Protein 6SK0 (pdb70)

InterPro domains:
  IPR006531 Gp5/Type VI secretion system Vgr protein, OB-fold domain [PF04717] (405-477)
  IPR006533 Type VI secretion system, RhsGE-associated Vgr protein [TIGR01646] (32-521)
  IPR017847 Type VI secretion system, RhsGE-associated Vgr family subset [TIGR03361] (22-520)
  IPR018769 Type VI secretion system spike protein VgrG2, domain of unknown function DUF2345 [PF10106] (616-763)
  IPR028244 Putative type VI secretion system, Rhs element associated Vgr domain [PF13296] (497-598)
  IPR037026 Vgr protein, OB-fold domain superfamily [G3DSA:2.40.50.230] (393-475)

Organism: Escherichia coli (NCBI:txid562)

Nearest PDB structures (foldseek):
  6sk0-assembly1_A  TM=1.004E+00  e=9.428E-47  Escherichia coli
  6sjl-assembly1_C  TM=1.003E+00  e=6.604E-45  Escherichia coli
  6sk0-assembly1_A  TM=1.004E+00  e=9.428E-47  Escherichia coli
  6sjl-assembly1_C  TM=1.003E+00  e=6.604E-45  Escherichia coli
  6sk0-assembly1_A  TM=1.004E+00  e=9.428E-47  Escherichia coli

Secondary structure (DSSP, 8-state):
--EEEEE-TT--EEEEE--TTS-EEEEEESSSSSEEEEEEEEE-TTS-EEEEEEEEEESSEEEEEETTEEEEE----GGG-S-TT--HHHHHHHHHHHHHHHHHHHHHHHTTPPP--HHHHHHHHHHHGGGSSS-EEEE-TT-EEEEESS-EEEEESSS-EEEEESS-EEEEESS-EEEEESS-EEEEESSS-EEEEESSS-EEEEETTS-EEEEESS-EEEEESSSEEEEEESSEEEEEETTEEEEEETTEEEEE-SS-EEE-/--EEEEE-TT--EEEEE--TTS-EEEEEESSSSSEEEEEEEEE-TTS-EEEEEEEEEESSEEEEEETTEEEEE----GGG-S-TT--HHHHHHHHHHHHHHHHHHHHHHHTTPPP--HHHHHHHHHHHGGGSSS-EEEE-TT-EEEEESS-EEEEESSS-EEEEESS-EEEEESS-EEEEESS-EEEEESSS-EEEEESSS-EEEEETTS-EEEEESS-EEEEESSSEEEEEESSEEEEEETTEEEEEETTEEEEE-SS-EEE-/--EEEEE-TT--EEEEE--TTS-EEEEEESSSSSEEEEEEEEE-TTS-EEEEEEEEEESSEEEEEETTEEEEE----GGG-S-TT--HHHHHHHHHHHHHHHHHHHHHHHTTPPP--HHHHHHHHHHHGGGSSS-EEEE-TT-EEEEESS-EEEEESSS-EEEEESS-EEEEESS-EEEEESS-EEEEESSS-EEEEESSS-EEEEETTS-EEEEESS-EEEEESSSEEEEEESSEEEEEETTEEEEEETTEEEEE-SS-EEE-

Structure (mmCIF, N/CA/C/O backbone):
data_6SK0
#
_entry.id   6SK0
#
loop_
_atom_site.group_PDB
_atom_site.id
_atom_site.type_symbol
_atom_site.label_atom_id
_atom_site.label_alt_id
_atom_site.label_comp_id
_atom_site.label_asym_id
_atom_site.label_entity_id
_atom_site.label_seq_id
_atom_site.pdbx_PDB_ins_code
_atom_site.Cartn_x
_atom_site.Cartn_y
_atom_site.Cartn_z
_atom_site.occupancy
_atom_site.B_iso_or_equiv
_atom_site.auth_seq_id
_atom_site.auth_comp_id
_atom_site.auth_asym_id
_atom_site.auth_atom_id
_atom_site.pdbx_PDB_model_num
ATOM 1 N N . GLY A 1 491 ? 180.759 188.166 290.297 1.00 62.13 491 GLY A N 1
ATOM 2 C CA . GLY A 1 491 ? 180.256 189.444 289.832 1.00 62.13 491 GLY A CA 1
ATOM 3 C C . GLY A 1 491 ? 179.703 189.387 288.423 1.00 62.13 491 GLY A C 1
ATOM 4 O O . GLY A 1 491 ? 180.444 189.169 287.466 1.00 62.13 491 GLY A O 1
ATOM 5 N N . THR A 1 492 ? 178.390 189.570 288.305 1.00 60.93 492 THR A N 1
ATOM 6 C CA . THR A 1 492 ? 177.648 189.604 287.046 1.00 60.93 492 THR A CA 1
ATOM 7 C C . THR A 1 492 ? 177.768 188.320 286.233 1.00 60.93 492 THR A C 1
ATOM 8 O O . THR A 1 492 ? 177.425 188.314 285.049 1.00 60.93 492 THR A O 1
ATOM 12 N N . ARG A 1 493 ? 178.220 187.223 286.831 1.00 59.48 493 ARG A N 1
ATOM 13 C CA . ARG A 1 493 ? 178.300 185.940 286.147 1.00 59.48 493 ARG A CA 1
ATOM 14 C C . ARG A 1 493 ? 177.565 184.895 286.970 1.00 59.48 493 ARG A C 1
ATOM 15 O O . ARG A 1 493 ? 178.020 184.520 288.056 1.00 59.48 493 ARG A O 1
ATOM 23 N N . ASN A 1 494 ? 176.425 184.445 286.463 1.00 59.45 494 ASN A N 1
ATOM 24 C CA . ASN A 1 494 ? 175.675 183.342 287.044 1.00 59.45 494 ASN A CA 1
ATOM 25 C C . ASN A 1 494 ? 176.009 182.086 286.255 1.00 59.45 494 ASN A C 1
ATOM 26 O O . ASN A 1 494 ? 175.798 182.041 285.039 1.00 59.45 494 ASN A O 1
ATOM 31 N N . VAL A 1 495 ? 176.542 181.081 286.940 1.00 59.24 495 VAL A N 1
ATOM 32 C CA . VAL A 1 495 ? 177.054 179.882 286.294 1.00 59.24 495 VAL A CA 1
ATOM 33 C C . VAL A 1 495 ? 176.391 178.664 286.913 1.00 59.24 495 VAL A C 1
ATOM 34 O O . VAL A 1 495 ? 176.465 178.463 288.131 1.00 59.24 495 VAL A O 1
ATOM 38 N N . ILE A 1 496 ? 175.751 177.856 286.077 1.00 58.07 496 ILE A N 1
ATOM 39 C CA . ILE A 1 496 ? 175.342 176.504 286.426 1.00 58.07 496 ILE A CA 1
ATOM 40 C C . ILE A 1 496 ? 176.379 175.574 285.812 1.00 58.07 496 ILE A C 1
ATOM 41 O O . ILE A 1 496 ? 176.274 175.195 284.645 1.00 58.07 496 ILE A O 1
ATOM 46 N N . ARG A 1 497 ? 177.395 175.216 286.587 1.00 59.13 497 ARG A N 1
ATOM 47 C CA . ARG A 1 497 ? 178.503 174.410 286.102 1.00 59.13 497 ARG A CA 1
ATOM 48 C C . ARG A 1 497 ? 178.474 173.046 286.771 1.00 59.13 497 ARG A C 1
ATOM 49 O O . ARG A 1 497 ? 178.358 172.952 287.996 1.00 59.13 497 ARG A O 1
ATOM 57 N N . THR A 1 498 ? 178.570 172.011 285.975 1.00 58.10 498 THR A N 1
ATOM 58 C CA . THR A 1 498 ? 178.678 170.657 286.482 1.00 58.10 498 THR A CA 1
ATOM 59 C C . THR A 1 498 ? 180.143 170.268 286.604 1.00 58.10 498 THR A C 1
ATOM 60 O O . THR A 1 498 ? 181.017 170.932 286.045 1.00 58.10 498 THR A O 1
ATOM 64 N N . PRO A 1 499 ? 180.453 169.211 287.358 1.00 58.70 499 PRO A N 1
ATOM 65 C CA . PRO A 1 499 ? 181.857 168.780 287.454 1.00 58.70 499 PRO A CA 1
ATOM 66 C C . PRO A 1 499 ? 182.477 168.413 286.119 1.00 58.70 499 PRO A C 1
ATOM 67 O O . PRO A 1 499 ? 183.695 168.548 285.956 1.00 58.70 499 PRO A O 1
ATOM 71 N N . ALA A 1 500 ? 181.682 167.957 285.156 1.00 57.33 500 ALA A N 1
ATOM 72 C CA . ALA A 1 500 ? 182.185 167.651 283.826 1.00 57.33 500 ALA A CA 1
ATOM 73 C C . ALA A 1 500 ? 182.311 168.882 282.946 1.00 57.33 500 ALA A C 1
ATOM 74 O O . ALA A 1 500 ? 182.594 168.742 281.755 1.00 57.33 500 ALA A O 1
ATOM 76 N N . ASN A 1 501 ? 182.103 170.071 283.507 1.00 56.41 501 ASN A N 1
ATOM 77 C CA . ASN A 1 501 ? 182.165 171.344 282.801 1.00 56.41 501 ASN A CA 1
ATOM 78 C C . ASN A 1 501 ? 181.055 171.508 281.768 1.00 56.41 501 ASN A C 1
ATOM 79 O O . ASN A 1 501 ? 181.217 172.251 280.801 1.00 56.41 501 ASN A O 1
ATOM 84 N N . ASN A 1 502 ? 179.928 170.827 281.941 1.00 54.97 502 ASN A N 1
ATOM 85 C CA . ASN A 1 502 ? 178.693 171.288 281.326 1.00 54.97 502 ASN A CA 1
ATOM 86 C C . ASN A 1 502 ? 178.270 172.558 282.036 1.00 54.97 502 ASN A C 1
ATOM 87 O O . ASN A 1 502 ? 178.074 172.556 283.254 1.00 54.97 502 ASN A O 1
ATOM 92 N N . LYS A 1 503 ? 178.153 173.648 281.300 1.00 53.50 503 LYS A N 1
ATOM 93 C CA . LYS A 1 503 ? 177.859 174.913 281.943 1.00 53.50 503 LYS A CA 1
ATOM 94 C C . LYS A 1 503 ? 176.741 175.630 281.212 1.00 53.50 503 LYS A C 1
ATOM 95 O O . LYS A 1 503 ? 176.602 175.536 279.992 1.00 53.50 503 LYS A O 1
ATOM 101 N N . LEU A 1 504 ? 175.929 176.322 281.993 1.00 53.27 504 LEU A N 1
ATOM 102 C CA . LEU A 1 504 ? 175.037 177.360 281.506 1.00 53.27 504 LEU A CA 1
ATOM 103 C C . LEU A 1 504 ? 175.485 178.633 282.209 1.00 53.27 504 LEU A C 1
ATOM 104 O O . LEU A 1 504 ? 175.235 178.815 283.403 1.00 53.27 504 LEU A O 1
ATOM 109 N N . ARG A 1 505 ? 176.175 179.494 281.481 1.00 54.36 505 ARG A N 1
ATOM 110 C CA . ARG A 1 505 ? 176.713 180.727 282.029 1.00 54.36 505 ARG A CA 1
ATOM 111 C C . ARG A 1 505 ? 175.899 181.903 281.523 1.00 54.36 505 ARG A C 1
ATOM 112 O O . ARG A 1 505 ? 175.630 182.009 280.324 1.00 54.36 505 ARG A O 1
ATOM 120 N N . MET A 1 506 ? 175.504 182.776 282.441 1.00 56.12 506 MET A N 1
ATOM 121 C CA . MET A 1 506 ? 174.814 184.014 282.114 1.00 56.12 506 MET A CA 1
ATOM 122 C C . MET A 1 506 ? 175.665 185.172 282.604 1.00 56.12 506 MET A C 1
ATOM 123 O O . MET A 1 506 ? 175.900 185.308 283.807 1.00 56.12 506 MET A O 1
ATOM 128 N N . GLU A 1 507 ? 176.140 185.986 281.675 1.00 56.44 507 GLU A N 1
ATOM 129 C CA . GLU A 1 507 ? 176.955 187.147 281.988 1.00 56.44 507 GLU A CA 1
ATOM 130 C C . GLU A 1 507 ? 176.054 188.370 282.077 1.00 56.44 507 GLU A C 1
ATOM 131 O O . GLU A 1 507 ? 175.376 188.714 281.108 1.00 56.44 507 GLU A O 1
ATOM 137 N N . ASP A 1 508 ? 176.061 189.027 283.229 1.00 58.89 508 ASP A N 1
ATOM 138 C CA . ASP A 1 508 ? 175.159 190.134 283.506 1.00 58.89 508 ASP A CA 1
ATOM 139 C C . ASP A 1 508 ? 175.754 191.503 283.240 1.00 58.89 508 ASP A C 1
ATOM 140 O O . ASP A 1 508 ? 175.031 192.495 283.347 1.00 58.89 508 ASP A O 1
ATOM 145 N N . LYS A 1 509 ? 177.037 191.592 282.917 1.00 57.44 509 LYS A N 1
ATOM 146 C CA . LYS A 1 509 ? 177.660 192.897 282.758 1.00 57.44 509 LYS A CA 1
ATOM 147 C C . LYS A 1 509 ? 176.918 193.700 281.702 1.00 57.44 509 LYS A C 1
ATOM 148 O O . LYS A 1 509 ? 176.805 193.273 280.550 1.00 57.44 509 LYS A O 1
ATOM 154 N N . ARG A 1 510 ? 176.381 194.845 282.115 1.00 57.55 510 ARG A N 1
ATOM 155 C CA . ARG A 1 510 ? 175.491 195.619 281.262 1.00 57.55 510 ARG A CA 1
ATOM 156 C C . ARG A 1 510 ? 176.191 196.029 279.978 1.00 57.55 510 ARG A C 1
ATOM 157 O O . ARG A 1 510 ? 177.355 196.436 279.989 1.00 57.55 510 ARG A O 1
ATOM 165 N N . GLY A 1 511 ? 175.476 195.907 278.867 1.00 54.41 511 GLY A N 1
ATOM 166 C CA . GLY A 1 511 ? 176.045 196.170 277.571 1.00 54.41 511 GLY A CA 1
ATOM 167 C C . GLY A 1 511 ? 176.938 195.079 277.035 1.00 54.41 511 GLY A C 1
ATOM 168 O O . GLY A 1 511 ? 177.355 195.165 275.878 1.00 54.41 511 GLY A O 1
ATOM 169 N N . GLU A 1 512 ? 177.271 194.073 277.841 1.00 54.04 512 GLU A N 1
ATOM 170 C CA . GLU A 1 512 ? 178.049 192.930 277.380 1.00 54.04 512 GLU A CA 1
ATOM 171 C C . GLU A 1 512 ? 177.456 191.626 277.885 1.00 54.04 512 GLU A C 1
ATOM 172 O O . GLU A 1 512 ? 178.189 190.703 278.242 1.00 54.04 512 GLU A O 1
ATOM 178 N N . GLU A 1 513 ? 176.136 191.538 277.921 1.00 53.01 513 GLU A N 1
ATOM 179 C CA . GLU A 1 513 ? 175.476 190.344 278.416 1.00 53.01 513 GLU A CA 1
ATOM 180 C C . GLU A 1 513 ? 175.671 189.191 277.447 1.00 53.01 513 GLU A C 1
ATOM 181 O O . GLU A 1 513 ? 175.725 189.379 276.231 1.00 53.01 513 GLU A O 1
ATOM 187 N N . HIS A 1 514 ? 175.793 187.988 277.990 1.00 51.14 514 HIS A N 1
ATOM 188 C CA . HIS A 1 514 ? 175.821 186.820 277.134 1.00 51.14 514 HIS A CA 1
ATOM 189 C C . HIS A 1 514 ? 175.329 185.612 277.905 1.00 51.14 514 HIS A C 1
ATOM 190 O O . HIS A 1 514 ? 175.319 185.587 279.136 1.00 51.14 514 HIS A O 1
ATOM 197 N N . ILE A 1 515 ? 174.906 184.617 277.146 1.00 48.50 515 ILE A N 1
ATOM 198 C CA . ILE A 1 515 ? 174.537 183.315 277.663 1.00 48.50 515 ILE A CA 1
ATOM 199 C C . ILE A 1 515 ? 175.394 182.292 276.946 1.00 48.50 515 ILE A C 1
ATOM 200 O O . ILE A 1 515 ? 175.501 182.320 275.716 1.00 48.50 515 ILE A O 1
ATOM 205 N N . LYS A 1 516 ? 176.022 181.413 277.707 1.00 48.80 516 LYS A N 1
ATOM 206 C CA . LYS A 1 516 ? 176.832 180.345 277.149 1.00 48.80 516 LYS A CA 1
ATOM 207 C C . LYS A 1 516 ? 176.293 179.017 277.649 1.00 48.80 516 LYS A C 1
ATOM 208 O O . LYS A 1 516 ? 176.209 178.789 278.858 1.00 48.80 516 LYS A O 1
ATOM 214 N N . LEU A 1 517 ? 175.909 178.162 276.720 1.00 46.33 517 LEU A N 1
ATOM 215 C CA . LEU A 1 517 ? 175.516 176.791 276.995 1.00 46.33 517 LEU A CA 1
ATOM 216 C C . LEU A 1 517 ? 176.565 175.907 276.346 1.00 46.33 517 LEU A C 1
ATOM 217 O O . LEU A 1 517 ? 176.635 175.823 275.118 1.00 46.33 517 LEU A O 1
ATOM 222 N N . SER A 1 518 ? 177.397 175.271 277.157 1.00 47.38 518 SER A N 1
ATOM 223 C CA . SER A 1 518 ? 178.593 174.641 276.626 1.00 47.38 518 SER A CA 1
ATOM 224 C C . SER A 1 518 ? 178.807 173.271 277.243 1.00 47.38 518 SER A C 1
ATOM 225 O O . SER A 1 518 ? 178.692 173.103 278.459 1.00 47.38 518 SER A O 1
ATOM 228 N N . THR A 1 519 ? 179.125 172.304 276.397 1.00 48.40 519 THR A N 1
ATOM 229 C CA . THR A 1 519 ? 179.588 170.997 276.821 1.00 48.40 519 THR A CA 1
ATOM 230 C C . THR A 1 519 ? 180.991 170.774 276.278 1.00 48.40 519 THR A C 1
ATOM 231 O O . THR A 1 519 ? 181.367 171.322 275.239 1.00 48.40 519 THR A O 1
ATOM 235 N N . GLU A 1 520 ? 181.772 169.976 276.997 1.00 50.37 520 GLU A N 1
ATOM 236 C CA . GLU A 1 520 ? 183.131 169.675 276.574 1.00 50.37 520 GLU A CA 1
ATOM 237 C C . GLU A 1 520 ? 183.194 168.654 275.452 1.00 50.37 520 GLU A C 1
ATOM 238 O O . GLU A 1 520 ? 184.264 168.465 274.874 1.00 50.37 520 GLU A O 1
ATOM 244 N N . TYR A 1 521 ? 182.093 167.990 275.140 1.00 48.71 521 TYR A N 1
ATOM 245 C CA . TYR A 1 521 ? 182.113 166.962 274.118 1.00 48.71 521 TYR A CA 1
ATOM 246 C C . TYR A 1 521 ? 182.173 167.586 272.728 1.00 48.71 521 TYR A C 1
ATOM 247 O O . TYR A 1 521 ? 181.584 168.638 272.478 1.00 48.71 521 TYR A O 1
ATOM 256 N N . GLY A 1 522 ? 182.888 166.923 271.823 1.00 47.21 522 GLY A N 1
ATOM 257 C CA . GLY A 1 522 ? 183.026 167.378 270.455 1.00 47.21 522 GLY A CA 1
ATOM 258 C C . GLY A 1 522 ? 183.752 168.698 270.351 1.00 47.21 522 GLY A C 1
ATOM 259 O O . GLY A 1 522 ? 183.240 169.651 269.759 1.00 47.21 522 GLY A O 1
ATOM 260 N N . GLY A 1 523 ? 184.960 168.755 270.903 1.00 48.63 523 GLY A N 1
ATOM 261 C CA . GLY A 1 523 ? 185.514 170.052 271.141 1.00 48.63 523 GLY A CA 1
ATOM 262 C C . GLY A 1 523 ? 184.587 170.708 272.140 1.00 48.63 523 GLY A C 1
ATOM 263 O O . GLY A 1 523 ? 183.925 170.058 272.937 1.00 48.63 523 GLY A O 1
ATOM 264 N N . LYS A 1 524 ? 184.501 172.017 272.073 1.00 47.43 524 LYS A N 1
ATOM 265 C CA . LYS A 1 524 ? 183.515 172.711 272.887 1.00 47.43 524 LYS A CA 1
ATOM 266 C C . LYS A 1 524 ? 182.255 172.867 272.044 1.00 47.43 524 LYS A C 1
ATOM 267 O O . LYS A 1 524 ? 182.159 173.766 271.212 1.00 47.43 524 LYS A O 1
ATOM 273 N N . THR A 1 525 ? 181.301 171.963 272.226 1.00 45.34 525 THR A N 1
ATOM 274 C CA . THR A 1 525 ? 179.999 172.101 271.586 1.00 45.34 525 THR A CA 1
ATOM 275 C C . THR A 1 525 ? 179.186 173.106 272.384 1.00 45.34 525 THR A C 1
ATOM 276 O O . THR A 1 525 ? 178.866 172.870 273.551 1.00 45.34 525 THR A O 1
ATOM 280 N N . GLN A 1 526 ? 178.881 174.241 271.771 1.00 44.11 526 GLN A N 1
ATOM 281 C CA . GLN A 1 526 ? 178.366 175.379 272.509 1.00 44.11 526 GLN A CA 1
ATOM 282 C C . GLN A 1 526 ? 177.264 176.076 271.739 1.00 44.11 526 GLN A C 1
ATOM 283 O O . GLN A 1 526 ? 177.226 176.069 270.508 1.00 44.11 526 GLN A O 1
ATOM 289 N N . LEU A 1 527 ? 176.377 176.697 272.498 1.00 42.93 527 LEU A N 1
ATOM 290 C CA . LEU A 1 527 ? 175.507 177.751 272.010 1.00 42.93 527 LEU A CA 1
ATOM 291 C C . LEU A 1 527 ? 175.895 179.015 272.759 1.00 42.93 527 LEU A C 1
ATOM 292 O O . LEU A 1 527 ? 175.788 179.073 273.986 1.00 42.93 527 LEU A O 1
ATOM 297 N N . ASN A 1 528 ? 176.370 180.009 272.026 1.00 43.49 528 ASN A N 1
ATOM 298 C CA . ASN A 1 528 ? 176.793 181.281 272.591 1.00 43.49 528 ASN A CA 1
ATOM 299 C C . ASN A 1 528 ? 175.854 182.366 272.094 1.00 43.49 528 ASN A C 1
ATOM 300 O O . ASN A 1 528 ? 175.738 182.583 270.885 1.00 43.49 528 ASN A O 1
ATOM 305 N N . LEU A 1 529 ? 175.180 183.033 273.018 1.00 44.08 529 LEU A N 1
ATOM 306 C CA . LEU A 1 529 ? 174.227 184.078 272.690 1.00 44.08 529 LEU A CA 1
ATOM 307 C C . LEU A 1 529 ? 174.720 185.414 273.215 1.00 44.08 529 LEU A C 1
ATOM 308 O O . LEU A 1 529 ? 175.082 185.527 274.387 1.00 44.08 529 LEU A O 1
ATOM 313 N N . GLY A 1 530 ? 174.733 186.414 272.351 1.00 46.39 530 GLY A N 1
ATOM 314 C CA . GLY A 1 530 ? 174.975 187.780 272.780 1.00 46.39 530 GLY A CA 1
ATOM 315 C C . GLY A 1 530 ? 176.424 188.182 272.631 1.00 46.39 530 GLY A C 1
ATOM 316 O O . GLY A 1 530 ? 177.005 188.035 271.565 1.00 46.39 530 GLY A O 1
ATOM 317 N N . HIS A 1 531 ? 176.994 188.716 273.707 1.00 49.77 531 HIS A N 1
ATOM 318 C CA . HIS A 1 531 ? 178.348 189.264 273.709 1.00 49.77 531 HIS A CA 1
ATOM 319 C C . HIS A 1 531 ? 179.316 188.134 274.041 1.00 49.77 531 HIS A C 1
ATOM 320 O O . HIS A 1 531 ? 179.752 187.949 275.174 1.00 49.77 531 HIS A O 1
ATOM 327 N N . ASN A 1 532 ? 179.653 187.365 273.018 1.00 48.55 532 ASN A N 1
ATOM 328 C CA . ASN A 1 532 ? 180.390 186.127 273.209 1.00 48.55 532 ASN A CA 1
ATOM 329 C C . ASN A 1 532 ? 181.878 186.406 273.365 1.00 48.55 532 ASN A C 1
ATOM 330 O O . ASN A 1 532 ? 182.488 187.079 272.533 1.00 48.55 532 ASN A O 1
ATOM 335 N N . VAL A 1 533 ? 182.457 185.895 274.442 1.00 52.59 533 VAL A N 1
ATOM 336 C CA . VAL A 1 533 ? 183.837 186.182 274.796 1.00 52.59 533 VAL A CA 1
ATOM 337 C C . VAL A 1 533 ? 184.626 184.884 274.821 1.00 52.59 533 VAL A C 1
ATOM 338 O O . VAL A 1 533 ? 184.071 183.789 274.917 1.00 52.59 533 VAL A O 1
ATOM 342 N N . ASP A 1 534 ? 185.941 185.020 274.735 1.00 57.00 534 ASP A N 1
ATOM 343 C CA . ASP A 1 534 ? 186.823 183.870 274.825 1.00 57.00 534 ASP A CA 1
ATOM 344 C C . ASP A 1 534 ? 187.176 183.618 276.289 1.00 57.00 534 ASP A C 1
ATOM 345 O O . ASP A 1 534 ? 186.611 184.224 277.200 1.00 57.00 534 ASP A O 1
ATOM 350 N N . ALA A 1 535 ? 188.128 182.715 276.523 1.00 58.68 535 ALA A N 1
ATOM 351 C CA . ALA A 1 535 ? 188.511 182.372 277.888 1.00 58.68 535 ALA A CA 1
ATOM 352 C C . ALA A 1 535 ? 189.092 183.571 278.622 1.00 58.68 535 ALA A C 1
ATOM 353 O O . ALA A 1 535 ? 188.888 183.726 279.829 1.00 58.68 535 ALA A O 1
ATOM 355 N N . SER A 1 536 ? 189.814 184.435 277.911 1.00 59.22 536 SER A N 1
ATOM 356 C CA . SER A 1 536 ? 190.337 185.656 278.508 1.00 59.22 536 SER A CA 1
ATOM 357 C C . SER A 1 536 ? 189.324 186.789 278.508 1.00 59.22 536 SER A C 1
ATOM 358 O O . SER A 1 536 ? 189.714 187.945 278.686 1.00 59.22 536 SER A O 1
ATOM 361 N N . ARG A 1 537 ? 188.046 186.483 278.290 1.00 59.12 537 ARG A N 1
ATOM 362 C CA . ARG A 1 537 ? 186.938 187.428 278.371 1.00 59.12 537 ARG A CA 1
ATOM 363 C C . ARG A 1 537 ? 187.017 188.520 277.316 1.00 59.12 537 ARG A C 1
ATOM 364 O O . ARG A 1 537 ? 186.377 189.562 277.458 1.00 59.12 537 ARG A O 1
ATOM 372 N N . GLU A 1 538 ? 187.779 188.310 276.253 1.00 57.43 538 GLU A N 1
ATOM 373 C CA . GLU A 1 538 ? 187.796 189.248 275.146 1.00 57.43 538 GLU A CA 1
ATOM 374 C C . GLU A 1 538 ? 186.714 188.867 274.147 1.00 57.43 538 GLU A C 1
ATOM 375 O O . GLU A 1 538 ? 186.473 187.683 273.899 1.00 57.43 538 GLU A O 1
ATOM 381 N N . LEU A 1 539 ? 186.064 189.875 273.581 1.00 51.76 539 LEU A N 1
ATOM 382 C CA . LEU A 1 539 ? 184.981 189.641 272.642 1.00 51.76 539 LEU A CA 1
ATOM 383 C C . LEU A 1 539 ? 185.475 188.835 271.451 1.00 51.76 539 LEU A C 1
ATOM 384 O O . LEU A 1 539 ? 186.406 189.242 270.755 1.00 51.76 539 LEU A O 1
ATOM 389 N N . ARG A 1 540 ? 184.867 187.677 271.234 1.00 49.05 540 ARG A N 1
ATOM 390 C CA . ARG A 1 540 ? 185.167 186.874 270.064 1.00 49.05 540 ARG A CA 1
ATOM 391 C C . ARG A 1 540 ? 184.033 186.861 269.054 1.00 49.05 540 ARG A C 1
ATOM 392 O O . ARG A 1 540 ? 184.160 186.213 268.014 1.00 49.05 540 ARG A O 1
ATOM 400 N N . GLY A 1 541 ? 182.946 187.571 269.317 1.00 47.97 541 GLY A N 1
ATOM 401 C CA . GLY A 1 541 ? 181.843 187.619 268.388 1.00 47.97 541 GLY A CA 1
ATOM 402 C C . GLY A 1 541 ? 180.559 188.099 269.020 1.00 47.97 541 GLY A C 1
ATOM 403 O O . GLY A 1 541 ? 180.343 187.921 270.217 1.00 47.97 541 GLY A O 1
ATOM 404 N N . GLU A 1 542 ? 179.701 188.715 268.225 1.00 46.92 542 GLU A N 1
ATOM 405 C CA . GLU A 1 542 ? 178.417 189.197 268.693 1.00 46.92 542 GLU A CA 1
ATOM 406 C C . GLU A 1 542 ? 177.306 188.466 267.965 1.00 46.92 542 GLU A C 1
ATOM 407 O O . GLU A 1 542 ? 177.337 188.325 266.741 1.00 46.92 542 GLU A O 1
ATOM 413 N N . GLY A 1 543 ? 176.315 188.014 268.730 1.00 44.72 543 GLY A N 1
ATOM 414 C CA . GLY A 1 543 ? 175.153 187.351 268.184 1.00 44.72 543 GLY A CA 1
ATOM 415 C C . GLY A 1 543 ? 175.025 185.944 268.731 1.00 44.72 543 GLY A C 1
ATOM 416 O O . GLY A 1 543 ? 175.294 185.694 269.911 1.00 44.72 543 GLY A O 1
ATOM 417 N N . ALA A 1 544 ? 174.616 185.030 267.865 1.00 42.18 544 ALA A N 1
ATOM 418 C CA . ALA A 1 544 ? 174.345 183.655 268.243 1.00 42.18 544 ALA A CA 1
ATOM 419 C C . ALA A 1 544 ? 175.324 182.751 267.518 1.00 42.18 544 ALA A C 1
ATOM 420 O O . ALA A 1 544 ? 175.438 182.806 266.290 1.00 42.18 544 ALA A O 1
ATOM 422 N N . GLU A 1 545 ? 176.034 181.933 268.275 1.00 42.88 545 GLU A N 1
ATOM 423 C CA . GLU A 1 545 ? 176.964 180.968 267.715 1.00 42.88 545 GLU A CA 1
ATOM 424 C C . GLU A 1 545 ? 176.573 179.576 268.179 1.00 42.88 545 GLU A C 1
ATOM 425 O O . GLU A 1 545 ? 176.502 179.312 269.382 1.00 42.88 545 GLU A O 1
ATOM 431 N N . LEU A 1 546 ? 176.307 178.705 267.229 1.00 41.00 546 LEU A N 1
ATOM 432 C CA . LEU A 1 546 ? 176.170 177.281 267.470 1.00 41.00 546 LEU A CA 1
ATOM 433 C C . LEU A 1 546 ? 177.392 176.614 266.864 1.00 41.00 546 LEU A C 1
ATOM 434 O O . LEU A 1 546 ? 177.588 176.656 265.646 1.00 41.00 546 LEU A O 1
ATOM 439 N N . ARG A 1 547 ? 178.225 176.028 267.706 1.00 42.98 547 ARG A N 1
ATOM 440 C CA . ARG A 1 547 ? 179.517 175.548 267.256 1.00 42.98 547 ARG A CA 1
ATOM 441 C C . ARG A 1 547 ? 179.845 174.212 267.895 1.00 42.98 547 ARG A C 1
ATOM 442 O O . ARG A 1 547 ? 179.428 173.915 269.014 1.00 42.98 547 ARG A O 1
ATOM 450 N N . THR A 1 548 ? 180.610 173.418 267.163 1.00 43.26 548 THR A N 1
ATOM 451 C CA . THR A 1 548 ? 181.058 172.106 267.594 1.00 43.26 548 THR A CA 1
ATOM 452 C C . THR A 1 548 ? 182.171 171.679 266.657 1.00 43.26 548 THR A C 1
ATOM 453 O O . THR A 1 548 ? 182.240 172.121 265.511 1.00 43.26 548 THR A O 1
ATOM 457 N N . ASP A 1 549 ? 183.042 170.818 267.159 1.00 45.79 549 ASP A N 1
ATOM 458 C CA . ASP A 1 549 ? 183.989 170.133 266.297 1.00 45.79 549 ASP A CA 1
ATOM 459 C C . ASP A 1 549 ? 183.353 168.963 265.565 1.00 45.79 549 ASP A C 1
ATOM 460 O O . ASP A 1 549 ? 183.921 168.478 264.585 1.00 45.79 549 ASP A O 1
ATOM 465 N N . ASP A 1 550 ? 182.195 168.514 266.022 1.00 45.23 550 ASP A N 1
ATOM 466 C CA . ASP A 1 550 ? 181.444 167.414 265.440 1.00 45.23 550 ASP A CA 1
ATOM 467 C C . ASP A 1 550 ? 180.438 167.955 264.424 1.00 45.23 550 ASP A C 1
ATOM 468 O O . ASP A 1 550 ? 180.634 169.020 263.840 1.00 45.23 550 ASP A O 1
ATOM 473 N N . TRP A 1 551 ? 179.406 167.177 264.133 1.00 42.67 551 TRP A N 1
ATOM 474 C CA . TRP A 1 551 ? 178.391 167.582 263.178 1.00 42.67 551 TRP A CA 1
ATOM 475 C C . TRP A 1 551 ? 177.402 168.570 263.783 1.00 42.67 551 TRP A C 1
ATOM 476 O O . TRP A 1 551 ? 177.164 168.596 264.989 1.00 42.67 551 TRP A O 1
ATOM 487 N N . ILE A 1 552 ? 176.819 169.383 262.918 1.00 39.83 552 ILE A N 1
ATOM 488 C CA . ILE A 1 552 ? 175.677 170.211 263.260 1.00 39.83 552 ILE A CA 1
ATOM 489 C C . ILE A 1 552 ? 174.500 169.735 262.432 1.00 39.83 552 ILE A C 1
ATOM 490 O O . ILE A 1 552 ? 174.606 169.591 261.211 1.00 39.83 552 ILE A O 1
ATOM 495 N N . SER A 1 553 ? 173.388 169.478 263.096 1.00 40.68 553 SER A N 1
ATOM 496 C CA . SER A 1 553 ? 172.157 169.096 262.430 1.00 40.68 553 SER A CA 1
ATOM 497 C C . SER A 1 553 ? 171.085 170.108 262.787 1.00 40.68 553 SER A C 1
ATOM 498 O O . SER A 1 553 ? 170.804 170.335 263.966 1.00 40.68 553 SER A O 1
ATOM 501 N N . ILE A 1 554 ? 170.505 170.722 261.772 1.00 39.07 554 ILE A N 1
ATOM 502 C CA . ILE A 1 554 ? 169.395 171.641 261.931 1.00 39.07 554 ILE A CA 1
ATOM 503 C C . ILE A 1 554 ? 168.230 171.036 261.173 1.00 39.07 554 ILE A C 1
ATOM 504 O O . ILE A 1 554 ? 168.252 170.951 259.940 1.00 39.07 554 ILE A O 1
ATOM 509 N N . ARG A 1 555 ? 167.226 170.590 261.908 1.00 41.79 555 ARG A N 1
ATOM 510 C CA . ARG A 1 555 ? 166.148 169.790 261.353 1.00 41.79 555 ARG A CA 1
ATOM 511 C C . ARG A 1 555 ? 164.816 170.418 261.726 1.00 41.79 555 ARG A C 1
ATOM 512 O O . ARG A 1 555 ? 164.417 170.391 262.891 1.00 41.79 555 ARG A O 1
ATOM 520 N N . GLY A 1 556 ? 164.141 170.991 260.743 1.00 42.62 556 GLY A N 1
ATOM 521 C CA . GLY A 1 556 ? 162.821 171.534 260.955 1.00 42.62 556 GLY A CA 1
ATOM 522 C C . GLY A 1 556 ? 161.787 170.795 260.143 1.00 42.62 556 GLY A C 1
ATOM 523 O O . GLY A 1 556 ? 161.776 170.898 258.917 1.00 42.62 556 GLY A O 1
ATOM 524 N N . GLY A 1 557 ? 160.902 170.061 260.815 1.00 44.41 557 GLY A N 1
ATOM 525 C CA . GLY A 1 557 ? 159.965 169.205 260.108 1.00 44.41 557 GLY A CA 1
ATOM 526 C C . GLY A 1 557 ? 159.006 169.952 259.202 1.00 44.41 557 GLY A C 1
ATOM 527 O O . GLY A 1 557 ? 158.517 169.397 258.221 1.00 44.41 557 GLY A O 1
ATOM 528 N N . LYS A 1 558 ? 158.727 171.212 259.509 1.00 44.21 558 LYS A N 1
ATOM 529 C CA . LYS A 1 558 ? 157.817 172.000 258.696 1.00 44.21 558 LYS A CA 1
ATOM 530 C C . LYS A 1 558 ? 158.521 172.979 257.770 1.00 44.21 558 LYS A C 1
ATOM 531 O O . LYS A 1 558 ? 157.853 173.629 256.967 1.00 44.21 558 LYS A O 1
ATOM 537 N N . GLY A 1 559 ? 159.828 173.099 257.851 1.00 40.98 559 GLY A N 1
ATOM 538 C CA . GLY A 1 559 ? 160.563 173.981 256.969 1.00 40.98 559 GLY A CA 1
ATOM 539 C C . GLY A 1 559 ? 161.645 174.737 257.706 1.00 40.98 559 GLY A C 1
ATOM 540 O O . GLY A 1 559 ? 161.626 174.892 258.924 1.00 40.98 559 GLY A O 1
ATOM 541 N N . ILE A 1 560 ? 162.610 175.224 256.941 1.00 38.52 560 ILE A N 1
ATOM 542 C CA . ILE A 1 560 ? 163.757 175.942 257.464 1.00 38.52 560 ILE A CA 1
ATOM 543 C C . ILE A 1 560 ? 163.758 177.324 256.840 1.00 38.52 560 ILE A C 1
ATOM 544 O O . ILE A 1 560 ? 163.769 177.457 255.611 1.00 38.52 560 ILE A O 1
ATOM 549 N N . PHE A 1 561 ? 163.741 178.341 257.675 1.00 39.14 561 PHE A N 1
ATOM 550 C CA . PHE A 1 561 ? 163.923 179.718 257.246 1.00 39.14 561 PHE A CA 1
ATOM 551 C C . PHE A 1 561 ? 165.243 180.213 257.819 1.00 39.14 561 PHE A C 1
ATOM 552 O O . PHE A 1 561 ? 165.380 180.370 259.034 1.00 39.14 561 PHE A O 1
ATOM 560 N N . ILE A 1 562 ? 166.216 180.436 256.951 1.00 37.85 562 ILE A N 1
ATOM 561 C CA . ILE A 1 562 ? 167.497 181.010 257.333 1.00 37.85 562 ILE A CA 1
ATOM 562 C C . ILE A 1 562 ? 167.585 182.376 256.686 1.00 37.85 562 ILE A C 1
ATOM 563 O O . ILE A 1 562 ? 167.535 182.499 255.457 1.00 37.85 562 ILE A O 1
ATOM 568 N N . SER A 1 563 ? 167.710 183.398 257.509 1.00 40.97 563 SER A N 1
ATOM 569 C CA . SER A 1 563 ? 167.477 184.753 257.061 1.00 40.97 563 SER A CA 1
ATOM 570 C C . SER A 1 563 ? 168.456 185.698 257.727 1.00 40.97 563 SER A C 1
ATOM 571 O O . SER A 1 563 ? 168.645 185.651 258.943 1.00 40.97 563 SER A O 1
ATOM 574 N N . ALA A 1 564 ? 169.076 186.551 256.924 1.00 42.12 564 ALA A N 1
ATOM 575 C CA . ALA A 1 564 ? 169.842 187.676 257.432 1.00 42.12 564 ALA A CA 1
ATOM 576 C C . ALA A 1 564 ? 169.004 188.944 257.516 1.00 42.12 564 ALA A C 1
ATOM 577 O O . ALA A 1 564 ? 169.541 190.045 257.402 1.00 42.12 564 ALA A O 1
ATOM 579 N N . ASP A 1 565 ? 167.698 188.810 257.712 1.00 45.56 565 ASP A N 1
ATOM 580 C CA . ASP A 1 565 ? 166.798 189.953 257.775 1.00 45.56 565 ASP A CA 1
ATOM 581 C C . ASP A 1 565 ? 166.606 190.381 259.219 1.00 45.56 565 ASP A C 1
ATOM 582 O O . ASP A 1 565 ? 166.081 189.623 260.036 1.00 45.56 565 ASP A O 1
ATOM 587 N N . MET A 1 566 ? 167.007 191.607 259.515 1.00 49.44 566 MET A N 1
ATOM 588 C CA . MET A 1 566 ? 166.846 192.170 260.844 1.00 49.44 566 MET A CA 1
ATOM 589 C C . MET A 1 566 ? 165.383 192.164 261.267 1.00 49.44 566 MET A C 1
ATOM 590 O O . MET A 1 566 ? 164.503 192.597 260.522 1.00 49.44 566 MET A O 1
ATOM 595 N N . GLN A 1 567 ? 165.125 191.646 262.460 1.00 48.86 567 GLN A N 1
ATOM 596 C CA . GLN A 1 567 ? 163.825 191.761 263.116 1.00 48.86 567 GLN A CA 1
ATOM 597 C C . GLN A 1 567 ? 164.077 192.249 264.533 1.00 48.86 567 GLN A C 1
ATOM 598 O O . GLN A 1 567 ? 164.116 191.457 265.479 1.00 48.86 567 GLN A O 1
ATOM 604 N N . PRO A 1 568 ? 164.246 193.552 264.711 1.00 50.85 568 PRO A N 1
ATOM 605 C CA . PRO A 1 568 ? 164.718 194.076 266.000 1.00 50.85 568 PRO A CA 1
ATOM 606 C C . PRO A 1 568 ? 163.802 193.747 267.163 1.00 50.85 568 PRO A C 1
ATOM 607 O O . PRO A 1 568 ? 162.578 193.842 267.050 1.00 50.85 568 PRO A O 1
ATOM 611 N N . GLN A 1 569 ? 164.404 193.335 268.277 1.00 51.11 569 GLN A N 1
ATOM 612 C CA . GLN A 1 569 ? 163.714 193.009 269.522 1.00 51.11 569 GLN A CA 1
ATOM 613 C C . GLN A 1 569 ? 162.763 191.833 269.375 1.00 51.11 569 GLN A C 1
ATOM 614 O O . GLN A 1 569 ? 161.851 191.675 270.188 1.00 51.11 569 GLN A O 1
ATOM 620 N N . ALA A 1 570 ? 162.961 191.001 268.353 1.00 50.59 570 ALA A N 1
ATOM 621 C CA . ALA A 1 570 ? 162.093 189.861 268.071 1.00 50.59 570 ALA A CA 1
ATOM 622 C C . ALA A 1 570 ? 160.634 190.278 267.920 1.00 50.59 570 ALA A C 1
ATOM 623 O O . ALA A 1 570 ? 159.726 189.491 268.177 1.00 50.59 570 ALA A O 1
ATOM 625 N N . GLN A 1 571 ? 160.397 191.520 267.515 1.00 52.86 571 GLN A N 1
ATOM 626 C CA . GLN A 1 571 ? 159.046 192.018 267.300 1.00 52.86 571 GLN A CA 1
ATOM 627 C C . GLN A 1 571 ? 158.574 191.569 265.928 1.00 52.86 571 GLN A C 1
ATOM 628 O O . GLN A 1 571 ? 159.088 192.032 264.907 1.00 52.86 571 GLN A O 1
ATOM 634 N N . GLY A 1 572 ? 157.596 190.682 265.905 1.00 51.27 572 GLY A N 1
ATOM 635 C CA . GLY A 1 572 ? 157.110 190.098 264.676 1.00 51.27 572 GLY A CA 1
ATOM 636 C C . GLY A 1 572 ? 157.098 188.585 264.744 1.00 51.27 572 GLY A C 1
ATOM 637 O O . GLY A 1 572 ? 157.617 187.965 265.668 1.00 51.27 572 GLY A O 1
ATOM 638 N N . LYS A 1 573 ? 156.474 188.003 263.733 1.00 49.89 573 LYS A N 1
ATOM 639 C CA . LYS A 1 573 ? 156.371 186.559 263.672 1.00 49.89 573 LYS A CA 1
ATOM 640 C C . LYS A 1 573 ? 157.738 185.934 263.444 1.00 49.89 573 LYS A C 1
ATOM 641 O O . LYS A 1 573 ? 158.636 186.537 262.857 1.00 49.89 573 LYS A O 1
ATOM 647 N N . MET A 1 574 ? 157.887 184.708 263.934 1.00 47.61 574 MET A N 1
ATOM 648 C CA . MET A 1 574 ? 159.118 183.963 263.726 1.00 47.61 574 MET A CA 1
ATOM 649 C C . MET A 1 574 ? 159.389 183.748 262.240 1.00 47.61 574 MET A C 1
ATOM 650 O O . MET A 1 574 ? 160.539 183.800 261.798 1.00 47.61 574 MET A O 1
ATOM 655 N N . LEU A 1 575 ? 158.339 183.544 261.449 1.00 46.91 575 LEU A N 1
ATOM 656 C CA . LEU A 1 575 ? 158.475 183.314 260.018 1.00 46.91 575 LEU A CA 1
ATOM 657 C C . LEU A 1 575 ? 158.168 184.557 259.193 1.00 46.91 575 LEU A C 1
ATOM 658 O O . LEU A 1 575 ? 157.743 184.445 258.042 1.00 46.91 575 LEU A O 1
ATOM 663 N N . ASP A 1 576 ? 158.377 185.738 259.756 1.00 48.14 576 ASP A N 1
ATOM 664 C CA . ASP A 1 576 ? 158.181 186.984 259.028 1.00 48.14 576 ASP A CA 1
ATOM 665 C C . ASP A 1 576 ? 159.223 187.077 257.919 1.00 48.14 576 ASP A C 1
ATOM 666 O O . ASP A 1 576 ? 160.419 187.212 258.188 1.00 48.14 576 ASP A O 1
ATOM 671 N N . MET A 1 577 ? 158.783 186.981 256.672 1.00 45.66 577 MET A N 1
ATOM 672 C CA . MET A 1 577 ? 159.708 186.843 255.555 1.00 45.66 577 MET A CA 1
ATOM 673 C C . MET A 1 577 ? 159.307 187.751 254.404 1.00 45.66 577 MET A C 1
ATOM 674 O O . MET A 1 577 ? 159.353 187.357 253.236 1.00 45.66 577 MET A O 1
ATOM 679 N N . ASP A 1 578 ? 158.926 188.988 254.721 1.00 47.03 578 ASP A N 1
ATOM 680 C CA . ASP A 1 578 ? 158.392 189.888 253.704 1.00 47.03 578 ASP A CA 1
ATOM 681 C C . ASP A 1 578 ? 159.405 190.170 252.603 1.00 47.03 578 ASP A C 1
ATOM 682 O O . ASP A 1 578 ? 159.062 190.139 251.419 1.00 47.03 578 ASP A O 1
ATOM 687 N N . GLU A 1 579 ? 160.658 190.433 252.964 1.00 45.58 579 GLU A N 1
ATOM 688 C CA . GLU A 1 579 ? 161.659 190.704 251.942 1.00 45.58 579 GLU A CA 1
ATOM 689 C C . GLU A 1 579 ? 161.989 189.447 251.146 1.00 45.58 579 GLU A C 1
ATOM 690 O O . GLU A 1 579 ? 162.146 189.502 249.921 1.00 45.58 579 GLU A O 1
ATOM 696 N N . ALA A 1 580 ? 162.078 188.302 251.819 1.00 43.39 580 ALA A N 1
ATOM 697 C CA . ALA A 1 580 ? 162.287 187.049 251.108 1.00 43.39 580 ALA A CA 1
ATOM 698 C C . ALA A 1 580 ? 161.122 186.748 250.173 1.00 43.39 580 ALA A C 1
ATOM 699 O O . ALA A 1 580 ? 161.321 186.249 249.061 1.00 43.39 580 ALA A O 1
ATOM 701 N N . ILE A 1 581 ? 159.901 187.057 250.604 1.00 44.06 581 ILE A N 1
ATOM 702 C CA . ILE A 1 581 ? 158.740 186.830 249.755 1.00 44.06 581 ILE A CA 1
ATOM 703 C C . ILE A 1 581 ? 158.769 187.763 248.554 1.00 44.06 581 ILE A C 1
ATOM 704 O O . ILE A 1 581 ? 158.427 187.365 247.438 1.00 44.06 581 ILE A O 1
ATOM 709 N N . ARG A 1 582 ? 159.171 189.015 248.761 1.00 45.41 582 ARG A N 1
ATOM 710 C CA . ARG A 1 582 ? 159.338 189.925 247.638 1.00 45.41 582 ARG A CA 1
ATOM 711 C C . ARG A 1 582 ? 160.347 189.376 246.642 1.00 45.41 582 ARG A C 1
ATOM 712 O O . ARG A 1 582 ? 160.128 189.444 245.431 1.00 45.41 582 ARG A O 1
ATOM 720 N N . GLN A 1 583 ? 161.448 188.811 247.138 1.00 42.59 583 GLN A N 1
ATOM 721 C CA . GLN A 1 583 ? 162.428 188.206 246.243 1.00 42.59 583 GLN A CA 1
ATOM 722 C C . GLN A 1 583 ? 161.834 187.032 245.477 1.00 42.59 583 GLN A C 1
ATOM 723 O O . GLN A 1 583 ? 162.043 186.905 244.267 1.00 42.59 583 GLN A O 1
ATOM 729 N N . LEU A 1 584 ? 161.094 186.164 246.166 1.00 42.12 584 LEU A N 1
ATOM 730 C CA . LEU A 1 584 ? 160.480 185.022 245.496 1.00 42.12 584 LEU A CA 1
ATOM 731 C C . LEU A 1 584 ? 159.507 185.474 244.415 1.00 42.12 584 LEU A C 1
ATOM 732 O O . LEU A 1 584 ? 159.511 184.940 243.301 1.00 42.12 584 LEU A O 1
ATOM 737 N N . GLU A 1 585 ? 158.678 186.469 244.724 1.00 44.04 585 GLU A N 1
ATOM 738 C CA . GLU A 1 585 ? 157.710 186.959 243.752 1.00 44.04 585 GLU A CA 1
ATOM 739 C C . GLU A 1 585 ? 158.398 187.630 242.577 1.00 44.04 585 GLU A C 1
ATOM 740 O O . GLU A 1 585 ? 157.976 187.466 241.432 1.00 44.04 585 GLU A O 1
ATOM 746 N N . GLN A 1 586 ? 159.458 188.389 242.841 1.00 43.91 586 GLN A N 1
ATOM 747 C CA . GLN A 1 586 ? 160.186 189.041 241.767 1.00 43.91 586 GLN A CA 1
ATOM 748 C C . GLN A 1 586 ? 160.814 188.013 240.838 1.00 43.91 586 GLN A C 1
ATOM 749 O O . GLN A 1 586 ? 160.711 188.122 239.612 1.00 43.91 586 GLN A O 1
ATOM 755 N N . ALA A 1 587 ? 161.449 186.991 241.411 1.00 41.72 587 ALA A N 1
ATOM 756 C CA . ALA A 1 587 ? 162.036 185.938 240.596 1.00 41.72 587 ALA A CA 1
ATOM 757 C C . ALA A 1 587 ? 160.975 185.223 239.777 1.00 41.72 587 ALA A C 1
ATOM 758 O O . ALA A 1 587 ? 161.178 184.950 238.589 1.00 41.72 587 ALA A O 1
ATOM 760 N N . LEU A 1 588 ? 159.831 184.925 240.391 1.00 42.45 588 LEU A N 1
ATOM 761 C CA . LEU A 1 588 ? 158.786 184.203 239.682 1.00 42.45 588 LEU A CA 1
ATOM 762 C C . LEU A 1 588 ? 158.195 185.043 238.558 1.00 42.45 588 LEU A C 1
ATOM 763 O O . LEU A 1 588 ? 157.950 184.532 237.464 1.00 42.45 588 LEU A O 1
ATOM 768 N N . SER A 1 589 ? 157.969 186.332 238.802 1.00 43.34 589 SER A N 1
ATOM 769 C CA . SER A 1 589 ? 157.392 187.177 237.767 1.00 43.34 589 SER A CA 1
ATOM 770 C C . SER A 1 589 ? 158.379 187.393 236.628 1.00 43.34 589 SER A C 1
ATOM 771 O O . SER A 1 589 ? 157.988 187.433 235.457 1.00 43.34 589 SER A O 1
ATOM 774 N N . LEU A 1 590 ? 159.669 187.502 236.947 1.00 42.79 590 LEU A N 1
ATOM 775 C CA . LEU A 1 590 ? 160.676 187.558 235.897 1.00 42.79 590 LEU A CA 1
ATOM 776 C C . LEU A 1 590 ? 160.662 186.286 235.061 1.00 42.79 590 LEU A C 1
ATOM 777 O O . LEU A 1 590 ? 160.672 186.343 233.828 1.00 42.79 590 LEU A O 1
ATOM 782 N N . ALA A 1 591 ? 160.622 185.127 235.720 1.00 42.88 591 ALA A N 1
ATOM 783 C CA . ALA A 1 591 ? 160.575 183.865 234.995 1.00 42.88 591 ALA A CA 1
ATOM 784 C C . ALA A 1 591 ? 159.328 183.768 234.125 1.00 42.88 591 ALA A C 1
ATOM 785 O O . ALA A 1 591 ? 159.389 183.266 233.002 1.00 42.88 591 ALA A O 1
ATOM 787 N N . ARG A 1 592 ? 158.193 184.260 234.616 1.00 44.63 592 ARG A N 1
ATOM 788 C CA . ARG A 1 592 ? 156.958 184.159 233.848 1.00 44.63 592 ARG A CA 1
ATOM 789 C C . ARG A 1 592 ? 156.986 185.068 232.627 1.00 44.63 592 ARG A C 1
ATOM 790 O O . ARG A 1 592 ? 156.594 184.657 231.527 1.00 44.63 592 ARG A O 1
ATOM 798 N N . SER A 1 593 ? 157.450 186.304 232.796 1.00 44.74 593 SER A N 1
ATOM 799 C CA . SER A 1 593 ? 157.558 187.196 231.651 1.00 44.74 593 SER A CA 1
ATOM 800 C C . SER A 1 593 ? 158.550 186.652 230.630 1.00 44.74 593 SER A C 1
ATOM 801 O O . SER A 1 593 ? 158.312 186.724 229.418 1.00 44.74 593 SER A O 1
ATOM 804 N N . MET A 1 594 ? 159.640 186.048 231.098 1.00 44.11 594 MET A N 1
ATOM 805 C CA . MET A 1 594 ? 160.596 185.467 230.168 1.00 44.11 594 MET A CA 1
ATOM 806 C C . MET A 1 594 ? 160.036 184.229 229.491 1.00 44.11 594 MET A C 1
ATOM 807 O O . MET A 1 594 ? 160.388 183.933 228.351 1.00 44.11 594 MET A O 1
ATOM 812 N N . ALA A 1 595 ? 159.168 183.490 230.176 1.00 45.44 595 ALA A N 1
ATOM 813 C CA . ALA A 1 595 ? 158.537 182.339 229.548 1.00 45.44 595 ALA A CA 1
ATOM 814 C C . ALA A 1 595 ? 157.603 182.778 228.431 1.00 45.44 595 ALA A C 1
ATOM 815 O O . ALA A 1 595 ? 157.557 182.154 227.365 1.00 45.44 595 ALA A O 1
ATOM 817 N N . LYS A 1 596 ? 156.863 183.864 228.651 1.00 46.31 596 LYS A N 1
ATOM 818 C CA . LYS A 1 596 ? 156.063 184.414 227.563 1.00 46.31 596 LYS A CA 1
ATOM 819 C C . LYS A 1 596 ? 156.948 184.861 226.406 1.00 46.31 596 LYS A C 1
ATOM 820 O O . LYS A 1 596 ? 156.625 184.617 225.238 1.00 46.31 596 LYS A O 1
ATOM 826 N N . ALA A 1 597 ? 158.069 185.514 226.712 1.00 45.18 597 ALA A N 1
ATOM 827 C CA . ALA A 1 597 ? 158.988 185.922 225.654 1.00 45.18 597 ALA A CA 1
ATOM 828 C C . ALA A 1 597 ? 159.526 184.720 224.886 1.00 45.18 597 ALA A C 1
ATOM 829 O O . ALA A 1 597 ? 159.655 184.765 223.660 1.00 45.18 597 ALA A O 1
ATOM 831 N N . ALA A 1 598 ? 159.840 183.637 225.592 1.00 45.02 598 ALA A N 1
ATOM 832 C CA . ALA A 1 598 ? 160.325 182.430 224.938 1.00 45.02 598 ALA A CA 1
ATOM 833 C C . ALA A 1 598 ? 159.266 181.844 224.022 1.00 45.02 598 ALA A C 1
ATOM 834 O O . ALA A 1 598 ? 159.579 181.370 222.926 1.00 45.02 598 ALA A O 1
ATOM 836 N N . THR A 1 599 ? 158.010 181.857 224.464 1.00 46.70 599 THR A N 1
ATOM 837 C CA . THR A 1 599 ? 156.924 181.403 223.607 1.00 46.70 599 THR A CA 1
ATOM 838 C C . THR A 1 599 ? 156.829 182.256 222.350 1.00 46.70 599 THR A C 1
ATOM 839 O O . THR A 1 599 ? 156.708 181.729 221.242 1.00 46.70 599 THR A O 1
ATOM 843 N N . ALA A 1 600 ? 156.913 183.577 222.503 1.00 45.69 600 ALA A N 1
ATOM 844 C CA . ALA A 1 600 ? 156.821 184.458 221.345 1.00 45.69 600 ALA A CA 1
ATOM 845 C C . ALA A 1 600 ? 157.948 184.213 220.347 1.00 45.69 600 ALA A C 1
ATOM 846 O O . ALA A 1 600 ? 157.753 184.383 219.142 1.00 45.69 600 ALA A O 1
ATOM 848 N N . ALA A 1 601 ? 159.122 183.807 220.817 1.00 44.88 601 ALA A N 1
ATOM 849 C CA . ALA A 1 601 ? 160.268 183.597 219.949 1.00 44.88 601 ALA A CA 1
ATOM 850 C C . ALA A 1 601 ? 160.423 182.151 219.507 1.00 44.88 601 ALA A C 1
ATOM 851 O O . ALA A 1 601 ? 161.420 181.824 218.863 1.00 44.88 601 ALA A O 1
ATOM 853 N N . ASN A 1 602 ? 159.465 181.288 219.840 1.00 46.57 602 ASN A N 1
ATOM 854 C CA . ASN A 1 602 ? 159.525 179.858 219.539 1.00 46.57 602 ASN A CA 1
ATOM 855 C C . ASN A 1 602 ? 160.716 179.184 220.205 1.00 46.57 602 ASN A C 1
ATOM 856 O O . ASN A 1 602 ? 161.257 178.208 219.689 1.00 46.57 602 ASN A O 1
ATOM 861 N N . ALA A 1 603 ? 161.134 179.697 221.351 1.00 45.36 603 ALA A N 1
ATOM 862 C CA . ALA A 1 603 ? 162.095 178.995 222.177 1.00 45.36 603 ALA A CA 1
ATOM 863 C C . ALA A 1 603 ? 161.373 177.966 223.036 1.00 45.36 603 ALA A C 1
ATOM 864 O O . ALA A 1 603 ? 160.155 178.007 223.205 1.00 45.36 603 ALA A O 1
ATOM 866 N N . THR A 1 604 ? 162.139 177.025 223.567 1.00 45.42 604 THR A N 1
ATOM 867 C CA . THR A 1 604 ? 161.593 176.076 224.525 1.00 45.42 604 THR A CA 1
ATOM 868 C C . THR A 1 604 ? 161.273 176.801 225.825 1.00 45.42 604 THR A C 1
ATOM 869 O O . THR A 1 604 ? 162.145 177.442 226.417 1.00 45.42 604 THR A O 1
ATOM 873 N N . GLN A 1 605 ? 160.023 176.713 226.258 1.00 49.21 605 GLN A N 1
ATOM 874 C CA . GLN A 1 605 ? 159.590 177.406 227.457 1.00 49.21 605 GLN A CA 1
ATOM 875 C C . GLN A 1 605 ? 160.187 176.754 228.700 1.00 49.21 605 GLN A C 1
ATOM 876 O O . GLN A 1 605 ? 160.450 175.552 228.742 1.00 49.21 605 GLN A O 1
ATOM 882 N N . GLY A 1 606 ? 160.402 177.570 229.721 1.00 47.88 606 GLY A N 1
ATOM 883 C CA . GLY A 1 606 ? 160.830 177.049 230.995 1.00 47.88 606 GLY A CA 1
ATOM 884 C C . GLY A 1 606 ? 159.699 176.383 231.757 1.00 47.88 606 GLY A C 1
ATOM 885 O O . GLY A 1 606 ? 158.541 176.395 231.347 1.00 47.88 606 GLY A O 1
ATOM 886 N N . ASP A 1 607 ? 160.055 175.785 232.891 1.00 46.39 607 ASP A N 1
ATOM 887 C CA . ASP A 1 607 ? 159.094 175.098 233.756 1.00 46.39 607 ASP A CA 1
ATOM 888 C C . ASP A 1 607 ? 158.580 176.091 234.795 1.00 46.39 607 ASP A C 1
ATOM 889 O O . ASP A 1 607 ? 159.095 176.210 235.907 1.00 46.39 607 ASP A O 1
ATOM 894 N N . ILE A 1 608 ? 157.532 176.820 234.417 1.00 44.87 608 ILE A N 1
ATOM 895 C CA . ILE A 1 608 ? 156.961 177.787 235.343 1.00 44.87 608 ILE A CA 1
ATOM 896 C C . ILE A 1 608 ? 156.195 177.084 236.451 1.00 44.87 608 ILE A C 1
ATOM 897 O O . ILE A 1 608 ? 156.174 177.558 237.586 1.00 44.87 608 ILE A O 1
ATOM 902 N N . SER A 1 609 ? 155.589 175.937 236.153 1.00 44.65 609 SER A N 1
ATOM 903 C CA . SER A 1 609 ? 154.688 175.286 237.098 1.00 44.65 609 SER A CA 1
ATOM 904 C C . SER A 1 609 ? 155.386 174.962 238.415 1.00 44.65 609 SER A C 1
ATOM 905 O O . SER A 1 609 ? 154.883 175.291 239.493 1.00 44.65 609 SER A O 1
ATOM 908 N N . CYS A 1 610 ? 156.541 174.307 238.346 1.00 44.03 610 CYS A N 1
ATOM 909 C CA . CYS A 1 610 ? 157.230 173.919 239.568 1.00 44.03 610 CYS A CA 1
ATOM 910 C C . CYS A 1 610 ? 157.766 175.127 240.323 1.00 44.03 610 CYS A C 1
ATOM 911 O O . CYS A 1 610 ? 157.826 175.100 241.547 1.00 44.03 610 CYS A O 1
ATOM 914 N N . GLN A 1 611 ? 158.114 176.206 239.625 1.00 41.90 611 GLN A N 1
ATOM 915 C CA . GLN A 1 611 ? 158.570 177.408 240.316 1.00 41.90 611 GLN A CA 1
ATOM 916 C C . GLN A 1 611 ? 157.415 178.138 240.994 1.00 41.90 611 GLN A C 1
ATOM 917 O O . GLN A 1 611 ? 157.575 178.679 242.089 1.00 41.90 611 GLN A O 1
ATOM 923 N N . GLN A 1 612 ? 156.245 178.162 240.360 1.00 43.45 612 GLN A N 1
ATOM 924 C CA . GLN A 1 612 ? 155.058 178.713 241.002 1.00 43.45 612 GLN A CA 1
ATOM 925 C C . GLN A 1 612 ? 154.677 177.895 242.228 1.00 43.45 612 GLN A C 1
ATOM 926 O O . GLN A 1 612 ? 154.344 178.446 243.285 1.00 43.45 612 GLN A O 1
ATOM 932 N N . ARG A 1 613 ? 154.746 176.573 242.107 1.00 43.60 613 ARG A N 1
ATOM 933 C CA . ARG A 1 613 ? 154.515 175.707 243.252 1.00 43.60 613 ARG A CA 1
ATOM 934 C C . ARG A 1 613 ? 155.553 175.943 244.341 1.00 43.60 613 ARG A C 1
ATOM 935 O O . ARG A 1 613 ? 155.232 175.903 245.529 1.00 43.60 613 ARG A O 1
ATOM 943 N N . LEU A 1 614 ? 156.802 176.197 243.954 1.00 41.35 614 LEU A N 1
ATOM 944 C CA . LEU A 1 614 ? 157.834 176.501 244.933 1.00 41.35 614 LEU A CA 1
ATOM 945 C C . LEU A 1 614 ? 157.534 177.802 245.657 1.00 41.35 614 LEU A C 1
ATOM 946 O O . LEU A 1 614 ? 157.757 177.908 246.862 1.00 41.35 614 LEU A O 1
ATOM 951 N N . ASN A 1 615 ? 157.052 178.806 244.930 1.00 42.39 615 ASN A N 1
ATOM 952 C CA . ASN A 1 615 ? 156.622 180.042 245.569 1.00 42.39 615 ASN A CA 1
ATOM 953 C C . ASN A 1 615 ? 155.548 179.760 246.606 1.00 42.39 615 ASN A C 1
ATOM 954 O O . ASN A 1 615 ? 155.629 180.231 247.743 1.00 42.39 615 ASN A O 1
ATOM 959 N N . ALA A 1 616 ? 154.541 178.971 246.232 1.00 42.75 616 ALA A N 1
ATOM 960 C CA . ALA A 1 616 ? 153.486 178.631 247.181 1.00 42.75 616 ALA A CA 1
ATOM 961 C C . ALA A 1 616 ? 154.045 177.900 248.398 1.00 42.75 616 ALA A C 1
ATOM 962 O O . ALA A 1 616 ? 153.672 178.196 249.535 1.00 42.75 616 ALA A O 1
ATOM 964 N N . SER A 1 617 ? 154.966 176.965 248.175 1.00 42.06 617 SER A N 1
ATOM 965 C CA . SER A 1 617 ? 155.522 176.169 249.263 1.00 42.06 617 SER A CA 1
ATOM 966 C C . SER A 1 617 ? 156.356 177.023 250.211 1.00 42.06 617 SER A C 1
ATOM 967 O O . SER A 1 617 ? 156.241 176.900 251.432 1.00 42.06 617 SER A O 1
ATOM 970 N N . LEU A 1 618 ? 157.197 177.896 249.663 1.00 41.90 618 LEU A N 1
ATOM 971 C CA . LEU A 1 618 ? 158.163 178.623 250.474 1.00 41.90 618 LEU A CA 1
ATOM 972 C C . LEU A 1 618 ? 157.560 179.853 251.124 1.00 41.90 618 LEU A C 1
ATOM 973 O O . LEU A 1 618 ? 158.025 180.262 252.189 1.00 41.90 618 LEU A O 1
ATOM 978 N N . THR A 1 619 ? 156.550 180.462 250.509 1.00 43.92 619 THR A N 1
ATOM 979 C CA . THR A 1 619 ? 155.884 181.596 251.129 1.00 43.92 619 THR A CA 1
ATOM 980 C C . THR A 1 619 ? 155.274 181.160 252.447 1.00 43.92 619 THR A C 1
ATOM 981 O O . THR A 1 619 ? 154.401 180.291 252.477 1.00 43.92 619 THR A O 1
ATOM 985 N N . ASP A 1 620 ? 155.771 181.733 253.537 1.00 45.10 620 ASP A N 1
ATOM 986 C CA . ASP A 1 620 ? 155.413 181.359 254.900 1.00 45.10 620 ASP A CA 1
ATOM 987 C C . ASP A 1 620 ? 155.736 179.907 255.214 1.00 45.10 620 ASP A C 1
ATOM 988 O O . ASP A 1 620 ? 155.273 179.386 256.228 1.00 45.10 620 ASP A O 1
ATOM 993 N N . LEU A 1 621 ? 156.524 179.248 254.366 1.00 42.52 621 LEU A N 1
ATOM 994 C CA . LEU A 1 621 ? 156.887 177.844 254.525 1.00 42.52 621 LEU A CA 1
ATOM 995 C C . LEU A 1 621 ? 155.660 176.986 254.820 1.00 42.52 621 LEU A C 1
ATOM 996 O O . LEU A 1 621 ? 155.618 176.219 255.780 1.00 42.52 621 LEU A O 1
ATOM 1001 N N . THR A 1 622 ? 154.638 177.133 253.975 1.00 43.09 622 THR A N 1
ATOM 1002 C CA . THR A 1 622 ? 153.440 176.318 254.112 1.00 43.09 622 THR A CA 1
ATOM 1003 C C . THR A 1 622 ? 153.704 174.858 253.787 1.00 43.09 622 THR A C 1
ATOM 1004 O O . THR A 1 622 ? 152.934 173.992 254.205 1.00 43.09 622 THR A O 1
ATOM 1008 N N . ALA A 1 623 ? 154.766 174.569 253.053 1.00 41.65 623 ALA A N 1
ATOM 1009 C CA . ALA A 1 623 ? 155.271 173.228 252.857 1.00 41.65 623 ALA A CA 1
ATOM 1010 C C . ALA A 1 623 ? 156.695 173.148 253.395 1.00 41.65 623 ALA A C 1
ATOM 1011 O O . ALA A 1 623 ? 157.380 174.168 253.480 1.00 41.65 623 ALA A O 1
ATOM 1013 N N . PRO A 1 624 ? 157.163 171.967 253.794 1.00 41.01 624 PRO A N 1
ATOM 1014 C CA . PRO A 1 624 ? 158.515 171.874 254.364 1.00 41.01 624 PRO A CA 1
ATOM 1015 C C . PRO A 1 624 ? 159.604 172.100 253.332 1.00 41.01 624 PRO A C 1
ATOM 1016 O O . PRO A 1 624 ? 160.280 171.171 252.887 1.00 41.01 624 PRO A O 1
ATOM 1020 N N . GLY A 1 625 ? 159.760 173.356 252.934 1.00 39.51 625 GLY A N 1
ATOM 1021 C CA . GLY A 1 625 ? 160.852 173.769 252.091 1.00 39.51 625 GLY A CA 1
ATOM 1022 C C . GLY A 1 625 ? 161.970 174.395 252.898 1.00 39.51 625 GLY A C 1
ATOM 1023 O O . GLY A 1 625 ? 161.991 174.372 254.128 1.00 39.51 625 GLY A O 1
ATOM 1024 N N . MET A 1 626 ? 162.916 174.964 252.181 1.00 38.68 626 MET A N 1
ATOM 1025 C CA . MET A 1 626 ? 164.012 175.682 252.795 1.00 38.68 626 MET A CA 1
ATOM 1026 C C . MET A 1 626 ? 164.165 177.006 252.081 1.00 38.68 626 MET A C 1
ATOM 1027 O O . MET A 1 626 ? 164.291 177.048 250.855 1.00 38.68 626 MET A O 1
ATOM 1032 N N . LEU A 1 627 ? 164.132 178.078 252.845 1.00 37.77 627 LEU A N 1
ATOM 1033 C CA . LEU A 1 627 ? 164.248 179.422 252.313 1.00 37.77 627 LEU A CA 1
ATOM 1034 C C . LEU A 1 627 ? 165.480 180.063 252.928 1.00 37.77 627 LEU A C 1
ATOM 1035 O O . LEU A 1 627 ? 165.540 180.271 254.142 1.00 37.77 627 LEU A O 1
ATOM 1040 N N . LEU A 1 628 ? 166.464 180.344 252.092 1.00 37.79 628 LEU A N 1
ATOM 1041 C CA . LEU A 1 628 ? 167.651 181.082 252.479 1.00 37.79 628 LEU A CA 1
ATOM 1042 C C . LEU A 1 628 ? 167.549 182.467 251.872 1.00 37.79 628 LEU A C 1
ATOM 1043 O O . LEU A 1 628 ? 167.464 182.610 250.649 1.00 37.79 628 LEU A O 1
ATOM 1048 N N . HIS A 1 629 ? 167.533 183.478 252.720 1.00 39.62 629 HIS A N 1
ATOM 1049 C CA . HIS A 1 629 ? 167.449 184.843 252.244 1.00 39.62 629 HIS A CA 1
ATOM 1050 C C . HIS A 1 629 ? 168.412 185.719 253.018 1.00 39.62 629 HIS A C 1
ATOM 1051 O O . HIS A 1 629 ? 168.490 185.631 254.243 1.00 39.62 629 HIS A O 1
ATOM 1058 N N . ALA A 1 630 ? 169.139 186.560 252.296 1.00 39.78 630 ALA A N 1
ATOM 1059 C CA . ALA A 1 630 ? 169.973 187.555 252.902 1.00 39.78 630 ALA A CA 1
ATOM 1060 C C . ALA A 1 630 ? 169.747 188.818 252.086 1.00 39.78 630 ALA A C 1
ATOM 1061 O O . ALA A 1 630 ? 169.696 188.751 250.853 1.00 39.78 630 ALA A O 1
ATOM 1063 N N . PRO A 1 631 ? 169.577 189.966 252.728 1.00 41.58 631 PRO A N 1
ATOM 1064 C CA . PRO A 1 631 ? 169.413 191.204 251.957 1.00 41.58 631 PRO A CA 1
ATOM 1065 C C . PRO A 1 631 ? 170.659 191.612 251.191 1.00 41.58 631 PRO A C 1
ATOM 1066 O O . PRO A 1 631 ? 170.542 192.277 250.161 1.00 41.58 631 PRO A O 1
ATOM 1070 N N . ASP A 1 632 ? 171.847 191.216 251.637 1.00 42.08 632 ASP A N 1
ATOM 1071 C CA . ASP A 1 632 ? 173.079 191.692 251.026 1.00 42.08 632 ASP A CA 1
ATOM 1072 C C . ASP A 1 632 ? 173.867 190.584 250.337 1.00 42.08 632 ASP A C 1
ATOM 1073 O O . ASP A 1 632 ? 175.084 190.682 250.195 1.00 42.08 632 ASP A O 1
ATOM 1078 N N . GLY A 1 633 ? 173.194 189.548 249.887 1.00 39.43 633 GLY A N 1
ATOM 1079 C CA . GLY A 1 633 ? 173.866 188.600 249.032 1.00 39.43 633 GLY A CA 1
ATOM 1080 C C . GLY A 1 633 ? 174.154 187.291 249.735 1.00 39.43 633 GLY A C 1
ATOM 1081 O O . GLY A 1 633 ? 174.346 187.230 250.953 1.00 39.43 633 GLY A O 1
ATOM 1082 N N . ILE A 1 634 ? 174.201 186.225 248.953 1.00 38.17 634 ILE A N 1
ATOM 1083 C CA . ILE A 1 634 ? 174.425 184.888 249.472 1.00 38.17 634 ILE A CA 1
ATOM 1084 C C . ILE A 1 634 ? 175.620 184.290 248.755 1.00 38.17 634 ILE A C 1
ATOM 1085 O O . ILE A 1 634 ? 175.673 184.280 247.521 1.00 38.17 634 ILE A O 1
ATOM 1090 N N . GLY A 1 635 ? 176.574 183.804 249.527 1.00 37.50 635 GLY A N 1
ATOM 1091 C CA . GLY A 1 635 ? 177.695 183.082 248.983 1.00 37.50 635 GLY A CA 1
ATOM 1092 C C . GLY A 1 635 ? 177.720 181.646 249.449 1.00 37.50 635 GLY A C 1
ATOM 1093 O O . GLY A 1 635 ? 177.724 181.367 250.649 1.00 37.50 635 GLY A O 1
ATOM 1094 N N . MET A 1 636 ? 177.721 180.731 248.498 1.00 39.39 636 MET A N 1
ATOM 1095 C CA . MET A 1 636 ? 177.817 179.300 248.749 1.00 39.39 636 MET A CA 1
ATOM 1096 C C . MET A 1 636 ? 179.126 178.847 248.124 1.00 39.39 636 MET A C 1
ATOM 1097 O O . MET A 1 636 ? 179.243 178.773 246.899 1.00 39.39 636 MET A O 1
ATOM 1102 N N . VAL A 1 637 ? 180.118 178.572 248.954 1.00 38.01 637 VAL A N 1
ATOM 1103 C CA . VAL A 1 637 ? 181.461 178.318 248.464 1.00 38.01 637 VAL A CA 1
ATOM 1104 C C . VAL A 1 637 ? 182.043 177.078 249.114 1.00 38.01 637 VAL A C 1
ATOM 1105 O O . VAL A 1 637 ? 181.740 176.738 250.261 1.00 38.01 637 VAL A O 1
ATOM 1109 N N . SER A 1 638 ? 182.906 176.414 248.362 1.00 38.54 638 SER A N 1
ATOM 1110 C CA . SER A 1 638 ? 183.665 175.272 248.829 1.00 38.54 638 SER A CA 1
ATOM 1111 C C . SER A 1 638 ? 184.868 175.122 247.921 1.00 38.54 638 SER A C 1
ATOM 1112 O O . SER A 1 638 ? 184.789 175.399 246.725 1.00 38.54 638 SER A O 1
ATOM 1115 N N . ALA A 1 639 ? 185.984 174.689 248.498 1.00 39.26 639 ALA A N 1
ATOM 1116 C CA . ALA A 1 639 ? 187.080 174.235 247.655 1.00 39.26 639 ALA A CA 1
ATOM 1117 C C . ALA A 1 639 ? 186.660 173.027 246.835 1.00 39.26 639 ALA A C 1
ATOM 1118 O O . ALA A 1 639 ? 187.086 172.877 245.687 1.00 39.26 639 ALA A O 1
ATOM 1120 N N . ARG A 1 640 ? 185.801 172.186 247.392 1.00 39.86 640 ARG A N 1
ATOM 1121 C CA . ARG A 1 640 ? 185.353 170.966 246.748 1.00 39.86 640 ARG A CA 1
ATOM 1122 C C . ARG A 1 640 ? 184.109 171.233 245.912 1.00 39.86 640 ARG A C 1
ATOM 1123 O O . ARG A 1 640 ? 183.667 172.370 245.752 1.00 39.86 640 ARG A O 1
ATOM 1131 N N . ALA A 1 641 ? 183.516 170.165 245.400 1.00 38.59 641 ALA A N 1
ATOM 1132 C CA . ALA A 1 641 ? 182.404 170.280 244.476 1.00 38.59 641 ALA A CA 1
ATOM 1133 C C . ALA A 1 641 ? 181.161 170.834 245.160 1.00 38.59 641 ALA A C 1
ATOM 1134 O O . ALA A 1 641 ? 180.946 170.664 246.358 1.00 38.59 641 ALA A O 1
ATOM 1136 N N . LEU A 1 642 ? 180.341 171.504 244.378 1.00 37.02 642 LEU A N 1
ATOM 1137 C CA . LEU A 1 642 ? 179.028 171.934 244.812 1.00 37.02 642 LEU A CA 1
ATOM 1138 C C . LEU A 1 642 ? 177.998 171.224 243.958 1.00 37.02 642 LEU A C 1
ATOM 1139 O O . LEU A 1 642 ? 178.226 170.979 242.773 1.00 37.02 642 LEU A O 1
ATOM 1144 N N . ARG A 1 643 ? 176.878 170.872 244.566 1.00 38.04 643 ARG A N 1
ATOM 1145 C CA . ARG A 1 643 ? 175.766 170.317 243.823 1.00 38.04 643 ARG A CA 1
ATOM 1146 C C . ARG A 1 643 ? 174.489 171.051 244.184 1.00 38.04 643 ARG A C 1
ATOM 1147 O O . ARG A 1 643 ? 174.157 171.200 245.361 1.00 38.04 643 ARG A O 1
ATOM 1155 N N . ILE A 1 644 ? 173.787 171.504 243.160 1.00 36.64 644 ILE A N 1
ATOM 1156 C CA . ILE A 1 644 ? 172.441 172.026 243.268 1.00 36.64 644 ILE A CA 1
ATOM 1157 C C . ILE A 1 644 ? 171.578 171.103 242.429 1.00 36.64 644 ILE A C 1
ATOM 1158 O O . ILE A 1 644 ? 171.748 171.026 241.208 1.00 36.64 644 ILE A O 1
ATOM 1163 N N . ALA A 1 645 ? 170.677 170.377 243.073 1.00 36.73 645 ALA A N 1
ATOM 1164 C CA . ALA A 1 645 ? 169.957 169.326 242.379 1.00 36.73 645 ALA A CA 1
ATOM 1165 C C . ALA A 1 645 ? 168.504 169.277 242.812 1.00 36.73 645 ALA A C 1
ATOM 1166 O O . ALA A 1 645 ? 168.204 169.234 244.007 1.00 36.73 645 ALA A O 1
ATOM 1168 N N . SER A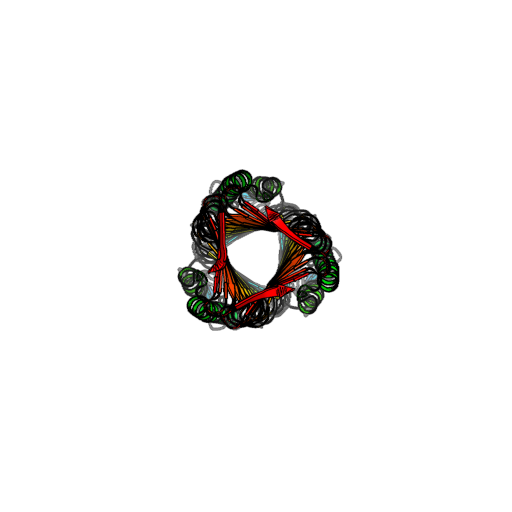 1 646 ? 167.615 169.281 241.832 1.00 38.34 646 SER A N 1
ATOM 1169 C CA . SER A 1 646 ? 166.218 168.937 242.024 1.00 38.34 646 SER A CA 1
ATOM 1170 C C . SER A 1 646 ? 166.001 167.548 241.448 1.00 38.34 646 SER A C 1
ATOM 1171 O O . SER A 1 646 ? 166.232 167.325 240.257 1.00 38.34 646 SER A O 1
ATOM 1174 N N . GLY A 1 647 ? 165.560 166.620 242.293 1.00 40.39 647 GLY A N 1
ATOM 1175 C CA . GLY A 1 647 ? 165.409 165.248 241.848 1.00 40.39 647 GLY A CA 1
ATOM 1176 C C . GLY A 1 647 ? 164.292 165.060 240.842 1.00 40.39 647 GLY A C 1
ATOM 1177 O O . GLY A 1 647 ? 164.441 164.316 239.873 1.00 40.39 647 GLY A O 1
ATOM 1178 N N . SER A 1 648 ? 163.165 165.725 241.053 1.00 41.57 648 SER A N 1
ATOM 1179 C CA . SER A 1 648 ? 161.993 165.527 240.221 1.00 41.57 648 SER A CA 1
ATOM 1180 C C . SER A 1 648 ? 161.515 166.786 239.530 1.00 41.57 648 SER A C 1
ATOM 1181 O O . SER A 1 648 ? 160.669 166.697 238.640 1.00 41.57 648 SER A O 1
ATOM 1184 N N . GLU A 1 649 ? 162.024 167.944 239.907 1.00 41.04 649 GLU A N 1
ATOM 1185 C CA . GLU A 1 649 ? 161.491 169.197 239.412 1.00 41.04 649 GLU A CA 1
ATOM 1186 C C . GLU A 1 649 ? 162.615 170.015 238.813 1.00 41.04 649 GLU A C 1
ATOM 1187 O O . GLU A 1 649 ? 163.677 169.483 238.495 1.00 41.04 649 GLU A O 1
ATOM 1193 N N . SER A 1 650 ? 162.379 171.294 238.620 1.00 39.90 650 SER A N 1
ATOM 1194 C CA . SER A 1 650 ? 163.324 172.122 237.906 1.00 39.90 650 SER A CA 1
ATOM 1195 C C . SER A 1 650 ? 164.228 172.895 238.854 1.00 39.90 650 SER A C 1
ATOM 1196 O O . SER A 1 650 ? 163.880 173.169 240.002 1.00 39.90 650 SER A O 1
ATOM 1199 N N . VAL A 1 651 ? 165.404 173.226 238.357 1.00 36.40 651 VAL A N 1
ATOM 1200 C CA . VAL A 1 651 ? 166.286 174.188 238.991 1.00 36.40 651 VAL A CA 1
ATOM 1201 C C . VAL A 1 651 ? 166.123 175.497 238.242 1.00 36.40 651 VAL A C 1
ATOM 1202 O O . VAL A 1 651 ? 166.363 175.566 237.032 1.00 36.40 651 VAL A O 1
ATOM 1206 N N . GLY A 1 652 ? 165.682 176.528 238.950 1.00 36.46 652 GLY A N 1
ATOM 1207 C CA . GLY A 1 652 ? 165.496 177.845 238.381 1.00 36.46 652 GLY A CA 1
ATOM 1208 C C . GLY A 1 652 ? 166.538 178.807 238.924 1.00 36.46 652 GLY A C 1
ATOM 1209 O O . GLY A 1 652 ? 166.696 178.949 240.134 1.00 36.46 652 GLY A O 1
ATOM 1210 N N . ILE A 1 653 ? 167.246 179.449 238.011 1.00 36.32 653 ILE A N 1
ATOM 1211 C CA . ILE A 1 653 ? 168.192 180.498 238.344 1.00 36.32 653 ILE A CA 1
ATOM 1212 C C . ILE A 1 653 ? 167.669 181.785 237.737 1.00 36.32 653 ILE A C 1
ATOM 1213 O O . ILE A 1 653 ? 167.490 181.875 236.518 1.00 36.32 653 ILE A O 1
ATOM 1218 N N . MET A 1 654 ? 167.388 182.760 238.587 1.00 39.25 654 MET A N 1
ATOM 1219 C CA . MET A 1 654 ? 166.881 184.053 238.169 1.00 39.25 654 MET A CA 1
ATOM 1220 C C . MET A 1 654 ? 167.839 185.135 238.628 1.00 39.25 654 MET A C 1
ATOM 1221 O O . MET A 1 654 ? 168.339 185.101 239.752 1.00 39.25 654 MET A O 1
ATOM 1226 N N . SER A 1 655 ? 168.094 186.092 237.757 1.00 38.81 655 SER A N 1
ATOM 1227 C CA . SER A 1 655 ? 168.910 187.235 238.110 1.00 38.81 655 SER A CA 1
ATOM 1228 C C . SER A 1 655 ? 168.264 188.466 237.511 1.00 38.81 655 SER A C 1
ATOM 1229 O O . SER A 1 655 ? 167.913 188.466 236.330 1.00 38.81 655 SER A O 1
ATOM 1232 N N . GLY A 1 656 ? 168.069 189.493 238.334 1.00 39.93 656 GLY A N 1
ATOM 1233 C CA . GLY A 1 656 ? 167.698 190.784 237.789 1.00 39.93 656 GLY A CA 1
ATOM 1234 C C . GLY A 1 656 ? 168.765 191.317 236.859 1.00 39.93 656 GLY A C 1
ATOM 1235 O O . GLY A 1 656 ? 168.466 191.930 235.836 1.00 39.93 656 GLY A O 1
ATOM 1236 N N . ASP A 1 657 ? 170.016 191.109 237.217 1.00 41.40 657 ASP A N 1
ATOM 1237 C CA . ASP A 1 657 ? 171.175 191.397 236.389 1.00 41.40 657 ASP A CA 1
ATOM 1238 C C . ASP A 1 657 ? 171.609 190.129 235.650 1.00 41.40 657 ASP A C 1
ATOM 1239 O O . ASP A 1 657 ? 170.788 189.288 235.285 1.00 41.40 657 ASP A O 1
ATOM 1244 N N . ASN A 1 658 ? 172.884 190.060 235.304 1.00 39.76 658 ASN A N 1
ATOM 1245 C CA . ASN A 1 658 ? 173.461 188.923 234.614 1.00 39.76 658 ASN A CA 1
ATOM 1246 C C . ASN A 1 658 ? 173.369 187.624 235.415 1.00 39.76 658 ASN A C 1
ATOM 1247 O O . ASN A 1 658 ? 173.271 187.609 236.637 1.00 39.76 658 ASN A O 1
ATOM 1252 N N . THR A 1 659 ? 173.415 186.519 234.691 1.00 37.60 659 THR A N 1
ATOM 1253 C CA . THR A 1 659 ? 173.768 185.217 235.239 1.00 37.60 659 THR A CA 1
ATOM 1254 C C . THR A 1 659 ? 175.088 184.834 234.593 1.00 37.60 659 THR A C 1
ATOM 1255 O O . THR A 1 659 ? 175.132 184.544 233.397 1.00 37.60 659 THR A O 1
ATOM 1259 N N . ASP A 1 660 ? 176.163 184.864 235.369 1.00 39.69 660 ASP A N 1
ATOM 1260 C CA . ASP A 1 660 ? 177.510 184.622 234.870 1.00 39.69 660 ASP A CA 1
ATOM 1261 C C . ASP A 1 660 ? 177.969 183.250 235.323 1.00 39.69 660 ASP A C 1
ATOM 1262 O O . ASP A 1 660 ? 177.869 182.916 236.504 1.00 39.69 660 ASP A O 1
ATOM 1267 N N . ILE A 1 661 ? 178.477 182.469 234.390 1.00 36.63 661 ILE A N 1
ATOM 1268 C CA . ILE A 1 661 ? 179.102 181.199 234.697 1.00 36.63 661 ILE A CA 1
ATOM 1269 C C . ILE A 1 661 ? 180.552 181.294 234.272 1.00 36.63 661 ILE A C 1
ATOM 1270 O O . ILE A 1 661 ? 180.852 181.619 233.117 1.00 36.63 661 ILE A O 1
ATOM 1275 N N . THR A 1 662 ? 181.444 181.024 235.206 1.00 38.00 662 THR A N 1
ATOM 1276 C CA . THR A 1 662 ? 182.876 181.078 234.984 1.00 38.00 662 THR A CA 1
ATOM 1277 C C . THR A 1 662 ? 183.453 179.724 235.366 1.00 38.00 662 THR A C 1
ATOM 1278 O O . THR A 1 662 ? 183.509 179.380 236.549 1.00 38.00 662 THR A O 1
ATOM 1282 N N . ALA A 1 663 ? 183.851 178.950 234.370 1.00 37.70 663 ALA A N 1
ATOM 1283 C CA . ALA A 1 663 ? 184.358 177.604 234.578 1.00 37.70 663 ALA A CA 1
ATOM 1284 C C . ALA A 1 663 ? 185.864 177.607 234.389 1.00 37.70 663 ALA A C 1
ATOM 1285 O O . ALA A 1 663 ? 186.361 177.974 233.322 1.00 37.70 663 ALA A O 1
ATOM 1287 N N . GLY A 1 664 ? 186.584 177.203 235.431 1.00 39.78 664 GLY A N 1
ATOM 1288 C CA . GLY A 1 664 ? 188.010 177.017 235.294 1.00 39.78 664 GLY A CA 1
ATOM 1289 C C . GLY A 1 664 ? 188.378 175.901 234.343 1.00 39.78 664 GLY A C 1
ATOM 1290 O O . GLY A 1 664 ? 189.493 175.878 233.823 1.00 39.78 664 GLY A O 1
ATOM 1291 N N . GLN A 1 665 ? 187.473 174.953 234.111 1.00 39.74 665 GLN A N 1
ATOM 1292 C CA . GLN A 1 665 ? 187.714 174.004 233.038 1.00 39.74 665 GLN A CA 1
ATOM 1293 C C . GLN A 1 665 ? 186.674 174.112 231.928 1.00 39.74 665 GLN A C 1
ATOM 1294 O O . GLN A 1 665 ? 186.929 174.774 230.930 1.00 39.74 665 GLN A O 1
ATOM 1300 N N . SER A 1 666 ? 185.451 173.657 232.146 1.00 37.76 666 SER A N 1
ATOM 1301 C CA . SER A 1 666 ? 184.532 173.547 231.022 1.00 37.76 666 SER A CA 1
ATOM 1302 C C . SER A 1 666 ? 183.110 173.756 231.498 1.00 37.76 666 SER A C 1
ATOM 1303 O O . SER A 1 666 ? 182.759 173.443 232.631 1.00 37.76 666 SER A O 1
ATOM 1306 N N . PHE A 1 667 ? 182.298 174.287 230.613 1.00 35.57 667 PHE A N 1
ATOM 1307 C CA . PHE A 1 667 ? 180.871 174.416 230.840 1.00 35.57 667 PHE A CA 1
ATOM 1308 C C . PHE A 1 667 ? 180.182 173.390 229.960 1.00 35.57 667 PHE A C 1
ATOM 1309 O O . PHE A 1 667 ? 180.230 173.483 228.731 1.00 35.57 667 PHE A O 1
ATOM 1317 N N . THR A 1 668 ? 179.561 172.404 230.585 1.00 37.10 668 THR A N 1
ATOM 1318 C CA . THR A 1 668 ? 178.898 171.333 229.864 1.00 37.10 668 THR A CA 1
ATOM 1319 C C . THR A 1 668 ? 177.432 171.305 230.255 1.00 37.10 668 THR A C 1
ATOM 1320 O O . THR A 1 668 ? 177.093 171.417 231.435 1.00 37.10 668 THR A O 1
ATOM 1324 N N . VAL A 1 669 ? 176.574 171.178 229.259 1.00 35.28 669 VAL A N 1
ATOM 1325 C CA . VAL A 1 669 ? 175.149 171.000 229.456 1.00 35.28 669 VAL A CA 1
ATOM 1326 C C . VAL A 1 669 ? 174.744 169.738 228.722 1.00 35.28 669 VAL A C 1
ATOM 1327 O O . VAL A 1 669 ? 175.019 169.594 227.526 1.00 35.28 669 VAL A O 1
ATOM 1331 N N . VAL A 1 670 ? 174.105 168.826 229.433 1.00 35.91 670 VAL A N 1
ATOM 1332 C CA . VAL A 1 670 ? 173.401 167.720 228.815 1.00 35.91 670 VAL A CA 1
ATOM 1333 C C . VAL A 1 670 ? 171.953 167.831 229.247 1.00 35.91 670 VAL A C 1
ATOM 1334 O O . VAL A 1 670 ? 171.642 167.734 230.438 1.00 35.91 670 VAL A O 1
ATOM 1338 N N . ALA A 1 671 ? 171.076 168.066 228.289 1.00 37.27 671 ALA A N 1
ATOM 1339 C CA . ALA A 1 671 ? 169.646 168.085 228.521 1.00 37.27 671 ALA A CA 1
ATOM 1340 C C . ALA A 1 671 ? 169.034 166.885 227.826 1.00 37.27 671 ALA A C 1
ATOM 1341 O O . ALA A 1 671 ? 169.354 166.603 226.669 1.00 37.27 671 ALA A O 1
ATOM 1343 N N . GLU A 1 672 ? 168.171 166.173 228.539 1.00 40.44 672 GLU A N 1
ATOM 1344 C CA . GLU A 1 672 ? 167.469 165.058 227.927 1.00 40.44 672 GLU A CA 1
ATOM 1345 C C . GLU A 1 672 ? 166.535 165.542 226.829 1.00 40.44 672 GLU A C 1
ATOM 1346 O O . GLU A 1 672 ? 166.405 164.895 225.787 1.00 40.44 672 GLU A O 1
ATOM 1352 N N . GLY A 1 673 ? 165.899 166.687 227.032 1.00 39.71 673 GLY A N 1
ATOM 1353 C CA . GLY A 1 673 ? 165.037 167.245 226.017 1.00 39.71 673 GLY A CA 1
ATOM 1354 C C . GLY A 1 673 ? 165.756 168.244 225.143 1.00 39.71 673 GLY A C 1
ATOM 1355 O O . GLY A 1 673 ? 166.590 167.869 224.319 1.00 39.71 673 GLY A O 1
ATOM 1356 N N . ALA A 1 674 ? 165.452 169.518 225.317 1.00 38.13 674 ALA A N 1
ATOM 1357 C CA . ALA A 1 674 ? 165.968 170.556 224.447 1.00 38.13 674 ALA A CA 1
ATOM 1358 C C . ALA A 1 674 ? 167.000 171.412 225.166 1.00 38.13 674 ALA A C 1
ATOM 1359 O O . ALA A 1 674 ? 167.033 171.488 226.393 1.00 38.13 674 ALA A O 1
ATOM 1361 N N . VAL A 1 675 ? 167.855 172.042 224.380 1.00 36.18 675 VAL A N 1
ATOM 1362 C CA . VAL A 1 675 ? 168.690 173.140 224.832 1.00 36.18 675 VAL A CA 1
ATOM 1363 C C . VAL A 1 675 ? 168.199 174.381 224.112 1.00 36.18 675 VAL A C 1
ATOM 1364 O O . VAL A 1 675 ? 168.160 174.418 222.878 1.00 36.18 675 VAL A O 1
ATOM 1368 N N . SER A 1 676 ? 167.805 175.387 224.875 1.00 36.87 676 SER A N 1
ATOM 1369 C CA . SER A 1 676 ? 167.198 176.584 224.320 1.00 36.87 676 SER A CA 1
ATOM 1370 C C . SER A 1 676 ? 167.870 177.804 224.925 1.00 36.87 676 SER A C 1
ATOM 1371 O O . SER A 1 676 ? 167.791 178.022 226.135 1.00 36.87 676 SER A O 1
ATOM 1374 N N . LEU A 1 677 ? 168.539 178.583 224.088 1.00 35.70 677 LEU A N 1
ATOM 1375 C CA . LEU A 1 677 ? 169.142 179.842 224.490 1.00 35.70 677 LEU A CA 1
ATOM 1376 C C . LEU A 1 677 ? 168.448 180.960 223.738 1.00 35.70 677 LEU A C 1
ATOM 1377 O O . LEU A 1 677 ? 168.530 181.029 222.508 1.00 35.70 677 LEU A O 1
ATOM 1382 N N . LEU A 1 678 ? 167.764 181.825 224.470 1.00 36.29 678 LEU A N 1
ATOM 1383 C CA . LEU A 1 678 ? 167.073 182.962 223.890 1.00 36.29 678 LEU A CA 1
ATOM 1384 C C . LEU A 1 678 ? 167.649 184.245 224.464 1.00 36.29 678 LEU A C 1
ATOM 1385 O O . LEU A 1 678 ? 167.581 184.480 225.673 1.00 36.29 678 LEU A O 1
ATOM 1390 N N . SER A 1 679 ? 168.219 185.059 223.598 1.00 38.16 679 SER A N 1
ATOM 1391 C CA . SER A 1 679 ? 168.581 186.424 223.923 1.00 38.16 679 SER A CA 1
ATOM 1392 C C . SER A 1 679 ? 167.479 187.335 223.407 1.00 38.16 679 SER A C 1
ATOM 1393 O O . SER A 1 679 ? 167.023 187.179 222.273 1.00 38.16 679 SER A O 1
ATOM 1396 N N . ARG A 1 680 ? 167.040 188.268 224.239 1.00 41.14 680 ARG A N 1
ATOM 1397 C CA . ARG A 1 680 ? 165.911 189.097 223.843 1.00 41.14 680 ARG A CA 1
ATOM 1398 C C . ARG A 1 680 ? 166.345 190.380 223.150 1.00 41.14 680 ARG A C 1
ATOM 1399 O O . ARG A 1 680 ? 165.669 190.835 222.227 1.00 41.14 680 ARG A O 1
ATOM 1407 N N . ASN A 1 681 ? 167.447 190.963 223.553 1.00 41.87 681 ASN A N 1
ATOM 1408 C CA . ASN A 1 681 ? 167.731 192.280 223.004 1.00 41.87 681 ASN A CA 1
ATOM 1409 C C . ASN A 1 681 ? 169.122 192.431 222.415 1.00 41.87 681 ASN A C 1
ATOM 1410 O O . ASN A 1 681 ? 169.274 193.117 221.409 1.00 41.87 681 ASN A O 1
ATOM 1415 N N . GLN A 1 682 ? 170.139 191.823 223.014 1.00 41.98 682 GLN A N 1
ATOM 1416 C CA . GLN A 1 682 ? 171.514 192.139 222.662 1.00 41.98 682 GLN A CA 1
ATOM 1417 C C . GLN A 1 682 ? 172.209 191.010 221.917 1.00 41.98 682 GLN A C 1
ATOM 1418 O O . GLN A 1 682 ? 173.440 190.953 221.893 1.00 41.98 682 GLN A O 1
ATOM 1424 N N . GLY A 1 683 ? 171.451 190.130 221.293 1.00 39.66 683 GLY A N 1
ATOM 1425 C CA . GLY A 1 683 ? 172.032 189.117 220.458 1.00 39.66 683 GLY A CA 1
ATOM 1426 C C . GLY A 1 683 ? 172.763 188.030 221.226 1.00 39.66 683 GLY A C 1
ATOM 1427 O O . GLY A 1 683 ? 172.751 187.949 222.447 1.00 39.66 683 GLY A O 1
ATOM 1428 N N . MET A 1 684 ? 173.426 187.188 220.455 1.00 38.41 684 MET A N 1
ATOM 1429 C CA . MET A 1 684 ? 174.038 185.979 220.967 1.00 38.41 684 MET A CA 1
ATOM 1430 C C . MET A 1 684 ? 175.441 185.860 220.405 1.00 38.41 684 MET A C 1
ATOM 1431 O O . MET A 1 684 ? 175.647 186.012 219.199 1.00 38.41 684 MET A O 1
ATOM 1436 N N . GLN A 1 685 ? 176.402 185.608 221.279 1.00 37.88 685 GLN A N 1
ATOM 1437 C CA . GLN A 1 685 ? 177.777 185.358 220.884 1.00 37.88 685 GLN A CA 1
ATOM 1438 C C . GLN A 1 685 ? 178.146 183.953 221.323 1.00 37.88 685 GLN A C 1
ATOM 1439 O O . GLN A 1 685 ? 178.100 183.638 222.515 1.00 37.88 685 GLN A O 1
ATOM 1445 N N . LEU A 1 686 ? 178.475 183.114 220.364 1.00 36.28 686 LEU A N 1
ATOM 1446 C CA . LEU A 1 686 ? 178.968 181.767 220.608 1.00 36.28 686 LEU A CA 1
ATOM 1447 C C . LEU A 1 686 ? 180.385 181.739 220.056 1.00 36.28 686 LEU A C 1
ATOM 1448 O O . LEU A 1 686 ? 180.592 181.613 218.847 1.00 36.28 686 LEU A O 1
ATOM 1453 N N . LEU A 1 687 ? 181.358 181.896 220.941 1.00 37.20 687 LEU A N 1
ATOM 1454 C CA . LEU A 1 687 ? 182.735 182.143 220.553 1.00 37.20 687 LEU A CA 1
ATOM 1455 C C . LEU A 1 687 ? 183.661 181.118 221.179 1.00 37.20 687 LEU A C 1
ATOM 1456 O O . LEU A 1 687 ? 183.603 180.871 222.385 1.00 37.20 687 LEU A O 1
ATOM 1461 N N . ALA A 1 688 ? 184.516 180.539 220.362 1.00 37.37 688 ALA A N 1
ATOM 1462 C CA . ALA A 1 688 ? 185.676 179.802 220.830 1.00 37.37 688 ALA A CA 1
ATOM 1463 C C . ALA A 1 688 ? 186.898 180.635 220.480 1.00 37.37 688 ALA A C 1
ATOM 1464 O O . ALA A 1 688 ? 187.233 180.787 219.302 1.00 37.37 688 ALA A O 1
ATOM 1466 N N . ALA A 1 689 ? 187.535 181.206 221.499 1.00 38.77 689 ALA A N 1
ATOM 1467 C CA . ALA A 1 689 ? 188.798 181.894 221.275 1.00 38.77 689 ALA A CA 1
ATOM 1468 C C . ALA A 1 689 ? 189.814 180.951 220.652 1.00 38.77 689 ALA A C 1
ATOM 1469 O O . ALA A 1 689 ? 190.525 181.322 219.716 1.00 38.77 689 ALA A O 1
ATOM 1471 N N . LYS A 1 690 ? 189.878 179.725 221.150 1.00 40.29 690 LYS A N 1
ATOM 1472 C CA . LYS A 1 690 ? 190.666 178.662 220.560 1.00 40.29 690 LYS A CA 1
ATOM 1473 C C . LYS A 1 690 ? 189.823 177.403 220.532 1.00 40.29 690 LYS A C 1
ATOM 1474 O O . LYS A 1 690 ? 188.832 177.282 221.250 1.00 40.29 690 LYS A O 1
ATOM 1480 N N . GLY A 1 691 ? 190.233 176.465 219.700 1.00 39.95 691 GLY A N 1
ATOM 1481 C CA . GLY A 1 691 ? 189.537 175.207 219.587 1.00 39.95 691 GLY A CA 1
ATOM 1482 C C . GLY A 1 691 ? 188.419 175.245 218.562 1.00 39.95 691 GLY A C 1
ATOM 1483 O O . GLY A 1 691 ? 187.868 176.288 218.227 1.00 39.95 691 GLY A O 1
ATOM 1484 N N . ARG A 1 692 ? 188.076 174.062 218.082 1.00 41.51 692 ARG A N 1
ATOM 1485 C CA . ARG A 1 692 ? 187.093 173.913 217.024 1.00 41.51 692 ARG A CA 1
ATOM 1486 C C . ARG A 1 692 ? 185.685 174.220 217.527 1.00 41.51 692 ARG A C 1
ATOM 1487 O O . ARG A 1 692 ? 185.311 173.849 218.640 1.00 41.51 692 ARG A O 1
ATOM 1495 N N . VAL A 1 693 ? 184.908 174.916 216.709 1.00 37.64 693 VAL A N 1
ATOM 1496 C CA . VAL A 1 693 ? 183.479 175.079 216.937 1.00 37.64 693 VAL A CA 1
ATOM 1497 C C . VAL A 1 693 ? 182.759 174.028 216.113 1.00 37.64 693 VAL A C 1
ATOM 1498 O O . VAL A 1 693 ? 182.915 173.968 214.889 1.00 37.64 693 VAL A O 1
ATOM 1502 N N . ASN A 1 694 ? 181.978 173.194 216.782 1.00 38.22 694 ASN A N 1
ATOM 1503 C CA . ASN A 1 694 ? 181.255 172.113 216.135 1.00 38.22 694 ASN A CA 1
ATOM 1504 C C . ASN A 1 694 ? 179.778 172.242 216.468 1.00 38.22 694 ASN A C 1
ATOM 1505 O O . ASN A 1 694 ? 179.394 172.179 217.639 1.00 38.22 694 ASN A O 1
ATOM 1510 N N . ILE A 1 695 ? 178.961 172.421 215.442 1.00 37.48 695 ILE A N 1
ATOM 1511 C CA . ILE A 1 695 ? 177.520 172.550 215.575 1.00 37.48 695 ILE A CA 1
ATOM 1512 C C . ILE A 1 695 ? 176.893 171.442 214.745 1.00 37.48 695 ILE A C 1
ATOM 1513 O O . ILE A 1 695 ? 177.076 171.396 213.523 1.00 37.48 695 ILE A O 1
ATOM 1518 N N . GLN A 1 696 ? 176.158 170.550 215.397 1.00 38.83 696 GLN A N 1
ATOM 1519 C CA . GLN A 1 696 ? 175.623 169.367 214.742 1.00 38.83 696 GLN A CA 1
ATOM 1520 C C . GLN A 1 696 ? 174.178 169.125 215.126 1.00 38.83 696 GLN A C 1
ATOM 1521 O O . GLN A 1 696 ? 173.842 169.091 216.313 1.00 38.83 696 GLN A O 1
ATOM 1527 N N . ALA A 1 697 ? 173.338 168.936 214.118 1.00 39.53 697 ALA A N 1
ATOM 1528 C CA . ALA A 1 697 ? 172.096 168.187 214.264 1.00 39.53 697 ALA A CA 1
ATOM 1529 C C . ALA A 1 697 ? 172.434 166.762 213.855 1.00 39.53 697 ALA A C 1
ATOM 1530 O O . ALA A 1 697 ? 172.354 166.389 212.686 1.00 39.53 697 ALA A O 1
ATOM 1532 N N . GLN A 1 698 ? 172.837 165.959 214.836 1.00 41.31 698 GLN A N 1
ATOM 1533 C CA . GLN A 1 698 ? 173.411 164.651 214.556 1.00 41.31 698 GLN A CA 1
ATOM 1534 C C . GLN A 1 698 ? 172.426 163.687 213.915 1.00 41.31 698 GLN A C 1
ATOM 1535 O O . GLN A 1 698 ? 172.856 162.746 213.246 1.00 41.31 698 GLN A O 1
ATOM 1541 N N . SER A 1 699 ? 171.129 163.893 214.085 1.00 41.80 699 SER A N 1
ATOM 1542 C CA . SER A 1 699 ? 170.167 163.008 213.448 1.00 41.80 699 SER A CA 1
ATOM 1543 C C . SER A 1 699 ? 168.954 163.760 212.919 1.00 41.80 699 SER A C 1
ATOM 1544 O O . SER A 1 699 ? 167.874 163.182 212.801 1.00 41.80 699 SER A O 1
ATOM 1547 N N . ASP A 1 700 ? 169.101 165.033 212.583 1.00 41.38 700 ASP A N 1
ATOM 1548 C CA . ASP A 1 700 ? 167.940 165.841 212.241 1.00 41.38 700 ASP A CA 1
ATOM 1549 C C . ASP A 1 700 ? 168.374 166.992 211.340 1.00 41.38 700 ASP A C 1
ATOM 1550 O O . ASP A 1 700 ? 169.502 167.027 210.843 1.00 41.38 700 ASP A O 1
ATOM 1555 N N . ASP A 1 701 ? 167.462 167.932 211.129 1.00 40.89 701 ASP A N 1
ATOM 1556 C CA . ASP A 1 701 ? 167.723 169.132 210.355 1.00 40.89 701 ASP A CA 1
ATOM 1557 C C . ASP A 1 701 ? 168.479 170.167 211.176 1.00 40.89 701 ASP A C 1
ATOM 1558 O O . ASP A 1 701 ? 168.302 170.286 212.389 1.00 40.89 701 ASP A O 1
ATOM 1563 N N . LEU A 1 702 ? 169.306 170.938 210.492 1.00 37.31 702 LEU A N 1
ATOM 1564 C CA . LEU A 1 702 ? 169.868 172.156 211.039 1.00 37.31 702 LEU A CA 1
ATOM 1565 C C . LEU A 1 702 ? 169.367 173.324 210.210 1.00 37.31 702 LEU A C 1
ATOM 1566 O O . LEU A 1 702 ? 169.439 173.297 208.978 1.00 37.31 702 LEU A O 1
ATOM 1571 N N . SER A 1 703 ? 168.872 174.344 210.885 1.00 37.25 703 SER A N 1
ATOM 1572 C CA . SER A 1 703 ? 168.419 175.562 210.244 1.00 37.25 703 SER A CA 1
ATOM 1573 C C . SER A 1 703 ? 169.141 176.738 210.877 1.00 37.25 703 SER A C 1
ATOM 1574 O O . SER A 1 703 ? 169.152 176.883 212.103 1.00 37.25 703 SER A O 1
ATOM 1577 N N . MET A 1 704 ? 169.771 177.549 210.045 1.00 39.08 704 MET A N 1
ATOM 1578 C CA . MET A 1 704 ? 170.468 178.745 210.486 1.00 39.08 704 MET A CA 1
ATOM 1579 C C . MET A 1 704 ? 169.941 179.901 209.657 1.00 39.08 704 MET A C 1
ATOM 1580 O O . MET A 1 704 ? 170.098 179.915 208.434 1.00 39.08 704 MET A O 1
ATOM 1585 N N . SER A 1 705 ? 169.298 180.855 210.307 1.00 39.37 705 SER A N 1
ATOM 1586 C CA . SER A 1 705 ? 168.655 181.929 209.580 1.00 39.37 705 SER A CA 1
ATOM 1587 C C . SER A 1 705 ? 168.875 183.254 210.281 1.00 39.37 705 SER A C 1
ATOM 1588 O O . SER A 1 705 ? 169.074 183.320 211.494 1.00 39.37 705 SER A O 1
ATOM 1591 N N . SER A 1 706 ? 168.850 184.307 209.487 1.00 40.45 706 SER A N 1
ATOM 1592 C CA . SER A 1 706 ? 168.783 185.662 209.988 1.00 40.45 706 SER A CA 1
ATOM 1593 C C . SER A 1 706 ? 167.722 186.395 209.192 1.00 40.45 706 SER A C 1
ATOM 1594 O O . SER A 1 706 ? 167.453 186.066 208.038 1.00 40.45 706 SER A O 1
ATOM 1597 N N . GLN A 1 707 ? 167.095 187.367 209.834 1.00 42.52 707 GLN A N 1
ATOM 1598 C CA . GLN A 1 707 ? 166.223 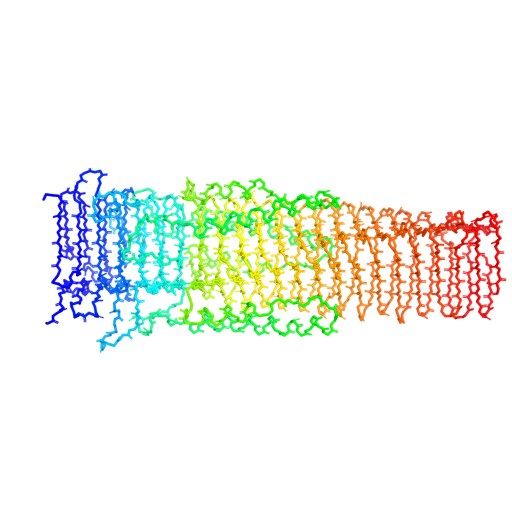188.268 209.105 1.00 42.52 707 GLN A CA 1
ATOM 1599 C C . GLN A 1 707 ? 167.042 189.201 208.226 1.00 42.52 707 GLN A C 1
ATOM 1600 O O . GLN A 1 707 ? 166.724 189.411 207.054 1.00 42.52 707 GLN A O 1
ATOM 1606 N N . GLN A 1 708 ? 168.108 189.748 208.774 1.00 42.39 708 GLN A N 1
ATOM 1607 C CA . GLN A 1 708 ? 169.013 190.631 208.062 1.00 42.39 708 GLN A CA 1
ATOM 1608 C C . GLN A 1 708 ? 170.159 189.803 207.474 1.00 42.39 708 GLN A C 1
ATOM 1609 O O . GLN A 1 708 ? 170.031 188.593 207.282 1.00 42.39 708 GLN A O 1
ATOM 1615 N N . ASN A 1 709 ? 171.264 190.452 207.137 1.00 40.89 709 ASN A N 1
ATOM 1616 C CA . ASN A 1 709 ? 172.343 189.794 206.416 1.00 40.89 709 ASN A CA 1
ATOM 1617 C C . ASN A 1 709 ? 172.935 188.622 207.187 1.00 40.89 709 ASN A C 1
ATOM 1618 O O . ASN A 1 709 ? 173.157 188.686 208.396 1.00 40.89 709 ASN A O 1
ATOM 1623 N N . LEU A 1 710 ? 173.196 187.550 206.461 1.00 39.08 710 LEU A N 1
ATOM 1624 C CA . LEU A 1 710 ? 173.865 186.375 206.977 1.00 39.08 710 LEU A CA 1
ATOM 1625 C C . LEU A 1 710 ? 175.229 186.264 206.316 1.00 39.08 710 LEU A C 1
ATOM 1626 O O . LEU A 1 710 ? 175.321 186.158 205.092 1.00 39.08 710 LEU A O 1
ATOM 1631 N N . ASP A 1 711 ? 176.281 186.282 207.121 1.00 40.19 711 ASP A N 1
ATOM 1632 C CA . ASP A 1 711 ? 177.645 186.196 206.621 1.00 40.19 711 ASP A CA 1
ATOM 1633 C C . ASP A 1 711 ? 178.309 184.942 207.166 1.00 40.19 711 ASP A C 1
ATOM 1634 O O . ASP A 1 711 ? 178.294 184.696 208.376 1.00 40.19 711 ASP A O 1
ATOM 1639 N N . ILE A 1 712 ? 178.861 184.145 206.265 1.00 37.34 712 ILE A N 1
ATOM 1640 C CA . ILE A 1 712 ? 179.645 182.969 206.595 1.00 37.34 712 ILE A CA 1
ATOM 1641 C C . ILE A 1 712 ? 181.025 183.178 206.006 1.00 37.34 712 ILE A C 1
ATOM 1642 O O . ILE A 1 712 ? 181.161 183.393 204.797 1.00 37.34 712 ILE A O 1
ATOM 1647 N N . GLN A 1 713 ? 182.045 183.111 206.843 1.00 40.44 713 GLN A N 1
ATOM 1648 C CA . GLN A 1 713 ? 183.373 183.491 206.404 1.00 40.44 713 GLN A CA 1
ATOM 1649 C C . GLN A 1 713 ? 184.439 182.626 207.051 1.00 40.44 713 GLN A C 1
ATOM 1650 O O . GLN A 1 713 ? 184.407 182.377 208.254 1.00 40.44 713 GLN A O 1
ATOM 1656 N N . SER A 1 714 ? 185.383 182.175 206.248 1.00 41.03 714 SER A N 1
ATOM 1657 C CA . SER A 1 714 ? 186.655 181.678 206.743 1.00 41.03 714 SER A CA 1
ATOM 1658 C C . SER A 1 714 ? 187.686 182.754 206.429 1.00 41.03 714 SER A C 1
ATOM 1659 O O . SER A 1 714 ? 187.953 183.043 205.260 1.00 41.03 714 SER A O 1
ATOM 1662 N N . SER A 1 715 ? 188.254 183.354 207.472 1.00 43.32 715 SER A N 1
ATOM 1663 C CA . SER A 1 715 ? 189.135 184.500 207.278 1.00 43.32 715 SER A CA 1
ATOM 1664 C C . SER A 1 715 ? 190.506 184.096 206.758 1.00 43.32 715 SER A C 1
ATOM 1665 O O . SER A 1 715 ? 191.180 184.902 206.115 1.00 43.32 715 SER A O 1
ATOM 1668 N N . GLU A 1 716 ? 190.945 182.876 207.030 1.00 44.56 716 GLU A N 1
ATOM 1669 C CA . GLU A 1 716 ? 192.263 182.439 206.610 1.00 44.56 716 GLU A CA 1
ATOM 1670 C C . GLU A 1 716 ? 192.266 181.071 205.955 1.00 44.56 716 GLU A C 1
ATOM 1671 O O . GLU A 1 716 ? 193.319 180.637 205.485 1.00 44.56 716 GLU A O 1
ATOM 1677 N N . GLY A 1 717 ? 191.141 180.383 205.909 1.00 42.34 717 GLY A N 1
ATOM 1678 C CA . GLY A 1 717 ? 191.093 179.032 205.403 1.00 42.34 717 GLY A CA 1
ATOM 1679 C C . GLY A 1 717 ? 190.047 178.881 204.318 1.00 42.34 717 GLY A C 1
ATOM 1680 O O . GLY A 1 717 ? 189.732 179.810 203.589 1.00 42.34 717 GLY A O 1
ATOM 1681 N N . LYS A 1 718 ? 189.503 177.679 204.241 1.00 40.89 718 LYS A N 1
ATOM 1682 C CA . LYS A 1 718 ? 188.540 177.313 203.223 1.00 40.89 718 LYS A CA 1
ATOM 1683 C C . LYS A 1 718 ? 187.130 177.295 203.785 1.00 40.89 718 LYS A C 1
ATOM 1684 O O . LYS A 1 718 ? 186.916 177.095 204.981 1.00 40.89 718 LYS A O 1
ATOM 1690 N N . VAL A 1 719 ? 186.172 177.503 202.898 1.00 38.07 719 VAL A N 1
ATOM 1691 C CA . VAL A 1 719 ? 184.771 177.249 203.173 1.00 38.07 719 VAL A CA 1
ATOM 1692 C C . VAL A 1 719 ? 184.344 176.099 202.280 1.00 38.07 719 VAL A C 1
ATOM 1693 O O . VAL A 1 719 ? 184.463 176.177 201.053 1.00 38.07 719 VAL A O 1
ATOM 1697 N N . THR A 1 720 ? 183.858 175.032 202.893 1.00 37.98 720 THR A N 1
ATOM 1698 C CA . THR A 1 720 ? 183.364 173.869 202.178 1.00 37.98 720 THR A CA 1
ATOM 1699 C C . THR A 1 720 ? 181.901 173.673 202.532 1.00 37.98 720 THR A C 1
ATOM 1700 O O . THR A 1 720 ? 181.551 173.576 203.711 1.00 37.98 720 THR A O 1
ATOM 1704 N N . VAL A 1 721 ? 181.054 173.631 201.517 1.00 38.08 721 VAL A N 1
ATOM 1705 C CA . VAL A 1 721 ? 179.641 173.337 201.678 1.00 38.08 721 VAL A CA 1
ATOM 1706 C C . VAL A 1 721 ? 179.355 172.065 200.906 1.00 38.08 721 VAL A C 1
ATOM 1707 O O . VAL A 1 721 ? 179.471 172.039 199.677 1.00 38.08 721 VAL A O 1
ATOM 1711 N N . SER A 1 722 ? 179.005 171.008 201.620 1.00 39.53 722 SER A N 1
ATOM 1712 C CA . SER A 1 722 ? 178.755 169.720 201.002 1.00 39.53 722 SER A CA 1
ATOM 1713 C C . SER A 1 722 ? 177.370 169.235 201.372 1.00 39.53 722 SER A C 1
ATOM 1714 O O . SER A 1 722 ? 176.988 169.257 202.543 1.00 39.53 722 SER A O 1
ATOM 1717 N N . ALA A 1 723 ? 176.628 168.810 200.370 1.00 40.73 723 ALA A N 1
ATOM 1718 C CA . ALA A 1 723 ? 175.352 168.158 200.561 1.00 40.73 723 ALA A CA 1
ATOM 1719 C C . ALA A 1 723 ? 175.463 166.738 200.044 1.00 40.73 723 ALA A C 1
ATOM 1720 O O . ALA A 1 723 ? 176.281 166.438 199.176 1.00 40.73 723 ALA A O 1
ATOM 1722 N N . ASN A 1 724 ? 174.644 165.863 200.602 1.00 44.48 724 ASN A N 1
ATOM 1723 C CA . ASN A 1 724 ? 174.615 164.490 200.134 1.00 44.48 724 ASN A CA 1
ATOM 1724 C C . ASN A 1 724 ? 173.638 164.329 198.978 1.00 44.48 724 ASN A C 1
ATOM 1725 O O . ASN A 1 724 ? 173.933 163.643 197.998 1.00 44.48 724 ASN A O 1
ATOM 1730 N N . GLN A 1 725 ? 172.483 164.968 199.070 1.00 45.31 725 GLN A N 1
ATOM 1731 C CA . GLN A 1 725 ? 171.434 164.808 198.080 1.00 45.31 725 GLN A CA 1
ATOM 1732 C C . GLN A 1 725 ? 171.373 165.951 197.090 1.00 45.31 725 GLN A C 1
ATOM 1733 O O . GLN A 1 725 ? 171.235 165.717 195.890 1.00 45.31 725 GLN A O 1
ATOM 1739 N N . GLU A 1 726 ? 171.477 167.183 197.565 1.00 43.31 726 GLU A N 1
ATOM 1740 C CA . GLU A 1 726 ? 171.183 168.326 196.721 1.00 43.31 726 GLU A CA 1
ATOM 1741 C C . GLU A 1 726 ? 171.689 169.578 197.413 1.00 43.31 726 GLU A C 1
ATOM 1742 O O . GLU A 1 726 ? 171.343 169.833 198.567 1.00 43.31 726 GLU A O 1
ATOM 1748 N N . LEU A 1 727 ? 172.506 170.345 196.717 1.00 40.09 727 LEU A N 1
ATOM 1749 C CA . LEU A 1 727 ? 172.966 171.635 197.196 1.00 40.09 727 LEU A CA 1
ATOM 1750 C C . LEU A 1 727 ? 172.295 172.712 196.359 1.00 40.09 727 LEU A C 1
ATOM 1751 O O . LEU A 1 727 ? 172.472 172.755 195.140 1.00 40.09 727 LEU A O 1
ATOM 1756 N N . ILE A 1 728 ? 171.535 173.580 197.010 1.00 39.40 728 ILE A N 1
ATOM 1757 C CA . ILE A 1 728 ? 170.781 174.625 196.335 1.00 39.40 728 ILE A CA 1
ATOM 1758 C C . ILE A 1 728 ? 171.171 175.974 196.911 1.00 39.40 728 ILE A C 1
ATOM 1759 O O . ILE A 1 728 ? 171.101 176.183 198.126 1.00 39.40 728 ILE A O 1
ATOM 1764 N N . LEU A 1 729 ? 171.569 176.885 196.041 1.00 39.38 729 LEU A N 1
ATOM 1765 C CA . LEU A 1 729 ? 171.698 178.294 196.366 1.00 39.38 729 LEU A CA 1
ATOM 1766 C C . LEU A 1 729 ? 170.625 179.035 195.597 1.00 39.38 729 LEU A C 1
ATOM 1767 O O . LEU A 1 729 ? 170.555 178.921 194.375 1.00 39.38 729 LEU A O 1
ATOM 1772 N N . ALA A 1 730 ? 169.787 179.775 196.302 1.00 40.11 730 ALA A N 1
ATOM 1773 C CA . ALA A 1 730 ? 168.661 180.445 195.678 1.00 40.11 730 ALA A CA 1
ATOM 1774 C C . ALA A 1 730 ? 168.584 181.878 196.164 1.00 40.11 730 ALA A C 1
ATOM 1775 O O . ALA A 1 730 ? 168.784 182.155 197.348 1.00 40.11 730 ALA A O 1
ATOM 1777 N N . CYS A 1 731 ? 168.301 182.785 195.240 1.00 43.04 731 CYS A N 1
ATOM 1778 C CA . CYS A 1 731 ? 168.029 184.173 195.586 1.00 43.04 731 CYS A CA 1
ATOM 1779 C C . CYS A 1 731 ? 167.267 184.807 194.439 1.00 43.04 731 CYS A C 1
ATOM 1780 O O . CYS A 1 731 ? 167.749 184.799 193.305 1.00 43.04 731 CYS A O 1
ATOM 1783 N N . GLY A 1 732 ? 166.093 185.351 194.734 1.00 45.15 732 GLY A N 1
ATOM 1784 C CA . GLY A 1 732 ? 165.365 186.156 193.768 1.00 45.15 732 GLY A CA 1
ATOM 1785 C C . GLY A 1 732 ? 165.018 185.448 192.479 1.00 45.15 732 GLY A C 1
ATOM 1786 O O . GLY A 1 732 ? 165.124 186.044 191.403 1.00 45.15 732 GLY A O 1
ATOM 1787 N N . GLY A 1 733 ? 164.600 184.189 192.562 1.00 44.34 733 GLY A N 1
ATOM 1788 C CA . GLY A 1 733 ? 164.292 183.399 191.399 1.00 44.34 733 GLY A CA 1
ATOM 1789 C C . GLY A 1 733 ? 165.487 182.704 190.783 1.00 44.34 733 GLY A C 1
ATOM 1790 O O . GLY A 1 733 ? 165.336 181.628 190.208 1.00 44.34 733 GLY A O 1
ATOM 1791 N N . ALA A 1 734 ? 166.668 183.295 190.888 1.00 42.94 734 ALA A N 1
ATOM 1792 C CA . ALA A 1 734 ? 167.876 182.621 190.453 1.00 42.94 734 ALA A CA 1
ATOM 1793 C C . ALA A 1 734 ? 168.226 181.492 191.411 1.00 42.94 734 ALA A C 1
ATOM 1794 O O . ALA A 1 734 ? 167.957 181.558 192.611 1.00 42.94 734 ALA A O 1
ATOM 1796 N N . TYR A 1 735 ? 168.828 180.442 190.871 1.00 42.42 735 TYR A N 1
ATOM 1797 C CA . TYR A 1 735 ? 169.291 179.363 191.719 1.00 42.42 735 TYR A CA 1
ATOM 1798 C C . TYR A 1 735 ? 170.466 178.653 191.073 1.00 42.42 735 TYR A C 1
ATOM 1799 O O . TYR A 1 735 ? 170.624 178.649 189.851 1.00 42.42 735 TYR A O 1
ATOM 1808 N N . ILE A 1 736 ? 171.287 178.053 191.919 1.00 40.66 736 ILE A N 1
ATOM 1809 C CA . ILE A 1 736 ? 172.307 177.107 191.511 1.00 40.66 736 ILE A CA 1
ATOM 1810 C C . ILE A 1 736 ? 172.037 175.821 192.265 1.00 40.66 736 ILE A C 1
ATOM 1811 O O . ILE A 1 736 ? 171.980 175.821 193.499 1.00 40.66 736 ILE A O 1
ATOM 1816 N N . LYS A 1 737 ? 171.847 174.736 191.533 1.00 41.52 737 LYS A N 1
ATOM 1817 C CA . LYS A 1 737 ? 171.556 173.448 192.131 1.00 41.52 737 LYS A CA 1
ATOM 1818 C C . LYS A 1 737 ? 172.624 172.445 191.733 1.00 41.52 737 LYS A C 1
ATOM 1819 O O . LYS A 1 737 ? 172.919 172.277 190.548 1.00 41.52 737 LYS A O 1
ATOM 1825 N N . LEU A 1 738 ? 173.208 171.804 192.727 1.00 41.41 738 LEU A N 1
ATOM 1826 C CA . LEU A 1 738 ? 174.099 170.671 192.544 1.00 41.41 738 LEU A CA 1
ATOM 1827 C C . LEU A 1 738 ? 173.341 169.448 193.030 1.00 41.41 738 LEU A C 1
ATOM 1828 O O . LEU A 1 738 ? 173.066 169.322 194.226 1.00 41.41 738 LEU A O 1
ATOM 1833 N N . SER A 1 739 ? 172.969 168.573 192.106 1.00 44.90 739 SER A N 1
ATOM 1834 C CA . SER A 1 739 ? 172.220 167.374 192.450 1.00 44.90 739 SER A CA 1
ATOM 1835 C C . SER A 1 739 ? 172.403 166.355 191.342 1.00 44.90 739 SER A C 1
ATOM 1836 O O . SER A 1 739 ? 172.690 166.702 190.196 1.00 44.90 739 SER A O 1
ATOM 1839 N N . GLY A 1 740 ? 172.196 165.099 191.694 1.00 47.37 740 GLY A N 1
ATOM 1840 C CA . GLY A 1 740 ? 172.591 164.030 190.804 1.00 47.37 740 GLY A CA 1
ATOM 1841 C C . GLY A 1 740 ? 174.084 164.140 190.635 1.00 47.37 740 GLY A C 1
ATOM 1842 O O . GLY A 1 740 ? 174.840 164.175 191.610 1.00 47.37 740 GLY A O 1
ATOM 1843 N N . GLY A 1 741 ? 174.530 164.233 189.399 1.00 46.74 741 GLY A N 1
ATOM 1844 C CA . GLY A 1 741 ? 175.904 164.597 189.155 1.00 46.74 741 GLY A CA 1
ATOM 1845 C C . GLY A 1 741 ? 175.929 165.821 188.278 1.00 46.74 741 GLY A C 1
ATOM 1846 O O . GLY A 1 741 ? 176.848 166.015 187.486 1.00 46.74 741 GLY A O 1
ATOM 1847 N N . ASN A 1 742 ? 174.902 166.646 188.407 1.00 45.41 742 ASN A N 1
ATOM 1848 C CA . ASN A 1 742 ? 174.692 167.771 187.522 1.00 45.41 742 ASN A CA 1
ATOM 1849 C C . ASN A 1 742 ? 174.822 169.080 188.275 1.00 45.41 742 ASN A C 1
ATOM 1850 O O . ASN A 1 742 ? 174.697 169.143 189.499 1.00 45.41 742 ASN A O 1
ATOM 1855 N N . ILE A 1 743 ? 175.077 170.130 187.513 1.00 42.61 743 ILE A N 1
ATOM 1856 C CA . ILE A 1 743 ? 175.021 171.497 187.995 1.00 42.61 743 ILE A CA 1
ATOM 1857 C C . ILE A 1 743 ? 173.997 172.232 187.155 1.00 42.61 743 ILE A C 1
ATOM 1858 O O . ILE A 1 743 ? 174.066 172.209 185.923 1.00 42.61 743 ILE A O 1
ATOM 1863 N N . GLU A 1 744 ? 173.049 172.874 187.816 1.00 42.89 744 GLU A N 1
ATOM 1864 C CA . GLU A 1 744 ? 172.004 173.626 187.148 1.00 42.89 744 GLU A CA 1
ATOM 1865 C C . GLU A 1 744 ? 172.042 175.062 187.639 1.00 42.89 744 GLU A C 1
ATOM 1866 O O . GLU A 1 744 ? 171.932 175.316 188.842 1.00 42.89 744 GLU A O 1
ATOM 1872 N N . LEU A 1 745 ? 172.220 175.989 186.717 1.00 42.35 745 LEU A N 1
ATOM 1873 C CA . LEU A 1 745 ? 172.145 177.417 186.987 1.00 42.35 745 LEU A CA 1
ATOM 1874 C C . LEU A 1 745 ? 170.884 177.918 186.305 1.00 42.35 745 LEU A C 1
ATOM 1875 O O . LEU A 1 745 ? 170.830 178.018 185.078 1.00 42.35 745 LEU A O 1
ATOM 1880 N N . GLY A 1 746 ? 169.866 178.204 187.096 1.00 43.27 746 GLY A N 1
ATOM 1881 C CA . GLY A 1 746 ? 168.631 178.699 186.546 1.00 43.27 746 GLY A CA 1
ATOM 1882 C C . GLY A 1 746 ? 168.317 180.080 187.056 1.00 43.27 746 GLY A C 1
ATOM 1883 O O . GLY A 1 746 ? 168.468 180.355 188.246 1.00 43.27 746 GLY A O 1
ATOM 1884 N N . CYS A 1 747 ? 167.889 180.963 186.166 1.00 46.51 747 CYS A N 1
ATOM 1885 C CA . CYS A 1 747 ? 167.478 182.294 186.572 1.00 46.51 747 CYS A CA 1
ATOM 1886 C C . CYS A 1 747 ? 166.530 182.853 185.528 1.00 46.51 747 CYS A C 1
ATOM 1887 O O . CYS A 1 747 ? 166.642 182.513 184.346 1.00 46.51 747 CYS A O 1
ATOM 1890 N N . PRO A 1 748 ? 165.571 183.684 185.934 1.00 47.11 748 PRO A N 1
ATOM 1891 C CA . PRO A 1 748 ? 164.709 184.339 184.945 1.00 47.11 748 PRO A CA 1
ATOM 1892 C C . PRO A 1 748 ? 165.408 185.446 184.190 1.00 47.11 748 PRO A C 1
ATOM 1893 O O . PRO A 1 748 ? 164.957 185.809 183.100 1.00 47.11 748 PRO A O 1
ATOM 1897 N N . GLY A 1 749 ? 166.487 185.995 184.732 1.00 46.77 749 GLY A N 1
ATOM 1898 C CA . GLY A 1 749 ? 167.231 187.031 184.058 1.00 46.77 749 GLY A CA 1
ATOM 1899 C C . GLY A 1 749 ? 168.367 186.465 183.243 1.00 46.77 749 GLY A C 1
ATOM 1900 O O . GLY A 1 749 ? 168.176 185.524 182.474 1.00 46.77 749 GLY A O 1
ATOM 1901 N N . GLN A 1 750 ? 169.561 187.006 183.414 1.00 46.06 750 GLN A N 1
ATOM 1902 C CA . GLN A 1 750 ? 170.697 186.601 182.612 1.00 46.06 750 GLN A CA 1
ATOM 1903 C C . GLN A 1 750 ? 171.776 185.973 183.479 1.00 46.06 750 GLN A C 1
ATOM 1904 O O . GLN A 1 750 ? 171.927 186.315 184.653 1.00 46.06 750 GLN A O 1
ATOM 1910 N N . ILE A 1 751 ? 172.507 185.040 182.890 1.00 43.09 751 ILE A N 1
ATOM 1911 C CA . ILE A 1 751 ? 173.706 184.488 183.497 1.00 43.09 751 ILE A CA 1
ATOM 1912 C C . ILE A 1 751 ? 174.900 185.196 182.883 1.00 43.09 751 ILE A C 1
ATOM 1913 O O . ILE A 1 751 ? 175.133 185.109 181.674 1.00 43.09 751 ILE A O 1
ATOM 1918 N N . LEU A 1 752 ? 175.647 185.912 183.708 1.00 43.54 752 LEU A N 1
ATOM 1919 C CA . LEU A 1 752 ? 176.770 186.714 183.255 1.00 43.54 752 LEU A CA 1
ATOM 1920 C C . LEU A 1 752 ? 178.060 186.099 183.768 1.00 43.54 752 LEU A C 1
ATOM 1921 O O . LEU A 1 752 ? 178.207 185.870 184.971 1.00 43.54 752 LEU A O 1
ATOM 1926 N N . LEU A 1 753 ? 178.981 185.819 182.859 1.00 44.63 753 LEU A N 1
ATOM 1927 C CA . LEU A 1 753 ? 180.319 185.362 183.201 1.00 44.63 753 LEU A CA 1
ATOM 1928 C C . LEU A 1 753 ? 181.300 186.465 182.844 1.00 44.63 753 LEU A C 1
ATOM 1929 O O . LEU A 1 753 ? 181.369 186.885 181.686 1.00 44.63 753 LEU A O 1
ATOM 1934 N N . LYS A 1 754 ? 182.042 186.937 183.833 1.00 45.80 754 LYS A N 1
ATOM 1935 C CA . LYS A 1 754 ? 182.984 188.021 183.625 1.00 45.80 754 LYS A CA 1
ATOM 1936 C C . LYS A 1 754 ? 184.412 187.574 183.860 1.00 45.80 754 LYS A C 1
ATOM 1937 O O . LYS A 1 754 ? 184.712 186.972 184.881 1.00 45.80 754 LYS A O 1
ATOM 1943 N N . GLY B 1 491 ? 152.481 180.809 287.477 1.00 63.02 491 GLY B N 1
ATOM 1944 C CA . GLY B 1 491 ? 151.702 179.715 286.930 1.00 63.02 491 GLY B CA 1
ATOM 1945 C C . GLY B 1 491 ? 152.245 179.202 285.611 1.00 63.02 491 GLY B C 1
ATOM 1946 O O . GLY B 1 491 ? 152.223 179.909 284.605 1.00 63.02 491 GLY B O 1
ATOM 1947 N N . THR B 1 492 ? 152.744 177.968 285.629 1.00 61.25 492 THR B N 1
ATOM 1948 C CA . THR B 1 492 ? 153.277 177.253 284.471 1.00 61.25 492 THR B CA 1
ATOM 1949 C C . THR B 1 492 ? 154.452 177.960 283.804 1.00 61.25 492 THR B C 1
ATOM 1950 O O . THR B 1 492 ? 154.812 177.612 282.678 1.00 61.25 492 THR B O 1
ATOM 1954 N N . ARG B 1 493 ? 155.078 178.925 284.468 1.00 59.83 493 ARG B N 1
ATOM 1955 C CA . ARG B 1 493 ? 156.251 179.603 283.933 1.00 59.83 493 ARG B CA 1
ATOM 1956 C C . ARG B 1 493 ? 157.375 179.525 284.953 1.00 59.83 493 ARG B C 1
ATOM 1957 O O . ARG B 1 493 ? 157.302 180.155 286.013 1.00 59.83 493 ARG B O 1
ATOM 1965 N N . ASN B 1 494 ? 158.397 178.740 284.639 1.00 59.70 494 ASN B N 1
ATOM 1966 C CA . ASN B 1 494 ? 159.616 178.667 285.428 1.00 59.70 494 ASN B CA 1
ATOM 1967 C C . ASN B 1 494 ? 160.658 179.547 284.757 1.00 59.70 494 ASN B C 1
ATOM 1968 O O . ASN B 1 494 ? 160.994 179.332 283.588 1.00 59.70 494 ASN B O 1
ATOM 1973 N N . VAL B 1 495 ? 161.153 180.541 285.486 1.00 59.04 495 VAL B N 1
ATOM 1974 C CA . VAL B 1 495 ? 162.037 181.552 284.928 1.00 59.04 495 VAL B CA 1
ATOM 1975 C C . VAL B 1 495 ? 163.307 181.613 285.758 1.00 59.04 495 VAL B C 1
ATOM 1976 O O . VAL B 1 495 ? 163.250 181.833 286.973 1.00 59.04 495 VAL B O 1
ATOM 1980 N N . ILE B 1 496 ? 164.446 181.425 285.102 1.00 58.22 496 ILE B N 1
ATOM 1981 C CA . ILE B 1 496 ? 165.751 181.760 285.652 1.00 58.22 496 ILE B CA 1
ATOM 1982 C C . ILE B 1 496 ? 166.143 183.095 285.031 1.00 58.22 496 ILE B C 1
ATOM 1983 O O . ILE B 1 496 ? 166.705 183.140 283.938 1.00 58.22 496 ILE B O 1
ATOM 1988 N N . ARG B 1 497 ? 165.833 184.187 285.718 1.00 59.09 497 ARG B N 1
ATOM 1989 C CA . ARG B 1 497 ? 166.063 185.527 285.202 1.00 59.09 497 ARG B CA 1
ATOM 1990 C C . ARG B 1 497 ? 167.142 186.211 286.023 1.00 59.09 497 ARG B C 1
ATOM 1991 O O . ARG B 1 497 ? 167.084 186.214 287.256 1.00 59.09 497 ARG B O 1
ATOM 1999 N N . THR B 1 498 ? 168.112 186.775 285.347 1.00 58.49 498 THR B N 1
ATOM 2000 C CA . THR B 1 498 ? 169.141 187.567 285.991 1.00 58.49 498 THR B CA 1
ATOM 2001 C C . THR B 1 498 ? 168.743 189.035 285.984 1.00 58.49 498 THR B C 1
ATOM 2002 O O . THR B 1 498 ? 167.837 189.435 285.252 1.00 58.49 498 THR B O 1
ATOM 2006 N N . PRO B 1 499 ? 169.380 189.864 286.813 1.00 59.06 499 PRO B N 1
ATOM 2007 C CA . PRO B 1 499 ? 169.052 191.298 286.792 1.00 59.06 499 PRO B CA 1
ATOM 2008 C C . PRO B 1 499 ? 169.278 191.958 285.444 1.00 59.06 499 PRO B C 1
ATOM 2009 O O . PRO B 1 499 ? 168.596 192.937 285.124 1.00 59.06 499 PRO B O 1
ATOM 2013 N N . ALA B 1 500 ? 170.210 191.454 284.641 1.00 57.69 500 ALA B N 1
ATOM 2014 C CA . ALA B 1 500 ? 170.441 191.981 283.306 1.00 57.69 500 ALA B CA 1
ATOM 2015 C C . ALA B 1 500 ? 169.462 191.437 282.280 1.00 57.69 500 ALA B C 1
ATOM 2016 O O . ALA B 1 500 ? 169.635 191.698 281.088 1.00 57.69 500 ALA B O 1
ATOM 2018 N N . ASN B 1 501 ? 168.453 190.690 282.720 1.00 56.58 501 ASN B N 1
ATOM 2019 C CA . ASN B 1 501 ? 167.441 190.077 281.869 1.00 56.58 501 ASN B CA 1
ATOM 2020 C C . ASN B 1 501 ? 168.005 188.987 280.963 1.00 56.58 501 ASN B C 1
ATOM 2021 O O . ASN B 1 501 ? 167.442 188.714 279.904 1.00 56.58 501 ASN B O 1
ATOM 2026 N N . ASN B 1 502 ? 169.111 188.360 281.346 1.00 54.78 502 ASN B N 1
ATOM 2027 C CA . ASN B 1 502 ? 169.414 187.032 280.831 1.00 54.78 502 ASN B CA 1
ATOM 2028 C C . ASN B 1 502 ? 168.415 186.065 281.435 1.00 54.78 502 ASN B C 1
ATOM 2029 O O . ASN B 1 502 ? 168.319 185.951 282.659 1.00 54.78 502 ASN B O 1
ATOM 2034 N N . LYS B 1 503 ? 167.653 185.387 280.596 1.00 53.71 503 LYS B N 1
ATOM 2035 C CA . LYS B 1 503 ? 166.607 184.532 281.118 1.00 53.71 503 LYS B CA 1
ATOM 2036 C C . LYS B 1 503 ? 166.652 183.173 280.446 1.00 53.71 503 LYS B C 1
ATOM 2037 O O . LYS B 1 503 ? 166.994 183.045 279.270 1.00 53.71 503 LYS B O 1
ATOM 2043 N N . LEU B 1 504 ? 166.328 182.160 281.232 1.00 53.53 504 LEU B N 1
ATOM 2044 C CA . LEU B 1 504 ? 165.948 180.848 280.737 1.00 53.53 504 LEU B CA 1
ATOM 2045 C C . LEU B 1 504 ? 164.525 180.633 281.230 1.00 53.53 504 LEU B C 1
ATOM 2046 O O . LEU B 1 504 ? 164.299 180.380 282.415 1.00 53.53 504 LEU B O 1
ATOM 2051 N N . ARG B 1 505 ? 163.565 180.768 280.330 1.00 54.08 505 ARG B N 1
ATOM 2052 C CA . ARG B 1 505 ? 162.157 180.644 280.664 1.00 54.08 505 ARG B CA 1
ATOM 2053 C C . ARG B 1 505 ? 161.623 179.329 280.125 1.00 54.08 505 ARG B C 1
ATOM 2054 O O . ARG B 1 505 ? 161.854 178.990 278.961 1.00 54.08 505 ARG B O 1
ATOM 2062 N N . MET B 1 506 ? 160.919 178.594 280.975 1.00 56.17 506 MET B N 1
ATOM 2063 C CA . MET B 1 506 ? 160.244 177.365 280.591 1.00 56.17 506 MET B CA 1
ATOM 2064 C C . MET B 1 506 ? 158.757 177.546 280.839 1.00 56.17 506 MET B C 1
ATOM 2065 O O . MET B 1 506 ? 158.334 177.736 281.981 1.00 56.17 506 MET B O 1
ATOM 2070 N N . GLU B 1 507 ? 157.975 177.509 279.772 1.00 57.04 507 GLU B N 1
ATOM 2071 C CA . GLU B 1 507 ? 156.531 177.650 279.850 1.00 57.04 507 GLU B CA 1
ATOM 2072 C C . GLU B 1 507 ? 155.905 176.264 279.902 1.00 57.04 507 GLU B C 1
ATOM 2073 O O . GLU B 1 507 ? 156.093 175.462 278.987 1.00 57.04 507 GLU B O 1
ATOM 2079 N N . ASP B 1 508 ? 155.153 175.994 280.962 1.00 59.04 508 ASP B N 1
ATOM 2080 C CA . ASP B 1 508 ? 154.597 174.674 281.212 1.00 59.04 508 ASP B CA 1
ATOM 2081 C C . ASP B 1 508 ? 153.174 174.495 280.721 1.00 59.04 508 ASP B C 1
ATOM 2082 O O . ASP B 1 508 ? 152.657 173.379 280.797 1.00 59.04 508 ASP B O 1
ATOM 2087 N N . LYS B 1 509 ? 152.525 175.546 280.241 1.00 57.87 509 LYS B N 1
ATOM 2088 C CA . LYS B 1 509 ? 151.126 175.427 279.859 1.00 57.87 509 LYS B CA 1
ATOM 2089 C C . LYS B 1 509 ? 150.966 174.337 278.812 1.00 57.87 509 LYS B C 1
ATOM 2090 O O . LYS B 1 509 ? 151.571 174.401 277.738 1.00 57.87 509 LYS B O 1
ATOM 2096 N N . ARG B 1 510 ? 150.177 173.320 279.150 1.00 57.75 510 ARG B N 1
ATOM 2097 C CA . ARG B 1 510 ? 150.081 172.126 278.324 1.00 57.75 510 ARG B CA 1
ATOM 2098 C C . ARG B 1 510 ? 149.593 172.469 276.928 1.00 57.75 510 ARG B C 1
ATOM 2099 O O . ARG B 1 510 ? 148.676 173.274 276.754 1.00 57.75 510 ARG B O 1
ATOM 2107 N N . GLY B 1 511 ? 150.222 171.861 275.931 1.00 55.09 511 GLY B N 1
ATOM 2108 C CA . GLY B 1 511 ? 149.927 172.164 274.555 1.00 55.09 511 GLY B CA 1
ATOM 2109 C C . GLY B 1 511 ? 150.514 173.457 274.047 1.00 55.09 511 GLY B C 1
ATOM 2110 O O . GLY B 1 511 ? 150.423 173.722 272.847 1.00 55.09 511 GLY B O 1
ATOM 2111 N N . GLU B 1 512 ? 151.088 174.283 274.919 1.00 54.43 512 GLU B N 1
ATOM 2112 C CA . GLU B 1 512 ? 151.765 175.505 274.506 1.00 54.43 512 GLU B CA 1
ATOM 2113 C C . GLU B 1 512 ? 153.093 175.664 275.225 1.00 54.43 512 GLU B C 1
ATOM 2114 O O . GLU B 1 512 ? 153.473 176.776 275.597 1.00 54.43 512 GLU B O 1
ATOM 2120 N N . GLU B 1 513 ? 153.806 174.568 275.427 1.00 53.32 513 GLU B N 1
ATOM 2121 C CA . GLU B 1 513 ? 155.073 174.614 276.131 1.00 53.32 513 GLU B CA 1
ATOM 2122 C C . GLU B 1 513 ? 156.124 175.315 275.286 1.00 53.32 513 GLU B C 1
ATOM 2123 O O . GLU B 1 513 ? 156.129 175.212 274.059 1.00 53.32 513 GLU B O 1
ATOM 2129 N N . HIS B 1 514 ? 157.011 176.044 275.947 1.00 51.39 514 HIS B N 1
ATOM 2130 C CA . HIS B 1 514 ? 158.137 176.613 275.235 1.00 51.39 514 HIS B CA 1
ATOM 2131 C C . HIS B 1 514 ? 159.290 176.824 276.194 1.00 51.39 514 HIS B C 1
ATOM 2132 O O . HIS B 1 514 ? 159.121 176.883 277.411 1.00 51.39 514 HIS B O 1
ATOM 2139 N N . ILE B 1 515 ? 160.473 176.920 275.610 1.00 48.63 515 ILE B N 1
ATOM 2140 C CA . ILE B 1 515 ? 161.688 177.273 276.315 1.00 48.63 515 ILE B CA 1
ATOM 2141 C C . ILE B 1 515 ? 162.264 178.492 275.625 1.00 48.63 515 ILE B C 1
ATOM 2142 O O . ILE B 1 515 ? 162.384 178.515 274.397 1.00 48.63 515 ILE B O 1
ATOM 2147 N N . LYS B 1 516 ? 162.593 179.508 276.403 1.00 48.74 516 LYS B N 1
ATOM 2148 C CA . LYS B 1 516 ? 163.205 180.717 275.882 1.00 48.74 516 LYS B CA 1
ATOM 2149 C C . LYS B 1 516 ? 164.529 180.935 276.592 1.00 48.74 516 LYS B C 1
ATOM 2150 O O . LYS B 1 516 ? 164.572 181.031 277.821 1.00 48.74 516 LYS B O 1
ATOM 2156 N N . LEU B 1 517 ? 165.597 180.987 275.821 1.00 46.88 517 LEU B N 1
ATOM 2157 C CA . LEU B 1 517 ? 166.922 181.343 276.297 1.00 46.88 517 LEU B CA 1
ATOM 2158 C C . LEU B 1 517 ? 167.275 182.663 275.636 1.00 46.88 517 LEU B C 1
ATOM 2159 O O . LEU B 1 517 ? 167.509 182.710 274.426 1.00 46.88 517 LEU B O 1
ATOM 2164 N N . SER B 1 518 ? 167.287 183.737 276.411 1.00 48.27 518 SER B N 1
ATOM 2165 C CA . SER B 1 518 ? 167.331 185.063 275.819 1.00 48.27 518 SER B CA 1
ATOM 2166 C C . SER B 1 518 ? 168.306 185.958 276.562 1.00 48.27 518 SER B C 1
ATOM 2167 O O . SER B 1 518 ? 168.312 185.998 277.794 1.00 48.27 518 SER B O 1
ATOM 2170 N N . THR B 1 519 ? 169.116 186.678 275.802 1.00 48.90 519 THR B N 1
ATOM 2171 C CA . THR B 1 519 ? 169.946 187.749 276.317 1.00 48.90 519 THR B CA 1
ATOM 2172 C C . THR B 1 519 ? 169.542 189.051 275.641 1.00 48.90 519 THR B C 1
ATOM 2173 O O . THR B 1 519 ? 169.054 189.056 274.509 1.00 48.90 519 THR B O 1
ATOM 2177 N N . GLU B 1 520 ? 169.732 190.157 276.350 1.00 51.16 520 GLU B N 1
ATOM 2178 C CA . GLU B 1 520 ? 169.397 191.464 275.807 1.00 51.16 520 GLU B CA 1
ATOM 2179 C C . GLU B 1 520 ? 170.422 191.977 274.812 1.00 51.16 520 GLU B C 1
ATOM 2180 O O . GLU B 1 520 ? 170.156 192.971 274.137 1.00 51.16 520 GLU B O 1
ATOM 2186 N N . TYR B 1 521 ? 171.578 191.341 274.711 1.00 49.12 521 TYR B N 1
ATOM 2187 C CA . TYR B 1 521 ? 172.615 191.826 273.820 1.00 49.12 521 TYR B CA 1
ATOM 2188 C C . TYR B 1 521 ? 172.271 191.503 272.370 1.00 49.12 521 TYR B C 1
ATOM 2189 O O . TYR B 1 521 ? 171.693 190.458 272.071 1.00 49.12 521 TYR B O 1
ATOM 2198 N N . GLY B 1 522 ? 172.636 192.413 271.470 1.00 48.48 522 GLY B N 1
ATOM 2199 C CA . GLY B 1 522 ? 172.396 192.243 270.052 1.00 48.48 522 GLY B CA 1
ATOM 2200 C C . GLY B 1 522 ? 170.925 192.209 269.710 1.00 48.48 522 GLY B C 1
ATOM 2201 O O . GLY B 1 522 ? 170.450 191.264 269.076 1.00 48.48 522 GLY B O 1
ATOM 2202 N N . GLY B 1 523 ? 170.201 193.251 270.105 1.00 49.50 523 GLY B N 1
ATOM 2203 C CA . GLY B 1 523 ? 168.780 193.094 270.124 1.00 49.50 523 GLY B CA 1
ATOM 2204 C C . GLY B 1 523 ? 168.508 192.010 271.143 1.00 49.50 523 GLY B C 1
ATOM 2205 O O . GLY B 1 523 ? 169.262 191.797 272.083 1.00 49.50 523 GLY B O 1
ATOM 2206 N N . LYS B 1 524 ? 167.436 191.280 270.935 1.00 48.09 524 LYS B N 1
ATOM 2207 C CA . LYS B 1 524 ? 167.190 190.116 271.774 1.00 48.09 524 LYS B CA 1
ATOM 2208 C C . LYS B 1 524 ? 167.803 188.911 271.074 1.00 48.09 524 LYS B C 1
ATOM 2209 O O . LYS B 1 524 ? 167.210 188.342 270.160 1.00 48.09 524 LYS B O 1
ATOM 2215 N N . THR B 1 525 ? 169.015 188.543 271.470 1.00 45.98 525 THR B N 1
ATOM 2216 C CA . THR B 1 525 ? 169.632 187.319 270.977 1.00 45.98 525 THR B CA 1
ATOM 2217 C C . THR B 1 525 ? 169.037 186.150 271.744 1.00 45.98 525 THR B C 1
ATOM 2218 O O . THR B 1 525 ? 169.210 186.043 272.960 1.00 45.98 525 THR B O 1
ATOM 2222 N N . GLN B 1 526 ? 168.308 185.292 271.043 1.00 44.71 526 GLN B N 1
ATOM 2223 C CA . GLN B 1 526 ? 167.463 184.313 271.700 1.00 44.71 526 GLN B CA 1
ATOM 2224 C C . GLN B 1 526 ? 167.524 182.976 270.990 1.00 44.71 526 GLN B C 1
ATOM 2225 O O . GLN B 1 526 ? 167.744 182.891 269.781 1.00 44.71 526 GLN B O 1
ATOM 2231 N N . LEU B 1 527 ? 167.301 181.933 271.771 1.00 43.35 527 LEU B N 1
ATOM 2232 C CA . LEU B 1 527 ? 166.897 180.632 271.271 1.00 43.35 527 LEU B CA 1
ATOM 2233 C C . LEU B 1 527 ? 165.502 180.371 271.817 1.00 43.35 527 LEU B C 1
ATOM 2234 O O . LEU B 1 527 ? 165.309 180.305 273.033 1.00 43.35 527 LEU B O 1
ATOM 2239 N N . ASN B 1 528 ? 164.534 180.254 270.923 1.00 44.31 528 ASN B N 1
ATOM 2240 C CA . ASN B 1 528 ? 163.146 180.011 271.283 1.00 44.31 528 ASN B CA 1
ATOM 2241 C C . ASN B 1 528 ? 162.749 178.635 270.777 1.00 44.31 528 ASN B C 1
ATOM 2242 O O . ASN B 1 528 ? 162.813 178.372 269.574 1.00 44.31 528 ASN B O 1
ATOM 2247 N N . LEU B 1 529 ? 162.358 177.761 271.691 1.00 44.75 529 LEU B N 1
ATOM 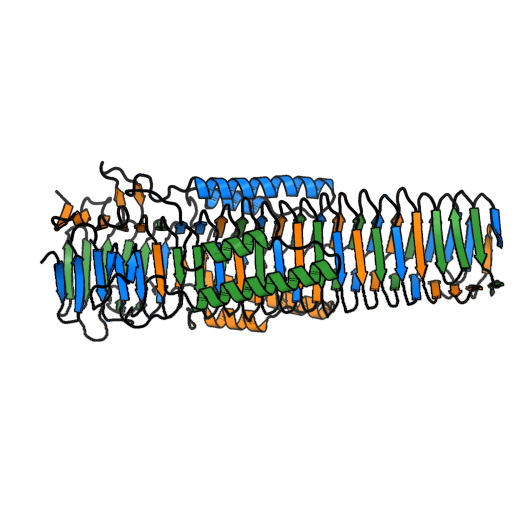2248 C CA . LEU B 1 529 ? 161.976 176.399 271.359 1.00 44.75 529 LEU B CA 1
ATOM 2249 C C . LEU B 1 529 ? 160.504 176.184 271.663 1.00 44.75 529 LEU B C 1
ATOM 2250 O O . LEU B 1 529 ? 160.045 176.494 272.763 1.00 44.75 529 LEU B O 1
ATOM 2255 N N . GLY B 1 530 ? 159.777 175.657 270.694 1.00 47.20 530 GLY B N 1
ATOM 2256 C CA . GLY B 1 530 ? 158.418 175.205 270.930 1.00 47.20 530 GLY B CA 1
ATOM 2257 C C . GLY B 1 530 ? 157.391 176.253 270.565 1.00 47.20 530 GLY B C 1
ATOM 2258 O O . GLY B 1 530 ? 157.404 176.780 269.462 1.00 47.20 530 GLY B O 1
ATOM 2259 N N . HIS B 1 531 ? 156.484 176.528 271.497 1.00 50.29 531 HIS B N 1
ATOM 2260 C CA . HIS B 1 531 ? 155.354 177.427 271.275 1.00 50.29 531 HIS B CA 1
ATOM 2261 C C . HIS B 1 531 ? 155.800 178.843 271.619 1.00 50.29 531 HIS B C 1
ATOM 2262 O O . HIS B 1 531 ? 155.567 179.364 272.707 1.00 50.29 531 HIS B O 1
ATOM 2269 N N . ASN B 1 532 ? 156.460 179.472 270.660 1.00 49.05 532 ASN B N 1
ATOM 2270 C CA . ASN B 1 532 ? 157.135 180.736 270.905 1.00 49.05 532 ASN B CA 1
ATOM 2271 C C . ASN B 1 532 ? 156.146 181.892 270.850 1.00 49.05 532 ASN B C 1
ATOM 2272 O O . ASN B 1 532 ? 155.404 182.047 269.879 1.00 49.05 532 ASN B O 1
ATOM 2277 N N . VAL B 1 533 ? 156.131 182.696 271.904 1.00 53.50 533 VAL B N 1
ATOM 2278 C CA . VAL B 1 533 ? 155.158 183.764 272.056 1.00 53.50 533 VAL B CA 1
ATOM 2279 C C . VAL B 1 533 ? 155.884 185.095 272.137 1.00 53.50 533 VAL B C 1
ATOM 2280 O O . VAL B 1 533 ? 157.079 185.165 272.425 1.00 53.50 533 VAL B O 1
ATOM 2284 N N . ASP B 1 534 ? 155.141 186.162 271.882 1.00 58.07 534 ASP B N 1
ATOM 2285 C CA . ASP B 1 534 ? 155.686 187.504 272.000 1.00 58.07 534 ASP B CA 1
ATOM 2286 C C . ASP B 1 534 ? 155.498 188.000 273.431 1.00 58.07 534 ASP B C 1
ATOM 2287 O O . ASP B 1 534 ? 155.106 187.250 274.326 1.00 58.07 534 ASP B O 1
ATOM 2292 N N . ALA B 1 535 ? 155.772 189.285 273.654 1.00 59.76 535 ALA B N 1
ATOM 2293 C CA . ALA B 1 535 ? 155.664 189.849 274.995 1.00 59.76 535 ALA B CA 1
ATOM 2294 C C . ALA B 1 535 ? 154.233 189.787 275.511 1.00 59.76 535 ALA B C 1
ATOM 2295 O O . ALA B 1 535 ? 154.008 189.588 276.708 1.00 59.76 535 ALA B O 1
ATOM 2297 N N . SER B 1 536 ? 153.254 189.949 274.624 1.00 60.44 536 SER B N 1
ATOM 2298 C CA . SER B 1 536 ? 151.855 189.820 275.010 1.00 60.44 536 SER B CA 1
ATOM 2299 C C . SER B 1 536 ? 151.375 188.378 274.997 1.00 60.44 536 SER B C 1
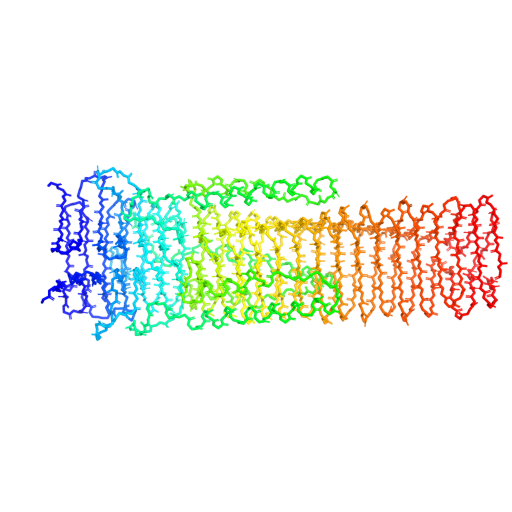ATOM 2300 O O . SER B 1 536 ? 150.164 188.147 274.993 1.00 60.44 536 SER B O 1
ATOM 2303 N N . ARG B 1 537 ? 152.294 187.415 274.970 1.00 60.29 537 ARG B N 1
ATOM 2304 C CA . ARG B 1 537 ? 152.008 185.988 275.071 1.00 60.29 537 ARG B CA 1
ATOM 2305 C C . ARG B 1 537 ? 151.201 185.464 273.894 1.00 60.29 537 ARG B C 1
ATOM 2306 O O . ARG B 1 537 ? 150.594 184.398 273.989 1.00 60.29 537 ARG B O 1
ATOM 2314 N N . GLU B 1 538 ? 151.179 186.182 272.780 1.00 58.28 538 GLU B N 1
ATOM 2315 C CA . GLU B 1 538 ? 150.542 185.678 271.578 1.00 58.28 538 GLU B CA 1
ATOM 2316 C C . GLU B 1 538 ? 151.555 184.887 270.764 1.00 58.28 538 GLU B C 1
ATOM 2317 O O . GLU B 1 538 ? 152.728 185.256 270.686 1.00 58.28 538 GLU B O 1
ATOM 2323 N N . LEU B 1 539 ? 151.095 183.796 270.166 1.00 52.63 539 LEU B N 1
ATOM 2324 C CA . LEU B 1 539 ? 151.973 182.932 269.395 1.00 52.63 539 LEU B CA 1
ATOM 2325 C C . LEU B 1 539 ? 152.614 183.708 268.256 1.00 52.63 539 LEU B C 1
ATOM 2326 O O . LEU B 1 539 ? 151.923 184.280 267.412 1.00 52.63 539 LEU B O 1
ATOM 2331 N N . ARG B 1 540 ? 153.940 183.750 268.248 1.00 50.34 540 ARG B N 1
ATOM 2332 C CA . ARG B 1 540 ? 154.670 184.357 267.151 1.00 50.34 540 ARG B CA 1
ATOM 2333 C C . ARG B 1 540 ? 155.394 183.336 266.291 1.00 50.34 540 ARG B C 1
ATOM 2334 O O . ARG B 1 540 ? 156.054 183.722 265.325 1.00 50.34 540 ARG B O 1
ATOM 2342 N N . GLY B 1 541 ? 155.270 182.053 266.597 1.00 49.09 541 GLY B N 1
ATOM 2343 C CA . GLY B 1 541 ? 155.914 181.032 265.805 1.00 49.09 541 GLY B CA 1
ATOM 2344 C C . GLY B 1 541 ? 156.026 179.711 266.524 1.00 49.09 541 GLY B C 1
ATOM 2345 O O . GLY B 1 541 ? 156.094 179.666 267.751 1.00 49.09 541 GLY B O 1
ATOM 2346 N N . GLU B 1 542 ? 156.041 178.625 265.771 1.00 47.58 542 GLU B N 1
ATOM 2347 C CA . GLU B 1 542 ? 156.177 177.294 266.328 1.00 47.58 542 GLU B CA 1
ATOM 2348 C C . GLU B 1 542 ? 157.462 176.664 265.826 1.00 47.58 542 GLU B C 1
ATOM 2349 O O . GLU B 1 542 ? 157.763 176.706 264.632 1.00 47.58 542 GLU B O 1
ATOM 2355 N N . GLY B 1 543 ? 158.210 176.066 266.750 1.00 45.38 543 GLY B N 1
ATOM 2356 C CA . GLY B 1 543 ? 159.432 175.366 266.426 1.00 45.38 543 GLY B CA 1
ATOM 2357 C C . GLY B 1 543 ? 160.616 175.982 267.144 1.00 45.38 543 GLY B C 1
ATOM 2358 O O . GLY B 1 543 ? 160.512 176.393 268.304 1.00 45.38 543 GLY B O 1
ATOM 2359 N N . ALA B 1 544 ? 161.738 176.044 266.444 1.00 42.72 544 ALA B N 1
ATOM 2360 C CA . ALA B 1 544 ? 162.990 176.512 267.008 1.00 42.72 544 ALA B CA 1
ATOM 2361 C C . ALA B 1 544 ? 163.407 177.778 266.283 1.00 42.72 544 ALA B C 1
ATOM 2362 O O . ALA B 1 544 ? 163.499 177.793 265.052 1.00 42.72 544 ALA B O 1
ATOM 2364 N N . GLU B 1 545 ? 163.643 178.835 267.040 1.00 43.65 545 GLU B N 1
ATOM 2365 C CA . GLU B 1 545 ? 164.108 180.095 266.490 1.00 43.65 545 GLU B CA 1
ATOM 2366 C C . GLU B 1 545 ? 165.420 180.472 267.155 1.00 43.65 545 GLU B C 1
ATOM 2367 O O . GLU B 1 545 ? 165.490 180.596 268.381 1.00 43.65 545 GLU B O 1
ATOM 2373 N N . LEU B 1 546 ? 166.450 180.633 266.350 1.00 41.35 546 LEU B N 1
ATOM 2374 C CA . LEU B 1 546 ? 167.701 181.236 266.770 1.00 41.35 546 LEU B CA 1
ATOM 2375 C C . LEU B 1 546 ? 167.776 182.599 266.105 1.00 41.35 546 LEU B C 1
ATOM 2376 O O . LEU B 1 546 ? 167.838 182.693 264.876 1.00 41.35 546 LEU B O 1
ATOM 2381 N N . ARG B 1 547 ? 167.740 183.650 266.905 1.00 43.79 547 ARG B N 1
ATOM 2382 C CA . ARG B 1 547 ? 167.595 184.987 266.364 1.00 43.79 547 ARG B CA 1
ATOM 2383 C C . ARG B 1 547 ? 168.482 185.966 267.111 1.00 43.79 547 ARG B C 1
ATOM 2384 O O . ARG B 1 547 ? 168.762 185.804 268.298 1.00 43.79 547 ARG B O 1
ATOM 2392 N N . THR B 1 548 ? 168.908 186.992 266.390 1.00 43.84 548 THR B N 1
ATOM 2393 C CA . THR B 1 548 ? 169.748 188.052 266.914 1.00 43.84 548 THR B CA 1
ATOM 2394 C C . THR B 1 548 ? 169.723 189.187 265.909 1.00 43.84 548 THR B C 1
ATOM 2395 O O . THR B 1 548 ? 169.492 188.975 264.719 1.00 43.84 548 THR B O 1
ATOM 2399 N N . ASP B 1 549 ? 169.959 190.393 266.401 1.00 46.84 549 ASP B N 1
ATOM 2400 C CA . ASP B 1 549 ? 170.224 191.516 265.518 1.00 46.84 549 ASP B CA 1
ATOM 2401 C C . ASP B 1 549 ? 171.655 191.516 265.007 1.00 46.84 549 ASP B C 1
ATOM 2402 O O . ASP B 1 549 ? 171.951 192.204 264.029 1.00 46.84 549 ASP B O 1
ATOM 2407 N N . ASP B 1 550 ? 172.531 190.758 265.647 1.00 45.78 550 ASP B N 1
ATOM 2408 C CA . ASP B 1 550 ? 173.935 190.630 265.289 1.00 45.78 550 ASP B CA 1
ATOM 2409 C C . ASP B 1 550 ? 174.121 189.443 264.343 1.00 45.78 550 ASP B C 1
ATOM 2410 O O . ASP B 1 550 ? 173.203 189.056 263.621 1.00 45.78 550 ASP B O 1
ATOM 2415 N N . TRP B 1 551 ? 175.338 188.925 264.268 1.00 42.67 551 TRP B N 1
ATOM 2416 C CA . TRP B 1 551 ? 175.636 187.801 263.399 1.00 42.67 551 TRP B CA 1
ATOM 2417 C C . TRP B 1 551 ? 175.172 186.480 263.998 1.00 42.67 551 TRP B C 1
ATOM 2418 O O . TRP B 1 551 ? 175.073 186.315 265.213 1.00 42.67 551 TRP B O 1
ATOM 2429 N N . ILE B 1 552 ? 174.895 185.530 263.120 1.00 39.87 552 ILE B N 1
ATOM 2430 C CA . ILE B 1 552 ? 174.685 184.145 263.496 1.00 39.87 552 ILE B CA 1
ATOM 2431 C C . ILE B 1 552 ? 175.798 183.325 262.874 1.00 39.87 552 ILE B C 1
ATOM 2432 O O . ILE B 1 552 ? 176.065 183.435 261.674 1.00 39.87 552 ILE B O 1
ATOM 2437 N N . SER B 1 553 ? 176.454 182.521 263.690 1.00 40.27 553 SER B N 1
ATOM 2438 C CA . SER B 1 553 ? 177.487 181.616 263.223 1.00 40.27 553 SER B CA 1
ATOM 2439 C C . SER B 1 553 ? 177.083 180.199 263.584 1.00 40.27 553 SER B C 1
ATOM 2440 O O . SER B 1 553 ? 176.837 179.896 264.754 1.00 40.27 553 SER B O 1
ATOM 2443 N N . ILE B 1 554 ? 176.999 179.346 262.581 1.00 38.23 554 ILE B N 1
ATOM 2444 C CA . ILE B 1 554 ? 176.724 177.934 262.762 1.00 38.23 554 ILE B CA 1
ATOM 2445 C C . ILE B 1 554 ? 177.932 177.192 262.222 1.00 38.23 554 ILE B C 1
ATOM 2446 O O . ILE B 1 554 ? 178.191 177.199 261.013 1.00 38.23 554 ILE B O 1
ATOM 2451 N N . ARG B 1 555 ? 178.687 176.580 263.118 1.00 41.10 555 ARG B N 1
ATOM 2452 C CA . ARG B 1 555 ? 179.987 176.020 262.791 1.00 41.10 555 ARG B CA 1
ATOM 2453 C C . ARG B 1 555 ? 180.036 174.571 263.243 1.00 41.10 555 ARG B C 1
ATOM 2454 O O . ARG B 1 555 ? 180.068 174.291 264.442 1.00 41.10 555 ARG B O 1
ATOM 2462 N N . GLY B 1 556 ? 180.029 173.657 262.287 1.00 41.38 556 GLY B N 1
ATOM 2463 C CA . GLY B 1 556 ? 180.170 172.252 262.588 1.00 41.38 556 GLY B CA 1
ATOM 2464 C C . GLY B 1 556 ? 181.438 171.689 261.996 1.00 41.38 556 GLY B C 1
ATOM 2465 O O . GLY B 1 556 ? 181.550 171.573 260.777 1.00 41.38 556 GLY B O 1
ATOM 2466 N N . GLY B 1 557 ? 182.392 171.319 262.848 1.00 43.12 557 GLY B N 1
ATOM 2467 C CA . GLY B 1 557 ? 183.696 170.903 262.361 1.00 43.12 557 GLY B CA 1
ATOM 2468 C C . GLY B 1 557 ? 183.665 169.660 261.495 1.00 43.12 557 GLY B C 1
ATOM 2469 O O . GLY B 1 557 ? 184.536 169.469 260.649 1.00 43.12 557 GLY B O 1
ATOM 2470 N N . LYS B 1 558 ? 182.670 168.804 261.684 1.00 42.93 558 LYS B N 1
ATOM 2471 C CA . LYS B 1 558 ? 182.565 167.587 260.898 1.00 42.93 558 LYS B CA 1
ATOM 2472 C C . LYS B 1 558 ? 181.530 167.666 259.789 1.00 42.93 558 LYS B C 1
ATOM 2473 O O . LYS B 1 558 ? 181.424 166.728 259.000 1.00 42.93 558 LYS B O 1
ATOM 2479 N N . GLY B 1 559 ? 180.778 168.741 259.700 1.00 40.20 559 GLY B N 1
ATOM 2480 C CA . GLY B 1 559 ? 179.802 168.898 258.641 1.00 40.20 559 GLY B CA 1
ATOM 2481 C C . GLY B 1 559 ? 178.509 169.491 259.151 1.00 40.20 559 GLY B C 1
ATOM 2482 O O . GLY B 1 559 ? 178.191 169.452 260.338 1.00 40.20 559 GLY B O 1
ATOM 2483 N N . ILE B 1 560 ? 177.744 170.049 258.227 1.00 38.08 560 ILE B N 1
ATOM 2484 C CA . ILE B 1 560 ? 176.485 170.707 258.524 1.00 38.08 560 ILE B CA 1
ATOM 2485 C C . ILE B 1 560 ? 175.397 169.991 257.748 1.00 38.08 560 ILE B C 1
ATOM 2486 O O . ILE B 1 560 ? 175.473 169.879 256.519 1.00 38.08 560 ILE B O 1
ATOM 2491 N N . PHE B 1 561 ? 174.398 169.507 258.456 1.00 38.45 561 PHE B N 1
ATOM 2492 C CA . PHE B 1 561 ? 173.196 168.958 257.851 1.00 38.45 561 PHE B CA 1
ATOM 2493 C C . PHE B 1 561 ? 172.037 169.880 258.203 1.00 38.45 561 PHE B C 1
ATOM 2494 O O . PHE B 1 561 ? 171.642 169.975 259.367 1.00 38.45 561 PHE B O 1
ATOM 2502 N N . ILE B 1 562 ? 171.510 170.572 257.206 1.00 37.50 562 ILE B N 1
ATOM 2503 C CA . ILE B 1 562 ? 170.333 171.412 257.365 1.00 37.50 562 ILE B CA 1
ATOM 2504 C C . ILE B 1 562 ? 169.220 170.778 256.558 1.00 37.50 562 ILE B C 1
ATOM 2505 O O . ILE B 1 562 ? 169.334 170.617 255.338 1.00 37.50 562 ILE B O 1
ATOM 2510 N N . SER B 1 563 ? 168.150 170.413 257.237 1.00 40.17 563 SER B N 1
ATOM 2511 C CA . SER B 1 563 ? 167.170 169.515 256.665 1.00 40.17 563 SER B CA 1
ATOM 2512 C C . SER B 1 563 ? 165.776 169.922 257.097 1.00 40.17 563 SER B C 1
ATOM 2513 O O . SER B 1 563 ? 16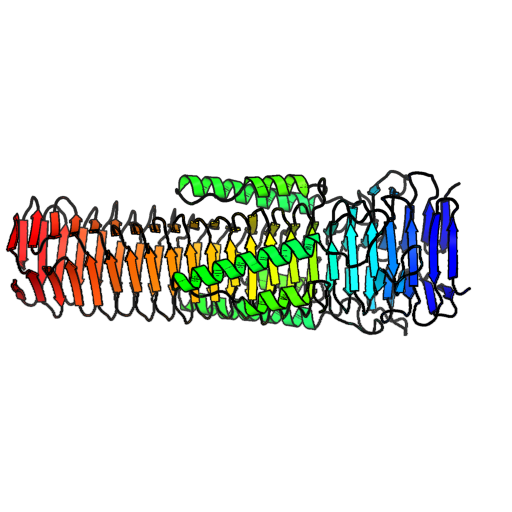5.531 170.164 258.278 1.00 40.17 563 SER B O 1
ATOM 2516 N N . ALA B 1 564 ? 164.870 169.997 256.132 1.00 41.80 564 ALA B N 1
ATOM 2517 C CA . ALA B 1 564 ? 163.450 170.122 256.412 1.00 41.80 564 ALA B CA 1
ATOM 2518 C C . ALA B 1 564 ? 162.755 168.768 256.448 1.00 41.80 564 ALA B C 1
ATOM 2519 O O . ALA B 1 564 ? 161.566 168.679 256.144 1.00 41.80 564 ALA B O 1
ATOM 2521 N N . ASP B 1 565 ? 163.474 167.714 256.811 1.00 45.06 565 ASP B N 1
ATOM 2522 C CA . ASP B 1 565 ? 162.920 166.367 256.846 1.00 45.06 565 ASP B CA 1
ATOM 2523 C C . ASP B 1 565 ? 162.415 166.052 258.244 1.00 45.06 565 ASP B C 1
ATOM 2524 O O . ASP B 1 565 ? 163.193 166.013 259.199 1.00 45.06 565 ASP B O 1
ATOM 2529 N N . MET B 1 566 ? 161.121 165.801 258.345 1.00 49.78 566 MET B N 1
ATOM 2530 C CA . MET B 1 566 ? 160.503 165.441 259.610 1.00 49.78 566 MET B CA 1
ATOM 2531 C C . MET B 1 566 ? 161.153 164.197 260.201 1.00 49.78 566 MET B C 1
ATOM 2532 O O . MET B 1 566 ? 161.328 163.186 259.520 1.00 49.78 566 MET B O 1
ATOM 2537 N N . GLN B 1 567 ? 161.534 164.285 261.468 1.00 49.10 567 GLN B N 1
ATOM 2538 C CA . GLN B 1 567 ? 161.962 163.133 262.255 1.00 49.10 567 GLN B CA 1
ATOM 2539 C C . GLN B 1 567 ? 161.195 163.171 263.566 1.00 49.10 567 GLN B C 1
ATOM 2540 O O . GLN B 1 567 ? 161.706 163.643 264.586 1.00 49.10 567 GLN B O 1
ATOM 2546 N N . PRO B 1 568 ? 159.965 162.676 263.571 1.00 51.23 568 PRO B N 1
ATOM 2547 C CA . PRO B 1 568 ? 159.080 162.882 264.725 1.00 51.23 568 PRO B CA 1
ATOM 2548 C C . PRO B 1 568 ? 159.623 162.305 266.018 1.00 51.23 568 PRO B C 1
ATOM 2549 O O . PRO B 1 568 ? 160.155 161.193 266.041 1.00 51.23 568 PRO B O 1
ATOM 2553 N N . GLN B 1 569 ? 159.507 163.082 267.094 1.00 52.04 569 GLN B N 1
ATOM 2554 C CA . GLN B 1 569 ? 159.924 162.703 268.441 1.00 52.04 569 GLN B CA 1
ATOM 2555 C C . GLN B 1 569 ? 161.420 162.460 268.545 1.00 52.04 569 GLN B C 1
ATOM 2556 O O . GLN B 1 569 ? 161.870 161.786 269.473 1.00 52.04 569 GLN B O 1
ATOM 2562 N N . ALA B 1 570 ? 162.201 163.000 267.610 1.00 50.95 570 ALA B N 1
ATOM 2563 C CA . ALA B 1 570 ? 163.648 162.804 267.567 1.00 50.95 570 ALA B CA 1
ATOM 2564 C C . ALA B 1 570 ? 164.023 161.327 267.541 1.00 50.95 570 ALA B C 1
ATOM 2565 O O . ALA B 1 570 ? 165.101 160.945 267.994 1.00 50.95 570 ALA B O 1
ATOM 2567 N N . GLN B 1 571 ? 163.137 160.484 267.026 1.00 52.72 571 GLN B N 1
ATOM 2568 C CA . GLN B 1 571 ? 163.401 159.057 266.916 1.00 52.72 571 GLN B CA 1
ATOM 2569 C C . GLN B 1 571 ? 164.234 158.809 265.671 1.00 52.72 571 GLN B C 1
ATOM 2570 O O . GLN B 1 571 ? 163.750 158.978 264.549 1.00 52.72 571 GLN B O 1
ATOM 2576 N N . GLY B 1 572 ? 165.476 158.405 265.867 1.00 50.35 572 GLY B N 1
ATOM 2577 C CA . GLY B 1 572 ? 166.410 158.220 264.780 1.00 50.35 572 GLY B CA 1
ATOM 2578 C C . GLY B 1 572 ? 167.704 158.967 265.024 1.00 50.35 572 GLY B C 1
ATOM 2579 O O . GLY B 1 572 ? 167.837 159.767 265.946 1.00 50.35 572 GLY B O 1
ATOM 2580 N N . LYS B 1 573 ? 168.669 158.672 264.168 1.00 49.08 573 LYS B N 1
ATOM 2581 C CA . LYS B 1 573 ? 169.969 159.299 264.288 1.00 49.08 573 LYS B CA 1
ATOM 2582 C C . LYS B 1 573 ? 169.877 160.784 263.973 1.00 49.08 573 LYS B C 1
ATOM 2583 O O . LYS B 1 573 ? 169.016 161.234 263.219 1.00 49.08 573 LYS B O 1
ATOM 2589 N N . MET B 1 574 ? 170.780 161.546 264.582 1.00 46.49 574 MET B N 1
ATOM 2590 C CA . MET B 1 574 ? 170.854 162.975 264.317 1.00 46.49 574 MET B CA 1
ATOM 2591 C C . MET B 1 574 ? 171.144 163.249 262.845 1.00 46.49 574 MET B C 1
ATOM 2592 O O . MET B 1 574 ? 170.610 164.199 262.266 1.00 46.49 574 MET B O 1
ATOM 2597 N N . LEU B 1 575 ? 171.955 162.406 262.212 1.00 45.70 575 LEU B N 1
ATOM 2598 C CA . LEU B 1 575 ? 172.315 162.574 260.812 1.00 45.70 575 LEU B CA 1
ATOM 2599 C C . LEU B 1 575 ? 171.529 161.652 259.890 1.00 45.70 575 LEU B C 1
ATOM 2600 O O . LEU B 1 575 ? 172.015 161.287 258.818 1.00 45.70 575 LEU B O 1
ATOM 2605 N N . ASP B 1 576 ? 170.323 161.269 260.284 1.00 47.67 576 ASP B N 1
ATOM 2606 C CA . ASP B 1 576 ? 169.463 160.445 259.444 1.00 47.67 576 ASP B CA 1
ATOM 2607 C C . ASP B 1 576 ? 169.054 161.251 258.217 1.00 47.67 576 ASP B C 1
ATOM 2608 O O . ASP B 1 576 ? 168.313 162.230 258.325 1.00 47.67 576 ASP B O 1
ATOM 2613 N N . MET B 1 577 ? 169.549 160.861 257.050 1.00 44.89 577 MET B N 1
ATOM 2614 C CA . MET B 1 577 ? 169.395 161.681 255.855 1.00 44.89 577 MET B CA 1
ATOM 2615 C C . MET B 1 577 ? 168.993 160.829 254.663 1.00 44.89 577 MET B C 1
ATOM 2616 O O . MET B 1 577 ? 169.496 161.012 253.551 1.00 44.89 577 MET B O 1
ATOM 2621 N N . ASP B 1 578 ? 168.066 159.896 254.876 1.00 46.60 578 ASP B N 1
ATOM 2622 C CA . ASP B 1 578 ? 167.715 158.939 253.833 1.00 46.60 578 ASP B CA 1
ATOM 2623 C C . ASP B 1 578 ? 167.155 159.626 252.594 1.00 46.60 578 ASP B C 1
ATOM 2624 O O . ASP B 1 578 ? 167.537 159.291 251.471 1.00 46.60 578 ASP B O 1
ATOM 2629 N N . GLU B 1 579 ? 166.262 160.596 252.772 1.00 45.22 579 GLU B N 1
ATOM 2630 C CA . GLU B 1 579 ? 165.705 161.281 251.614 1.00 45.22 579 GLU B CA 1
ATOM 2631 C C . GLU B 1 579 ? 166.752 162.158 250.935 1.00 45.22 579 GLU B C 1
ATOM 2632 O O . GLU B 1 579 ? 166.823 162.211 249.702 1.00 45.22 579 GLU B O 1
ATOM 2638 N N . ALA B 1 580 ? 167.585 162.836 251.722 1.00 43.11 580 ALA B N 1
ATOM 2639 C CA . ALA B 1 580 ? 168.672 163.610 251.141 1.00 43.11 580 ALA B CA 1
ATOM 2640 C C . ALA B 1 580 ? 169.646 162.709 250.392 1.00 43.11 580 ALA B C 1
ATOM 2641 O O . ALA B 1 580 ? 170.156 163.080 249.330 1.00 43.11 580 ALA B O 1
ATOM 2643 N N . ILE B 1 581 ? 169.907 161.517 250.925 1.00 43.76 581 ILE B N 1
ATOM 2644 C CA . ILE B 1 581 ? 170.801 160.588 250.251 1.00 43.76 581 ILE B CA 1
ATOM 2645 C C . ILE B 1 581 ? 170.177 160.093 248.955 1.00 43.76 581 ILE B C 1
ATOM 2646 O O . ILE B 1 581 ? 170.864 159.945 247.942 1.00 43.76 581 ILE B O 1
ATOM 2651 N N . ARG B 1 582 ? 168.873 159.826 248.967 1.00 45.33 582 ARG B N 1
ATOM 2652 C CA . ARG B 1 582 ? 168.190 159.466 247.734 1.00 45.33 582 ARG B CA 1
ATOM 2653 C C . ARG B 1 582 ? 168.328 160.568 246.696 1.00 45.33 582 ARG B C 1
ATOM 2654 O O . ARG B 1 582 ? 168.569 160.291 245.520 1.00 45.33 582 ARG B O 1
ATOM 2662 N N . GLN B 1 583 ? 168.199 161.825 247.121 1.00 42.46 583 GLN B N 1
ATOM 2663 C CA . GLN B 1 583 ? 168.384 162.936 246.193 1.00 42.46 583 GLN B CA 1
ATOM 2664 C C . GLN B 1 583 ? 169.804 162.972 245.644 1.00 42.46 583 GLN B C 1
ATOM 2665 O O . GLN B 1 583 ? 170.004 163.161 244.440 1.00 42.46 583 GLN B O 1
ATOM 2671 N N . LEU B 1 584 ? 170.800 162.796 246.511 1.00 41.89 584 LEU B N 1
ATOM 2672 C CA . LEU B 1 584 ? 172.186 162.803 246.055 1.00 41.89 584 LEU B CA 1
ATOM 2673 C C . LEU B 1 584 ? 172.444 161.687 245.052 1.00 41.89 584 LEU B C 1
ATOM 2674 O O . LEU B 1 584 ? 173.078 161.907 244.015 1.00 41.89 584 LEU B O 1
ATOM 2679 N N . GLU B 1 585 ? 171.944 160.487 245.339 1.00 44.32 585 GLU B N 1
ATOM 2680 C CA . GLU B 1 585 ? 172.149 159.361 244.438 1.00 44.32 585 GLU B CA 1
ATOM 2681 C C . GLU B 1 585 ? 171.425 159.570 243.120 1.00 44.32 585 GLU B C 1
ATOM 2682 O O . GLU B 1 585 ? 171.953 159.234 242.060 1.00 44.32 585 GLU B O 1
ATOM 2688 N N . GLN B 1 586 ? 170.215 160.120 243.168 1.00 43.58 586 GLN B N 1
ATOM 2689 C CA . GLN B 1 586 ? 169.471 160.377 241.946 1.00 43.58 586 GLN B CA 1
ATOM 2690 C C . GLN B 1 586 ? 170.197 161.391 241.075 1.00 43.58 586 GLN B C 1
ATOM 2691 O O . GLN B 1 586 ? 170.349 161.192 239.866 1.00 43.58 586 GLN B O 1
ATOM 2697 N N . ALA B 1 587 ? 170.675 162.476 241.684 1.00 41.02 587 ALA B N 1
ATOM 2698 C CA . ALA B 1 587 ? 171.424 163.473 240.933 1.00 41.02 587 ALA B CA 1
ATOM 2699 C C . ALA B 1 587 ? 172.684 162.874 240.333 1.00 41.02 587 ALA B C 1
ATOM 2700 O O . ALA B 1 587 ? 173.009 163.133 239.170 1.00 41.02 587 ALA B O 1
ATOM 2702 N N . LEU B 1 588 ? 173.399 162.060 241.109 1.00 41.73 588 LEU B N 1
ATOM 2703 C CA . LEU B 1 588 ? 174.641 161.483 240.617 1.00 41.73 588 LEU B CA 1
ATOM 2704 C C . LEU B 1 588 ? 174.386 160.502 239.481 1.00 41.73 588 LEU B C 1
ATOM 2705 O O . LEU B 1 588 ? 175.118 160.496 238.490 1.00 41.73 588 LEU B O 1
ATOM 2710 N N . SER B 1 589 ? 173.350 159.675 239.598 1.00 42.81 589 SER B N 1
ATOM 2711 C CA . SER B 1 589 ? 173.069 158.708 238.548 1.00 42.81 589 SER B CA 1
ATOM 2712 C C . SER B 1 589 ? 172.585 159.403 237.283 1.00 42.81 589 SER B C 1
ATOM 2713 O O . SER B 1 589 ? 172.928 158.992 236.170 1.00 42.81 589 SER B O 1
ATOM 2716 N N . LEU B 1 590 ? 171.813 160.479 237.433 1.00 42.42 590 LEU B N 1
ATOM 2717 C CA . LEU B 1 590 ? 171.442 161.276 236.272 1.00 42.42 590 LEU B CA 1
ATOM 2718 C C . LEU B 1 590 ? 172.675 161.860 235.596 1.00 42.42 590 LEU B C 1
ATOM 2719 O O . LEU B 1 590 ? 172.818 161.785 234.372 1.00 42.42 590 LEU B O 1
ATOM 2724 N N . ALA B 1 591 ? 173.585 162.433 236.385 1.00 42.00 591 ALA B N 1
ATOM 2725 C CA . ALA B 1 591 ? 174.808 162.989 235.822 1.00 42.00 591 ALA B CA 1
ATOM 2726 C C . ALA B 1 591 ? 175.636 161.919 235.123 1.00 42.00 591 ALA B C 1
ATOM 2727 O O . ALA B 1 591 ? 176.216 162.171 234.067 1.00 42.00 591 ALA B O 1
ATOM 2729 N N . ARG B 1 592 ? 175.688 160.713 235.684 1.00 43.43 592 ARG B N 1
ATOM 2730 C CA . ARG B 1 592 ? 176.498 159.660 235.084 1.00 43.43 592 ARG B CA 1
ATOM 2731 C C . ARG B 1 592 ? 175.898 159.175 233.772 1.00 43.43 592 ARG B C 1
ATOM 2732 O O . ARG B 1 592 ? 176.616 158.992 232.780 1.00 43.43 592 ARG B O 1
ATOM 2740 N N . SER B 1 593 ? 174.583 158.969 233.740 1.00 44.27 593 SER B N 1
ATOM 2741 C CA . SER B 1 593 ? 173.947 158.566 232.495 1.00 44.27 593 SER B CA 1
ATOM 2742 C C . SER B 1 593 ? 174.094 159.650 231.433 1.00 44.27 593 SER B C 1
ATOM 2743 O O . SER B 1 593 ? 174.342 159.353 230.259 1.00 44.27 593 SER B O 1
ATOM 2746 N N . MET B 1 594 ? 174.008 160.916 231.836 1.00 43.88 594 MET B N 1
ATOM 2747 C CA . MET B 1 594 ? 174.191 161.991 230.873 1.00 43.88 594 MET B CA 1
ATOM 2748 C C . MET B 1 594 ? 175.634 162.093 230.416 1.00 43.88 594 MET B C 1
ATOM 2749 O O . MET B 1 594 ? 175.899 162.494 229.284 1.00 43.88 594 MET B O 1
ATOM 2754 N N . ALA B 1 595 ? 176.582 161.741 231.280 1.00 45.29 595 ALA B N 1
ATOM 2755 C CA . ALA B 1 595 ? 177.978 161.741 230.868 1.00 45.29 595 ALA B CA 1
ATOM 2756 C C . ALA B 1 595 ? 178.233 160.662 229.827 1.00 45.29 595 ALA B C 1
ATOM 2757 O O . ALA B 1 595 ? 178.962 160.886 228.853 1.00 45.29 595 ALA B O 1
ATOM 2759 N N . LYS B 1 596 ? 177.625 159.491 230.005 1.00 45.93 596 LYS B N 1
ATOM 2760 C CA . LYS B 1 596 ? 177.715 158.474 228.962 1.00 45.93 596 LYS B CA 1
ATOM 2761 C C . LYS B 1 596 ? 177.085 158.966 227.665 1.00 45.93 596 LYS B C 1
ATOM 2762 O O . LYS B 1 596 ? 177.638 158.755 226.580 1.00 45.93 596 LYS B O 1
ATOM 2768 N N . ALA B 1 597 ? 175.930 159.625 227.759 1.00 44.64 597 ALA B N 1
ATOM 2769 C CA . ALA B 1 597 ? 175.301 160.168 226.559 1.00 44.64 597 ALA B CA 1
ATOM 2770 C C . ALA B 1 597 ? 176.194 161.199 225.878 1.00 44.64 597 ALA B C 1
ATOM 2771 O O . ALA B 1 597 ? 176.288 161.233 224.648 1.00 44.64 597 ALA B O 1
ATOM 2773 N N . ALA B 1 598 ? 176.859 162.043 226.662 1.00 44.99 598 ALA B N 1
ATOM 2774 C CA . ALA B 1 598 ? 177.764 163.034 226.100 1.00 44.99 598 ALA B CA 1
ATOM 2775 C C . ALA B 1 598 ? 178.929 162.370 225.390 1.00 44.99 598 ALA B C 1
ATOM 2776 O O . ALA B 1 598 ? 179.359 162.827 224.327 1.00 44.99 598 ALA B O 1
ATOM 2778 N N . THR B 1 599 ? 179.458 161.296 225.973 1.00 46.72 599 THR B N 1
ATOM 2779 C CA . THR B 1 599 ? 180.513 160.543 225.308 1.00 46.72 599 THR B CA 1
ATOM 2780 C C . THR B 1 599 ? 180.026 159.979 223.981 1.00 46.72 599 THR B C 1
ATOM 2781 O O . THR B 1 599 ? 180.715 160.087 222.963 1.00 46.72 599 THR B O 1
ATOM 2785 N N . ALA B 1 600 ? 178.827 159.399 223.969 1.00 46.10 600 ALA B N 1
ATOM 2786 C CA . ALA B 1 600 ? 178.299 158.829 222.735 1.00 46.10 600 ALA B CA 1
ATOM 2787 C C . ALA B 1 600 ? 178.121 159.882 221.647 1.00 46.10 600 ALA B C 1
ATOM 2788 O O . ALA B 1 600 ? 178.262 159.574 220.461 1.00 46.10 600 ALA B O 1
ATOM 2790 N N . ALA B 1 601 ? 177.824 161.121 222.019 1.00 45.58 601 ALA B N 1
ATOM 2791 C CA . ALA B 1 601 ? 177.584 162.179 221.051 1.00 45.58 601 ALA B CA 1
ATOM 2792 C C . ALA B 1 601 ? 178.821 163.014 220.765 1.00 45.58 601 ALA B C 1
ATOM 2793 O O . ALA B 1 601 ? 178.720 164.011 220.050 1.00 45.58 601 ALA B O 1
ATOM 2795 N N . ASN B 1 602 ? 179.976 162.630 221.306 1.00 47.20 602 ASN B N 1
ATOM 2796 C CA . ASN B 1 602 ? 181.223 163.382 221.168 1.00 47.20 602 ASN B CA 1
ATOM 2797 C C . ASN B 1 602 ? 181.117 164.779 221.763 1.00 47.20 602 ASN B C 1
ATOM 2798 O O . ASN B 1 602 ? 181.774 165.710 221.303 1.00 47.20 602 ASN B O 1
ATOM 2803 N N . ALA B 1 603 ? 180.290 164.936 222.784 1.00 45.66 603 ALA B N 1
ATOM 2804 C CA . ALA B 1 603 ? 180.293 166.156 223.567 1.00 45.66 603 ALA B CA 1
ATOM 2805 C C . ALA B 1 603 ? 181.392 166.082 224.619 1.00 45.66 603 ALA B C 1
ATOM 2806 O O . ALA B 1 603 ? 181.922 165.015 224.925 1.00 45.66 603 ALA B O 1
ATOM 2808 N N . THR B 1 604 ? 181.743 167.238 225.161 1.00 45.01 604 THR B N 1
ATOM 2809 C CA . THR B 1 604 ? 182.672 167.282 226.280 1.00 45.01 604 THR B CA 1
ATOM 2810 C C . THR B 1 604 ? 181.997 166.703 227.516 1.00 45.01 604 THR B C 1
ATOM 2811 O O . THR B 1 604 ? 180.928 167.164 227.922 1.00 45.01 604 THR B O 1
ATOM 2815 N N . GLN B 1 605 ? 182.612 165.684 228.100 1.00 48.67 605 GLN B N 1
ATOM 2816 C CA . GLN B 1 605 ? 182.036 165.017 229.254 1.00 48.67 605 GLN B CA 1
ATOM 2817 C C . GLN B 1 605 ? 182.108 165.915 230.485 1.00 48.67 605 GLN B C 1
ATOM 2818 O O . GLN B 1 605 ? 183.006 166.744 230.635 1.00 48.67 605 GLN B O 1
ATOM 2824 N N . GLY B 1 606 ? 181.140 165.741 231.371 1.00 46.98 606 GLY B N 1
ATOM 2825 C CA . GLY B 1 606 ? 181.176 166.428 232.638 1.00 46.98 606 GLY B CA 1
ATOM 2826 C C . GLY B 1 606 ? 182.177 165.815 233.600 1.00 46.98 606 GLY B C 1
ATOM 2827 O O . GLY B 1 606 ? 182.795 164.789 233.332 1.00 46.98 606 GLY B O 1
ATOM 2828 N N . ASP B 1 607 ? 182.337 166.473 234.746 1.00 45.87 607 ASP B N 1
ATOM 2829 C CA . ASP B 1 607 ? 183.256 166.023 235.793 1.00 45.87 607 ASP B CA 1
ATOM 2830 C C . ASP B 1 607 ? 182.488 165.129 236.763 1.00 45.87 607 ASP B C 1
ATOM 2831 O O . ASP B 1 607 ? 181.958 165.567 237.785 1.00 45.87 607 ASP B O 1
ATOM 2836 N N . ILE B 1 608 ? 182.432 163.842 236.429 1.00 44.17 608 ILE B N 1
ATOM 2837 C CA . ILE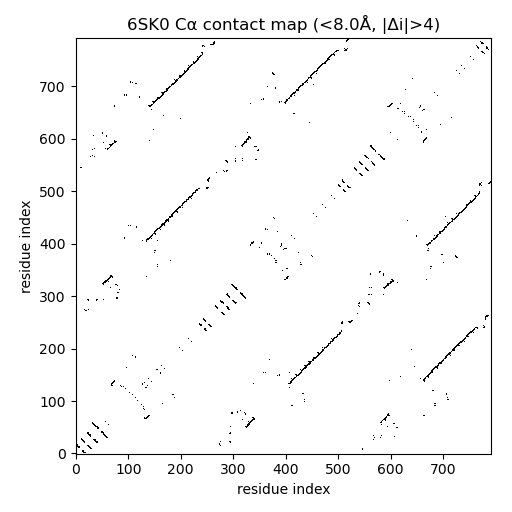 B 1 608 ? 181.732 162.908 237.297 1.00 44.17 608 ILE B CA 1
ATOM 2838 C C . ILE B 1 608 ? 182.532 162.645 238.562 1.00 44.17 608 ILE B C 1
ATOM 2839 O O . ILE B 1 608 ? 181.954 162.442 239.630 1.00 44.17 608 ILE B O 1
ATOM 2844 N N . SER B 1 609 ? 183.859 162.678 238.473 1.00 44.17 609 SER B N 1
ATOM 2845 C CA . SER B 1 609 ? 184.706 162.266 239.587 1.00 44.17 609 SER B CA 1
ATOM 2846 C C . SER B 1 609 ? 184.435 163.091 240.841 1.00 44.17 609 SER B C 1
ATOM 2847 O O . SER B 1 609 ? 184.225 162.540 241.926 1.00 44.17 609 SER B O 1
ATOM 2850 N N . CYS B 1 610 ? 184.447 164.415 240.713 1.00 43.57 610 CYS B N 1
ATOM 2851 C CA . CYS B 1 610 ? 184.250 165.259 241.881 1.00 43.57 610 CYS B CA 1
ATOM 2852 C C . CYS B 1 610 ? 182.831 165.155 242.422 1.00 43.57 610 CYS B C 1
ATOM 2853 O O . CYS B 1 610 ? 182.630 165.275 243.625 1.00 43.57 610 CYS B O 1
ATOM 2856 N N . GLN B 1 611 ? 181.846 164.887 241.568 1.00 40.89 611 GLN B N 1
ATOM 2857 C CA . GLN B 1 611 ? 180.482 164.713 242.056 1.00 40.89 611 GLN B CA 1
ATOM 2858 C C . GLN B 1 611 ? 180.308 163.380 242.776 1.00 40.89 611 GLN B C 1
ATOM 2859 O O . GLN B 1 611 ? 179.591 163.298 243.775 1.00 40.89 611 GLN B O 1
ATOM 2865 N N . GLN B 1 612 ? 180.958 162.327 242.287 1.00 42.16 612 GLN B N 1
ATOM 2866 C CA . GLN B 1 612 ? 180.960 161.053 242.996 1.00 42.16 612 GLN B CA 1
ATOM 2867 C C . GLN B 1 612 ? 181.653 161.186 244.345 1.00 42.16 612 GLN B C 1
ATOM 2868 O O . GLN B 1 612 ? 181.173 160.671 245.363 1.00 42.16 612 GLN B O 1
ATOM 2874 N N . ARG B 1 613 ? 182.774 161.900 244.371 1.00 43.07 613 ARG B N 1
ATOM 2875 C CA . ARG B 1 613 ? 183.448 162.184 245.628 1.00 43.07 613 ARG B CA 1
ATOM 2876 C C . ARG B 1 613 ? 182.566 163.014 246.552 1.00 43.07 613 ARG B C 1
ATOM 2877 O O . ARG B 1 613 ? 182.568 162.810 247.766 1.00 43.07 613 ARG B O 1
ATOM 2885 N N . LEU B 1 614 ? 181.803 163.950 245.993 1.00 40.56 614 LEU B N 1
ATOM 2886 C CA . LEU B 1 614 ? 180.884 164.736 246.802 1.00 40.56 614 LEU B CA 1
ATOM 2887 C C . LEU B 1 614 ? 179.797 163.861 247.400 1.00 40.56 614 LEU B C 1
ATOM 2888 O O . LEU B 1 614 ? 179.405 164.056 248.550 1.00 40.56 614 LEU B O 1
ATOM 2893 N N . ASN B 1 615 ? 179.284 162.910 246.623 1.00 41.66 615 ASN B N 1
ATOM 2894 C CA . ASN B 1 615 ? 178.330 161.950 247.161 1.00 41.66 615 ASN B CA 1
ATOM 2895 C C . ASN B 1 615 ? 178.930 161.208 248.343 1.00 41.66 615 ASN B C 1
ATOM 2896 O O . ASN B 1 615 ? 178.305 161.095 249.400 1.00 41.66 615 ASN B O 1
ATOM 2901 N N . ALA B 1 616 ? 180.157 160.713 248.185 1.00 42.18 616 ALA B N 1
ATOM 2902 C CA . ALA B 1 616 ? 180.811 160.011 249.285 1.00 42.18 616 ALA B CA 1
ATOM 2903 C C . ALA B 1 616 ? 180.973 160.916 250.503 1.00 42.18 616 ALA B C 1
ATOM 2904 O O . ALA B 1 616 ? 180.719 160.496 251.635 1.00 42.18 616 ALA B O 1
ATOM 2906 N N . SER B 1 617 ? 181.364 162.169 250.283 1.00 42.13 617 SER B N 1
ATOM 2907 C CA . SER B 1 617 ? 181.603 163.096 251.383 1.00 42.13 617 SER B CA 1
ATOM 2908 C C . SER B 1 617 ? 180.313 163.435 252.120 1.00 42.13 617 SER B C 1
ATOM 2909 O O . SER B 1 617 ? 180.280 163.452 253.352 1.00 42.13 617 SER B O 1
ATOM 2912 N N . LEU B 1 618 ? 179.242 163.703 251.380 1.00 41.42 618 LEU B N 1
ATOM 2913 C CA . LEU B 1 618 ? 178.018 164.213 251.980 1.00 41.42 618 LEU B CA 1
ATOM 2914 C C . LEU B 1 618 ? 177.150 163.107 252.550 1.00 41.42 618 LEU B C 1
ATOM 2915 O O . LEU B 1 618 ? 176.403 163.353 253.498 1.00 41.42 618 LEU B O 1
ATOM 2920 N N . THR B 1 619 ? 177.217 161.901 251.992 1.00 43.79 619 THR B N 1
ATOM 2921 C CA . THR B 1 619 ? 176.469 160.787 252.551 1.00 43.79 619 THR B CA 1
ATOM 2922 C C . THR B 1 619 ? 176.929 160.536 253.974 1.00 43.79 619 THR B C 1
ATOM 2923 O O . THR B 1 619 ? 178.096 160.215 254.207 1.00 43.79 619 THR B O 1
ATOM 2927 N N . ASP B 1 620 ? 176.022 160.729 254.924 1.00 45.13 620 ASP B N 1
ATOM 2928 C CA . ASP B 1 620 ? 176.300 160.668 256.353 1.00 45.13 620 ASP B CA 1
ATOM 2929 C C . ASP B 1 620 ? 177.340 161.686 256.793 1.00 45.13 620 ASP B C 1
ATOM 2930 O O . ASP B 1 620 ? 177.851 161.590 257.908 1.00 45.13 620 ASP B O 1
ATOM 2935 N N . LEU B 1 621 ? 177.658 162.658 255.940 1.00 42.33 621 LEU B N 1
ATOM 2936 C CA . LEU B 1 621 ? 178.662 163.680 256.217 1.00 42.33 621 LEU B CA 1
ATOM 2937 C C . LEU B 1 621 ? 179.949 163.058 256.752 1.00 42.33 621 LEU B C 1
ATOM 2938 O O . LEU B 1 621 ? 180.475 163.448 257.793 1.00 42.33 621 LEU B O 1
ATOM 2943 N N . THR B 1 622 ? 180.455 162.063 256.022 1.00 43.60 622 THR B N 1
ATOM 2944 C CA . THR B 1 622 ? 181.716 161.438 256.394 1.00 43.60 622 THR B CA 1
ATOM 2945 C C . THR B 1 622 ? 182.894 162.380 256.211 1.00 43.60 622 THR B C 1
ATOM 2946 O O . THR B 1 622 ? 183.945 162.164 256.816 1.00 43.60 622 THR B O 1
ATOM 2950 N N . ALA B 1 623 ? 182.742 163.410 255.396 1.00 41.39 623 ALA B N 1
ATOM 2951 C CA . ALA B 1 623 ? 183.679 164.507 255.299 1.00 41.39 623 ALA B CA 1
ATOM 2952 C C . ALA B 1 623 ? 182.969 165.804 255.670 1.00 41.39 623 ALA B C 1
ATOM 2953 O O . ALA B 1 623 ? 181.746 165.892 255.554 1.00 41.39 623 ALA B O 1
ATOM 2955 N N . PRO B 1 624 ? 183.693 166.816 256.145 1.00 40.89 624 PRO B N 1
ATOM 2956 C CA . PRO B 1 624 ? 183.024 168.058 256.558 1.00 40.89 624 PRO B CA 1
ATOM 2957 C C . PRO B 1 624 ? 182.465 168.842 255.386 1.00 40.89 624 PRO B C 1
ATOM 2958 O O . PRO B 1 624 ? 183.005 169.870 254.975 1.00 40.89 624 PRO B O 1
ATOM 2962 N N . GLY B 1 625 ? 181.373 168.333 254.829 1.00 38.76 625 GLY B N 1
ATOM 2963 C CA . GLY B 1 625 ? 180.621 169.034 253.821 1.00 38.76 625 GLY B CA 1
ATOM 2964 C C . GLY B 1 625 ? 179.411 169.726 254.412 1.00 38.76 625 GLY B C 1
ATOM 2965 O O . GLY B 1 625 ? 179.225 169.812 255.625 1.00 38.76 625 GLY B O 1
ATOM 2966 N N . MET B 1 626 ? 178.576 170.229 253.527 1.00 38.05 626 MET B N 1
ATOM 2967 C CA . MET B 1 626 ? 177.328 170.848 253.920 1.00 38.05 626 MET B CA 1
ATOM 2968 C C . MET B 1 626 ? 176.230 170.287 253.044 1.00 38.05 626 MET B C 1
ATOM 2969 O O . MET B 1 626 ? 176.328 170.321 251.815 1.00 38.05 626 MET B O 1
ATOM 2974 N N . LEU B 1 627 ? 175.204 169.759 253.677 1.00 36.80 627 LEU B N 1
ATOM 2975 C CA . LEU B 1 627 ? 174.077 169.164 252.983 1.00 36.80 627 LEU B CA 1
ATOM 2976 C C . LEU B 1 627 ? 172.830 169.939 253.369 1.00 36.80 627 LEU B C 1
ATOM 2977 O O . LEU B 1 627 ? 172.428 169.942 254.535 1.00 36.80 627 LEU B O 1
ATOM 2982 N N . LEU B 1 628 ? 172.243 170.613 252.396 1.00 37.24 628 LEU B N 1
ATOM 2983 C CA . LEU B 1 628 ? 170.970 171.290 252.551 1.00 37.24 628 LEU B CA 1
ATOM 2984 C C . LEU B 1 628 ? 169.926 170.484 251.805 1.00 37.24 628 LEU B C 1
ATOM 2985 O O . LEU B 1 628 ? 170.040 170.283 250.592 1.00 37.24 628 LEU B O 1
ATOM 2990 N N . HIS B 1 629 ? 168.930 170.004 252.525 1.00 39.18 629 HIS B N 1
ATOM 2991 C CA . HIS B 1 629 ? 167.875 169.229 251.907 1.00 39.18 629 HIS B CA 1
ATOM 2992 C C . HIS B 1 629 ? 166.531 169.661 252.455 1.00 39.18 629 HIS B C 1
ATOM 2993 O O . HIS B 1 629 ? 166.372 169.827 253.664 1.00 39.18 629 HIS B O 1
ATOM 3000 N N . ALA B 1 630 ? 165.569 169.838 251.560 1.00 39.19 630 ALA B N 1
ATOM 3001 C CA . ALA B 1 630 ? 164.213 170.091 251.943 1.00 39.19 630 ALA B CA 1
ATOM 3002 C C . ALA B 1 630 ? 163.367 169.229 251.018 1.00 39.19 630 ALA B C 1
ATOM 3003 O O . ALA B 1 630 ? 163.645 169.163 249.816 1.00 39.19 630 ALA B O 1
ATOM 3005 N N . PRO B 1 631 ? 162.361 168.539 251.539 1.00 40.94 631 PRO B N 1
ATOM 3006 C CA . PRO B 1 631 ? 161.501 167.745 250.654 1.00 40.94 631 PRO B CA 1
ATOM 3007 C C . PRO B 1 631 ? 160.666 168.585 249.705 1.00 40.94 631 PRO B C 1
ATOM 3008 O O . PRO B 1 631 ? 160.316 168.105 248.625 1.00 40.94 631 PRO B O 1
ATOM 3012 N N . ASP B 1 632 ? 160.357 169.831 250.050 1.00 41.62 632 ASP B N 1
ATOM 3013 C CA . ASP B 1 632 ? 159.447 170.633 249.247 1.00 41.62 632 ASP B CA 1
ATOM 3014 C C . ASP B 1 632 ? 160.124 171.836 248.602 1.00 41.62 632 ASP B C 1
ATOM 3015 O O . ASP B 1 632 ? 159.470 172.834 248.307 1.00 41.62 632 ASP B O 1
ATOM 3020 N N . GLY B 1 633 ? 161.413 171.750 248.358 1.00 38.30 633 GLY B N 1
ATOM 3021 C CA . GLY B 1 633 ? 162.037 172.766 247.546 1.00 38.30 633 GLY B CA 1
ATOM 3022 C C . GLY B 1 633 ? 162.910 173.699 248.356 1.00 38.30 633 GLY B C 1
ATOM 3023 O O . GLY B 1 633 ? 162.674 173.950 249.542 1.00 38.30 633 GLY B O 1
ATOM 3024 N N . ILE B 1 634 ? 163.927 174.236 247.703 1.00 36.89 634 ILE B N 1
ATOM 3025 C CA . ILE B 1 634 ? 164.883 175.121 248.344 1.00 36.89 634 ILE B CA 1
ATOM 3026 C C . ILE B 1 634 ? 164.931 176.421 247.565 1.00 36.89 634 ILE B C 1
ATOM 3027 O O . ILE B 1 634 ? 165.109 176.416 246.342 1.00 36.89 634 ILE B O 1
ATOM 3032 N N . GLY B 1 635 ? 164.760 177.524 248.270 1.00 37.41 635 GLY B N 1
ATOM 3033 C CA . GLY B 1 635 ? 164.921 178.830 247.685 1.00 37.41 635 GLY B CA 1
ATOM 3034 C C . GLY B 1 635 ? 166.068 179.589 248.308 1.00 37.41 635 GLY B C 1
ATOM 3035 O O . GLY B 1 635 ? 166.116 179.785 249.523 1.00 37.41 635 GLY B O 1
ATOM 3036 N N . MET B 1 636 ? 167.006 180.002 247.476 1.00 39.43 636 MET B N 1
ATOM 3037 C CA . MET B 1 636 ? 168.148 180.811 247.878 1.00 39.43 636 MET B CA 1
ATOM 3038 C C . MET B 1 636 ? 168.000 182.142 247.159 1.00 39.43 636 MET B C 1
ATOM 3039 O O . MET B 1 636 ? 168.203 182.224 245.946 1.00 39.43 636 MET B O 1
ATOM 3044 N N . VAL B 1 637 ? 167.621 183.175 247.893 1.00 38.38 637 VAL B N 1
ATOM 3045 C CA . VAL B 1 637 ? 167.264 184.441 247.281 1.00 38.38 637 VAL B CA 1
ATOM 3046 C C . VAL B 1 637 ? 167.943 185.593 247.997 1.00 38.38 637 VAL B C 1
ATOM 3047 O O . VAL B 1 637 ? 168.199 185.552 249.203 1.00 38.38 637 VAL B O 1
ATOM 3051 N N . SER B 1 638 ? 168.213 186.638 247.230 1.00 39.19 638 SER B N 1
ATOM 3052 C CA . SER B 1 638 ? 168.751 187.885 247.733 1.00 39.19 638 SER B CA 1
ATOM 3053 C C . SER B 1 638 ? 168.439 188.960 246.713 1.00 39.19 638 SER B C 1
ATOM 3054 O O . SER B 1 638 ? 168.430 188.700 245.511 1.00 39.19 638 SER B O 1
ATOM 3057 N N . ALA B 1 639 ? 168.176 190.168 247.200 1.00 40.39 639 ALA B N 1
ATOM 3058 C CA . ALA B 1 639 ? 168.166 191.305 246.293 1.00 40.39 639 ALA B CA 1
ATOM 3059 C C . ALA B 1 639 ? 169.539 191.507 245.673 1.00 40.39 639 ALA B C 1
ATOM 3060 O O . ALA B 1 639 ? 169.644 191.899 244.509 1.00 40.39 639 ALA B O 1
ATOM 3062 N N . ARG B 1 640 ? 170.591 191.208 246.421 1.00 40.95 640 ARG B N 1
ATOM 3063 C CA . ARG B 1 640 ? 171.959 191.400 245.981 1.00 40.95 640 ARG B CA 1
ATOM 3064 C C . ARG B 1 640 ? 172.469 190.152 245.272 1.00 40.95 640 ARG B C 1
ATOM 3065 O O . ARG B 1 640 ? 171.733 189.195 245.035 1.00 40.95 640 ARG B O 1
ATOM 3073 N N . ALA B 1 641 ? 173.756 190.148 244.962 1.00 39.50 641 ALA B N 1
ATOM 3074 C CA . ALA B 1 641 ? 174.346 189.086 244.169 1.00 39.50 641 ALA B CA 1
ATOM 3075 C C . ALA B 1 641 ? 174.365 187.766 244.926 1.00 39.50 641 ALA B C 1
ATOM 3076 O O . ALA B 1 641 ? 174.425 187.718 246.152 1.00 39.50 641 ALA B O 1
ATOM 3078 N N . LEU B 1 642 ? 174.314 186.686 244.174 1.00 38.01 642 LEU B N 1
ATOM 3079 C CA . LEU B 1 642 ? 174.514 185.355 244.707 1.00 38.01 642 LEU B CA 1
ATOM 3080 C C . LEU B 1 642 ? 175.761 184.778 244.069 1.00 38.01 642 LEU B C 1
ATOM 3081 O O . LEU B 1 642 ? 176.050 185.044 242.902 1.00 38.01 642 LEU B O 1
ATOM 3086 N N . ARG B 1 643 ? 176.511 184.012 244.841 1.00 38.86 643 ARG B N 1
ATOM 3087 C CA . ARG B 1 643 ? 177.648 183.293 244.305 1.00 38.86 643 ARG B CA 1
ATOM 3088 C C . ARG B 1 643 ? 177.581 181.838 244.726 1.00 38.86 643 ARG B C 1
ATOM 3089 O O . ARG B 1 643 ? 177.427 181.529 245.909 1.00 38.86 643 ARG B O 1
ATOM 3097 N N . ILE B 1 644 ? 177.697 180.958 243.747 1.00 36.74 644 ILE B N 1
ATOM 3098 C CA . ILE B 1 644 ? 177.886 179.537 243.952 1.00 36.74 644 ILE B CA 1
ATOM 3099 C C . ILE B 1 644 ? 179.233 179.213 243.334 1.00 36.74 644 ILE B C 1
ATOM 3100 O O . ILE B 1 644 ? 179.411 179.343 242.118 1.00 36.74 644 ILE B O 1
ATOM 3105 N N . ALA B 1 645 ? 180.191 178.824 244.159 1.00 37.02 645 ALA B N 1
ATOM 3106 C CA . ALA B 1 645 ? 181.555 178.693 243.682 1.00 37.02 645 ALA B CA 1
ATOM 3107 C C . ALA B 1 645 ? 182.236 177.480 244.287 1.00 37.02 645 ALA B C 1
ATOM 3108 O O . ALA B 1 645 ? 182.228 177.295 245.505 1.00 37.02 645 ALA B O 1
ATOM 3110 N N . SER B 1 646 ? 182.820 176.663 243.424 1.00 38.61 646 SER B N 1
ATOM 3111 C CA . SER B 1 646 ? 183.765 175.634 243.819 1.00 38.61 646 SER B CA 1
ATOM 3112 C C . SER B 1 646 ? 185.156 176.113 243.438 1.00 38.61 646 SER B C 1
ATOM 3113 O O . SER B 1 646 ? 185.424 176.371 242.262 1.00 38.61 646 SER B O 1
ATOM 3116 N N . GLY B 1 647 ? 186.033 176.233 244.430 1.00 40.07 647 GLY B N 1
ATOM 3117 C CA . GLY B 1 647 ? 187.356 176.766 244.169 1.00 40.07 647 GLY B CA 1
ATOM 3118 C C . GLY B 1 647 ? 188.221 175.847 243.331 1.00 40.07 647 GLY B C 1
ATOM 3119 O O . GLY B 1 647 ? 188.942 176.304 242.444 1.00 40.07 647 GLY B O 1
ATOM 3120 N N . SER B 1 648 ? 188.165 174.550 243.595 1.00 41.21 648 SER B N 1
ATOM 3121 C CA . SER B 1 648 ? 189.037 173.597 242.936 1.00 41.21 648 SER B CA 1
ATOM 3122 C C . SER B 1 648 ? 188.298 172.524 242.165 1.00 41.21 648 SER B C 1
ATOM 3123 O O . SER B 1 648 ? 188.928 171.795 241.398 1.00 41.21 648 SER B O 1
ATOM 3126 N N . GLU B 1 649 ? 186.996 172.404 242.342 1.00 40.58 649 GLU B N 1
ATOM 3127 C CA . GLU B 1 649 ? 186.258 171.295 241.771 1.00 40.58 649 GLU B CA 1
ATOM 3128 C C . GLU B 1 649 ? 185.104 171.833 240.953 1.00 40.58 649 GLU B C 1
ATOM 3129 O O . GLU B 1 649 ? 185.095 173.004 240.576 1.00 40.58 649 GLU B O 1
ATOM 3135 N N . SER B 1 650 ? 184.151 170.982 240.643 1.00 39.23 650 SER B N 1
ATOM 3136 C CA . SER B 1 650 ? 183.093 171.355 239.730 1.00 39.23 650 SER B CA 1
ATOM 3137 C C . SER B 1 650 ? 181.839 171.796 240.469 1.00 39.23 650 SER B C 1
ATOM 3138 O O . SER B 1 650 ? 181.590 171.410 241.610 1.00 39.23 650 SER B O 1
ATOM 3141 N N . VAL B 1 651 ? 181.061 172.626 239.802 1.00 36.26 651 VAL B N 1
ATOM 3142 C CA . VAL B 1 651 ? 179.705 172.938 240.211 1.00 36.26 651 VAL B CA 1
ATOM 3143 C C . VAL B 1 651 ? 178.779 172.110 239.339 1.00 36.26 651 VAL B C 1
ATOM 3144 O O . VAL B 1 651 ? 178.796 172.229 238.110 1.00 36.26 651 VAL B O 1
ATOM 3148 N N . GLY B 1 652 ? 177.995 171.246 239.970 1.00 35.68 652 GLY B N 1
ATOM 3149 C CA . GLY B 1 652 ? 177.045 170.403 239.278 1.00 35.68 652 GLY B CA 1
ATOM 3150 C C . GLY B 1 652 ? 175.625 170.850 239.579 1.00 35.68 652 GLY B C 1
ATOM 3151 O O . GLY B 1 652 ? 175.234 170.971 240.737 1.00 35.68 652 GLY B O 1
ATOM 3152 N N . ILE B 1 653 ? 174.875 171.101 238.521 1.00 35.53 653 ILE B N 1
ATOM 3153 C CA . ILE B 1 653 ? 173.461 171.413 238.615 1.00 35.53 653 ILE B CA 1
ATOM 3154 C C . ILE B 1 653 ? 172.706 170.291 237.930 1.00 35.53 653 ILE B C 1
ATOM 3155 O O . ILE B 1 653 ? 172.910 170.035 236.738 1.00 35.53 653 ILE B O 1
ATOM 3160 N N . MET B 1 654 ? 171.870 169.600 238.688 1.00 38.87 654 MET B N 1
ATOM 3161 C CA . MET B 1 654 ? 171.072 168.497 238.185 1.00 38.87 654 MET B CA 1
ATOM 3162 C C . MET B 1 654 ? 169.604 168.808 238.399 1.00 38.87 654 MET B C 1
ATOM 3163 O O . MET B 1 654 ? 169.211 169.308 239.453 1.00 38.87 654 MET B O 1
ATOM 3168 N N . SER B 1 655 ? 168.797 168.512 237.399 1.00 38.68 655 SER B N 1
ATOM 3169 C CA . SER B 1 655 ? 167.361 168.664 237.518 1.00 38.68 655 SER B CA 1
ATOM 3170 C C . SER B 1 655 ? 166.714 167.464 236.862 1.00 38.68 655 SER B C 1
ATOM 3171 O O . SER B 1 655 ? 167.072 167.107 235.738 1.00 38.68 655 SER B O 1
ATOM 3174 N N . GLY B 1 656 ? 165.795 166.821 237.577 1.00 40.28 656 GLY B N 1
ATOM 3175 C CA . GLY B 1 656 ? 164.954 165.831 236.934 1.00 40.28 656 GLY B CA 1
ATOM 3176 C C . GLY B 1 656 ? 164.124 166.447 235.828 1.00 40.28 656 GLY B C 1
ATOM 3177 O O . GLY B 1 656 ? 163.907 165.836 234.784 1.00 40.28 656 GLY B O 1
ATOM 3178 N N . ASP B 1 657 ? 163.637 167.649 236.058 1.00 41.52 657 ASP B N 1
ATOM 3179 C CA . ASP B 1 657 ? 162.958 168.471 235.071 1.00 41.52 657 ASP B CA 1
ATOM 3180 C C . ASP B 1 657 ? 163.954 169.447 234.438 1.00 41.52 657 ASP B C 1
ATOM 3181 O O . ASP B 1 657 ? 165.134 169.138 234.272 1.00 41.52 657 ASP B O 1
ATOM 3186 N N . ASN B 1 658 ? 163.448 170.569 233.954 1.00 40.05 658 ASN B N 1
ATOM 3187 C CA . ASN B 1 658 ? 164.254 171.604 233.336 1.00 40.05 658 ASN B CA 1
ATOM 3188 C C . ASN B 1 658 ? 165.286 172.208 234.289 1.00 40.05 658 ASN B C 1
ATOM 3189 O O . ASN B 1 658 ? 165.153 172.186 235.507 1.00 40.05 658 ASN B O 1
ATOM 3194 N N . THR B 1 659 ? 166.329 172.767 233.698 1.00 37.37 659 THR B N 1
ATOM 3195 C CA . THR B 1 659 ? 167.189 173.746 234.347 1.00 37.37 659 THR B CA 1
ATOM 3196 C C . THR B 1 659 ? 166.978 175.051 233.598 1.00 37.37 659 THR B C 1
ATOM 3197 O O . THR B 1 659 ? 167.396 175.180 232.447 1.00 37.37 659 THR B O 1
ATOM 3201 N N . ASP B 1 660 ? 166.306 176.001 234.233 1.00 39.17 660 ASP B N 1
ATOM 3202 C CA . ASP B 1 660 ? 165.938 177.266 233.610 1.00 39.17 660 ASP B CA 1
ATOM 3203 C C . ASP B 1 660 ? 166.820 178.367 234.162 1.00 39.17 660 ASP B C 1
ATOM 3204 O O . ASP B 1 660 ? 166.968 178.501 235.377 1.00 39.17 660 ASP B O 1
ATOM 3209 N N . ILE B 1 661 ? 167.393 179.155 233.272 1.00 36.24 661 ILE B N 1
ATOM 3210 C CA . ILE B 1 661 ? 168.131 180.342 233.648 1.00 36.24 661 ILE B CA 1
ATOM 3211 C C . ILE B 1 661 ? 167.411 181.531 233.046 1.00 36.24 661 ILE B C 1
ATOM 3212 O O . ILE B 1 661 ? 167.171 181.577 231.835 1.00 36.24 661 ILE B O 1
ATOM 3217 N N . THR B 1 662 ? 167.061 182.480 233.894 1.00 37.94 662 THR B N 1
ATOM 3218 C CA . THR B 1 662 ? 166.353 183.683 233.499 1.00 37.94 662 THR B CA 1
ATOM 3219 C C . THR B 1 662 ? 167.174 184.875 233.965 1.00 37.94 662 THR B C 1
ATOM 3220 O O . THR B 1 662 ? 167.255 185.148 235.165 1.00 37.94 662 THR B O 1
ATOM 3224 N N . ALA B 1 663 ? 167.804 185.560 233.026 1.00 38.11 663 ALA B N 1
ATOM 3225 C CA . ALA B 1 663 ? 168.681 186.680 233.327 1.00 38.11 663 ALA B CA 1
ATOM 3226 C C . ALA B 1 663 ? 167.976 187.973 232.962 1.00 38.11 663 ALA B C 1
ATOM 3227 O O . ALA B 1 663 ? 167.588 188.172 231.808 1.00 38.11 663 ALA B O 1
ATOM 3229 N N . GLY B 1 664 ? 167.807 188.845 233.951 1.00 40.20 664 GLY B N 1
ATOM 3230 C CA . GLY B 1 664 ? 167.294 190.166 233.669 1.00 40.20 664 GLY B CA 1
ATOM 3231 C C . GLY B 1 664 ? 168.225 190.998 232.817 1.00 40.20 664 GLY B C 1
ATOM 3232 O O . GLY B 1 664 ? 167.785 191.951 232.175 1.00 40.20 664 GLY B O 1
ATOM 3233 N N . GLN B 1 665 ? 169.517 190.677 232.805 1.00 40.42 665 GLN B N 1
ATOM 3234 C CA . GLN B 1 665 ? 170.386 191.310 231.829 1.00 40.42 665 GLN B CA 1
ATOM 3235 C C . GLN B 1 665 ? 170.975 190.307 230.845 1.00 40.42 665 GLN B C 1
ATOM 3236 O O . GLN B 1 665 ? 170.442 190.152 229.754 1.00 40.42 665 GLN B O 1
ATOM 3242 N N . SER B 1 666 ? 171.927 189.484 231.257 1.00 38.53 666 SER B N 1
ATOM 3243 C CA . SER B 1 666 ? 172.648 188.693 230.270 1.00 38.53 666 SER B CA 1
ATOM 3244 C C . SER B 1 666 ? 173.085 187.380 230.883 1.00 38.53 666 SER B C 1
ATOM 3245 O O . SER B 1 666 ? 173.343 187.283 232.079 1.00 38.53 666 SER B O 1
ATOM 3248 N N . PHE B 1 667 ? 173.164 186.372 230.045 1.00 36.06 667 PHE B N 1
ATOM 3249 C CA . PHE B 1 667 ? 173.712 185.082 230.422 1.00 36.06 667 PHE B CA 1
ATOM 3250 C C . PHE B 1 667 ? 175.069 184.958 229.755 1.00 36.06 667 PHE B C 1
ATOM 3251 O O . PHE B 1 667 ? 175.161 184.898 228.526 1.00 36.06 667 PHE B O 1
ATOM 3259 N N . THR B 1 668 ? 176.118 184.940 230.559 1.00 37.44 668 THR B N 1
ATOM 3260 C CA . THR B 1 668 ? 177.476 184.868 230.051 1.00 37.44 668 THR B CA 1
ATOM 3261 C C . THR B 1 668 ? 178.150 183.631 230.612 1.00 37.44 668 THR B C 1
ATOM 3262 O O . THR B 1 668 ? 178.031 183.334 231.803 1.00 37.44 668 THR B O 1
ATOM 3266 N N . VAL B 1 669 ? 178.835 182.906 229.746 1.00 35.62 669 VAL B N 1
ATOM 3267 C CA . VAL B 1 669 ? 179.651 181.770 230.130 1.00 35.62 669 VAL B CA 1
ATOM 3268 C C . VAL B 1 669 ? 181.049 182.016 229.600 1.00 35.62 669 VAL B C 1
ATOM 3269 O O . VAL B 1 669 ? 181.229 182.273 228.405 1.00 35.62 669 VAL B O 1
ATOM 3273 N N . VAL B 1 670 ? 182.030 181.950 230.482 1.00 36.43 670 VAL B N 1
ATOM 3274 C CA . VAL B 1 670 ? 183.421 181.863 230.085 1.00 36.43 670 VAL B CA 1
ATOM 3275 C C . VAL B 1 670 ? 183.961 180.575 230.668 1.00 36.43 670 VAL B C 1
ATOM 3276 O O . VAL B 1 670 ? 184.006 180.407 231.891 1.00 36.43 670 VAL B O 1
ATOM 3280 N N . ALA B 1 671 ? 184.339 179.655 229.800 1.00 37.05 671 ALA B N 1
ATOM 3281 C CA . ALA B 1 671 ? 184.981 178.418 230.196 1.00 37.05 671 ALA B CA 1
ATOM 3282 C C . ALA B 1 671 ? 186.420 178.456 229.722 1.00 37.05 671 ALA B C 1
ATOM 3283 O O . ALA B 1 671 ? 186.691 178.821 228.576 1.00 37.05 671 ALA B O 1
ATOM 3285 N N . GLU B 1 672 ? 187.338 178.096 230.610 1.00 40.83 672 GLU B N 1
ATOM 3286 C CA . GLU B 1 672 ? 188.735 178.016 230.219 1.00 40.83 672 GLU B CA 1
ATOM 3287 C C . GLU B 1 672 ? 188.949 176.917 229.190 1.00 40.83 672 GLU B C 1
ATOM 3288 O O . GLU B 1 672 ? 189.733 177.080 228.253 1.00 40.83 672 GLU B O 1
ATOM 3294 N N . GLY B 1 673 ? 188.243 175.804 229.332 1.00 39.29 673 GLY B N 1
ATOM 3295 C CA . GLY B 1 673 ? 188.344 174.735 228.369 1.00 39.29 673 GLY B CA 1
ATOM 3296 C C . GLY B 1 673 ? 187.275 174.819 227.306 1.00 39.29 673 GLY B C 1
ATOM 3297 O O . GLY B 1 673 ? 187.323 175.691 226.438 1.00 39.29 673 GLY B O 1
ATOM 3298 N N . ALA B 1 674 ? 186.301 173.929 227.366 1.00 37.88 674 ALA B N 1
ATOM 3299 C CA . ALA B 1 674 ? 185.297 173.819 226.326 1.00 37.88 674 ALA B CA 1
ATOM 3300 C C . ALA B 1 674 ? 183.945 174.317 226.814 1.00 37.88 674 ALA B C 1
ATOM 3301 O O . ALA B 1 674 ? 183.668 174.364 228.012 1.00 37.88 674 ALA B O 1
ATOM 3303 N N . VAL B 1 675 ? 183.113 174.708 225.865 1.00 36.62 675 VAL B N 1
ATOM 3304 C CA . VAL B 1 675 ? 181.692 174.904 226.085 1.00 36.62 675 VAL B CA 1
ATOM 3305 C C . VAL B 1 675 ? 180.980 173.827 225.289 1.00 36.62 675 VAL B C 1
ATOM 3306 O O . VAL B 1 675 ? 181.163 173.719 224.072 1.00 36.62 675 VAL B O 1
ATOM 3310 N N . SER B 1 676 ? 180.185 173.019 225.970 1.00 36.91 676 SER B N 1
ATOM 3311 C CA . SER B 1 676 ? 179.541 171.872 225.356 1.00 36.91 676 SER B CA 1
ATOM 3312 C C . SER B 1 676 ? 178.070 171.872 225.732 1.00 36.91 676 SER B C 1
ATOM 3313 O O . SER B 1 676 ? 177.727 171.750 226.910 1.00 36.91 676 SER B O 1
ATOM 3316 N N . LEU B 1 677 ? 177.208 172.025 224.737 1.00 35.03 677 LEU B N 1
ATOM 3317 C CA . LEU B 1 677 ? 175.769 171.938 224.917 1.00 35.03 677 LEU B CA 1
ATOM 3318 C C . LEU B 1 677 ? 175.266 170.745 224.127 1.00 35.03 677 LEU B C 1
ATOM 3319 O O . LEU B 1 677 ? 175.363 170.726 222.896 1.00 35.03 677 LEU B O 1
ATOM 3324 N N . LEU B 1 678 ? 174.740 169.755 224.830 1.00 36.22 678 LEU B N 1
ATOM 3325 C CA . LEU B 1 678 ? 174.191 168.564 224.208 1.00 36.22 678 LEU B CA 1
ATOM 3326 C C . LEU B 1 678 ? 172.718 168.448 224.556 1.00 36.22 678 LEU B C 1
ATOM 3327 O O . LEU B 1 678 ? 172.356 168.327 225.729 1.00 36.22 678 LEU B O 1
ATOM 3332 N N . SER B 1 679 ? 171.879 168.497 223.541 1.00 37.95 679 SER B N 1
ATOM 3333 C CA . SER B 1 679 ? 170.479 168.144 223.661 1.00 37.95 679 SER B CA 1
ATOM 3334 C C . SER B 1 679 ? 170.314 166.713 223.176 1.00 37.95 679 SER B C 1
ATOM 3335 O O . SER B 1 679 ? 170.851 166.344 222.129 1.00 37.95 679 SER B O 1
ATOM 3338 N N . ARG B 1 680 ? 169.594 165.905 223.940 1.00 40.36 680 ARG B N 1
ATOM 3339 C CA . ARG B 1 680 ? 169.493 164.497 223.587 1.00 40.36 680 ARG B CA 1
ATOM 3340 C C . ARG B 1 680 ? 168.291 164.201 222.704 1.00 40.36 680 ARG B C 1
ATOM 3341 O O . ARG B 1 680 ? 168.377 163.348 221.820 1.00 40.36 680 ARG B O 1
ATOM 3349 N N . ASN B 1 681 ? 167.190 164.883 222.903 1.00 41.26 681 ASN B N 1
ATOM 3350 C CA . ASN B 1 681 ? 166.008 164.447 222.175 1.00 41.26 681 ASN B CA 1
ATOM 3351 C C . ASN B 1 681 ? 165.295 165.549 221.412 1.00 41.26 681 ASN B C 1
ATOM 3352 O O . ASN B 1 681 ? 164.792 165.293 220.322 1.00 41.26 681 ASN B O 1
ATOM 3357 N N . GLN B 1 682 ? 165.227 166.760 221.954 1.00 41.42 682 GLN B N 1
ATOM 3358 C CA . GLN B 1 682 ? 164.343 167.777 221.407 1.00 41.42 682 GLN B CA 1
ATOM 3359 C C . GLN B 1 682 ? 165.094 168.908 220.721 1.00 41.42 682 GLN B C 1
ATOM 3360 O O . GLN B 1 682 ? 164.547 170.000 220.559 1.00 41.42 682 GLN B O 1
ATOM 3366 N N . GLY B 1 683 ? 166.318 168.662 220.297 1.00 39.52 683 GLY B N 1
ATOM 3367 C CA . GLY B 1 683 ? 167.039 169.633 219.522 1.00 39.52 683 GLY B CA 1
ATOM 3368 C C . GLY B 1 683 ? 167.494 170.841 220.320 1.00 39.52 683 GLY B C 1
ATOM 3369 O O . GLY B 1 683 ? 167.375 170.927 221.535 1.00 39.52 683 GLY B O 1
ATOM 3370 N N . MET B 1 684 ? 168.017 171.801 219.579 1.00 38.86 684 MET B N 1
ATOM 3371 C CA . MET B 1 684 ? 168.677 172.957 220.152 1.00 38.86 684 MET B CA 1
ATOM 3372 C C . MET B 1 684 ? 168.185 174.205 219.445 1.00 38.86 684 MET B C 1
ATOM 3373 O O . MET B 1 684 ? 168.147 174.253 218.214 1.00 38.86 684 MET B O 1
ATOM 3378 N N . GLN B 1 685 ? 167.796 175.202 220.223 1.00 38.73 685 GLN B N 1
ATOM 3379 C CA . GLN B 1 685 ? 167.404 176.499 219.700 1.00 38.73 685 GLN B CA 1
ATOM 3380 C C . GLN B 1 685 ? 168.361 177.539 220.252 1.00 38.73 685 GLN B C 1
ATOM 3381 O O . GLN B 1 685 ? 168.465 177.710 221.469 1.00 38.73 685 GLN B O 1
ATOM 3387 N N . LEU B 1 686 ? 169.075 178.199 219.365 1.00 37.19 686 LEU B N 1
ATOM 3388 C CA . LEU B 1 686 ? 169.953 179.308 219.704 1.00 37.19 686 LEU B CA 1
ATOM 3389 C C . LEU B 1 686 ? 169.376 180.524 218.995 1.00 37.19 686 LEU B C 1
ATOM 3390 O O . LEU B 1 686 ? 169.576 180.711 217.793 1.00 37.19 686 LEU B O 1
ATOM 3395 N N . LEU B 1 687 ? 168.626 181.328 219.734 1.00 37.23 687 LEU B N 1
ATOM 3396 C CA . LEU B 1 687 ? 167.807 182.379 219.160 1.00 37.23 687 LEU B CA 1
ATOM 3397 C C . LEU B 1 687 ? 168.137 183.720 219.787 1.00 37.23 687 LEU B C 1
ATOM 3398 O O . LEU B 1 687 ? 168.185 183.848 221.013 1.00 37.23 687 LEU B O 1
ATOM 3403 N N . ALA B 1 688 ? 168.348 184.712 218.948 1.00 37.29 688 ALA B N 1
ATOM 3404 C CA . ALA B 1 688 ? 168.342 186.105 219.358 1.00 37.29 688 ALA B CA 1
ATOM 3405 C C . ALA B 1 688 ? 167.088 186.732 218.771 1.00 37.29 688 ALA B C 1
ATOM 3406 O O . ALA B 1 688 ? 166.982 186.893 217.553 1.00 37.29 688 ALA B O 1
ATOM 3408 N N . ALA B 1 689 ? 166.124 187.044 219.635 1.00 38.98 689 ALA B N 1
ATOM 3409 C CA . ALA B 1 689 ? 164.956 187.784 219.185 1.00 38.98 689 ALA B CA 1
ATOM 3410 C C . ALA B 1 689 ? 165.370 189.106 218.560 1.00 38.98 689 ALA B C 1
ATOM 3411 O O . ALA B 1 689 ? 164.854 189.494 217.509 1.00 38.98 689 ALA B O 1
ATOM 3413 N N . LYS B 1 690 ? 166.313 189.795 219.186 1.00 40.42 690 LYS B N 1
ATOM 3414 C CA . LYS B 1 690 ? 166.936 190.980 218.634 1.00 40.42 690 LYS B CA 1
ATOM 3415 C C . LYS B 1 690 ? 168.432 190.878 218.852 1.00 40.42 690 LYS B C 1
ATOM 3416 O O . LYS B 1 690 ? 168.905 190.113 219.691 1.00 40.42 690 LYS B O 1
ATOM 3422 N N . GLY B 1 691 ? 169.172 191.663 218.092 1.00 40.16 691 GLY B N 1
ATOM 3423 C CA . GLY B 1 691 ? 170.609 191.682 218.209 1.00 40.16 691 GLY B CA 1
ATOM 3424 C C . GLY B 1 691 ? 171.284 190.649 217.326 1.00 40.16 691 GLY B C 1
ATOM 3425 O O . GLY B 1 691 ? 170.709 189.638 216.939 1.00 40.16 691 GLY B O 1
ATOM 3426 N N . ARG B 1 692 ? 172.543 190.921 217.030 1.00 40.88 692 ARG B N 1
ATOM 3427 C CA . ARG B 1 692 ? 173.318 190.096 216.120 1.00 40.88 692 ARG B CA 1
ATOM 3428 C C . ARG B 1 692 ? 173.659 188.747 216.747 1.00 40.88 692 ARG B C 1
ATOM 3429 O O . ARG B 1 692 ? 173.982 188.659 217.931 1.00 40.88 692 ARG B O 1
ATOM 3437 N N . VAL B 1 693 ? 173.570 187.691 215.951 1.00 37.43 693 VAL B N 1
ATOM 3438 C CA . VAL B 1 693 ? 174.088 186.383 216.326 1.00 37.43 693 VAL B CA 1
ATOM 3439 C C . VAL B 1 693 ? 175.473 186.246 215.721 1.00 37.43 693 VAL B C 1
ATOM 3440 O O . VAL B 1 693 ? 175.643 186.356 214.502 1.00 37.43 693 VAL B O 1
ATOM 3444 N N . ASN B 1 694 ? 176.463 186.016 216.569 1.00 37.59 694 ASN B N 1
ATOM 3445 C CA . ASN B 1 694 ? 177.846 185.900 216.142 1.00 37.59 694 ASN B CA 1
ATOM 3446 C C . ASN B 1 694 ? 178.401 184.573 216.630 1.00 37.59 694 ASN B C 1
ATOM 3447 O O . ASN B 1 694 ? 178.455 184.324 217.837 1.00 37.59 694 ASN B O 1
ATOM 3452 N N . ILE B 1 695 ? 178.808 183.730 215.694 1.00 36.50 695 ILE B N 1
ATOM 3453 C CA . ILE B 1 695 ? 179.378 182.424 215.980 1.00 36.50 695 ILE B CA 1
ATOM 3454 C C . ILE B 1 695 ? 180.766 182.396 215.365 1.00 36.50 695 ILE B C 1
ATOM 3455 O O . ILE B 1 695 ? 180.911 182.523 214.143 1.00 36.50 695 ILE B O 1
ATOM 3460 N N . GLN B 1 696 ? 181.786 182.235 216.198 1.00 38.37 696 GLN B N 1
ATOM 3461 C CA . GLN B 1 696 ? 183.167 182.332 215.752 1.00 38.3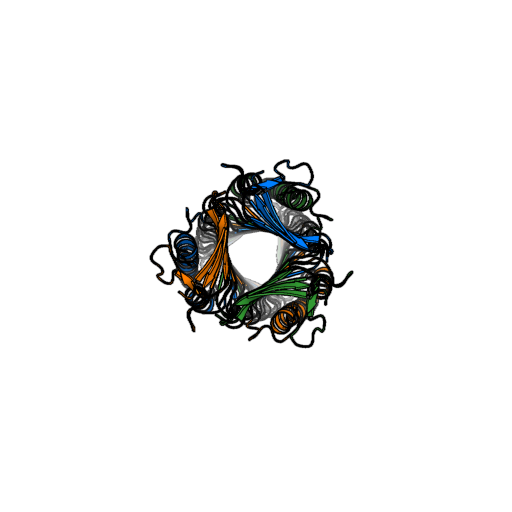7 696 GLN B CA 1
ATOM 3462 C C . GLN B 1 696 ? 184.016 181.219 216.330 1.00 38.37 696 GLN B C 1
ATOM 3463 O O . GLN B 1 696 ? 184.020 180.999 217.544 1.00 38.37 696 GLN B O 1
ATOM 3469 N N . ALA B 1 697 ? 184.748 180.540 215.457 1.00 39.00 697 ALA B N 1
ATOM 3470 C CA . ALA B 1 697 ? 185.973 179.845 215.835 1.00 39.00 697 ALA B CA 1
ATOM 3471 C C . ALA B 1 697 ? 187.098 180.830 215.557 1.00 39.00 697 ALA B C 1
ATOM 3472 O O . ALA B 1 697 ? 187.643 180.894 214.456 1.00 39.00 697 ALA B O 1
ATOM 3474 N N . GLN B 1 698 ? 187.435 181.624 216.570 1.00 40.99 698 GLN B N 1
ATOM 3475 C CA . GLN B 1 698 ? 188.324 182.760 216.378 1.00 40.99 698 GLN B CA 1
ATOM 3476 C C . GLN B 1 698 ? 189.734 182.360 215.973 1.00 40.99 698 GLN B C 1
ATOM 3477 O O . GLN B 1 698 ? 190.439 183.171 215.372 1.00 40.99 698 GLN B O 1
ATOM 3483 N N . SER B 1 699 ? 190.161 181.141 216.270 1.00 41.54 699 SER B N 1
ATOM 3484 C CA . SER B 1 699 ? 191.491 180.721 215.858 1.00 41.54 699 SER B CA 1
ATOM 3485 C C . SER B 1 699 ? 191.518 179.273 215.393 1.00 41.54 699 SER B C 1
ATOM 3486 O O . SER B 1 699 ? 192.559 178.620 215.472 1.00 41.54 699 SER B O 1
ATOM 3489 N N . ASP B 1 700 ? 190.407 178.750 214.897 1.00 41.63 700 ASP B N 1
ATOM 3490 C CA . ASP B 1 700 ? 190.333 177.326 214.603 1.00 41.63 700 ASP B CA 1
ATOM 3491 C C . ASP B 1 700 ? 189.276 177.087 213.529 1.00 41.63 700 ASP B C 1
ATOM 3492 O O . ASP B 1 700 ? 188.777 178.024 212.902 1.00 41.63 700 ASP B O 1
ATOM 3497 N N . ASP B 1 701 ? 188.946 175.820 213.320 1.00 40.89 701 ASP B N 1
ATOM 3498 C CA . ASP B 1 701 ? 187.912 175.413 212.387 1.00 40.89 701 ASP B CA 1
ATOM 3499 C C . ASP B 1 701 ? 186.525 175.588 212.987 1.00 40.89 701 ASP B C 1
ATOM 3500 O O . ASP B 1 701 ? 186.315 175.430 214.190 1.00 40.89 701 ASP B O 1
ATOM 3505 N N . LEU B 1 702 ? 185.569 175.889 212.125 1.00 37.35 702 LEU B N 1
ATOM 3506 C CA . LEU B 1 702 ? 184.161 175.792 212.457 1.00 37.35 702 LEU B CA 1
ATOM 3507 C C . LEU B 1 702 ? 183.534 174.739 211.563 1.00 37.35 702 LEU B C 1
ATOM 3508 O O . LEU B 1 702 ? 183.719 174.759 210.343 1.00 37.35 702 LEU B O 1
ATOM 3513 N N . SER B 1 703 ? 182.791 173.832 212.169 1.00 37.92 703 SER B N 1
ATOM 3514 C CA . SER B 1 703 ? 182.067 172.803 211.449 1.00 37.92 703 SER B CA 1
ATOM 3515 C C . SER B 1 703 ? 180.605 172.871 211.852 1.00 37.92 703 SER B C 1
ATOM 3516 O O . SER B 1 703 ? 180.280 172.863 213.042 1.00 37.92 703 SER B O 1
ATOM 3519 N N . MET B 1 704 ? 179.735 172.975 210.863 1.00 38.76 704 MET B N 1
ATOM 3520 C CA . MET B 1 704 ? 178.298 173.002 211.077 1.00 38.76 704 MET B CA 1
ATOM 3521 C C . MET B 1 704 ? 177.693 171.931 210.187 1.00 38.76 704 MET B C 1
ATOM 3522 O O . MET B 1 704 ? 177.799 172.005 208.961 1.00 38.76 704 MET B O 1
ATOM 3527 N N . SER B 1 705 ? 177.083 170.928 210.793 1.00 38.99 705 SER B N 1
ATOM 3528 C CA . SER B 1 705 ? 176.589 169.803 210.027 1.00 38.99 705 SER B CA 1
ATOM 3529 C C . SER B 1 705 ? 175.232 169.365 210.539 1.00 38.99 705 SER B C 1
ATOM 3530 O O . SER B 1 705 ? 174.886 169.558 211.704 1.00 38.99 705 SER B O 1
ATOM 3533 N N . SER B 1 706 ? 174.466 168.782 209.637 1.00 39.81 706 SER B N 1
ATOM 3534 C CA . SER B 1 706 ? 173.255 168.071 209.982 1.00 39.81 706 SER B CA 1
ATOM 3535 C C . SER B 1 706 ? 173.269 166.752 209.238 1.00 39.81 706 SER B C 1
ATOM 3536 O O . SER B 1 706 ? 173.866 166.631 208.169 1.00 39.81 706 SER B O 1
ATOM 3539 N N . GLN B 1 707 ? 172.636 165.753 209.832 1.00 42.29 707 GLN B N 1
ATOM 3540 C CA . GLN B 1 707 ? 172.403 164.515 209.112 1.00 42.29 707 GLN B CA 1
ATOM 3541 C C . GLN B 1 707 ? 171.342 164.720 208.039 1.00 42.29 707 GLN B C 1
ATOM 3542 O O . GLN B 1 707 ? 171.503 164.287 206.897 1.00 42.29 707 GLN B O 1
ATOM 3548 N N . GLN B 1 708 ? 170.267 165.394 208.390 1.00 41.74 708 GLN B N 1
ATOM 3549 C CA . GLN B 1 708 ? 169.182 165.706 207.479 1.00 41.74 708 GLN B CA 1
ATOM 3550 C C . GLN B 1 708 ? 169.429 167.084 206.860 1.00 41.74 708 GLN B C 1
ATOM 3551 O O . GLN B 1 708 ? 170.561 167.567 206.826 1.00 41.74 708 GLN B O 1
ATOM 3557 N N . ASN B 1 709 ? 168.387 167.702 206.321 1.00 40.25 709 ASN B N 1
ATOM 3558 C CA . ASN B 1 709 ? 168.543 168.931 205.560 1.00 40.25 709 ASN B CA 1
ATOM 3559 C C . ASN B 1 709 ? 169.139 170.062 206.385 1.00 40.25 709 ASN B C 1
ATOM 3560 O O . ASN B 1 709 ? 168.784 170.278 207.544 1.00 40.25 709 ASN B O 1
ATOM 3565 N N . LEU B 1 710 ? 170.048 170.791 205.763 1.00 38.16 710 LEU B N 1
ATOM 3566 C CA . LEU B 1 710 ? 170.650 171.979 206.330 1.00 38.16 710 LEU B CA 1
ATOM 3567 C C . LEU B 1 710 ? 170.187 173.185 205.530 1.00 38.16 710 LEU B C 1
ATOM 3568 O O . LEU B 1 710 ? 170.428 173.262 204.323 1.00 38.16 710 LEU B O 1
ATOM 3573 N N . ASP B 1 711 ? 169.531 174.123 206.196 1.00 39.77 711 ASP B N 1
ATOM 3574 C CA . ASP B 1 711 ? 169.021 175.324 205.553 1.00 39.77 711 ASP B CA 1
ATOM 3575 C C . ASP B 1 711 ? 169.689 176.548 206.157 1.00 39.77 711 ASP B C 1
ATOM 3576 O O . ASP B 1 711 ? 169.714 176.713 207.381 1.00 39.77 711 ASP B O 1
ATOM 3581 N N . ILE B 1 712 ? 170.248 177.384 205.296 1.00 37.30 712 ILE B N 1
ATOM 3582 C CA . ILE B 1 712 ? 170.824 178.663 205.665 1.00 37.30 712 ILE B CA 1
ATOM 3583 C C . ILE B 1 712 ? 170.067 179.727 204.896 1.00 37.30 712 ILE B C 1
ATOM 3584 O O . ILE B 1 712 ? 170.009 179.683 203.663 1.00 37.30 712 ILE B O 1
ATOM 3589 N N . GLN B 1 713 ? 169.495 180.682 205.610 1.00 40.80 713 GLN B N 1
ATOM 3590 C CA . GLN B 1 713 ? 168.593 181.621 204.976 1.00 40.80 713 GLN B CA 1
ATOM 3591 C C . GLN B 1 713 ? 168.714 183.005 205.588 1.00 40.80 713 GLN B C 1
ATOM 3592 O O . GLN B 1 713 ? 168.752 183.155 206.807 1.00 40.80 713 GLN B O 1
ATOM 3598 N N . SER B 1 714 ? 168.770 184.010 204.736 1.00 41.81 714 SER B N 1
ATOM 3599 C CA . SER B 1 714 ? 168.499 185.382 205.132 1.00 41.81 714 SER B CA 1
ATOM 3600 C C . SER B 1 714 ? 167.123 185.724 204.575 1.00 41.81 714 SER B C 1
ATOM 3601 O O . SER B 1 714 ? 166.931 185.758 203.358 1.00 41.81 714 SER B O 1
ATOM 3604 N N . SER B 1 715 ? 166.165 185.963 205.467 1.00 44.15 715 SER B N 1
ATOM 3605 C CA . SER B 1 715 ? 164.783 186.145 205.039 1.00 44.15 715 SER B CA 1
ATOM 3606 C C . SER B 1 715 ? 164.546 187.510 204.411 1.00 44.15 715 SER B C 1
ATOM 3607 O O . SER B 1 715 ? 163.628 187.662 203.603 1.00 44.15 715 SER B O 1
ATOM 3610 N N . GLU B 1 716 ? 165.337 188.510 204.769 1.00 45.28 716 GLU B N 1
ATOM 3611 C CA . GLU B 1 716 ? 165.138 189.851 204.250 1.00 45.28 716 GLU B CA 1
ATOM 3612 C C . GLU B 1 716 ? 166.416 190.506 203.762 1.00 45.28 716 GLU B C 1
ATOM 3613 O O . GLU B 1 716 ? 166.351 191.613 203.225 1.00 45.28 716 GLU B O 1
ATOM 3619 N N . GLY B 1 717 ? 167.562 189.873 203.930 1.00 43.10 717 GLY B N 1
ATOM 3620 C CA . GLY B 1 717 ? 168.826 190.482 203.592 1.00 43.10 717 GLY B CA 1
ATOM 3621 C C . GLY B 1 717 ? 169.638 189.604 202.664 1.00 43.10 717 GLY B C 1
ATOM 3622 O O . GLY B 1 717 ? 169.109 188.835 201.875 1.00 43.10 717 GLY B O 1
ATOM 3623 N N . LYS B 1 718 ? 170.947 189.729 202.792 1.00 41.64 718 LYS B N 1
ATOM 3624 C CA . LYS B 1 718 ? 171.892 189.032 201.944 1.00 41.64 718 LYS B CA 1
ATOM 3625 C C . LYS B 1 718 ? 172.504 187.845 202.667 1.00 41.64 718 LYS B C 1
ATOM 3626 O O . LYS B 1 718 ? 172.590 187.814 203.896 1.00 41.64 718 LYS B O 1
ATOM 3632 N N . VAL B 1 719 ? 172.933 186.872 201.882 1.00 38.88 719 VAL B N 1
ATOM 3633 C CA . VAL B 1 719 ? 173.789 185.799 202.347 1.00 38.88 719 VAL B CA 1
ATOM 3634 C C . VAL B 1 719 ? 175.127 185.962 201.651 1.00 38.88 719 VAL B C 1
ATOM 3635 O O . VAL B 1 719 ? 175.198 185.971 200.418 1.00 38.88 719 VAL B O 1
ATOM 3639 N N . THR B 1 720 ? 176.182 186.101 202.437 1.00 39.00 720 THR B N 1
ATOM 3640 C CA . THR B 1 720 ? 177.535 186.221 201.924 1.00 39.00 720 THR B CA 1
ATOM 3641 C C . THR B 1 720 ? 178.359 185.069 202.470 1.00 39.00 720 THR B C 1
ATOM 3642 O O . THR B 1 720 ? 178.425 184.867 203.685 1.00 39.00 720 THR B O 1
ATOM 3646 N N . VAL B 1 721 ? 178.969 184.311 201.574 1.00 37.56 721 VAL B N 1
ATOM 3647 C CA . VAL B 1 721 ? 179.883 183.241 201.933 1.00 37.56 721 VAL B CA 1
ATOM 3648 C C . VAL B 1 721 ? 181.238 183.593 201.353 1.00 37.56 721 VAL B C 1
ATOM 3649 O O . VAL B 1 721 ? 181.400 183.651 200.130 1.00 37.56 721 VAL B O 1
ATOM 3653 N N . SER B 1 722 ? 182.203 183.849 202.221 1.00 39.52 722 SER B N 1
ATOM 3654 C CA . SER B 1 722 ? 183.530 184.247 201.791 1.00 39.52 722 SER B CA 1
ATOM 3655 C C . SER B 1 722 ? 184.561 183.307 202.376 1.00 39.52 722 SER B C 1
ATOM 3656 O O . SER B 1 722 ? 184.541 183.018 203.573 1.00 39.52 722 SER B O 1
ATOM 3659 N N . ALA B 1 723 ? 185.447 182.832 201.524 1.00 40.99 723 ALA B N 1
ATOM 3660 C CA . ALA B 1 723 ? 186.597 182.061 201.939 1.00 40.99 723 ALA B CA 1
ATOM 3661 C C . ALA B 1 723 ? 187.845 182.842 201.582 1.00 40.99 723 ALA B C 1
ATOM 3662 O O . ALA B 1 723 ? 187.843 183.661 200.663 1.00 40.99 723 ALA B O 1
ATOM 3664 N N . ASN B 1 724 ? 188.906 182.594 202.330 1.00 44.58 724 ASN B N 1
ATOM 3665 C CA . ASN B 1 724 ? 190.175 183.232 202.030 1.00 44.58 724 ASN B CA 1
ATOM 3666 C C . ASN B 1 724 ? 190.972 182.416 201.025 1.00 44.58 724 ASN B C 1
ATOM 3667 O O . ASN B 1 724 ? 191.574 182.968 200.103 1.00 44.58 724 ASN B O 1
ATOM 3672 N N . GLN B 1 725 ? 190.971 181.101 201.178 1.00 44.99 725 GLN B N 1
ATOM 3673 C CA . GLN B 1 725 ? 191.777 180.228 200.345 1.00 44.99 725 GLN B CA 1
ATOM 3674 C C . GLN B 1 725 ? 190.982 179.560 199.242 1.00 44.99 725 GLN B C 1
ATOM 3675 O O . GLN B 1 725 ? 191.441 179.503 198.102 1.00 44.99 725 GLN B O 1
ATOM 3681 N N . GLU B 1 726 ? 189.798 179.057 199.556 1.00 42.90 726 GLU B N 1
ATOM 3682 C CA . GLU B 1 726 ? 189.093 178.195 198.625 1.00 42.90 726 GLU B CA 1
ATOM 3683 C C . GLU B 1 726 ? 187.661 178.040 199.103 1.00 42.90 726 GLU B C 1
ATOM 3684 O O . GLU B 1 726 ? 187.426 177.666 200.253 1.00 42.90 726 GLU B O 1
ATOM 3690 N N . LEU B 1 727 ? 186.716 178.333 198.231 1.00 39.99 727 LEU B N 1
ATOM 3691 C CA . LEU B 1 727 ? 185.307 178.110 198.500 1.00 39.99 727 LEU B CA 1
ATOM 3692 C C . LEU B 1 727 ? 184.842 176.955 197.629 1.00 39.99 727 LEU B C 1
ATOM 3693 O O . LEU B 1 727 ? 184.913 177.031 196.400 1.00 39.99 727 LEU B O 1
ATOM 3698 N N . ILE B 1 728 ? 184.362 175.893 198.260 1.00 39.64 728 ILE B N 1
ATOM 3699 C CA . ILE B 1 728 ? 183.939 174.689 197.562 1.00 39.64 728 ILE B CA 1
ATOM 3700 C C . ILE B 1 728 ? 182.499 174.379 197.927 1.00 39.64 728 ILE B C 1
ATOM 3701 O O . ILE B 1 728 ? 182.160 174.269 199.110 1.00 39.64 728 ILE B O 1
ATOM 3706 N N . LEU B 1 729 ? 181.662 174.230 196.916 1.00 39.93 729 LEU B N 1
ATOM 3707 C CA . LEU B 1 729 ? 180.336 173.654 197.058 1.00 39.93 729 LEU B CA 1
ATOM 3708 C C . LEU B 1 729 ? 180.345 172.321 196.341 1.00 39.93 729 LEU B C 1
ATOM 3709 O O . LEU B 1 729 ? 180.671 172.263 195.157 1.00 39.93 729 LEU B O 1
ATOM 3714 N N . ALA B 1 730 ? 180.004 171.259 197.049 1.00 40.81 730 ALA B N 1
ATOM 3715 C CA . ALA B 1 730 ? 180.076 169.922 196.489 1.00 40.81 730 ALA B CA 1
ATOM 3716 C C . ALA B 1 730 ? 178.805 169.162 196.811 1.00 40.81 730 ALA B C 1
ATOM 3717 O O . ALA B 1 730 ? 178.281 169.251 197.923 1.00 40.81 730 ALA B O 1
ATOM 3719 N N . CYS B 1 731 ? 178.311 168.423 195.828 1.00 44.10 731 CYS B N 1
ATOM 3720 C CA . CYS B 1 731 ? 177.196 167.511 196.041 1.00 44.10 731 CYS B CA 1
ATOM 3721 C C . CYS B 1 731 ? 177.205 166.484 194.926 1.00 44.10 731 CYS B C 1
ATOM 3722 O O . CYS B 1 731 ? 177.158 166.854 193.751 1.00 44.10 731 CYS B O 1
ATOM 3725 N N . GLY B 1 732 ? 177.262 165.210 195.293 1.00 46.54 732 GLY B N 1
ATOM 3726 C CA . GLY B 1 732 ? 177.078 164.135 194.332 1.00 46.54 732 GLY B CA 1
ATOM 3727 C C . GLY B 1 732 ? 178.060 164.130 193.185 1.00 46.54 732 GLY B C 1
ATOM 3728 O O . GLY B 1 732 ? 177.669 163.876 192.042 1.00 46.54 732 GLY B O 1
ATOM 3729 N N . GLY B 1 733 ? 179.332 164.399 193.461 1.00 45.35 733 GLY B N 1
ATOM 3730 C CA . GLY B 1 733 ? 180.346 164.474 192.443 1.00 45.35 733 GLY B CA 1
ATOM 3731 C C . GLY B 1 733 ? 180.460 165.827 191.775 1.00 45.35 733 GLY B C 1
ATOM 3732 O O . GLY B 1 733 ? 181.549 166.207 191.350 1.00 45.35 733 GLY B O 1
ATOM 3733 N N . ALA B 1 734 ? 179.361 166.560 191.670 1.00 43.57 734 ALA B N 1
ATOM 3734 C CA . ALA B 1 734 ? 179.421 167.922 191.176 1.00 43.57 734 ALA B CA 1
ATOM 3735 C C . ALA B 1 734 ? 180.068 168.831 192.211 1.00 43.57 734 ALA B C 1
ATOM 3736 O O . ALA B 1 734 ? 179.951 168.619 193.418 1.00 43.57 734 ALA B O 1
ATOM 3738 N N . TYR B 1 735 ? 180.763 169.852 191.729 1.00 42.26 735 TYR B N 1
ATOM 3739 C CA . TYR B 1 735 ? 181.330 170.828 192.636 1.00 42.26 735 TYR B CA 1
ATOM 3740 C C . TYR B 1 735 ? 181.471 172.170 191.942 1.00 42.26 735 TYR B C 1
ATOM 3741 O O . TYR B 1 735 ? 181.592 172.254 190.719 1.00 42.26 735 TYR B O 1
ATOM 3750 N N . ILE B 1 736 ? 181.452 173.218 192.749 1.00 40.75 736 ILE B N 1
ATOM 3751 C CA . ILE B 1 736 ? 181.833 174.555 192.336 1.00 40.75 736 ILE B CA 1
ATOM 3752 C C . ILE B 1 736 ? 182.950 174.996 193.261 1.00 40.75 736 ILE B C 1
ATOM 3753 O O . ILE B 1 736 ? 182.781 175.003 194.485 1.00 40.75 736 ILE B O 1
ATOM 3758 N N . LYS B 1 737 ? 184.090 175.339 192.687 1.00 41.78 737 LYS B N 1
ATOM 3759 C CA . LYS B 1 737 ? 185.243 175.757 193.461 1.00 41.78 737 LYS B CA 1
ATOM 3760 C C . LYS B 1 737 ? 185.649 177.163 193.059 1.00 41.78 737 LYS B C 1
ATOM 3761 O O . LYS B 1 737 ? 185.838 177.449 191.875 1.00 41.78 737 LYS B O 1
ATOM 3767 N N . LEU B 1 738 ? 185.757 178.033 194.044 1.00 41.90 738 LEU B N 1
ATOM 3768 C CA . LEU B 1 738 ? 186.326 179.361 193.890 1.00 41.90 738 LEU B CA 1
ATOM 3769 C C . LEU B 1 738 ? 187.667 179.337 194.601 1.00 41.90 738 LEU B C 1
ATOM 3770 O O . LEU B 1 738 ? 187.719 179.215 195.827 1.00 41.90 738 LEU B O 1
ATOM 3775 N N . SER B 1 739 ? 188.747 179.410 193.834 1.00 45.61 739 SER B N 1
ATOM 3776 C CA . SER B 1 739 ? 190.087 179.375 194.401 1.00 45.61 739 SER B CA 1
ATOM 3777 C C . SER B 1 739 ? 191.050 179.992 193.405 1.00 45.61 739 SER B C 1
ATOM 3778 O O . SER B 1 739 ? 190.794 180.016 192.201 1.00 45.61 739 SER B O 1
ATOM 3781 N N . GLY B 1 740 ? 192.173 180.454 193.923 1.00 48.09 740 GLY B N 1
ATOM 3782 C CA . GLY B 1 740 ? 193.041 181.290 193.122 1.00 48.09 740 GLY B CA 1
ATOM 3783 C C . GLY B 1 740 ? 192.248 182.519 192.767 1.00 48.09 740 GLY B C 1
ATOM 3784 O O . GLY B 1 740 ? 191.694 183.200 193.634 1.00 48.09 740 GLY B O 1
ATOM 3785 N N . GLY B 1 741 ? 192.147 182.803 191.484 1.00 47.25 741 GLY B N 1
ATOM 3786 C CA . GLY B 1 741 ? 191.205 183.800 191.039 1.00 47.25 741 GLY B CA 1
ATOM 3787 C C . GLY B 1 741 ? 190.281 183.172 190.029 1.00 47.25 741 GLY B C 1
ATOM 3788 O O . GLY B 1 741 ? 189.794 183.835 189.117 1.00 47.25 741 GLY B O 1
ATOM 3789 N N . ASN B 1 742 ? 190.052 181.878 190.182 1.00 46.29 742 ASN B N 1
ATOM 3790 C CA . ASN B 1 742 ? 189.329 181.095 189.203 1.00 46.29 742 ASN B CA 1
ATOM 3791 C C . ASN B 1 742 ? 188.020 180.588 189.779 1.00 46.29 742 ASN B C 1
ATOM 3792 O O . ASN B 1 742 ? 187.832 180.504 190.993 1.00 46.29 742 ASN B O 1
ATOM 3797 N N . ILE B 1 743 ? 187.116 180.251 188.875 1.00 43.28 743 ILE B N 1
ATOM 3798 C CA . ILE B 1 743 ? 185.892 179.543 189.199 1.00 43.28 743 ILE B CA 1
ATOM 3799 C C . ILE B 1 743 ? 185.893 178.252 188.406 1.00 43.28 743 ILE B C 1
ATOM 3800 O O . ILE B 1 743 ? 186.075 178.268 187.185 1.00 43.28 743 ILE B O 1
ATOM 3805 N N . GLU B 1 744 ? 185.697 177.141 189.095 1.00 43.18 744 GLU B N 1
ATOM 3806 C CA . GLU B 1 744 ? 185.667 175.831 188.473 1.00 43.18 744 GLU B CA 1
ATOM 3807 C C . GLU B 1 744 ? 184.336 175.170 188.786 1.00 43.18 744 GLU B C 1
ATOM 3808 O O . GLU B 1 744 ? 183.980 175.003 189.956 1.00 43.18 744 GLU B O 1
ATOM 3814 N N . LEU B 1 745 ? 183.600 174.821 187.748 1.00 42.65 745 LEU B N 1
ATOM 3815 C CA . LEU B 1 745 ? 182.367 174.055 187.857 1.00 42.65 745 LEU B CA 1
ATOM 3816 C C . LEU B 1 745 ? 182.658 172.684 187.276 1.00 42.65 745 LEU B C 1
ATOM 3817 O O . LEU B 1 745 ? 182.795 172.532 186.061 1.00 42.65 745 LEU B O 1
ATOM 3822 N N . GLY B 1 746 ? 182.782 171.696 188.143 1.00 43.01 746 GLY B N 1
ATOM 3823 C CA . GLY B 1 746 ? 183.045 170.354 187.689 1.00 43.01 746 GLY B CA 1
ATOM 3824 C C . GLY B 1 746 ? 181.931 169.418 188.069 1.00 43.01 746 GLY B C 1
ATOM 3825 O O . GLY B 1 746 ? 181.432 169.464 189.194 1.00 43.01 746 GLY B O 1
ATOM 3826 N N . CYS B 1 747 ? 181.522 168.566 187.140 1.00 46.37 747 CYS B N 1
ATOM 3827 C CA . CYS B 1 747 ? 180.514 167.566 187.434 1.00 46.37 747 CYS B CA 1
ATOM 3828 C C . CYS B 1 747 ? 180.662 166.419 186.452 1.00 46.37 747 CYS B C 1
ATOM 3829 O O . CYS B 1 747 ? 181.088 166.632 185.313 1.00 46.37 747 CYS B O 1
ATOM 3832 N N . PRO B 1 748 ? 180.350 165.193 186.869 1.00 47.50 748 PRO B N 1
ATOM 3833 C CA . PRO B 1 748 ? 180.364 164.075 185.920 1.00 47.50 748 PRO B CA 1
ATOM 3834 C C . PRO B 1 748 ? 179.193 164.094 184.964 1.00 47.50 748 PRO B C 1
ATOM 3835 O O . PRO B 1 748 ? 179.275 163.474 183.900 1.00 47.50 748 PRO B O 1
ATOM 3839 N N . GLY B 1 749 ? 178.110 164.779 185.308 1.00 47.57 749 GLY B N 1
ATOM 3840 C CA . GLY B 1 749 ? 176.966 164.875 184.435 1.00 47.57 749 GLY B CA 1
ATOM 3841 C C . GLY B 1 749 ? 177.029 166.105 183.562 1.00 47.57 749 GLY B C 1
ATOM 3842 O O . GLY B 1 749 ? 178.053 166.374 182.935 1.00 47.57 749 GLY B O 1
ATOM 3843 N N . GLN B 1 750 ? 175.957 166.876 183.527 1.00 46.98 750 GLN B N 1
ATOM 3844 C CA . GLN B 1 750 ? 175.880 168.026 182.648 1.00 46.98 750 GLN B CA 1
ATOM 3845 C C . GLN B 1 750 ? 175.756 169.312 183.449 1.00 46.98 750 GLN B C 1
ATOM 3846 O O . GLN B 1 750 ? 175.201 169.325 184.550 1.00 46.98 750 GLN B O 1
ATOM 3852 N N . ILE B 1 751 ? 176.295 170.383 182.891 1.00 43.75 751 ILE B N 1
ATOM 3853 C CA . ILE B 1 751 ? 176.090 171.724 183.411 1.00 43.75 751 ILE B CA 1
ATOM 3854 C C . ILE B 1 751 ? 174.998 172.377 182.582 1.00 43.75 751 ILE B C 1
ATOM 3855 O O . ILE B 1 751 ? 175.152 172.567 181.373 1.00 43.75 751 ILE B O 1
ATOM 3860 N N . LEU B 1 752 ? 173.888 172.704 183.225 1.00 43.59 752 LEU B N 1
ATOM 3861 C CA . LEU B 1 752 ? 172.725 173.255 182.552 1.00 43.59 752 LEU B CA 1
ATOM 3862 C C . LEU B 1 752 ? 172.544 174.702 182.977 1.00 43.59 752 LEU B C 1
ATOM 3863 O O . LEU B 1 752 ? 172.477 174.997 184.173 1.00 43.59 752 LEU B O 1
ATOM 3868 N N . LEU B 1 753 ? 172.481 175.597 182.004 1.00 43.36 753 LEU B N 1
ATOM 3869 C CA . LEU B 1 753 ? 172.169 176.999 182.236 1.00 43.36 753 LEU B CA 1
ATOM 3870 C C . LEU B 1 753 ? 170.801 177.282 181.641 1.00 43.36 753 LEU B C 1
ATOM 3871 O O . LEU B 1 753 ? 170.591 177.080 180.441 1.00 43.36 753 LEU B O 1
ATOM 3876 N N . LYS B 1 754 ? 169.876 177.733 182.474 1.00 44.85 754 LYS B N 1
ATOM 3877 C CA . LYS B 1 754 ? 168.520 177.999 182.031 1.00 44.85 754 LYS B CA 1
ATOM 3878 C C . LYS B 1 754 ? 168.172 179.469 182.146 1.00 44.85 754 LYS B C 1
ATOM 3879 O O . LYS B 1 754 ? 168.380 180.075 183.188 1.00 44.85 754 LYS B O 1
ATOM 3885 N N . GLY C 1 491 ? 173.019 159.888 288.903 1.00 63.05 491 GLY C N 1
ATOM 3886 C CA . GLY C 1 491 ? 174.425 159.737 288.583 1.00 63.05 491 GLY C CA 1
ATOM 3887 C C . GLY C 1 491 ? 174.811 160.403 287.278 1.00 63.05 491 GLY C C 1
ATOM 3888 O O . GLY C 1 491 ? 174.375 159.985 286.206 1.00 63.05 491 GLY C O 1
ATOM 3889 N N . THR C 1 492 ? 175.622 161.453 287.379 1.00 61.27 492 THR C N 1
ATOM 3890 C CA . THR C 1 492 ? 176.162 162.219 286.257 1.00 61.27 492 THR C CA 1
ATOM 3891 C C . THR C 1 492 ? 175.088 162.851 285.378 1.00 61.27 492 THR C C 1
ATOM 3892 O O . THR C 1 492 ? 175.391 163.285 284.264 1.00 61.27 492 THR C O 1
ATOM 3896 N N . ARG C 1 493 ? 173.848 162.940 285.846 1.00 60.05 493 ARG C N 1
ATOM 3897 C CA . ARG C 1 493 ? 172.780 163.591 285.100 1.00 60.05 493 ARG C CA 1
ATOM 3898 C C . ARG C 1 493 ? 172.136 164.648 285.981 1.00 60.05 493 ARG C C 1
ATOM 3899 O O . ARG C 1 493 ? 171.461 164.319 286.962 1.00 60.05 493 ARG C O 1
ATOM 3907 N N . ASN C 1 494 ? 172.361 165.910 285.642 1.00 60.41 494 ASN C N 1
ATOM 3908 C CA . ASN C 1 494 ? 171.703 167.038 286.284 1.00 60.41 494 ASN C CA 1
ATOM 3909 C C . ASN C 1 494 ? 170.547 167.468 285.396 1.00 60.41 494 ASN C C 1
ATOM 3910 O O . ASN C 1 494 ? 170.753 167.812 284.228 1.00 60.41 494 ASN C O 1
ATOM 3915 N N . VAL C 1 495 ? 169.336 167.432 285.941 1.00 59.70 495 VAL C N 1
ATOM 3916 C CA . VAL C 1 495 ? 168.126 167.666 285.168 1.00 59.70 495 VAL C CA 1
ATOM 3917 C C . VAL C 1 495 ? 167.321 168.771 285.829 1.00 59.70 495 VAL C C 1
ATOM 3918 O O . VAL C 1 495 ? 166.966 168.667 287.008 1.00 59.70 495 VAL C O 1
ATOM 3922 N N . ILE C 1 496 ? 167.032 169.820 285.069 1.00 58.56 496 ILE C N 1
ATOM 3923 C CA . ILE C 1 496 ? 166.019 170.806 285.417 1.00 58.56 496 ILE C CA 1
ATOM 3924 C C . ILE C 1 496 ? 164.782 170.450 284.604 1.00 58.56 496 ILE C C 1
ATOM 3925 O O . ILE C 1 496 ? 164.644 170.864 283.453 1.00 58.56 496 ILE C O 1
ATOM 3930 N N . ARG C 1 497 ? 163.886 169.667 285.191 1.00 59.38 497 ARG C N 1
ATOM 3931 C CA . ARG C 1 497 ? 162.706 169.173 284.499 1.00 59.38 497 ARG C CA 1
ATOM 3932 C C . ARG C 1 497 ? 161.462 169.801 285.102 1.00 59.38 497 ARG C C 1
ATOM 3933 O O . ARG C 1 497 ? 161.291 169.805 286.324 1.00 59.38 497 ARG C O 1
ATOM 3941 N N . THR C 1 498 ? 160.613 170.326 284.255 1.00 58.27 498 THR C N 1
ATOM 3942 C CA . THR C 1 498 ? 159.328 170.850 284.676 1.00 58.27 498 THR C CA 1
ATOM 3943 C C . THR C 1 498 ? 158.264 169.772 284.546 1.00 58.27 498 THR C C 1
ATOM 3944 O O . THR C 1 498 ? 158.480 168.754 283.886 1.00 58.27 498 THR C O 1
ATOM 3948 N N . PRO C 1 499 ? 157.109 169.946 285.191 1.00 59.21 499 PRO C N 1
ATOM 3949 C CA . PRO C 1 499 ? 156.042 168.943 285.044 1.00 59.21 499 PRO C CA 1
ATOM 3950 C C . PRO C 1 499 ? 155.580 168.748 283.611 1.00 59.21 499 PRO C C 1
ATOM 3951 O O . PRO C 1 499 ? 155.123 167.654 283.263 1.00 59.21 499 PRO C O 1
ATOM 3955 N N . ALA C 1 500 ? 155.687 169.770 282.768 1.00 57.76 500 ALA C N 1
ATOM 3956 C CA . ALA C 1 500 ? 155.334 169.645 281.362 1.00 57.76 500 ALA C CA 1
ATOM 3957 C C . ALA C 1 500 ? 156.443 169.024 280.530 1.00 57.76 500 ALA C C 1
ATOM 3958 O O . ALA C 1 500 ? 156.324 168.989 279.304 1.00 57.76 500 ALA C O 1
ATOM 3960 N N . ASN C 1 501 ? 157.506 168.545 281.170 1.00 56.76 501 ASN C N 1
ATOM 3961 C CA . ASN C 1 501 ? 158.661 167.938 280.522 1.00 56.76 501 ASN C CA 1
ATOM 3962 C C . ASN C 1 501 ? 159.466 168.929 279.688 1.00 56.76 501 ASN C C 1
ATOM 3963 O O . ASN C 1 501 ? 160.145 168.531 278.742 1.00 56.76 501 ASN C O 1
ATOM 3968 N N . ASN C 1 502 ? 159.404 170.217 280.006 1.00 55.08 502 ASN C N 1
ATOM 3969 C CA . ASN C 1 502 ? 160.478 171.119 279.617 1.00 55.08 502 ASN C CA 1
ATOM 3970 C C . ASN C 1 502 ? 161.699 170.767 280.443 1.00 55.08 502 ASN C C 1
ATOM 3971 O O . ASN C 1 502 ? 161.648 170.796 281.675 1.00 55.08 502 ASN C O 1
ATOM 3976 N N . LYS C 1 503 ? 162.786 170.409 279.785 1.00 53.90 503 LYS C N 1
ATOM 3977 C CA . LYS C 1 503 ? 163.947 169.955 280.523 1.00 53.90 503 LYS C CA 1
ATOM 3978 C C . LYS C 1 503 ? 165.199 170.643 280.013 1.00 53.90 503 LYS C C 1
ATOM 3979 O O . LYS C 1 503 ? 165.330 170.950 278.827 1.00 53.90 503 LYS C O 1
ATOM 3985 N N . LEU C 1 504 ? 166.101 170.905 280.943 1.00 53.96 504 LEU C N 1
ATOM 3986 C CA . LEU C 1 504 ? 167.491 171.210 280.653 1.00 53.96 504 LEU C CA 1
ATOM 3987 C C . LEU C 1 504 ? 168.291 170.109 281.332 1.00 53.96 504 LEU C C 1
ATOM 3988 O O . LEU C 1 504 ? 168.429 170.094 282.557 1.00 53.96 504 LEU C O 1
ATOM 3993 N N . ARG C 1 505 ? 168.787 169.170 280.544 1.00 54.56 505 ARG C N 1
ATOM 3994 C CA . ARG C 1 505 ? 169.527 168.030 281.054 1.00 54.56 505 ARG C CA 1
ATOM 3995 C C . ARG C 1 505 ? 171.002 168.201 280.739 1.00 54.56 505 ARG C C 1
ATOM 3996 O O . ARG C 1 505 ? 171.366 168.518 279.603 1.00 54.56 505 ARG C O 1
ATOM 4004 N N . MET C 1 506 ? 171.841 167.998 281.746 1.00 56.60 506 MET C N 1
ATOM 4005 C CA . MET C 1 506 ? 173.286 168.012 281.589 1.00 56.60 506 MET C CA 1
ATOM 4006 C C . MET C 1 506 ? 173.817 166.647 281.990 1.00 56.60 506 MET C C 1
ATOM 4007 O O . MET C 1 506 ? 173.678 166.237 283.145 1.00 56.60 506 MET C O 1
ATOM 4012 N N . GLU C 1 507 ? 174.400 165.940 281.035 1.00 56.92 507 GLU C N 1
ATOM 4013 C CA . GLU C 1 507 ? 174.971 164.625 281.268 1.00 56.92 507 GLU C CA 1
ATOM 4014 C C . GLU C 1 507 ? 176.457 164.778 281.554 1.00 56.92 507 GLU C C 1
ATOM 4015 O O . GLU C 1 507 ? 177.200 165.301 280.722 1.00 56.92 507 GLU C O 1
ATOM 4021 N N . ASP C 1 508 ? 176.887 164.311 282.719 1.00 59.16 508 ASP C N 1
ATOM 4022 C CA . ASP C 1 508 ? 178.251 164.502 283.185 1.00 59.16 508 ASP C CA 1
ATOM 4023 C C . ASP C 1 508 ? 179.178 163.339 282.890 1.00 59.16 508 ASP C C 1
ATOM 4024 O O . ASP C 1 508 ? 180.375 163.453 283.156 1.00 59.16 508 ASP C O 1
ATOM 4029 N N . LYS C 1 509 ? 178.669 162.230 282.372 1.00 57.98 509 LYS C N 1
ATOM 4030 C CA . LYS C 1 509 ? 179.514 161.062 282.176 1.00 57.98 509 LYS C CA 1
ATOM 4031 C C . LYS C 1 509 ? 180.695 161.421 281.289 1.00 57.98 509 LYS C C 1
ATOM 4032 O O . LYS C 1 509 ? 180.516 161.864 280.150 1.00 57.98 509 LYS C O 1
ATOM 4038 N N . ARG C 1 510 ? 181.898 161.263 281.833 1.00 58.05 510 ARG C N 1
ATOM 4039 C CA . ARG C 1 510 ? 183.102 161.740 281.169 1.00 58.05 510 ARG C CA 1
ATOM 4040 C C . ARG C 1 510 ? 183.269 161.082 279.810 1.00 58.05 510 ARG C C 1
ATOM 4041 O O . ARG C 1 510 ? 183.053 159.879 279.654 1.00 58.05 510 ARG C O 1
ATOM 4049 N N . GLY C 1 511 ? 183.643 161.886 278.823 1.00 54.52 511 GLY C N 1
ATOM 4050 C CA . GLY C 1 511 ? 183.746 161.417 277.466 1.00 54.52 511 GLY C CA 1
ATOM 4051 C C . GLY C 1 511 ? 182.431 161.255 276.745 1.00 54.52 511 GLY C C 1
ATOM 4052 O O . GLY C 1 511 ? 182.440 160.988 275.542 1.00 54.52 511 GLY C O 1
ATOM 4053 N N . GLU C 1 512 ? 181.303 161.378 277.441 1.00 54.43 512 GLU C N 1
ATOM 4054 C CA . GLU C 1 512 ? 179.990 161.333 276.811 1.00 54.43 512 GLU C CA 1
ATOM 4055 C C . GLU C 1 512 ? 179.090 162.435 277.345 1.00 54.43 512 GLU C C 1
ATOM 4056 O O . GLU C 1 512 ? 177.892 162.224 277.538 1.00 54.43 512 GLU C O 1
ATOM 4062 N N . GLU C 1 513 ? 179.652 163.608 277.586 1.00 53.42 513 GLU C N 1
ATOM 4063 C CA . GLU C 1 513 ? 178.881 164.713 278.125 1.00 53.42 513 GLU C CA 1
ATOM 4064 C C . GLU C 1 513 ? 177.903 165.233 277.086 1.00 53.42 513 GLU C C 1
ATOM 4065 O O . GLU C 1 513 ? 178.184 165.233 275.887 1.00 53.42 513 GLU C O 1
ATOM 4071 N N . HIS C 1 514 ? 176.738 165.665 277.547 1.00 51.30 514 HIS C N 1
ATOM 4072 C CA . HIS C 1 514 ? 175.815 166.322 276.646 1.00 51.30 514 HIS C CA 1
ATOM 4073 C C . HIS C 1 514 ? 174.918 167.258 277.429 1.00 51.30 514 HIS C C 1
ATOM 4074 O O . HIS C 1 514 ? 174.755 167.138 278.643 1.00 51.30 514 HIS C O 1
ATOM 4081 N N . ILE C 1 515 ? 174.352 168.206 276.702 1.00 48.90 515 ILE C N 1
ATOM 4082 C CA . ILE C 1 515 ? 173.343 169.113 277.212 1.00 48.90 515 ILE C CA 1
ATOM 4083 C C . ILE C 1 515 ? 172.126 168.970 276.322 1.00 48.90 515 ILE C C 1
ATOM 4084 O O . ILE C 1 515 ? 172.244 169.006 275.094 1.00 48.90 515 ILE C O 1
ATOM 4089 N N . LYS C 1 516 ? 170.969 168.781 276.933 1.00 49.27 516 LYS C N 1
ATOM 4090 C CA . LYS C 1 516 ? 169.717 168.682 276.206 1.00 49.27 516 LYS C CA 1
ATOM 4091 C C . LYS C 1 516 ? 168.770 169.751 276.724 1.00 49.27 516 LYS C C 1
ATOM 4092 O O . LYS C 1 516 ? 168.470 169.796 277.920 1.00 49.27 516 LYS C O 1
ATOM 4098 N N . LEU C 1 517 ? 168.327 170.613 275.830 1.00 47.48 517 LEU C N 1
ATOM 4099 C CA . LEU C 1 517 ? 167.300 171.604 276.101 1.00 47.48 517 LEU C CA 1
ATOM 4100 C C . LEU C 1 517 ? 166.100 171.218 275.254 1.00 47.48 517 LEU C C 1
ATOM 4101 O O . LEU C 1 517 ? 166.139 171.342 274.028 1.00 47.48 517 LEU C O 1
ATOM 4106 N N . SER C 1 518 ? 165.049 170.727 275.893 1.00 48.59 518 SER C N 1
ATOM 4107 C CA . SER C 1 518 ? 163.984 170.076 275.150 1.00 48.59 518 SER C CA 1
ATOM 4108 C C . SER C 1 518 ? 162.621 170.504 275.663 1.00 48.59 518 SER C C 1
ATOM 4109 O O . SER C 1 518 ? 162.388 170.546 276.872 1.00 48.59 518 SER C O 1
ATOM 4112 N N . THR C 1 519 ? 161.730 170.811 274.734 1.00 48.90 519 THR C N 1
ATOM 4113 C CA . THR C 1 519 ? 160.323 171.017 275.019 1.00 48.90 519 THR C CA 1
ATOM 4114 C C . THR C 1 519 ? 159.511 169.985 274.249 1.00 48.90 519 THR C C 1
ATOM 4115 O O . THR C 1 519 ? 159.926 169.509 273.191 1.00 48.90 519 THR C O 1
ATOM 4119 N N . GLU C 1 520 ? 158.356 169.629 274.798 1.00 51.26 520 GLU C N 1
ATOM 4120 C CA . GLU C 1 520 ? 157.484 168.661 274.151 1.00 51.26 520 GLU C CA 1
ATOM 4121 C C . GLU C 1 520 ? 156.703 169.245 272.989 1.00 51.26 520 GLU C C 1
ATOM 4122 O O . GLU C 1 520 ? 156.087 168.488 272.239 1.00 51.26 520 GLU C O 1
ATOM 4128 N N . TYR C 1 521 ? 156.701 170.558 272.826 1.00 49.03 521 TYR C N 1
ATOM 4129 C CA . TYR C 1 521 ? 155.922 171.172 271.768 1.00 49.03 521 TYR C CA 1
ATOM 4130 C C . TYR C 1 521 ? 156.597 170.971 270.416 1.00 49.03 521 TYR C C 1
ATOM 4131 O O . TYR C 1 521 ? 157.824 170.980 270.311 1.00 49.03 521 TYR C O 1
ATOM 4140 N N . GLY C 1 522 ? 155.782 170.791 269.380 1.00 48.52 522 GLY C N 1
ATOM 4141 C CA . GLY C 1 522 ? 156.271 170.604 268.029 1.00 48.52 522 GLY C CA 1
ATOM 4142 C C . GLY C 1 522 ? 157.073 169.333 267.871 1.00 48.52 522 GLY C C 1
ATOM 4143 O O . GLY C 1 522 ? 158.217 169.366 267.412 1.00 48.52 522 GLY C O 1
ATOM 4144 N N . GLY C 1 523 ? 156.469 168.204 268.225 1.00 49.81 523 GLY C N 1
ATOM 4145 C CA . GLY C 1 523 ? 157.294 167.054 268.431 1.00 49.81 523 GLY C CA 1
ATOM 4146 C C . GLY C 1 523 ? 158.194 167.408 269.594 1.00 49.81 523 GLY C C 1
ATOM 4147 O O . GLY C 1 523 ? 157.859 168.208 270.456 1.00 49.81 523 GLY C O 1
ATOM 4148 N N . LYS C 1 524 ? 159.377 166.836 269.601 1.00 48.79 524 LYS C N 1
ATOM 4149 C CA . LYS C 1 524 ? 160.362 167.242 270.592 1.00 48.79 524 LYS C CA 1
ATOM 4150 C C . LYS C 1 524 ? 161.209 168.344 269.968 1.00 48.79 524 LYS C C 1
ATOM 4151 O O . LYS C 1 524 ? 162.133 168.074 269.203 1.00 48.79 524 LYS C O 1
ATOM 4157 N N . THR C 1 525 ? 160.870 169.594 270.258 1.00 46.22 525 THR C N 1
ATOM 4158 C CA . THR C 1 525 ? 161.698 170.717 269.840 1.00 46.22 525 THR C CA 1
ATOM 4159 C C . THR C 1 525 ? 162.869 170.822 270.803 1.00 46.22 525 THR C C 1
ATOM 4160 O O . THR C 1 525 ? 162.682 171.080 271.994 1.00 46.22 525 THR C O 1
ATOM 4164 N N . GLN C 1 526 ? 164.073 170.589 270.298 1.00 45.26 526 GLN C N 1
ATOM 4165 C CA . GLN C 1 526 ? 165.221 170.378 271.159 1.00 45.26 526 GLN C CA 1
ATOM 4166 C C . GLN C 1 526 ? 166.452 171.066 270.607 1.00 45.26 526 GLN C C 1
ATOM 4167 O O . GLN C 1 526 ? 166.610 171.245 269.398 1.00 45.26 526 GLN C O 1
ATOM 4173 N N . LEU C 1 527 ? 167.331 171.430 271.525 1.00 43.88 527 LEU C N 1
ATOM 4174 C CA . LEU C 1 527 ? 168.725 171.709 271.231 1.00 43.88 527 LEU C CA 1
ATOM 4175 C C . LEU C 1 527 ? 169.542 170.658 271.964 1.00 43.88 527 LEU C C 1
ATOM 4176 O O . LEU C 1 527 ? 169.499 170.579 273.194 1.00 43.88 527 LEU C O 1
ATOM 4181 N N . ASN C 1 528 ? 170.257 169.839 271.212 1.00 44.32 528 ASN C N 1
ATOM 4182 C CA . ASN C 1 528 ? 171.085 168.776 271.759 1.00 44.32 528 ASN C CA 1
ATOM 4183 C C . ASN C 1 528 ? 172.540 169.098 271.467 1.00 44.32 528 ASN C C 1
ATOM 4184 O O . ASN C 1 528 ? 172.927 169.230 270.304 1.00 44.32 528 ASN C O 1
ATOM 4189 N N . LEU C 1 529 ? 173.336 169.238 272.516 1.00 44.37 529 LEU C N 1
ATOM 4190 C CA . LEU C 1 529 ? 174.744 169.574 272.392 1.00 44.37 529 LEU C CA 1
ATOM 4191 C C . LEU C 1 529 ? 175.597 168.423 272.892 1.00 44.37 529 LEU C C 1
ATOM 4192 O O . LEU C 1 529 ? 175.381 167.920 273.995 1.00 44.37 529 LEU C O 1
ATOM 4197 N N . GLY C 1 530 ? 176.559 168.013 272.083 1.00 46.52 530 GLY C N 1
ATOM 4198 C CA . GLY C 1 530 ? 177.573 167.074 272.530 1.00 46.52 530 GLY C CA 1
ATOM 4199 C C . GLY C 1 530 ? 177.233 165.646 272.170 1.00 46.52 530 GLY C C 1
ATOM 4200 O O . GLY C 1 530 ? 176.950 165.343 271.020 1.00 46.52 530 GLY C O 1
ATOM 4201 N N . HIS C 1 531 ? 177.291 164.766 273.166 1.00 49.94 531 HIS C N 1
ATOM 4202 C CA . HIS C 1 531 ? 177.106 163.329 272.977 1.00 49.94 531 HIS C CA 1
ATOM 4203 C C . HIS C 1 531 ? 175.617 163.023 273.098 1.00 49.94 531 HIS C C 1
ATOM 4204 O O . HIS C 1 531 ? 175.111 162.610 274.139 1.00 49.94 531 HIS C O 1
ATOM 4211 N N . ASN C 1 532 ? 174.909 163.235 272.001 1.00 48.54 532 ASN C N 1
ATOM 4212 C CA . ASN C 1 532 ? 173.456 163.198 272.016 1.00 48.54 532 ASN C CA 1
ATOM 4213 C C . ASN C 1 532 ? 172.954 161.762 271.946 1.00 48.54 532 ASN C C 1
ATOM 4214 O O . ASN C 1 532 ? 173.339 161.000 271.059 1.00 48.54 532 ASN C O 1
ATOM 4219 N N . VAL C 1 533 ? 172.104 161.395 272.893 1.00 53.07 533 VAL C N 1
ATOM 4220 C CA . VAL C 1 533 ? 171.638 160.026 273.035 1.00 53.07 533 VAL C CA 1
ATOM 4221 C C . VAL C 1 533 ? 170.128 159.993 272.875 1.00 53.07 533 VAL C C 1
ATOM 4222 O O . VAL C 1 533 ? 169.439 161.004 273.008 1.00 53.07 533 VAL C O 1
ATOM 4226 N N . ASP C 1 534 ? 169.616 158.805 272.587 1.00 57.64 534 ASP C N 1
ATOM 4227 C CA . ASP C 1 534 ? 168.180 158.611 272.484 1.00 57.64 534 ASP C CA 1
ATOM 4228 C C . ASP C 1 534 ? 167.617 158.265 273.860 1.00 57.64 534 ASP C C 1
ATOM 4229 O O . ASP C 1 534 ? 168.309 158.342 274.876 1.00 57.64 534 ASP C O 1
ATOM 4234 N N . ALA C 1 535 ? 166.345 157.870 273.899 1.00 59.34 535 ALA C N 1
ATOM 4235 C CA . ALA C 1 535 ? 165.699 157.555 275.168 1.00 59.34 535 ALA C CA 1
ATOM 4236 C C . ALA C 1 535 ? 166.368 156.372 275.854 1.00 59.34 535 ALA C C 1
ATOM 4237 O O . ALA C 1 535 ? 166.458 156.331 277.084 1.00 59.34 535 ALA C O 1
ATOM 4239 N N . SER C 1 536 ? 166.849 155.403 275.077 1.00 59.67 536 SER C N 1
ATOM 4240 C CA . SER C 1 536 ? 167.580 154.276 275.638 1.00 59.67 536 SER C CA 1
ATOM 4241 C C . SER C 1 536 ? 169.053 154.581 275.850 1.00 59.67 536 SER C C 1
ATOM 4242 O O . SER C 1 536 ? 169.844 153.649 276.017 1.00 59.67 536 SER C O 1
ATOM 4245 N N . ARG C 1 537 ? 169.436 155.856 275.826 1.00 59.17 537 ARG C N 1
ATOM 4246 C CA . ARG C 1 537 ? 170.784 156.327 276.124 1.00 59.17 537 ARG C CA 1
ATOM 4247 C C . ARG C 1 537 ? 171.816 155.837 275.121 1.00 59.17 537 ARG C C 1
ATOM 4248 O O . ARG C 1 537 ? 173.012 155.850 275.410 1.00 59.17 537 ARG C O 1
ATOM 4256 N N . GLU C 1 538 ? 171.388 155.410 273.942 1.00 57.63 538 GLU C N 1
ATOM 4257 C CA . GLU C 1 538 ? 172.324 155.056 272.890 1.00 57.63 538 GLU C CA 1
ATOM 4258 C C . GLU C 1 538 ? 172.638 156.290 272.059 1.00 57.63 538 GLU C C 1
ATOM 4259 O O . GLU C 1 538 ? 171.761 157.117 271.800 1.00 57.63 538 GLU C O 1
ATOM 4265 N N . LEU C 1 539 ? 173.895 156.411 271.651 1.00 51.84 539 LEU C N 1
ATOM 4266 C CA . LEU C 1 539 ? 174.330 157.567 270.886 1.00 51.84 539 LEU C CA 1
ATOM 4267 C C . LEU C 1 539 ? 173.534 157.682 269.597 1.00 51.84 539 LEU C C 1
ATOM 4268 O O . LEU C 1 539 ? 173.514 156.761 268.781 1.00 51.84 539 LEU C O 1
ATOM 4273 N N . ARG C 1 540 ? 172.852 158.807 269.427 1.00 49.54 540 ARG C N 1
ATOM 4274 C CA . ARG C 1 540 ? 172.150 159.085 268.188 1.00 49.54 540 ARG C CA 1
ATOM 4275 C C . ARG C 1 540 ? 172.810 160.183 267.372 1.00 49.54 540 ARG C C 1
ATOM 4276 O O . ARG C 1 540 ? 172.311 160.517 266.296 1.00 49.54 540 ARG C O 1
ATOM 4284 N N . GLY C 1 541 ? 173.922 160.731 267.837 1.00 47.71 541 GLY C N 1
ATOM 4285 C CA . GLY C 1 541 ? 174.611 161.763 267.098 1.00 47.71 541 GLY C CA 1
ATOM 4286 C C . GLY C 1 541 ? 175.576 162.553 267.947 1.00 47.71 541 GLY C C 1
ATOM 4287 O O . GLY C 1 541 ? 175.386 162.690 269.154 1.00 47.71 541 GLY C O 1
ATOM 4288 N N . GLU C 1 542 ? 176.621 163.075 267.328 1.00 46.90 542 GLU C N 1
ATOM 4289 C CA . GLU C 1 542 ? 177.608 163.883 268.016 1.00 46.90 542 GLU C CA 1
ATOM 4290 C C . GLU C 1 542 ? 177.602 165.287 267.441 1.00 46.90 542 GLU C C 1
ATOM 4291 O O . GLU C 1 542 ? 177.610 165.472 266.223 1.00 46.90 542 GLU C O 1
ATOM 4297 N N . GLY C 1 543 ? 177.602 166.275 268.333 1.00 44.75 543 GLY C N 1
ATOM 4298 C CA . GLY C 1 543 ? 177.659 167.667 267.950 1.00 44.75 543 GLY C CA 1
ATOM 4299 C C . GLY C 1 543 ? 176.438 168.415 268.445 1.00 44.75 543 GLY C C 1
ATOM 4300 O O . GLY C 1 543 ? 175.951 168.172 269.554 1.00 44.75 543 GLY C O 1
ATOM 4301 N N . ALA C 1 544 ? 175.949 169.322 267.615 1.00 42.46 544 ALA C N 1
ATOM 4302 C CA . ALA C 1 544 ? 174.846 170.197 267.968 1.00 42.46 544 ALA C CA 1
ATOM 4303 C C . ALA C 1 544 ? 173.673 169.891 267.056 1.00 42.46 544 ALA C C 1
ATOM 4304 O O . ALA C 1 544 ? 173.811 169.908 265.830 1.00 42.46 544 ALA C O 1
ATOM 4306 N N . GLU C 1 545 ? 172.529 169.602 267.653 1.00 43.54 545 GLU C N 1
ATOM 4307 C CA . GLU C 1 545 ? 171.309 169.349 266.909 1.00 43.54 545 GLU C CA 1
ATOM 4308 C C . GLU C 1 545 ? 170.239 170.325 267.366 1.00 43.54 545 GLU C C 1
ATOM 4309 O O . GLU C 1 545 ? 169.903 170.379 268.551 1.00 43.54 545 GLU C O 1
ATOM 4315 N N . LEU C 1 546 ? 169.727 171.098 266.431 1.00 41.74 546 LEU C N 1
ATOM 4316 C CA . LEU C 1 546 ? 168.533 171.898 266.626 1.00 41.74 546 LEU C CA 1
ATOM 4317 C C . LEU C 1 546 ? 167.432 171.251 265.804 1.00 41.74 546 LEU C C 1
ATOM 4318 O O . LEU C 1 546 ? 167.518 171.203 264.573 1.00 41.74 546 LEU C O 1
ATOM 4323 N N . ARG C 1 547 ? 166.420 170.731 266.475 1.00 44.16 547 ARG C N 1
ATOM 4324 C CA . ARG C 1 547 ? 165.429 169.912 265.804 1.00 44.16 547 ARG C CA 1
ATOM 4325 C C . ARG C 1 547 ? 164.038 170.224 266.322 1.00 44.16 547 ARG C C 1
ATOM 4326 O O . ARG C 1 547 ? 163.851 170.601 267.478 1.00 44.16 547 ARG C O 1
ATOM 4334 N N . THR C 1 548 ? 163.065 170.047 265.441 1.00 44.41 548 THR C N 1
ATOM 4335 C CA . THR C 1 548 ? 161.661 170.267 265.735 1.00 44.41 548 THR C CA 1
ATOM 4336 C C . THR C 1 548 ? 160.860 169.632 264.615 1.00 44.41 548 THR C C 1
ATOM 4337 O O . THR C 1 548 ? 161.344 169.484 263.494 1.00 44.41 548 THR C O 1
ATOM 4341 N N . ASP C 1 549 ? 159.631 169.255 264.932 1.00 47.60 549 ASP C N 1
ATOM 4342 C CA . ASP C 1 549 ? 158.679 168.883 263.900 1.00 47.60 549 ASP C CA 1
ATOM 4343 C C . ASP C 1 549 ? 158.062 170.098 263.227 1.00 47.60 549 ASP C C 1
ATOM 4344 O O . ASP C 1 549 ? 157.483 169.965 262.147 1.00 47.60 549 ASP C O 1
ATOM 4349 N N . ASP C 1 550 ? 158.184 171.263 263.841 1.00 46.23 550 ASP C N 1
ATOM 4350 C CA . ASP C 1 550 ? 157.666 172.525 263.336 1.00 46.23 550 ASP C CA 1
ATOM 4351 C C . ASP C 1 550 ? 158.744 173.237 262.519 1.00 46.23 550 ASP C C 1
ATOM 4352 O O . ASP C 1 550 ? 159.640 172.604 261.961 1.00 46.23 550 ASP C O 1
ATOM 4357 N N . TRP C 1 551 ? 158.608 174.545 262.361 1.00 43.68 551 TRP C N 1
ATOM 4358 C CA . TRP C 1 551 ? 159.565 175.325 261.599 1.00 43.68 551 TRP C CA 1
ATOM 4359 C C . TRP C 1 551 ? 160.829 175.611 262.398 1.00 43.68 551 TRP C C 1
ATOM 4360 O O . TRP C 1 551 ? 160.825 175.664 263.626 1.00 43.68 551 TRP C O 1
ATOM 4371 N N . ILE C 1 552 ? 161.920 175.807 261.675 1.00 40.35 552 ILE C N 1
ATOM 4372 C CA . ILE C 1 552 ? 163.151 176.336 262.231 1.00 40.35 552 ILE C CA 1
ATOM 4373 C C . ILE C 1 552 ? 163.411 177.680 261.581 1.00 40.35 552 ILE C C 1
ATOM 4374 O O . ILE C 1 552 ? 163.379 177.801 260.353 1.00 40.35 552 ILE C O 1
ATOM 4379 N N . SER C 1 553 ? 163.650 178.686 262.401 1.00 41.12 553 SER C N 1
ATOM 4380 C CA . SER C 1 553 ? 163.998 180.010 261.922 1.00 41.12 553 SER C CA 1
ATOM 4381 C C . SER C 1 553 ? 165.354 180.386 262.491 1.00 41.12 553 SER C C 1
ATOM 4382 O O . SER C 1 553 ? 165.547 180.378 263.708 1.00 41.12 553 SER C O 1
ATOM 4385 N N . ILE C 1 554 ? 166.287 180.695 261.610 1.00 39.22 554 ILE C N 1
ATOM 4386 C CA . ILE C 1 554 ? 167.604 181.171 261.985 1.00 39.22 554 ILE C CA 1
ATOM 4387 C C . ILE C 1 554 ? 167.737 182.562 261.395 1.00 39.22 554 ILE C C 1
ATOM 4388 O O . ILE C 1 554 ? 167.799 182.728 260.172 1.00 39.22 554 ILE C O 1
ATOM 4393 N N . ARG C 1 555 ? 167.752 183.561 262.260 1.00 41.83 555 ARG C N 1
ATOM 4394 C CA . ARG C 1 555 ? 167.650 184.951 261.848 1.00 41.83 555 ARG C CA 1
ATOM 4395 C C . ARG C 1 555 ? 168.798 185.738 262.456 1.00 41.83 555 ARG C C 1
ATOM 4396 O O . ARG C 1 555 ? 168.831 185.961 263.667 1.00 41.83 555 ARG C O 1
ATOM 4404 N N . GLY C 1 556 ? 169.739 186.146 261.620 1.00 42.64 556 GLY C N 1
ATOM 4405 C CA . GLY C 1 556 ? 170.827 186.984 262.063 1.00 42.64 556 GLY C CA 1
ATOM 4406 C C . GLY C 1 556 ? 170.786 188.336 261.393 1.00 42.64 556 GLY C C 1
ATOM 4407 O O . GLY C 1 556 ? 171.026 188.435 260.191 1.00 42.64 556 GLY C O 1
ATOM 4408 N N . GLY C 1 557 ? 170.502 189.384 262.164 1.00 44.10 557 GLY C N 1
ATOM 4409 C CA . GLY C 1 557 ? 170.301 190.698 261.577 1.00 44.10 557 GLY C CA 1
ATOM 4410 C C . GLY C 1 557 ? 171.521 191.253 260.870 1.00 44.10 557 GLY C C 1
ATOM 4411 O O . GLY C 1 557 ? 171.395 192.064 259.955 1.00 44.10 557 GLY C O 1
ATOM 4412 N N . LYS C 1 558 ? 172.711 190.829 261.274 1.00 43.73 558 LYS C N 1
ATOM 4413 C CA . LYS C 1 558 ? 173.932 191.311 260.653 1.00 43.73 558 LYS C CA 1
ATOM 4414 C C . LYS C 1 558 ? 174.547 190.326 259.672 1.00 43.73 558 LYS C C 1
ATOM 4415 O O . LYS C 1 558 ? 175.529 190.668 259.016 1.00 43.73 558 LYS C O 1
ATOM 4421 N N . GLY C 1 559 ? 174.005 189.134 259.550 1.00 40.84 559 GLY C N 1
ATOM 4422 C CA . GLY C 1 559 ? 174.515 188.164 258.603 1.00 40.84 559 GLY C CA 1
ATOM 4423 C C . GLY C 1 559 ? 174.556 186.772 259.191 1.00 40.84 559 GLY C C 1
ATOM 4424 O O . GLY C 1 559 ? 174.554 186.571 260.403 1.00 40.84 559 GLY C O 1
ATOM 4425 N N . ILE C 1 560 ? 174.598 185.789 258.306 1.00 38.31 560 ILE C N 1
ATOM 4426 C CA . ILE C 1 560 ? 174.600 184.385 258.672 1.00 38.31 560 ILE C CA 1
ATOM 4427 C C . ILE C 1 560 ? 175.869 183.768 258.119 1.00 38.31 560 ILE C C 1
ATOM 4428 O O . ILE C 1 560 ? 176.124 183.833 256.911 1.00 38.31 560 ILE C O 1
ATOM 4433 N N . PHE C 1 561 ? 176.658 183.178 258.991 1.00 38.63 561 PHE C N 1
ATOM 4434 C CA . PHE C 1 561 ? 177.812 182.384 258.602 1.00 38.63 561 PHE C CA 1
ATOM 4435 C C . PHE C 1 561 ? 177.530 180.938 258.980 1.00 38.63 561 PHE C C 1
ATOM 4436 O O . PHE C 1 561 ? 177.456 180.601 260.163 1.00 38.63 561 PHE C O 1
ATOM 4444 N N . ILE C 1 562 ? 177.353 180.090 257.978 1.00 37.00 562 ILE C N 1
ATOM 4445 C CA . ILE C 1 562 ? 177.181 178.660 258.177 1.00 37.00 562 ILE C CA 1
ATOM 4446 C C . ILE C 1 562 ? 178.397 177.978 257.588 1.00 37.00 562 ILE C C 1
ATOM 4447 O O . ILE C 1 562 ? 178.674 178.102 256.390 1.00 37.00 562 ILE C O 1
ATOM 4452 N N . SER C 1 563 ? 179.123 177.265 258.426 1.00 39.58 563 SER C N 1
ATOM 4453 C CA . SER C 1 563 ? 180.463 176.842 258.083 1.00 39.58 563 SER C CA 1
ATOM 4454 C C . SER C 1 563 ? 180.725 175.452 258.627 1.00 39.58 563 SER C C 1
ATOM 4455 O O . SER C 1 563 ? 180.449 175.172 259.794 1.00 39.58 563 SER C O 1
ATOM 4458 N N . ALA C 1 564 ? 181.257 174.587 257.775 1.00 41.19 564 ALA C N 1
ATOM 4459 C CA . ALA C 1 564 ? 181.797 173.309 258.205 1.00 41.19 564 ALA C CA 1
ATOM 4460 C C . ALA C 1 564 ? 183.293 173.387 258.479 1.00 41.19 564 ALA C C 1
ATOM 4461 O O . ALA C 1 564 ? 183.998 172.390 258.331 1.00 41.19 564 ALA C O 1
ATOM 4463 N N . ASP C 1 565 ? 183.789 174.553 258.874 1.00 44.11 565 ASP C N 1
ATOM 4464 C CA . ASP C 1 565 ? 185.209 174.748 259.131 1.00 44.11 565 ASP C CA 1
ATOM 4465 C C . ASP C 1 565 ? 185.502 174.533 260.606 1.00 44.11 565 ASP C C 1
ATOM 4466 O O . ASP C 1 565 ? 185.005 175.268 261.460 1.00 44.11 565 ASP C O 1
ATOM 4471 N N . MET C 1 566 ? 186.334 173.543 260.889 1.00 48.33 566 MET C N 1
ATOM 4472 C CA . MET C 1 566 ? 186.742 173.247 262.251 1.00 48.33 566 MET C CA 1
ATOM 4473 C C . MET C 1 566 ? 187.399 174.457 262.901 1.00 48.33 566 MET C C 1
ATOM 4474 O O . MET C 1 566 ? 188.290 175.083 262.326 1.00 48.33 566 MET C O 1
ATOM 4479 N N . GLN C 1 567 ? 186.934 174.800 264.094 1.00 47.52 567 GLN C N 1
ATOM 4480 C CA . GLN C 1 567 ? 187.589 175.782 264.954 1.00 47.52 567 GLN C CA 1
ATOM 4481 C C . GLN C 1 567 ? 187.721 175.159 266.333 1.00 47.52 567 GLN C C 1
ATOM 4482 O O . GLN C 1 567 ? 186.904 175.412 267.224 1.00 47.52 567 GLN C O 1
ATOM 4488 N N . PRO C 1 568 ? 188.745 174.343 266.541 1.00 49.16 568 PRO C N 1
ATOM 4489 C CA . PRO C 1 568 ? 188.816 173.527 267.760 1.00 49.16 568 PRO C CA 1
ATOM 4490 C C . PRO C 1 568 ? 188.840 174.345 269.039 1.00 49.16 568 PRO C C 1
ATOM 4491 O O . PRO C 1 568 ? 189.531 175.362 269.126 1.00 49.16 568 PRO C O 1
ATOM 4495 N N . GLN C 1 569 ? 188.058 173.905 270.023 1.00 49.75 569 GLN C N 1
ATOM 4496 C CA . GLN C 1 569 ? 187.965 174.516 271.346 1.00 49.75 569 GLN C CA 1
ATOM 4497 C C . GLN C 1 569 ? 187.427 175.936 271.299 1.00 49.75 569 GLN C C 1
ATOM 4498 O O . GLN C 1 569 ? 187.638 176.704 272.239 1.00 49.75 569 GLN C O 1
ATOM 4504 N N . ALA C 1 570 ? 186.732 176.299 270.222 1.00 49.36 570 ALA C N 1
ATOM 4505 C CA . ALA C 1 570 ? 186.201 177.646 270.029 1.00 49.36 570 ALA C CA 1
ATOM 4506 C C . ALA C 1 570 ? 187.290 178.708 270.131 1.00 49.36 570 ALA C C 1
ATOM 4507 O O . ALA C 1 570 ? 187.020 179.851 270.494 1.00 49.36 570 ALA C O 1
ATOM 4509 N N . GLN C 1 571 ? 188.528 178.339 269.827 1.00 51.52 571 GLN C 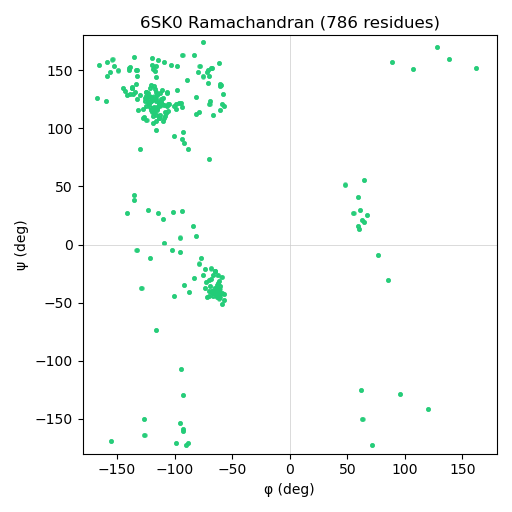N 1
ATOM 4510 C CA . GLN C 1 571 ? 189.641 179.276 269.852 1.00 51.52 571 GLN C CA 1
ATOM 4511 C C . GLN C 1 571 ? 189.646 180.064 268.553 1.00 51.52 571 GLN C C 1
ATOM 4512 O O . GLN C 1 571 ? 189.917 179.510 267.486 1.00 51.52 571 GLN C O 1
ATOM 4518 N N . GLY C 1 572 ? 189.356 181.349 268.647 1.00 49.07 572 GLY C N 1
ATOM 4519 C CA . GLY C 1 572 ? 189.233 182.200 267.485 1.00 49.07 572 GLY C CA 1
ATOM 4520 C C . GLY C 1 572 ? 187.921 182.957 267.485 1.00 49.07 572 GLY C C 1
ATOM 4521 O O . GLY C 1 572 ? 187.023 182.713 268.286 1.00 49.07 572 GLY C O 1
ATOM 4522 N N . LYS C 1 573 ? 187.841 183.900 266.561 1.00 48.31 573 LYS C N 1
ATOM 4523 C CA . LYS C 1 573 ? 186.648 184.716 266.452 1.00 48.31 573 LYS C CA 1
ATOM 4524 C C . LYS C 1 573 ? 185.469 183.880 265.981 1.00 48.31 573 LYS C C 1
ATOM 4525 O O . LYS C 1 573 ? 185.624 182.876 265.287 1.00 48.31 573 LYS C O 1
ATOM 4531 N N . MET C 1 574 ? 184.278 184.307 266.385 1.00 46.74 574 MET C N 1
ATOM 4532 C CA . MET C 1 574 ? 183.058 183.645 265.949 1.00 46.74 574 MET C CA 1
ATOM 4533 C C . MET C 1 574 ? 182.916 183.692 264.432 1.00 46.74 574 MET C C 1
ATOM 4534 O O . MET C 1 574 ? 182.454 182.728 263.815 1.00 46.74 574 MET C O 1
ATOM 4539 N N . LEU C 1 575 ? 183.344 184.786 263.809 1.00 45.74 575 LEU C N 1
ATOM 4540 C CA . LEU C 1 575 ? 183.248 184.950 262.366 1.00 45.74 575 LEU C CA 1
ATOM 4541 C C . LEU C 1 575 ? 184.571 184.689 261.657 1.00 45.74 575 LEU C C 1
ATOM 4542 O O . LEU C 1 575 ? 184.817 185.243 260.585 1.00 45.74 575 LEU C O 1
ATOM 4547 N N . ASP C 1 576 ? 185.425 183.855 262.234 1.00 46.93 576 ASP C N 1
ATOM 4548 C CA . ASP C 1 576 ? 186.685 183.486 261.603 1.00 46.93 576 ASP C CA 1
ATOM 4549 C C . ASP C 1 576 ? 186.390 182.673 260.347 1.00 46.93 576 ASP C C 1
ATOM 4550 O O . ASP C 1 576 ? 185.893 181.548 260.429 1.00 46.93 576 ASP C O 1
ATOM 4555 N N . MET C 1 577 ? 186.668 183.243 259.183 1.00 45.27 577 MET C N 1
ATOM 4556 C CA . MET C 1 577 ? 186.231 182.646 257.928 1.00 45.27 577 MET C CA 1
ATOM 4557 C C . MET C 1 577 ? 187.348 182.671 256.899 1.00 45.27 577 MET C C 1
ATOM 4558 O O . MET C 1 577 ? 187.123 182.963 255.722 1.00 45.27 577 MET C O 1
ATOM 4563 N N . ASP C 1 578 ? 188.567 182.345 257.328 1.00 46.90 578 ASP C N 1
ATOM 4564 C CA . ASP C 1 578 ? 189.726 182.472 256.451 1.00 46.90 578 ASP C CA 1
ATOM 4565 C C . ASP C 1 578 ? 189.607 181.588 255.216 1.00 46.90 578 ASP C C 1
ATOM 4566 O O . ASP C 1 578 ? 189.888 182.036 254.102 1.00 46.90 578 ASP C O 1
ATOM 4571 N N . GLU C 1 579 ? 189.182 180.339 255.385 1.00 45.09 579 GLU C N 1
ATOM 4572 C CA . GLU C 1 579 ? 189.050 179.463 254.230 1.00 45.09 579 GLU C CA 1
ATOM 4573 C C . GLU C 1 579 ? 187.896 179.898 253.335 1.00 45.09 579 GLU C C 1
ATOM 4574 O O . GLU C 1 579 ? 188.013 179.877 252.105 1.00 45.09 579 GLU C O 1
ATOM 4580 N N . ALA C 1 580 ? 186.782 180.315 253.934 1.00 43.03 580 ALA C N 1
ATOM 4581 C CA . ALA C 1 580 ? 185.680 180.842 253.142 1.00 43.03 580 ALA C CA 1
ATOM 4582 C C . ALA C 1 580 ? 186.098 182.101 252.391 1.00 43.03 580 ALA C C 1
ATOM 4583 O O . ALA C 1 580 ? 185.700 182.309 251.241 1.00 43.03 580 ALA C O 1
ATOM 4585 N N . ILE C 1 581 ? 186.909 182.947 253.025 1.00 44.09 581 ILE C N 1
ATOM 4586 C CA . ILE C 1 581 ? 187.377 184.155 252.362 1.00 44.09 581 ILE C CA 1
ATOM 4587 C C . ILE C 1 581 ? 188.313 183.803 251.215 1.00 44.09 581 ILE C C 1
ATOM 4588 O O . ILE C 1 581 ? 188.267 184.425 250.151 1.00 44.09 581 ILE C O 1
ATOM 4593 N N . ARG C 1 582 ? 189.176 182.809 251.413 1.00 45.30 582 ARG C N 1
ATOM 4594 C CA . ARG C 1 582 ? 190.016 182.343 250.319 1.00 45.30 582 ARG C CA 1
ATOM 4595 C C . ARG C 1 582 ? 189.168 181.864 249.152 1.00 45.30 582 ARG C C 1
ATOM 4596 O O . ARG C 1 582 ? 189.476 182.158 247.995 1.00 45.30 582 ARG C O 1
ATOM 4604 N N . GLN C 1 583 ? 188.084 181.143 249.440 1.00 42.57 583 GLN C N 1
ATOM 4605 C CA . GLN C 1 583 ? 187.189 180.706 248.374 1.00 42.57 583 GLN C CA 1
ATOM 4606 C C . GLN C 1 583 ? 186.553 181.891 247.660 1.00 42.57 583 GLN C C 1
ATOM 4607 O O . GLN C 1 583 ? 186.485 181.915 246.428 1.00 42.57 583 GLN C O 1
ATOM 4613 N N . LEU C 1 584 ? 186.080 182.880 248.418 1.00 42.32 584 LEU C N 1
ATOM 4614 C CA . LEU C 1 584 ? 185.470 184.054 247.803 1.00 42.32 584 LEU C CA 1
ATOM 4615 C C . LEU C 1 584 ? 186.463 184.790 246.912 1.00 42.32 584 LEU C C 1
ATOM 4616 O O . LEU C 1 584 ? 186.130 185.181 245.789 1.00 42.32 584 LEU C O 1
ATOM 4621 N N . GLU C 1 585 ? 187.691 184.970 247.393 1.00 44.38 585 GLU C N 1
ATOM 4622 C CA . GLU C 1 585 ? 188.701 185.670 246.612 1.00 44.38 585 GLU C CA 1
ATOM 4623 C C . GLU C 1 585 ? 189.085 184.879 245.373 1.00 44.38 585 GLU C C 1
ATOM 4624 O O . GLU C 1 585 ? 189.285 185.456 244.304 1.00 44.38 585 GLU C O 1
ATOM 4630 N N . GLN C 1 586 ? 189.195 183.560 245.500 1.00 43.66 586 GLN C N 1
ATOM 4631 C CA . GLN C 1 586 ? 189.533 182.733 244.354 1.00 43.66 586 GLN C CA 1
ATOM 4632 C C . GLN C 1 586 ? 188.447 182.814 243.291 1.00 43.66 586 GLN C C 1
ATOM 4633 O O . GLN C 1 586 ? 188.737 182.990 242.104 1.00 43.66 586 GLN C O 1
ATOM 4639 N N . ALA C 1 587 ? 187.186 182.713 243.709 1.00 42.20 587 ALA C N 1
ATOM 4640 C CA . ALA C 1 587 ? 186.085 182.827 242.764 1.00 42.20 587 ALA C CA 1
ATOM 4641 C C . ALA C 1 587 ? 186.080 184.190 242.092 1.00 42.20 587 ALA C C 1
ATOM 4642 O O . ALA C 1 587 ? 185.885 184.289 240.877 1.00 42.20 587 ALA C O 1
ATOM 4644 N N . LEU C 1 588 ? 186.306 185.251 242.867 1.00 42.23 588 LEU C N 1
ATOM 4645 C CA . LEU C 1 588 ? 186.274 186.590 242.301 1.00 42.23 588 LEU C CA 1
ATOM 4646 C C . LEU C 1 588 ? 187.421 186.809 241.325 1.00 42.23 588 LEU C C 1
ATOM 4647 O O . LEU C 1 588 ? 187.228 187.401 240.262 1.00 42.23 588 LEU C O 1
ATOM 4652 N N . SER C 1 589 ? 188.618 186.332 241.659 1.00 42.73 589 SER C N 1
ATOM 4653 C CA . SER C 1 589 ? 189.753 186.525 240.769 1.00 42.73 589 SER C CA 1
ATOM 4654 C C . SER C 1 589 ? 189.594 185.701 239.499 1.00 42.73 589 SER C C 1
ATOM 4655 O O . SER C 1 589 ? 189.957 186.153 238.408 1.00 42.73 589 SER C O 1
ATOM 4658 N N . LEU C 1 590 ? 189.023 184.502 239.614 1.00 42.44 590 LEU C N 1
ATOM 4659 C CA . LEU C 1 590 ? 188.706 183.731 238.420 1.00 42.44 590 LEU C CA 1
ATOM 4660 C C . LEU C 1 590 ? 187.710 184.474 237.540 1.00 42.44 590 LEU C C 1
ATOM 4661 O O . LEU C 1 590 ? 187.901 184.580 236.325 1.00 42.44 590 LEU C O 1
ATOM 4666 N N . ALA C 1 591 ? 186.649 185.011 238.143 1.00 42.15 591 ALA C N 1
ATOM 4667 C CA . ALA C 1 591 ? 185.665 185.764 237.379 1.00 42.15 591 ALA C CA 1
ATOM 4668 C C . ALA C 1 591 ? 186.291 186.984 236.715 1.00 42.15 591 ALA C C 1
ATOM 4669 O O . ALA C 1 591 ? 185.960 187.312 235.575 1.00 42.15 591 ALA C O 1
ATOM 4671 N N . ARG C 1 592 ? 187.211 187.657 237.402 1.00 43.85 592 ARG C N 1
ATOM 4672 C CA . ARG C 1 592 ? 187.816 188.857 236.836 1.00 43.85 592 ARG C CA 1
ATOM 4673 C C . ARG C 1 592 ? 188.734 188.521 235.669 1.00 43.85 592 ARG C C 1
ATOM 4674 O O . ARG C 1 592 ? 188.699 189.189 234.628 1.00 43.85 592 ARG C O 1
ATOM 4682 N N . SER C 1 593 ? 189.557 187.486 235.818 1.00 44.76 593 SER C N 1
ATOM 4683 C CA . SER C 1 593 ? 190.412 187.081 234.712 1.00 44.76 593 SER C CA 1
ATOM 4684 C C . SER C 1 593 ? 189.580 186.617 233.522 1.00 44.76 593 SER C C 1
ATOM 4685 O O . SER C 1 593 ? 189.901 186.927 232.369 1.00 44.76 593 SER C O 1
ATOM 4688 N N . MET C 1 594 ? 188.471 185.928 233.783 1.00 44.01 594 MET C N 1
ATOM 4689 C CA . MET C 1 594 ? 187.613 185.505 232.687 1.00 44.01 594 MET C CA 1
ATOM 4690 C C . MET C 1 594 ? 186.894 186.682 232.053 1.00 44.01 594 MET C C 1
ATOM 4691 O O . MET C 1 594 ? 186.601 186.659 230.859 1.00 44.01 594 MET C O 1
ATOM 4696 N N . ALA C 1 595 ? 186.596 187.717 232.833 1.00 45.47 595 ALA C N 1
ATOM 4697 C CA . ALA C 1 595 ? 185.981 188.905 232.262 1.00 45.47 595 ALA C CA 1
ATOM 4698 C C . ALA C 1 595 ? 186.948 189.618 231.329 1.00 45.47 595 ALA C C 1
ATOM 4699 O O . ALA C 1 595 ? 186.556 190.092 230.256 1.00 45.47 595 ALA C O 1
ATOM 4701 N N . LYS C 1 596 ? 188.222 189.686 231.713 1.00 46.57 596 LYS C N 1
ATOM 4702 C CA . LYS C 1 596 ? 189.216 190.225 230.792 1.00 46.57 596 LYS C CA 1
ATOM 4703 C C . LYS C 1 596 ? 189.309 189.376 229.531 1.00 46.57 596 LYS C C 1
ATOM 4704 O O . LYS C 1 596 ? 189.393 189.909 228.419 1.00 46.57 596 LYS C O 1
ATOM 4710 N N . ALA C 1 597 ? 189.292 188.051 229.684 1.00 45.10 597 ALA C N 1
ATOM 4711 C CA . ALA C 1 597 ? 189.324 187.181 228.513 1.00 45.10 597 ALA C CA 1
ATOM 4712 C C . ALA C 1 597 ? 188.112 187.407 227.615 1.00 45.10 597 ALA C C 1
ATOM 4713 O O . ALA C 1 597 ? 188.234 187.416 226.387 1.00 45.10 597 ALA C O 1
ATOM 4715 N N . ALA C 1 598 ? 186.938 187.596 228.212 1.00 45.40 598 ALA C N 1
ATOM 4716 C CA . ALA C 1 598 ? 185.736 187.857 227.435 1.00 45.40 598 ALA C CA 1
ATOM 4717 C C . ALA C 1 598 ? 185.851 189.165 226.673 1.00 45.40 598 ALA C C 1
ATOM 4718 O O . ALA C 1 598 ? 185.419 189.259 225.521 1.00 45.40 598 ALA C O 1
ATOM 4720 N N . THR C 1 599 ? 186.422 190.186 227.310 1.00 46.99 599 THR C N 1
ATOM 4721 C CA . THR C 1 599 ? 186.659 191.445 226.617 1.00 46.99 599 THR C CA 1
ATOM 4722 C C . THR C 1 599 ? 187.593 191.245 225.431 1.00 46.99 599 THR C C 1
ATOM 4723 O O . THR C 1 599 ? 187.327 191.741 224.333 1.00 46.99 599 THR C O 1
ATOM 4727 N N . ALA C 1 600 ? 188.677 190.498 225.628 1.00 46.13 600 ALA C N 1
ATOM 4728 C CA . ALA C 1 600 ? 189.621 190.270 224.541 1.00 46.13 600 ALA C CA 1
ATOM 4729 C C . ALA C 1 600 ? 188.978 189.540 223.366 1.00 46.13 600 ALA C C 1
ATOM 4730 O O . ALA C 1 600 ? 189.363 189.762 222.216 1.00 46.13 600 ALA C O 1
ATOM 4732 N N . ALA C 1 601 ? 188.001 188.680 223.625 1.00 45.15 601 ALA C N 1
ATOM 4733 C CA . ALA C 1 601 ? 187.364 187.900 222.577 1.00 45.15 601 ALA C CA 1
ATOM 4734 C C . ALA C 1 601 ? 186.089 188.540 222.051 1.00 45.15 601 ALA C C 1
ATOM 4735 O O . ALA C 1 601 ? 185.397 187.921 221.242 1.00 45.15 601 ALA C O 1
ATOM 4737 N N . ASN C 1 602 ? 185.768 189.755 222.492 1.00 47.47 602 ASN C N 1
ATOM 4738 C CA . ASN C 1 602 ? 184.537 190.451 222.120 1.00 47.47 602 ASN C CA 1
ATOM 4739 C C . ASN C 1 602 ? 183.296 189.688 222.557 1.00 47.47 602 ASN C C 1
ATOM 4740 O O . ASN C 1 602 ? 182.249 189.769 221.918 1.00 47.47 602 ASN C O 1
ATOM 4745 N N . ALA C 1 603 ? 183.401 188.941 223.644 1.00 46.16 603 ALA C N 1
ATOM 4746 C CA . ALA C 1 603 ? 182.228 188.369 224.275 1.00 46.16 603 ALA C CA 1
ATOM 4747 C C . ALA C 1 603 ? 181.587 189.404 225.190 1.00 46.16 603 ALA C C 1
ATOM 4748 O O . ALA C 1 603 ? 182.195 190.409 225.552 1.00 46.16 603 ALA C O 1
ATOM 4750 N N . THR C 1 604 ? 180.337 189.154 225.549 1.00 45.44 604 THR C N 1
ATOM 4751 C CA . THR C 1 604 ? 179.668 189.985 226.537 1.00 45.44 604 THR C CA 1
ATOM 4752 C C . THR C 1 604 ? 180.297 189.748 227.903 1.00 45.44 604 THR C C 1
ATOM 4753 O O . THR C 1 604 ? 180.358 188.611 228.377 1.00 45.44 604 THR C O 1
ATOM 4757 N N . GLN C 1 605 ? 180.778 190.816 228.525 1.00 48.71 605 GLN C N 1
ATOM 4758 C CA . GLN C 1 605 ? 181.446 190.703 229.808 1.00 48.71 605 GLN C CA 1
ATOM 4759 C C . GLN C 1 605 ? 180.445 190.372 230.910 1.00 48.71 605 GLN C C 1
ATOM 4760 O O . GLN C 1 605 ? 179.271 190.741 230.854 1.00 48.71 605 GLN C O 1
ATOM 4766 N N . GLY C 1 606 ? 180.925 189.663 231.919 1.00 47.30 606 GLY C N 1
ATOM 4767 C CA . GLY C 1 606 ? 180.115 189.407 233.084 1.00 47.30 606 GLY C CA 1
ATOM 4768 C C . GLY C 1 606 ? 179.999 190.623 233.985 1.00 47.30 606 GLY C C 1
ATOM 4769 O O . GLY C 1 606 ? 180.621 191.659 233.766 1.00 47.30 606 GLY C O 1
ATOM 4770 N N . ASP C 1 607 ? 179.174 190.485 235.020 1.00 46.37 607 ASP C N 1
ATOM 4771 C CA . ASP C 1 607 ? 178.945 191.552 235.995 1.00 46.37 607 ASP C CA 1
ATOM 4772 C C . ASP C 1 607 ? 179.932 191.378 237.146 1.00 46.37 607 ASP C C 1
ATOM 4773 O O . ASP C 1 607 ? 179.652 190.748 238.166 1.00 46.37 607 ASP C O 1
ATOM 4778 N N . ILE C 1 608 ? 181.117 191.959 236.973 1.00 44.41 608 ILE C N 1
ATOM 4779 C CA . ILE C 1 608 ? 182.122 191.860 238.021 1.00 44.41 608 ILE C CA 1
ATOM 4780 C C . ILE C 1 608 ? 181.755 192.740 239.203 1.00 44.41 608 ILE C C 1
ATOM 4781 O O . ILE C 1 608 ? 182.041 192.391 240.348 1.00 44.41 608 ILE C O 1
ATOM 4786 N N . SER C 1 609 ? 181.093 193.868 238.954 1.00 45.08 609 SER C N 1
ATOM 4787 C CA . SER C 1 609 ? 180.856 194.857 240.000 1.00 45.08 609 SER C CA 1
ATOM 4788 C C . SER C 1 609 ? 180.080 194.267 241.173 1.00 45.08 609 SER C C 1
ATOM 4789 O O . SER C 1 609 ? 180.482 194.410 242.331 1.00 45.08 609 SER C O 1
ATOM 4792 N N . CYS C 1 610 ? 178.959 193.609 240.892 1.00 44.59 610 CYS C N 1
ATOM 4793 C CA . CYS C 1 610 ? 178.143 193.070 241.969 1.00 44.59 610 CYS C CA 1
ATOM 4794 C C . CYS C 1 610 ? 178.839 191.919 242.683 1.00 44.59 610 CYS C C 1
ATOM 4795 O O . CYS C 1 610 ? 178.642 191.740 243.880 1.00 44.59 610 CYS C O 1
ATOM 4798 N N . GLN C 1 611 ? 179.686 191.163 241.989 1.00 42.27 611 GLN C N 1
ATOM 4799 C CA . GLN C 1 611 ? 180.422 190.092 242.652 1.00 42.27 611 GLN C CA 1
ATOM 4800 C C . GLN C 1 611 ? 181.536 190.641 243.537 1.00 42.27 611 GLN C C 1
ATOM 4801 O O . GLN C 1 611 ? 181.797 190.108 244.617 1.00 42.27 611 GLN C O 1
ATOM 4807 N N . GLN C 1 612 ? 182.201 191.708 243.100 1.00 43.33 612 GLN C N 1
ATOM 4808 C CA . GLN C 1 612 ? 183.180 192.378 243.947 1.00 43.33 612 GLN C CA 1
ATOM 4809 C C . GLN C 1 612 ? 182.512 192.972 245.180 1.00 43.33 612 GLN C C 1
ATOM 4810 O O . GLN C 1 612 ? 183.026 192.861 246.300 1.00 43.33 612 GLN C O 1
ATOM 4816 N N . ARG C 1 613 ? 181.349 193.586 244.989 1.00 44.30 613 ARG C N 1
ATOM 4817 C CA . ARG C 1 613 ? 180.576 194.084 246.115 1.00 44.30 613 ARG C CA 1
ATOM 4818 C C . ARG C 1 613 ? 180.146 192.948 247.035 1.00 44.30 613 ARG C C 1
ATOM 4819 O O . ARG C 1 613 ? 180.127 193.107 248.256 1.00 44.30 613 ARG C O 1
ATOM 4827 N N . LEU C 1 614 ? 179.804 191.795 246.466 1.00 41.44 614 LEU C N 1
ATOM 4828 C CA . LEU C 1 614 ? 179.449 190.643 247.282 1.00 41.44 614 LEU C CA 1
ATOM 4829 C C . LEU C 1 614 ? 180.635 190.168 248.102 1.00 41.44 614 LEU C C 1
ATOM 4830 O O . LEU C 1 614 ? 180.476 189.784 249.260 1.00 41.44 614 LEU C O 1
ATOM 4835 N N . ASN C 1 615 ? 181.825 190.165 247.507 1.00 42.49 615 ASN C N 1
ATOM 4836 C CA . ASN C 1 615 ? 183.028 189.845 248.262 1.00 42.49 615 ASN C CA 1
ATOM 4837 C C . ASN C 1 615 ? 183.185 190.788 249.443 1.00 42.49 615 ASN C C 1
ATOM 4838 O O . ASN C 1 615 ? 183.418 190.352 250.572 1.00 42.49 615 ASN C O 1
ATOM 4843 N N . ALA C 1 616 ? 183.036 192.089 249.198 1.00 43.57 616 ALA C N 1
ATOM 4844 C CA . ALA C 1 616 ? 183.143 193.055 250.287 1.00 43.57 616 ALA C CA 1
ATOM 4845 C C . ALA C 1 616 ? 182.093 192.799 251.365 1.00 43.57 616 ALA C C 1
ATOM 4846 O O . ALA C 1 616 ? 182.397 192.841 252.559 1.00 43.57 616 ALA C O 1
ATOM 4848 N N . SER C 1 617 ? 180.863 192.500 250.956 1.00 43.11 617 SER C N 1
ATOM 4849 C CA . SER C 1 617 ? 179.775 192.293 251.905 1.00 43.11 617 SER C CA 1
ATOM 4850 C C . SER C 1 617 ? 179.995 191.042 252.745 1.00 43.11 617 SER C C 1
ATOM 4851 O O . SER C 1 617 ? 179.800 191.060 253.962 1.00 43.11 617 SER C O 1
ATOM 4854 N N . LEU C 1 618 ? 180.407 189.948 252.111 1.00 42.43 618 LEU C N 1
ATOM 4855 C CA . LEU C 1 618 ? 180.469 188.662 252.790 1.00 42.43 618 LEU C CA 1
ATOM 4856 C C . LEU C 1 618 ? 181.751 188.490 253.583 1.00 42.43 618 LEU C C 1
ATOM 4857 O O . LEU C 1 618 ? 181.753 187.764 254.578 1.00 42.43 618 LEU C O 1
ATOM 4862 N N . THR C 1 619 ? 182.843 189.125 253.165 1.00 44.51 619 THR C N 1
ATOM 4863 C CA . THR C 1 619 ? 184.074 189.061 253.933 1.00 44.51 619 THR C CA 1
ATOM 4864 C C . THR C 1 619 ? 183.838 189.649 255.311 1.00 44.51 619 THR C C 1
ATOM 4865 O O . THR C 1 619 ? 183.508 190.829 255.440 1.00 44.51 619 THR C O 1
ATOM 4869 N N . ASP C 1 620 ? 183.963 188.811 256.333 1.00 45.96 620 ASP C N 1
ATOM 4870 C CA . ASP C 1 620 ? 183.652 189.147 257.717 1.00 45.96 620 ASP C CA 1
ATOM 4871 C C . ASP C 1 620 ? 182.201 189.557 257.909 1.00 45.96 620 ASP C C 1
ATOM 4872 O O . ASP C 1 620 ? 181.856 190.098 258.959 1.00 45.96 620 ASP C O 1
ATOM 4877 N N . LEU C 1 621 ? 181.348 189.307 256.918 1.00 43.20 621 LEU C N 1
ATOM 4878 C CA . LEU C 1 621 ? 179.937 189.677 256.953 1.00 43.20 621 LEU C CA 1
ATOM 4879 C C . LEU C 1 621 ? 179.756 191.126 257.400 1.00 43.20 621 LEU C C 1
ATOM 4880 O O . LEU C 1 621 ? 178.999 191.433 258.319 1.00 43.20 621 LEU C O 1
ATOM 4885 N N . THR C 1 622 ? 180.481 192.027 256.735 1.00 44.10 622 THR C N 1
ATOM 4886 C CA . THR C 1 622 ? 180.343 193.447 257.025 1.00 44.10 622 THR C CA 1
ATOM 4887 C C . THR C 1 622 ? 178.989 193.987 256.595 1.00 44.10 622 THR C C 1
ATOM 4888 O O . THR C 1 622 ? 178.565 195.032 257.092 1.00 44.10 622 THR C O 1
ATOM 4892 N N . ALA C 1 623 ? 178.309 193.304 255.690 1.00 42.10 623 ALA C N 1
ATOM 4893 C CA . ALA C 1 623 ? 176.926 193.561 255.356 1.00 42.10 623 ALA C CA 1
ATOM 4894 C C . ALA C 1 623 ? 176.099 192.315 255.656 1.00 42.10 623 ALA C C 1
ATOM 4895 O O . ALA C 1 623 ? 176.639 191.209 255.676 1.00 42.10 623 ALA C O 1
ATOM 4897 N N . PRO C 1 624 ? 174.802 192.457 255.921 1.00 41.39 624 PRO C N 1
ATOM 4898 C CA . PRO C 1 624 ? 173.996 191.276 256.264 1.00 41.39 624 PRO C CA 1
ATOM 4899 C C . PRO C 1 624 ? 173.784 190.347 255.083 1.00 41.39 624 PRO C C 1
ATOM 4900 O O . PRO C 1 624 ? 172.704 190.281 254.494 1.00 41.39 624 PRO C O 1
ATOM 4904 N N . GLY C 1 625 ? 174.843 189.632 254.723 1.00 39.69 625 GLY C N 1
ATOM 4905 C CA . GLY C 1 625 ? 174.768 188.586 253.736 1.00 39.69 625 GLY C CA 1
ATOM 4906 C C . GLY C 1 625 ? 174.670 187.220 254.383 1.00 39.69 625 GLY C C 1
ATOM 4907 O O . GLY C 1 625 ? 174.494 187.071 255.591 1.00 39.69 625 GLY C O 1
ATOM 4908 N N . MET C 1 626 ? 174.787 186.207 253.551 1.00 38.93 626 MET C N 1
ATOM 4909 C CA . MET C 1 626 ? 174.802 184.836 254.015 1.00 38.93 626 MET C CA 1
ATOM 4910 C C . MET C 1 626 ? 175.959 184.127 253.346 1.00 38.93 626 MET C C 1
ATOM 4911 O O . MET C 1 626 ? 176.079 184.139 252.119 1.00 38.93 626 MET C O 1
ATOM 4916 N N . LEU C 1 627 ? 176.812 183.532 254.154 1.00 37.52 627 LEU C N 1
ATOM 4917 C CA . LEU C 1 627 ? 177.982 182.823 253.672 1.00 37.52 627 LEU C CA 1
ATOM 4918 C C . LEU C 1 627 ? 177.864 181.374 254.112 1.00 37.52 627 LEU C C 1
ATOM 4919 O O . LEU C 1 627 ? 177.872 181.079 255.309 1.00 37.52 627 LEU C O 1
ATOM 4924 N N . LEU C 1 628 ? 177.728 180.486 253.144 1.00 37.63 628 LEU C N 1
ATOM 4925 C CA . LEU C 1 628 ? 177.743 179.053 253.370 1.00 37.63 628 LEU C CA 1
ATOM 4926 C C . LEU C 1 628 ? 179.063 178.520 252.851 1.00 37.63 628 LEU C C 1
ATOM 4927 O O . LEU C 1 628 ? 179.373 178.663 251.664 1.00 37.63 628 LEU C O 1
ATOM 4932 N N . HIS C 1 629 ? 179.846 177.931 253.734 1.00 39.17 629 HIS C N 1
ATOM 4933 C CA . HIS C 1 629 ? 181.124 177.378 253.341 1.00 39.17 629 HIS C CA 1
ATOM 4934 C C . HIS C 1 629 ? 181.322 176.025 253.990 1.00 39.17 629 HIS C C 1
ATOM 4935 O O . HIS C 1 629 ? 181.064 175.859 255.182 1.00 39.17 629 HIS C O 1
ATOM 4942 N N . ALA C 1 630 ? 181.782 175.064 253.202 1.00 38.82 630 ALA C N 1
ATOM 4943 C CA . ALA C 1 630 ? 182.165 173.781 253.711 1.00 38.82 630 ALA C CA 1
ATOM 4944 C C . ALA C 1 630 ? 183.465 173.439 252.999 1.00 38.82 630 ALA C C 1
ATOM 4945 O O . ALA C 1 630 ? 183.578 173.659 251.789 1.00 38.82 630 ALA C O 1
ATOM 4947 N N . PRO C 1 631 ? 184.465 172.938 253.712 1.00 40.68 631 PRO C N 1
ATOM 4948 C CA . PRO C 1 631 ? 185.708 172.551 253.034 1.00 40.68 631 PRO C CA 1
ATOM 4949 C C . PRO C 1 631 ? 185.546 171.366 252.099 1.00 40.68 631 PRO C C 1
ATOM 4950 O O . PRO C 1 631 ? 186.300 171.254 251.132 1.00 40.68 631 PRO C O 1
ATOM 4954 N N . ASP C 1 632 ? 184.572 170.491 252.332 1.00 41.47 632 ASP C N 1
ATOM 4955 C CA . ASP C 1 632 ? 184.456 169.267 251.555 1.00 41.47 632 ASP C CA 1
ATOM 4956 C C . ASP C 1 632 ? 183.195 169.222 250.700 1.00 41.47 632 ASP C C 1
ATOM 4957 O O . ASP C 1 632 ? 182.706 168.144 250.370 1.00 41.47 632 ASP C O 1
ATOM 4962 N N . GLY C 1 633 ? 182.680 170.368 250.315 1.00 38.86 633 GLY C N 1
ATOM 4963 C CA . GLY C 1 633 ? 181.633 170.363 249.323 1.00 38.86 633 GLY C CA 1
ATOM 4964 C C . GLY C 1 633 ? 180.277 170.688 249.910 1.00 38.86 633 GLY C C 1
ATOM 4965 O O . GLY C 1 633 ? 179.987 170.412 251.078 1.00 38.86 633 GLY C O 1
ATOM 4966 N N . ILE C 1 634 ? 179.424 171.269 249.083 1.00 36.96 634 ILE C N 1
ATOM 4967 C CA . ILE C 1 634 ? 178.096 171.683 249.499 1.00 36.96 634 ILE C CA 1
ATOM 4968 C C . ILE C 1 634 ? 177.082 171.039 248.575 1.00 36.96 634 ILE C C 1
ATOM 4969 O O . ILE C 1 634 ? 177.194 171.140 247.348 1.00 36.96 634 ILE C O 1
ATOM 4974 N N . GLY C 1 635 ? 176.106 170.371 249.162 1.00 36.92 635 GLY C N 1
ATOM 4975 C CA . GLY C 1 635 ? 175.000 169.832 248.415 1.00 36.92 635 GLY C CA 1
ATOM 4976 C C . GLY C 1 635 ? 173.689 170.472 248.805 1.00 36.92 635 GLY C C 1
ATOM 4977 O O . GLY C 1 635 ? 173.304 170.471 249.975 1.00 36.92 635 GLY C O 1
ATOM 4978 N N . MET C 1 636 ? 173.010 171.039 247.825 1.00 39.04 636 MET C N 1
ATOM 4979 C CA . MET C 1 636 ? 171.695 171.641 247.992 1.00 39.04 636 MET C CA 1
ATOM 4980 C C . MET C 1 636 ? 170.739 170.814 247.147 1.00 39.04 636 MET C C 1
ATOM 4981 O O . MET C 1 636 ? 170.763 170.893 245.917 1.00 39.04 636 MET C O 1
ATOM 4986 N N . VAL C 1 637 ? 169.921 170.004 247.795 1.00 37.79 637 VAL C N 1
ATOM 4987 C CA . VAL C 1 637 ? 169.105 169.034 247.087 1.00 37.79 637 VAL C CA 1
ATOM 4988 C C . VAL C 1 637 ? 167.671 169.077 247.580 1.00 37.79 637 VAL C C 1
ATOM 4989 O O . VAL C 1 637 ? 167.389 169.374 248.743 1.00 37.79 637 VAL C O 1
ATOM 4993 N N . SER C 1 638 ? 166.765 168.754 246.670 1.00 38.58 638 SER C N 1
ATOM 4994 C CA . SER C 1 638 ? 165.352 168.618 246.958 1.00 38.58 638 SER C CA 1
ATOM 4995 C C . SER C 1 638 ? 164.744 167.764 245.864 1.00 38.58 638 SER C C 1
ATOM 4996 O O . SER C 1 638 ? 165.164 167.832 244.710 1.00 38.58 638 SER C O 1
ATOM 4999 N N . ALA C 1 639 ? 163.759 166.955 246.236 1.00 39.79 639 ALA C N 1
ATOM 5000 C CA . ALA C 1 639 ? 162.932 166.337 245.210 1.00 39.79 639 ALA C CA 1
ATOM 5001 C C . ALA C 1 639 ? 162.188 167.395 244.413 1.00 39.79 639 ALA C C 1
ATOM 5002 O O . ALA C 1 639 ? 161.987 167.237 243.207 1.00 39.79 639 ALA C O 1
ATOM 5004 N N . ARG C 1 640 ? 161.812 168.488 245.061 1.00 40.34 640 ARG C N 1
ATOM 5005 C CA . ARG C 1 640 ? 161.050 169.556 244.442 1.00 40.34 640 ARG C CA 1
ATOM 5006 C C . ARG C 1 640 ? 161.986 170.589 243.827 1.00 40.34 640 ARG C C 1
ATOM 5007 O O . ARG C 1 640 ? 163.204 170.419 243.791 1.00 40.34 640 ARG C O 1
ATOM 5015 N N . ALA C 1 641 ? 161.411 171.689 243.368 1.00 38.77 641 ALA C N 1
ATOM 5016 C CA . ALA C 1 641 ? 162.161 172.694 242.639 1.00 38.77 641 ALA C CA 1
ATOM 5017 C C . ALA C 1 641 ? 163.164 173.406 243.537 1.00 38.77 641 ALA C C 1
ATOM 5018 O O . ALA C 1 641 ? 162.980 173.537 244.744 1.00 38.77 641 ALA C O 1
ATOM 5020 N N . LEU C 1 642 ? 164.236 173.867 242.927 1.00 37.81 642 LEU C N 1
ATOM 5021 C CA . LEU C 1 642 ? 165.195 174.730 243.582 1.00 37.81 642 LEU C CA 1
ATOM 5022 C C . LEU C 1 642 ? 165.184 176.067 242.873 1.00 37.81 642 LEU C C 1
ATOM 5023 O O . LEU C 1 642 ? 165.001 176.131 241.656 1.00 37.81 642 LEU C O 1
ATOM 5028 N N . ARG C 1 643 ? 165.352 177.134 243.634 1.00 39.15 643 ARG C N 1
ATOM 5029 C CA . ARG C 1 643 ? 165.501 178.453 243.053 1.00 39.15 643 ARG C CA 1
ATOM 5030 C C . ARG C 1 643 ? 166.715 179.142 243.645 1.00 39.15 643 ARG C C 1
ATOM 5031 O O . ARG C 1 643 ? 166.866 179.217 244.866 1.00 39.15 643 ARG C O 1
ATOM 5039 N N . ILE C 1 644 ? 167.569 179.637 242.767 1.00 36.96 644 ILE C N 1
ATOM 5040 C CA . ILE C 1 644 ? 168.664 180.521 243.112 1.00 36.96 644 ILE C CA 1
ATOM 5041 C C . ILE C 1 644 ? 168.384 181.819 242.380 1.00 36.96 644 ILE C C 1
ATOM 5042 O O . ILE C 1 644 ? 168.379 181.853 241.145 1.00 36.96 644 ILE C O 1
ATOM 5047 N N . ALA C 1 645 ? 168.118 182.880 243.126 1.00 37.38 645 ALA C N 1
ATOM 5048 C CA . ALA C 1 645 ? 167.641 184.104 242.508 1.00 37.38 645 ALA C CA 1
ATOM 5049 C C . ALA C 1 645 ? 168.254 185.326 243.164 1.00 37.38 645 ALA C C 1
ATOM 5050 O O . ALA C 1 645 ? 168.222 185.467 244.388 1.00 37.38 645 ALA C O 1
ATOM 5052 N N . SER C 1 646 ? 168.807 186.201 242.339 1.00 39.04 646 SER C N 1
ATOM 5053 C CA . SER C 1 646 ? 169.167 187.550 242.736 1.00 39.04 646 SER C CA 1
ATOM 5054 C C . SER C 1 646 ? 168.138 188.496 242.139 1.00 39.04 646 SER C C 1
ATOM 5055 O O . SER C 1 646 ? 167.974 188.547 240.917 1.00 39.04 646 SER C O 1
ATOM 5058 N N . GLY C 1 647 ? 167.449 189.240 242.999 1.00 40.72 647 GLY C N 1
ATOM 5059 C CA . GLY C 1 647 ? 166.388 190.106 242.522 1.00 40.72 647 GLY C CA 1
ATOM 5060 C C . GLY C 1 647 ? 166.888 191.276 241.700 1.00 40.72 647 GLY C C 1
ATOM 5061 O O . GLY C 1 647 ? 166.286 191.630 240.687 1.00 40.72 647 GLY C O 1
ATOM 5062 N N . SER C 1 648 ? 167.987 191.888 242.117 1.00 42.10 648 SER C N 1
ATOM 5063 C CA . SER C 1 648 ? 168.484 193.089 241.474 1.00 42.10 648 SER C CA 1
ATOM 5064 C C . SER C 1 648 ? 169.888 192.951 240.926 1.00 42.10 648 SER C C 1
ATOM 5065 O O . SER C 1 648 ? 170.329 193.825 240.179 1.00 42.10 648 SER C O 1
ATOM 5068 N N . GLU C 1 649 ? 170.598 191.893 241.270 1.00 41.42 649 GLU C N 1
ATOM 5069 C CA . GLU C 1 649 ? 172.001 191.783 240.923 1.00 41.42 649 GLU C CA 1
ATOM 5070 C C . GLU C 1 649 ? 172.233 190.479 240.190 1.00 41.42 649 GLU C C 1
ATOM 5071 O O . GLU C 1 649 ? 171.293 189.868 239.684 1.00 41.42 649 GLU C O 1
ATOM 5077 N N . SER C 1 650 ? 173.478 190.066 240.096 1.00 40.18 650 SER C N 1
ATOM 5078 C CA . SER C 1 650 ? 173.819 188.924 239.278 1.00 40.18 650 SER C CA 1
ATOM 5079 C C . SER C 1 650 ? 173.935 187.652 240.106 1.00 40.18 650 SER C C 1
ATOM 5080 O O . SER C 1 650 ? 174.206 187.681 241.305 1.00 40.18 650 SER C O 1
ATOM 5083 N N . VAL C 1 651 ? 173.708 186.534 239.443 1.00 37.31 651 VAL C N 1
ATOM 5084 C CA . VAL C 1 651 ? 174.037 185.224 239.972 1.00 37.31 651 VAL C CA 1
ATOM 5085 C C . VAL C 1 651 ? 175.338 184.797 239.318 1.00 37.31 651 VAL C C 1
ATOM 5086 O O . VAL C 1 651 ? 175.424 184.697 238.090 1.00 37.31 651 VAL C O 1
ATOM 5090 N N . GLY C 1 652 ? 176.362 184.580 240.134 1.00 36.71 652 GLY C N 1
ATOM 5091 C CA . GLY C 1 652 ? 177.659 184.149 239.662 1.00 36.71 652 GLY C CA 1
ATOM 5092 C C . GLY C 1 652 ? 177.921 182.711 240.075 1.00 36.71 652 GLY C C 1
ATOM 5093 O O . GLY C 1 652 ? 177.823 182.364 241.250 1.00 36.71 652 GLY C O 1
ATOM 5094 N N . ILE C 1 653 ? 178.240 181.888 239.091 1.00 36.27 653 ILE C N 1
ATOM 5095 C CA . ILE C 1 653 ? 178.647 180.514 239.316 1.00 36.27 653 ILE C CA 1
ATOM 5096 C C . ILE C 1 653 ? 180.088 180.391 238.860 1.00 36.27 653 ILE C C 1
ATOM 5097 O O . ILE C 1 653 ? 180.398 180.641 237.690 1.00 36.27 653 ILE C O 1
ATOM 5102 N N . MET C 1 654 ? 180.967 180.048 239.787 1.00 39.61 654 MET C N 1
ATOM 5103 C CA . MET C 1 654 ? 182.383 179.887 239.514 1.00 39.61 654 MET C CA 1
ATOM 5104 C C . MET C 1 654 ? 182.799 178.471 239.864 1.00 39.61 654 MET C C 1
ATOM 5105 O O . MET C 1 654 ? 182.393 177.929 240.891 1.00 39.61 654 MET C O 1
ATOM 5110 N N . SER C 1 655 ? 183.606 177.876 239.007 1.00 38.80 655 SER C N 1
ATOM 5111 C CA . SER C 1 655 ? 184.156 176.563 239.277 1.00 38.80 655 SER C CA 1
ATOM 5112 C C . SER C 1 655 ? 185.608 176.574 238.846 1.00 38.80 655 SER C C 1
ATOM 5113 O O . SER C 1 655 ? 185.918 177.011 237.737 1.00 38.80 655 SER C O 1
ATOM 5116 N N . GLY C 1 656 ? 186.494 176.133 239.735 1.00 40.12 656 GLY C N 1
ATOM 5117 C CA . GLY C 1 656 ? 187.856 175.871 239.315 1.00 40.12 656 GLY C CA 1
ATOM 5118 C C . GLY C 1 656 ? 187.909 174.796 238.252 1.00 40.12 656 GLY C C 1
ATOM 5119 O O . GLY C 1 656 ? 188.705 174.866 237.319 1.00 40.12 656 GLY C O 1
ATOM 5120 N N . ASP C 1 657 ? 187.078 173.784 238.398 1.00 40.92 657 ASP C N 1
ATOM 5121 C CA . ASP C 1 657 ? 186.861 172.741 237.409 1.00 40.92 657 ASP C CA 1
ATOM 5122 C C . ASP C 1 657 ? 185.639 173.086 236.554 1.00 40.92 657 ASP C C 1
ATOM 5123 O O . ASP C 1 657 ? 185.354 174.253 236.286 1.00 40.92 657 ASP C O 1
ATOM 5128 N N . ASN C 1 658 ? 185.000 172.065 236.007 1.00 39.42 658 ASN C N 1
ATOM 5129 C CA . ASN C 1 658 ? 183.817 172.217 235.182 1.00 39.42 658 ASN C CA 1
ATOM 5130 C C . ASN C 1 658 ? 182.643 172.850 235.929 1.00 39.42 658 ASN C C 1
ATOM 5131 O O . ASN C 1 658 ? 182.532 172.801 237.149 1.00 39.42 658 ASN C O 1
ATOM 5136 N N . THR C 1 659 ? 181.749 173.446 235.157 1.00 37.25 659 THR C N 1
ATOM 5137 C CA . THR C 1 659 ? 180.386 173.729 235.581 1.00 37.25 659 THR C CA 1
ATOM 5138 C C . THR C 1 659 ? 179.488 172.860 234.717 1.00 37.25 659 THR C C 1
ATOM 5139 O O . THR C 1 659 ? 179.357 173.106 233.517 1.00 37.25 659 THR C O 1
ATOM 5143 N N . ASP C 1 660 ? 178.899 171.833 235.313 1.00 38.82 660 ASP C N 1
ATOM 5144 C CA . ASP C 1 660 ? 178.093 170.854 234.595 1.00 38.82 660 ASP C CA 1
ATOM 5145 C C . ASP C 1 660 ? 176.629 171.092 234.907 1.00 38.82 660 ASP C C 1
ATOM 5146 O O . ASP C 1 660 ? 176.248 171.208 236.072 1.00 38.82 660 ASP C O 1
ATOM 5151 N N . ILE C 1 661 ? 175.816 171.153 233.870 1.00 35.29 661 ILE C N 1
ATOM 5152 C CA . ILE C 1 661 ? 174.376 171.214 234.016 1.00 35.29 661 ILE C CA 1
ATOM 5153 C C . ILE C 1 661 ? 173.803 169.970 233.370 1.00 35.29 661 ILE C C 1
ATOM 5154 O O . ILE C 1 661 ? 174.075 169.685 232.199 1.00 35.29 661 ILE C O 1
ATOM 5159 N N . THR C 1 662 ? 173.024 169.231 234.138 1.00 37.27 662 THR C N 1
ATOM 5160 C CA . THR C 1 662 ? 172.401 167.999 233.693 1.00 37.27 662 THR C CA 1
ATOM 5161 C C . THR C 1 662 ? 170.903 168.135 233.917 1.00 37.27 662 THR C C 1
ATOM 5162 O O . THR C 1 662 ? 170.438 168.123 235.059 1.00 37.27 662 THR C O 1
ATOM 5166 N N . ALA C 1 663 ? 170.157 168.294 232.836 1.00 37.91 663 ALA C N 1
ATOM 5167 C CA . ALA C 1 663 ? 168.721 168.506 232.899 1.00 37.91 663 ALA C CA 1
ATOM 5168 C C . ALA C 1 663 ? 168.013 167.233 232.474 1.00 37.91 663 ALA C C 1
ATOM 5169 O O . ALA C 1 663 ? 168.215 166.747 231.359 1.00 37.91 663 ALA C O 1
ATOM 5171 N N . GLY C 1 664 ? 167.189 166.696 233.368 1.00 40.50 664 GLY C N 1
ATOM 5172 C CA . GLY C 1 664 ? 166.350 165.579 232.997 1.00 40.50 664 GLY C CA 1
ATOM 5173 C C . GLY C 1 664 ? 165.318 165.930 231.950 1.00 40.50 664 GLY C C 1
ATOM 5174 O O . GLY C 1 664 ? 164.817 165.044 231.259 1.00 40.50 664 GLY C O 1
ATOM 5175 N N . GLN C 1 665 ? 164.965 167.207 231.823 1.00 40.61 665 GLN C N 1
ATOM 5176 C CA . GLN C 1 665 ? 164.154 167.598 230.683 1.00 40.61 665 GLN C CA 1
ATOM 5177 C C . GLN C 1 665 ? 164.885 168.565 229.759 1.00 40.61 665 GLN C C 1
ATOM 5178 O O . GLN C 1 665 ? 165.452 168.132 228.764 1.00 40.61 665 GLN C O 1
ATOM 5184 N N . SER C 1 666 ? 165.061 169.818 230.147 1.00 38.43 666 SER C N 1
ATOM 5185 C CA . SER C 1 666 ? 165.545 170.791 229.181 1.00 38.43 666 SER C CA 1
ATOM 5186 C C . SER C 1 666 ? 166.362 171.854 229.886 1.00 38.43 666 SER C C 1
ATOM 5187 O O . SER C 1 666 ? 166.128 172.180 231.045 1.00 38.43 666 SER C O 1
ATOM 5190 N N . PHE C 1 667 ? 167.322 172.389 229.166 1.00 35.37 667 PHE C N 1
ATOM 5191 C CA . PHE C 1 667 ? 168.101 173.524 229.622 1.00 35.37 667 PHE C CA 1
ATOM 5192 C C . PHE C 1 667 ? 167.652 174.730 228.818 1.00 35.37 667 PHE C C 1
ATOM 5193 O O . PHE C 1 667 ? 167.855 174.784 227.602 1.00 35.37 667 PHE C O 1
ATOM 5201 N N . THR C 1 668 ? 167.027 175.683 229.488 1.00 37.07 668 THR C N 1
ATOM 5202 C CA . THR C 1 668 ? 166.508 176.870 228.834 1.00 37.07 668 THR C CA 1
ATOM 5203 C C . THR C 1 668 ? 167.151 178.097 229.451 1.00 37.07 668 THR C C 1
ATOM 5204 O O . THR C 1 668 ? 167.274 178.196 230.674 1.00 37.07 668 THR C O 1
ATOM 5208 N N . VAL C 1 669 ? 167.577 179.013 228.600 1.00 35.40 669 VAL C N 1
ATOM 5209 C CA . VAL C 1 669 ? 168.093 180.303 229.013 1.00 35.40 669 VAL C CA 1
ATOM 5210 C C . VAL C 1 669 ? 167.285 181.365 228.296 1.00 35.40 669 VAL C C 1
ATOM 5211 O O . VAL C 1 669 ? 167.167 181.339 227.067 1.00 35.40 669 VAL C O 1
ATOM 5215 N N . VAL C 1 670 ? 166.722 182.286 229.057 1.00 36.26 670 VAL C N 1
ATOM 5216 C CA . VAL C 1 670 ? 166.181 183.515 228.511 1.00 36.26 670 VAL C CA 1
ATOM 5217 C C . VAL C 1 670 ? 166.930 184.653 229.171 1.00 36.26 670 VAL C C 1
ATOM 5218 O O . VAL C 1 670 ? 166.857 184.831 230.391 1.00 36.26 670 VAL C O 1
ATOM 5222 N N . ALA C 1 671 ? 167.674 185.400 228.377 1.00 37.63 671 ALA C N 1
ATOM 5223 C CA . ALA C 1 671 ? 168.359 186.592 228.834 1.00 37.63 671 ALA C CA 1
ATOM 5224 C C . ALA C 1 671 ? 167.700 187.796 228.191 1.00 37.63 671 ALA C C 1
ATOM 5225 O O . ALA C 1 671 ? 167.437 187.796 226.986 1.00 37.63 671 ALA C O 1
ATOM 5227 N N . GLU C 1 672 ? 167.420 188.811 229.000 1.00 41.30 672 GLU C N 1
ATOM 5228 C CA . GLU C 1 672 ? 166.869 190.040 228.457 1.00 41.30 672 GLU C CA 1
ATOM 5229 C C . GLU C 1 672 ? 167.872 190.729 227.545 1.00 41.30 672 GLU C C 1
ATOM 5230 O O . GLU C 1 672 ? 167.499 191.283 226.509 1.00 41.30 672 GLU C O 1
ATOM 5236 N N . GLY C 1 673 ? 169.149 190.680 227.898 1.00 40.38 673 GLY C N 1
ATOM 5237 C CA . GLY C 1 673 ? 170.171 191.259 227.060 1.00 40.38 673 GLY C CA 1
ATOM 5238 C C . GLY C 1 673 ? 170.790 190.244 226.129 1.00 40.38 673 GLY C C 1
ATOM 5239 O O . GLY C 1 673 ? 170.157 189.811 225.166 1.00 40.38 673 GLY C O 1
ATOM 5240 N N . ALA C 1 674 ? 172.020 189.850 226.407 1.00 38.55 674 ALA C N 1
ATOM 5241 C CA . ALA C 1 674 ? 172.770 188.989 225.514 1.00 38.55 674 ALA C CA 1
ATOM 5242 C C . ALA C 1 674 ? 172.924 187.593 226.098 1.00 38.55 674 ALA C C 1
ATOM 5243 O O . ALA C 1 674 ? 172.828 187.384 227.306 1.00 38.55 674 ALA C O 1
ATOM 5245 N N . VAL C 1 675 ? 173.145 186.636 225.214 1.00 36.57 675 VAL C N 1
ATOM 5246 C CA . VAL C 1 675 ? 173.636 185.318 225.578 1.00 36.57 675 VAL C CA 1
ATOM 5247 C C . VAL C 1 675 ? 175.034 185.204 225.002 1.00 36.57 675 VAL C C 1
ATOM 5248 O O . VAL C 1 675 ? 175.231 185.362 223.793 1.00 36.57 675 VAL C O 1
ATOM 5252 N N . SER C 1 676 ? 176.006 184.952 225.862 1.00 36.61 676 SER C N 1
ATOM 5253 C CA . SER C 1 676 ? 177.404 184.941 225.466 1.00 36.61 676 SER C CA 1
ATOM 5254 C C . SER C 1 676 ? 178.061 183.686 226.011 1.00 36.61 676 SER C C 1
ATOM 5255 O O . SER C 1 676 ? 178.145 183.504 227.228 1.00 36.61 676 SER C O 1
ATOM 5258 N N . LEU C 1 677 ? 178.508 182.819 225.115 1.00 34.83 677 LEU C N 1
ATOM 5259 C CA . LEU C 1 677 ? 179.257 181.626 225.473 1.00 34.83 677 LEU C CA 1
ATOM 5260 C C . LEU C 1 677 ? 180.652 181.752 224.892 1.00 34.83 677 LEU C C 1
ATOM 5261 O O . LEU C 1 677 ? 180.818 181.789 223.669 1.00 34.83 677 LEU C O 1
ATOM 5266 N N . LEU C 1 678 ? 181.646 181.823 225.762 1.00 36.30 678 LEU C N 1
ATOM 5267 C CA . LEU C 1 678 ? 183.035 181.917 225.352 1.00 36.30 678 LEU C CA 1
ATOM 5268 C C . LEU C 1 678 ? 183.798 180.716 225.884 1.00 36.30 678 LEU C C 1
ATOM 5269 O O . LEU C 1 678 ? 183.891 180.517 227.098 1.00 36.30 678 LEU C O 1
ATOM 5274 N N . SER C 1 679 ? 184.327 179.920 224.977 1.00 37.96 679 SER C N 1
ATOM 5275 C CA . SER C 1 679 ? 185.294 178.891 225.302 1.00 37.96 679 SER C CA 1
ATOM 5276 C C . SER C 1 679 ? 186.680 179.443 225.010 1.00 37.96 679 SER C C 1
ATOM 5277 O O . SER C 1 679 ? 186.902 180.043 223.957 1.00 37.96 679 SER C O 1
ATOM 5280 N N . ARG C 1 680 ? 187.603 179.258 225.942 1.00 40.36 680 ARG C N 1
ATOM 5281 C CA . ARG C 1 680 ? 188.917 179.859 225.769 1.00 40.36 680 ARG C CA 1
ATOM 5282 C C . ARG C 1 680 ? 189.898 178.927 225.075 1.00 40.36 680 ARG C C 1
ATOM 5283 O O . ARG C 1 680 ? 190.730 179.388 224.292 1.00 40.36 680 ARG C O 1
ATOM 5291 N N . ASN C 1 681 ? 189.818 177.643 225.324 1.00 40.95 681 ASN C N 1
ATOM 5292 C CA . ASN C 1 681 ? 190.885 176.806 224.796 1.00 40.95 681 ASN C CA 1
ATOM 5293 C C . ASN C 1 681 ? 190.409 175.604 224.002 1.00 40.95 681 ASN C C 1
ATOM 5294 O O . ASN C 1 681 ? 191.048 175.247 223.016 1.00 40.95 681 ASN C O 1
ATOM 5299 N N . GLN C 1 682 ? 189.316 174.964 224.403 1.00 41.11 682 GLN C N 1
ATOM 5300 C CA . GLN C 1 682 ? 188.962 173.666 223.851 1.00 41.11 682 GLN C CA 1
ATOM 5301 C C . GLN C 1 682 ? 187.735 173.719 222.954 1.00 41.11 682 GLN C C 1
ATOM 5302 O O . GLN C 1 682 ? 187.090 172.692 222.733 1.00 41.11 682 GLN C O 1
ATOM 5308 N N . GLY C 1 683 ? 187.416 174.881 222.419 1.00 39.36 683 GLY C N 1
ATOM 5309 C CA . GLY C 1 683 ? 186.355 174.984 221.457 1.00 39.36 683 GLY C CA 1
ATOM 5310 C C . GLY C 1 683 ? 184.969 174.809 222.050 1.00 39.36 683 GLY C C 1
ATOM 5311 O O . GLY C 1 683 ? 184.759 174.719 223.252 1.00 39.36 683 GLY C O 1
ATOM 5312 N N . MET C 1 684 ? 184.008 174.749 221.146 1.00 38.98 684 MET C N 1
ATOM 5313 C CA . MET C 1 684 ? 182.603 174.767 221.498 1.00 38.98 684 MET C CA 1
ATOM 5314 C C . MET C 1 684 ? 181.884 173.686 220.715 1.00 38.98 684 MET C C 1
ATOM 5315 O O . MET C 1 684 ? 182.058 173.573 219.500 1.00 38.98 684 MET C O 1
ATOM 5320 N N . GLN C 1 685 ? 181.095 172.886 221.412 1.00 38.08 685 GLN C N 1
ATOM 5321 C CA . GLN C 1 685 ? 180.256 171.874 220.793 1.00 38.08 685 GLN C CA 1
ATOM 5322 C C . GLN C 1 685 ? 178.808 172.207 221.103 1.00 38.08 685 GLN C C 1
ATOM 5323 O O . GLN C 1 685 ? 178.417 172.267 222.272 1.00 38.08 685 GLN C O 1
ATOM 5329 N N . LEU C 1 686 ? 178.035 172.454 220.067 1.00 37.11 686 LEU C N 1
ATOM 5330 C CA . LEU C 1 686 ? 176.601 172.675 220.169 1.00 37.11 686 LEU C CA 1
ATOM 5331 C C . LEU C 1 686 ? 175.952 171.535 219.398 1.00 37.11 686 LEU C C 1
ATOM 5332 O O . LEU C 1 686 ? 175.886 171.560 218.167 1.00 37.11 686 LEU C O 1
ATOM 5337 N N . LEU C 1 687 ? 175.510 170.519 220.122 1.00 37.44 687 LEU C N 1
ATOM 5338 C CA . LEU C 1 687 ? 175.099 169.258 219.532 1.00 37.44 687 LEU C CA 1
ATOM 5339 C C . LEU C 1 687 ? 173.687 168.901 219.955 1.00 37.44 687 LEU C C 1
ATOM 5340 O O . LEU C 1 687 ? 173.359 168.934 221.143 1.00 37.44 687 LEU C O 1
ATOM 5345 N N . ALA C 1 688 ? 172.867 168.550 218.987 1.00 38.24 688 ALA C N 1
ATOM 5346 C CA . ALA C 1 688 ? 171.609 167.867 219.231 1.00 38.24 688 ALA C CA 1
ATOM 5347 C C . ALA C 1 688 ? 171.776 166.443 218.729 1.00 38.24 688 ALA C C 1
ATOM 5348 O O . ALA C 1 688 ? 171.884 166.215 217.521 1.00 38.24 688 ALA C O 1
ATOM 5350 N N . ALA C 1 689 ? 171.841 165.492 219.658 1.00 39.36 689 ALA C N 1
ATOM 5351 C CA . ALA C 1 689 ? 171.847 164.091 219.268 1.00 39.36 689 ALA C CA 1
ATOM 5352 C C . ALA C 1 689 ? 170.611 163.760 218.449 1.00 39.36 689 ALA C C 1
ATOM 5353 O O . ALA C 1 689 ? 170.697 163.072 217.429 1.00 39.36 689 ALA C O 1
ATOM 5355 N N . LYS C 1 690 ? 169.460 164.259 218.874 1.00 40.53 690 LYS C N 1
ATOM 5356 C CA . LYS C 1 690 ? 168.226 164.181 218.119 1.00 40.53 690 LYS C CA 1
ATOM 5357 C C . LYS C 1 690 ? 167.550 165.536 218.169 1.00 40.53 690 LYS C C 1
ATOM 5358 O O . LYS C 1 690 ? 167.842 166.365 219.029 1.00 40.53 690 LYS C O 1
ATOM 5364 N N . GLY C 1 691 ? 166.636 165.748 217.240 1.00 40.25 691 GLY C N 1
ATOM 5365 C CA . GLY C 1 691 ? 165.900 166.987 217.182 1.00 40.25 691 GLY C CA 1
ATOM 5366 C C . GLY C 1 691 ? 166.598 168.047 216.351 1.00 40.25 691 GLY C C 1
ATOM 5367 O O . GLY C 1 691 ? 167.809 168.038 216.155 1.00 40.25 691 GLY C O 1
ATOM 5368 N N . ARG C 1 692 ? 165.798 168.986 215.878 1.00 41.07 692 ARG C N 1
ATOM 5369 C CA . ARG C 1 692 ? 166.273 170.027 214.984 1.00 41.07 692 ARG C CA 1
ATOM 5370 C C . ARG C 1 692 ? 167.164 171.025 215.719 1.00 41.07 692 ARG C C 1
ATOM 5371 O O . ARG C 1 692 ? 166.894 171.403 216.858 1.00 41.07 692 ARG C O 1
ATOM 5379 N N . VAL C 1 693 ? 168.241 171.440 215.067 1.00 37.76 693 VAL C N 1
ATOM 5380 C CA . VAL C 1 693 ? 169.052 172.560 215.526 1.00 37.76 693 VAL C CA 1
ATOM 5381 C C . VAL C 1 693 ? 168.590 173.799 214.781 1.00 37.76 693 VAL C C 1
ATOM 5382 O O . VAL C 1 693 ? 168.607 173.836 213.546 1.00 37.76 693 VAL C O 1
ATOM 5386 N N . ASN C 1 694 ? 168.169 174.808 215.527 1.00 37.98 694 ASN C N 1
ATOM 5387 C CA . ASN C 1 694 ? 167.662 176.043 214.955 1.00 37.98 694 ASN C CA 1
ATOM 5388 C C . ASN C 1 694 ? 168.452 177.208 215.524 1.00 37.98 694 ASN C C 1
ATOM 5389 O O . ASN C 1 694 ? 168.447 177.435 216.737 1.00 37.98 694 ASN C O 1
ATOM 5394 N N . ILE C 1 695 ? 169.126 177.940 214.651 1.00 36.67 695 ILE C N 1
ATOM 5395 C CA . ILE C 1 695 ? 169.924 179.098 215.016 1.00 36.67 695 ILE C CA 1
ATOM 5396 C C . ILE C 1 695 ? 169.368 180.285 214.248 1.00 36.67 695 ILE C C 1
ATOM 5397 O O . ILE C 1 695 ? 169.384 180.292 213.011 1.00 36.67 695 ILE C O 1
ATOM 5402 N N . GLN C 1 696 ? 168.876 181.286 214.967 1.00 38.45 696 GLN C N 1
ATOM 5403 C CA . GLN C 1 696 ? 168.191 182.411 214.352 1.00 38.45 696 GLN C CA 1
ATOM 5404 C C . GLN C 1 696 ? 168.639 183.728 214.950 1.00 38.45 696 GLN C C 1
ATOM 5405 O O . GLN C 1 696 ? 168.632 183.897 216.172 1.00 38.45 696 GLN C O 1
ATOM 5411 N N . ALA C 1 697 ? 169.004 184.661 214.081 1.00 38.57 697 ALA C N 1
ATOM 5412 C CA . ALA C 1 697 ? 168.943 186.084 214.388 1.00 38.57 697 ALA C CA 1
ATOM 5413 C C . ALA C 1 697 ? 167.593 186.552 213.867 1.00 38.57 697 ALA C C 1
ATOM 5414 O O . ALA C 1 697 ? 167.448 186.942 212.709 1.00 38.57 697 ALA C O 1
ATOM 5416 N N . GLN C 1 698 ? 166.586 186.493 214.734 1.00 40.45 698 GLN C N 1
ATOM 5417 C CA . GLN C 1 698 ? 165.207 186.685 214.307 1.00 40.45 698 GLN C CA 1
ATOM 5418 C C . GLN C 1 698 ? 164.928 188.086 213.787 1.00 40.45 698 GLN C C 1
ATOM 5419 O O . GLN C 1 698 ? 163.984 188.263 213.016 1.00 40.45 698 GLN C O 1
ATOM 5425 N N . SER C 1 699 ? 165.718 189.078 214.170 1.00 41.32 699 SER C N 1
ATOM 5426 C CA . SER C 1 699 ? 165.495 190.420 213.655 1.00 41.32 699 SER C CA 1
ATOM 5427 C C . SER C 1 699 ? 166.799 191.147 213.361 1.00 41.32 699 SER C C 1
ATOM 5428 O O . SER C 1 699 ? 166.839 192.377 213.390 1.00 41.32 699 SER C O 1
ATOM 5431 N N . ASP C 1 700 ? 167.869 190.424 213.064 1.00 41.82 700 ASP C N 1
ATOM 5432 C CA . ASP C 1 700 ? 169.174 191.059 212.948 1.00 41.82 700 ASP C CA 1
ATOM 5433 C C . ASP C 1 700 ? 170.066 190.216 212.042 1.00 41.82 700 ASP C C 1
ATOM 5434 O O . ASP C 1 700 ? 169.606 189.287 211.375 1.00 41.82 700 ASP C O 1
ATOM 5439 N N . ASP C 1 701 ? 171.348 190.555 212.022 1.00 41.66 701 ASP C N 1
ATOM 5440 C CA . ASP C 1 701 ? 172.351 189.821 211.272 1.00 41.66 701 ASP C CA 1
ATOM 5441 C C . ASP C 1 701 ? 172.782 188.561 212.008 1.00 41.66 701 ASP C C 1
ATOM 5442 O O . ASP C 1 701 ? 172.828 188.514 213.238 1.00 41.66 701 ASP C O 1
ATOM 5447 N N . LEU C 1 702 ? 173.128 187.545 211.237 1.00 37.92 702 LEU C N 1
ATOM 5448 C CA . LEU C 1 702 ? 173.844 186.391 211.743 1.00 37.92 702 LEU C CA 1
ATOM 5449 C C . LEU C 1 702 ? 175.196 186.335 211.057 1.00 37.92 702 LEU C C 1
ATOM 5450 O O . LEU C 1 702 ? 175.284 186.430 209.831 1.00 37.92 702 LEU C O 1
ATOM 5455 N N . SER C 1 703 ? 176.240 186.173 211.848 1.00 37.64 703 SER C N 1
ATOM 5456 C CA . SER C 1 703 ? 177.591 186.029 211.344 1.00 37.64 703 SER C CA 1
ATOM 5457 C C . SER C 1 703 ? 178.182 184.749 211.907 1.00 37.64 703 SER C C 1
ATOM 5458 O O . SER C 1 703 ? 178.158 184.526 213.120 1.00 37.64 703 SER C O 1
ATOM 5461 N N . MET C 1 704 ? 178.676 183.900 211.023 1.00 38.36 704 MET C N 1
ATOM 5462 C CA . MET C 1 704 ? 179.320 182.653 211.401 1.00 38.36 704 MET C CA 1
ATOM 5463 C C . MET C 1 704 ? 180.675 182.625 210.720 1.00 38.36 704 MET C C 1
ATOM 5464 O O . MET C 1 704 ? 180.756 182.625 209.489 1.00 38.36 704 MET C O 1
ATOM 5469 N N . SER C 1 705 ? 181.737 182.627 211.506 1.00 39.21 705 SER C N 1
ATOM 5470 C CA . SER C 1 705 ? 183.065 182.727 210.940 1.00 39.21 705 SER C CA 1
ATOM 5471 C C . SER C 1 705 ? 184.022 181.796 211.657 1.00 39.21 705 SER C C 1
ATOM 5472 O O . SER C 1 705 ? 183.839 181.453 212.824 1.00 39.21 705 SER C O 1
ATOM 5475 N N . SER C 1 706 ? 185.040 181.384 210.926 1.00 40.03 706 SER C N 1
ATOM 5476 C CA . SER C 1 706 ? 186.186 180.708 211.492 1.00 40.03 706 SER C CA 1
ATOM 5477 C C . SER C 1 706 ? 187.430 181.346 210.909 1.00 40.03 706 SER C C 1
ATOM 5478 O O . SER C 1 706 ? 187.413 181.875 209.799 1.00 40.03 706 SER C O 1
ATOM 5481 N N . GLN C 1 707 ? 188.501 181.325 211.686 1.00 42.35 707 GLN C N 1
ATOM 5482 C CA . GLN C 1 707 ? 189.793 181.709 211.147 1.00 42.35 707 GLN C CA 1
ATOM 5483 C C . GLN C 1 707 ? 190.305 180.642 210.192 1.00 42.35 707 GLN C C 1
ATOM 5484 O O . GLN C 1 707 ? 190.780 180.945 209.097 1.00 42.35 707 GLN C O 1
ATOM 5490 N N . GLN C 1 708 ? 190.195 179.391 210.587 1.00 41.76 708 GLN C N 1
ATOM 5491 C CA . GLN C 1 708 ? 190.603 178.254 209.782 1.00 41.76 708 GLN C CA 1
ATOM 5492 C C . GLN C 1 708 ? 189.398 177.751 208.982 1.00 41.76 708 GLN C C 1
ATOM 5493 O O . GLN C 1 708 ? 188.436 178.487 208.758 1.00 41.76 708 GLN C O 1
ATOM 5499 N N . ASN C 1 709 ? 189.462 176.517 208.503 1.00 40.06 709 ASN C N 1
ATOM 5500 C CA . ASN C 1 709 ? 188.453 176.002 207.591 1.00 40.06 709 ASN C CA 1
ATOM 5501 C C . ASN C 1 709 ? 187.059 175.989 208.203 1.00 40.06 709 ASN C C 1
ATOM 5502 O O . ASN C 1 709 ? 186.863 175.627 209.363 1.00 40.06 709 ASN C O 1
ATOM 5507 N N . LEU C 1 710 ? 186.090 176.383 207.397 1.00 38.04 710 LEU C N 1
ATOM 5508 C CA . LEU C 1 710 ? 184.686 176.335 207.747 1.00 38.04 710 LEU C CA 1
ATOM 5509 C C . LEU C 1 710 ? 184.004 175.296 206.873 1.00 38.04 710 LEU C C 1
ATOM 5510 O O . LEU C 1 710 ? 184.013 175.411 205.645 1.00 38.04 710 LEU C O 1
ATOM 5515 N N . ASP C 1 711 ? 183.413 174.290 207.499 1.00 39.75 711 ASP C N 1
ATOM 5516 C CA . ASP C 1 711 ? 182.734 173.218 206.786 1.00 39.75 711 ASP C CA 1
ATOM 5517 C C . ASP C 1 711 ? 181.261 173.211 207.161 1.00 39.75 711 ASP C C 1
ATOM 5518 O O . ASP C 1 711 ? 180.912 173.207 208.346 1.00 39.75 711 ASP C O 1
ATOM 5523 N N . ILE C 1 712 ? 180.409 173.238 206.148 1.00 37.49 712 ILE C N 1
ATOM 5524 C CA . ILE C 1 712 ? 178.971 173.113 206.295 1.00 37.49 712 ILE C CA 1
ATOM 5525 C C . ILE C 1 712 ? 178.550 171.892 205.504 1.00 37.49 712 ILE C C 1
ATOM 5526 O O . ILE C 1 712 ? 178.813 171.807 204.301 1.00 37.49 712 ILE C O 1
ATOM 5531 N N . GLN C 1 713 ? 177.896 170.952 206.165 1.00 40.52 713 GLN C N 1
ATOM 5532 C CA . GLN C 1 713 ? 177.630 169.673 205.538 1.00 40.52 713 GLN C CA 1
ATOM 5533 C C . GLN C 1 713 ? 176.286 169.114 205.967 1.00 40.52 713 GLN C C 1
ATOM 5534 O O . GLN C 1 713 ? 175.944 169.127 207.147 1.00 40.52 713 GLN C O 1
ATOM 5540 N N . SER C 1 714 ? 175.532 168.621 205.004 1.00 41.29 714 SER C N 1
ATOM 5541 C CA . SER C 1 714 ? 174.424 167.719 205.268 1.00 41.29 714 SER C CA 1
ATOM 5542 C C . SER C 1 714 ? 174.891 166.333 204.842 1.00 41.29 714 SER C C 1
ATOM 5543 O O . SER C 1 714 ? 175.149 166.095 203.661 1.00 41.29 714 SER C O 1
ATOM 5546 N N . SER C 1 715 ? 175.010 165.425 205.808 1.00 43.64 715 SER C N 1
ATOM 5547 C CA . SER C 1 715 ? 175.596 164.119 205.529 1.00 43.64 715 SER C CA 1
ATOM 5548 C C . SER C 1 715 ? 174.641 163.203 204.780 1.00 43.64 715 SER C C 1
ATOM 5549 O O . SER C 1 715 ? 175.087 162.297 204.074 1.00 43.64 715 SER C O 1
ATOM 5552 N N . GLU C 1 716 ? 173.339 163.404 204.922 1.00 44.97 716 GLU C N 1
ATOM 5553 C CA . GLU C 1 716 ? 172.369 162.538 204.279 1.00 44.97 716 GLU C CA 1
ATOM 5554 C C . GLU C 1 716 ? 171.261 163.293 203.570 1.00 44.97 716 GLU C C 1
ATOM 5555 O O . GLU C 1 716 ? 170.429 162.659 202.919 1.00 44.97 716 GLU C O 1
ATOM 5561 N N . GLY C 1 717 ? 171.218 164.608 203.672 1.00 43.06 717 GLY C N 1
ATOM 5562 C CA . GLY C 1 717 ? 170.133 165.381 203.119 1.00 43.06 717 GLY C CA 1
ATOM 5563 C C . GLY C 1 717 ? 170.639 166.481 202.209 1.00 43.06 717 GLY C C 1
ATOM 5564 O O . GLY C 1 717 ? 171.683 166.372 201.583 1.00 43.06 717 GLY C O 1
ATOM 5565 N N . LYS C 1 718 ? 169.873 167.556 202.166 1.00 41.56 718 LYS C N 1
ATOM 5566 C CA . LYS C 1 718 ? 170.145 168.684 201.297 1.00 41.56 718 LYS C CA 1
ATOM 5567 C C . LYS C 1 718 ? 170.749 169.839 202.076 1.00 41.56 718 LYS C C 1
ATOM 5568 O O . LYS C 1 718 ? 170.538 169.984 203.280 1.00 41.56 718 LYS C O 1
ATOM 5574 N N . VAL C 1 719 ? 171.501 170.661 201.363 1.00 38.28 719 VAL C N 1
ATOM 5575 C CA . VAL C 1 719 ? 171.930 171.959 201.845 1.00 38.28 719 VAL C CA 1
ATOM 5576 C C . VAL C 1 719 ? 171.248 173.003 200.981 1.00 38.28 719 VAL C C 1
ATOM 5577 O O . VAL C 1 719 ? 171.403 173.004 199.755 1.00 38.28 719 VAL C O 1
ATOM 5581 N N . THR C 1 720 ? 170.489 173.882 201.614 1.00 37.92 720 THR C N 1
ATOM 5582 C CA . THR C 1 720 ? 169.807 174.968 200.934 1.00 37.92 720 THR C CA 1
ATOM 5583 C C . THR C 1 720 ? 170.307 176.282 201.507 1.00 37.92 720 THR C C 1
ATOM 5584 O O . THR C 1 720 ? 170.255 176.495 202.722 1.00 37.92 720 THR C O 1
ATOM 5588 N N . VAL C 1 721 ? 170.803 177.148 200.640 1.00 37.57 721 VAL C N 1
ATOM 5589 C CA . VAL C 1 721 ? 171.218 178.490 201.010 1.00 37.57 721 VAL C CA 1
ATOM 5590 C C . VAL C 1 721 ? 170.347 179.459 200.236 1.00 37.57 721 VAL C C 1
ATOM 5591 O O . VAL C 1 721 ? 170.414 179.515 199.004 1.00 37.57 721 VAL C O 1
ATOM 5595 N N . SER C 1 722 ? 169.519 180.205 200.947 1.00 39.29 722 SER C N 1
ATOM 5596 C CA . SER C 1 722 ? 168.598 181.134 200.319 1.00 39.29 722 SER C CA 1
ATOM 5597 C C . SER C 1 722 ? 168.808 182.522 200.883 1.00 39.29 722 SER C C 1
ATOM 5598 O O . SER C 1 722 ? 168.876 182.704 202.099 1.00 39.29 722 SER C O 1
ATOM 5601 N N . ALA C 1 723 ? 168.920 183.487 199.993 1.00 40.97 723 ALA C N 1
ATOM 5602 C CA . ALA C 1 723 ? 168.955 184.886 200.355 1.00 40.97 723 ALA C CA 1
ATOM 5603 C C . ALA C 1 723 ? 167.732 185.559 199.763 1.00 40.97 723 ALA C C 1
ATOM 5604 O O . ALA C 1 723 ? 167.177 185.106 198.763 1.00 40.97 723 ALA C O 1
ATOM 5606 N N . ASN C 1 724 ? 167.308 186.634 200.404 1.00 44.54 724 ASN C N 1
ATOM 5607 C CA . ASN C 1 724 ? 166.190 187.399 199.884 1.00 44.54 724 ASN C CA 1
ATOM 5608 C C . ASN C 1 724 ? 166.662 188.451 198.892 1.00 44.54 724 ASN C C 1
ATOM 5609 O O . ASN C 1 724 ? 166.041 188.654 197.848 1.00 44.54 724 ASN C O 1
ATOM 5614 N N . GLN C 1 725 ? 167.766 189.114 199.196 1.00 45.04 725 GLN C N 1
ATOM 5615 C CA . GLN C 1 725 ? 168.256 190.210 198.380 1.00 45.04 725 GLN C CA 1
ATOM 5616 C C . GLN C 1 725 ? 169.392 189.807 197.464 1.00 45.04 725 GLN C C 1
ATOM 5617 O O . GLN C 1 725 ? 169.399 190.181 196.292 1.00 45.04 725 GLN C O 1
ATOM 5623 N N . GLU C 1 726 ? 170.351 189.048 197.972 1.00 43.07 726 GLU C N 1
ATOM 5624 C CA . GLU C 1 726 ? 171.584 188.828 197.239 1.00 43.07 726 GLU C CA 1
ATOM 5625 C C . GLU C 1 726 ? 172.339 187.688 197.898 1.00 43.07 726 GLU C C 1
ATOM 5626 O O . GLU C 1 726 ? 172.591 187.725 199.102 1.00 43.07 726 GLU C O 1
ATOM 5632 N N . LEU C 1 727 ? 172.688 186.685 197.116 1.00 40.08 727 LEU C N 1
ATOM 5633 C CA . LEU C 1 727 ? 173.524 185.591 197.574 1.00 40.08 727 LEU C CA 1
ATOM 5634 C C . LEU C 1 727 ? 174.881 185.726 196.904 1.00 40.08 727 LEU C C 1
ATOM 5635 O O . LEU C 1 727 ? 174.977 185.694 195.676 1.00 40.08 727 LEU C O 1
ATOM 5640 N N . ILE C 1 728 ? 175.926 185.871 197.707 1.00 39.43 728 ILE C N 1
ATOM 5641 C CA . ILE C 1 728 ? 177.276 186.075 197.208 1.00 39.43 728 ILE C CA 1
ATOM 5642 C C . ILE C 1 728 ? 178.187 185.001 197.776 1.00 39.43 728 ILE C C 1
ATOM 5643 O O . ILE C 1 728 ? 178.258 184.817 198.994 1.00 39.43 728 ILE C O 1
ATOM 5648 N N . LEU C 1 729 ? 178.884 184.306 196.895 1.00 39.38 729 LEU C N 1
ATOM 5649 C CA . LEU C 1 729 ? 180.003 183.454 197.259 1.00 39.38 729 LEU C CA 1
ATOM 5650 C C . LEU C 1 729 ? 181.257 184.095 196.706 1.00 39.38 729 LEU C C 1
ATOM 5651 O O . LEU C 1 729 ? 181.337 184.353 195.506 1.00 39.38 729 LEU C O 1
ATOM 5656 N N . ALA C 1 730 ? 182.222 184.364 197.568 1.00 40.58 730 ALA C N 1
ATOM 5657 C CA . ALA C 1 730 ? 183.424 185.069 197.162 1.00 40.58 730 ALA C CA 1
ATOM 5658 C C . ALA C 1 730 ? 184.644 184.365 197.718 1.00 40.58 730 ALA C C 1
ATOM 5659 O O . ALA C 1 730 ? 184.646 183.917 198.867 1.00 40.58 730 ALA C O 1
ATOM 5661 N N . CYS C 1 731 ? 185.677 184.262 196.893 1.00 43.83 731 CYS C N 1
ATOM 5662 C CA . CYS C 1 731 ? 186.969 183.763 197.341 1.00 43.83 731 CYS C CA 1
ATOM 5663 C C . CYS C 1 731 ? 188.024 184.234 196.360 1.00 43.83 731 CYS C C 1
ATOM 5664 O O . CYS C 1 731 ? 187.917 183.955 195.164 1.00 43.83 731 CYS C O 1
ATOM 5667 N N . GLY C 1 732 ? 189.031 184.937 196.862 1.00 46.00 732 GLY C N 1
ATOM 5668 C CA . GLY C 1 732 ? 190.197 185.273 196.062 1.00 46.00 732 GLY C CA 1
ATOM 5669 C C . GLY C 1 732 ? 189.905 186.073 194.814 1.00 46.00 732 GLY C C 1
ATOM 5670 O O . GLY C 1 732 ? 190.497 185.809 193.763 1.00 46.00 732 GLY C O 1
ATOM 5671 N N . GLY C 1 733 ? 189.010 187.051 194.904 1.00 44.97 733 GLY C N 1
ATOM 5672 C CA . GLY C 1 733 ? 188.613 187.843 193.771 1.00 44.97 733 GLY C CA 1
ATOM 5673 C C . GLY C 1 733 ? 187.503 187.235 192.942 1.00 44.97 733 GLY C C 1
ATOM 5674 O O . GLY C 1 733 ? 186.714 187.968 192.349 1.00 44.97 733 GLY C O 1
ATOM 5675 N N . ALA C 1 734 ? 187.427 185.914 192.884 1.00 43.86 734 ALA C N 1
ATOM 5676 C CA . ALA C 1 734 ? 186.308 185.262 192.232 1.00 43.86 734 ALA C CA 1
ATOM 5677 C C . ALA C 1 734 ? 185.047 185.414 193.070 1.00 43.86 734 ALA C C 1
ATOM 5678 O O . ALA C 1 734 ? 185.093 185.473 194.299 1.00 43.86 734 ALA C O 1
ATOM 5680 N N . TYR C 1 735 ? 183.909 185.483 192.394 1.00 42.66 735 TYR C N 1
ATOM 5681 C CA . TYR C 1 735 ? 182.649 185.526 193.108 1.00 42.66 735 TYR C CA 1
ATOM 5682 C C . TYR C 1 735 ? 181.540 184.945 192.251 1.00 42.66 735 TYR C C 1
ATOM 5683 O O . TYR C 1 735 ? 181.603 184.953 191.022 1.00 42.66 735 TYR C O 1
ATOM 5692 N N . ILE C 1 736 ? 180.521 184.441 192.928 1.00 40.17 736 ILE C N 1
ATOM 5693 C CA . ILE C 1 736 ? 179.253 184.084 192.321 1.00 40.17 736 ILE C CA 1
ATOM 5694 C C . ILE C 1 736 ? 178.183 184.871 193.049 1.00 40.17 736 ILE C C 1
ATOM 5695 O O . ILE C 1 736 ? 178.064 184.777 194.275 1.00 40.17 736 ILE C O 1
ATOM 5700 N N . LYS C 1 737 ? 177.423 185.660 192.308 1.00 41.34 737 LYS C N 1
ATOM 5701 C CA . LYS C 1 737 ? 176.379 186.482 192.885 1.00 41.34 737 LYS C CA 1
ATOM 5702 C C . LYS C 1 737 ? 175.038 186.112 192.278 1.00 41.34 737 LYS C C 1
ATOM 5703 O O . LYS C 1 737 ? 174.889 186.079 191.054 1.00 41.34 737 LYS C O 1
ATOM 5709 N N . LEU C 1 738 ? 174.082 185.815 193.135 1.00 41.22 738 LEU C N 1
ATOM 5710 C CA . LEU C 1 738 ? 172.689 185.636 192.762 1.00 41.22 738 LEU C CA 1
ATOM 5711 C C . LEU C 1 738 ? 171.942 186.841 193.306 1.00 41.22 738 LEU C C 1
ATOM 5712 O O . LEU C 1 738 ? 171.825 187.002 194.524 1.00 41.22 738 LEU C O 1
ATOM 5717 N N . SER C 1 739 ? 171.474 187.703 192.414 1.00 44.72 739 SER C N 1
ATOM 5718 C CA . SER C 1 739 ? 170.761 188.905 192.818 1.00 44.72 739 SER C CA 1
ATOM 5719 C C . SER C 1 739 ? 169.920 189.384 191.650 1.00 44.72 739 SER C C 1
ATOM 5720 O O . SER C 1 739 ? 170.217 189.097 190.490 1.00 44.72 739 SER C O 1
ATOM 5723 N N . GLY C 1 740 ? 168.893 190.148 191.973 1.00 46.64 740 GLY C N 1
ATOM 5724 C CA . GLY C 1 740 ? 167.881 190.445 190.984 1.00 46.64 740 GLY C CA 1
ATOM 5725 C C . GLY C 1 740 ? 167.269 189.128 190.585 1.00 46.64 740 GLY C C 1
ATOM 5726 O O . GLY C 1 740 ? 166.816 188.348 191.428 1.00 46.64 740 GLY C O 1
ATOM 5727 N N . GLY C 1 741 ? 167.279 188.841 189.299 1.00 45.88 741 GLY C N 1
ATOM 5728 C CA . GLY C 1 741 ? 166.954 187.507 188.857 1.00 45.88 741 GLY C CA 1
ATOM 5729 C C . GLY C 1 741 ? 168.105 186.977 188.044 1.00 45.88 741 GLY C C 1
ATOM 5730 O O . GLY C 1 741 ? 167.920 186.182 187.125 1.00 45.88 741 GLY C O 1
ATOM 5731 N N . ASN C 1 742 ? 169.303 187.432 188.371 1.00 44.43 742 ASN C N 1
ATOM 5732 C CA . ASN C 1 742 ? 170.484 187.154 187.583 1.00 44.43 742 ASN C CA 1
ATOM 5733 C C . ASN C 1 742 ? 171.465 186.302 188.365 1.00 44.43 742 ASN C C 1
ATOM 5734 O O . ASN C 1 742 ? 171.435 186.236 189.594 1.00 44.43 742 ASN C O 1
ATOM 5739 N N . ILE C 1 743 ? 172.340 185.647 187.620 1.00 42.02 743 ILE C N 1
ATOM 5740 C CA . ILE C 1 743 ? 173.493 184.957 188.167 1.00 42.02 743 ILE C CA 1
ATOM 5741 C C . ILE C 1 743 ? 174.727 185.568 187.534 1.00 42.02 743 ILE C C 1
ATOM 5742 O O . ILE C 1 743 ? 174.819 185.662 186.307 1.00 42.02 743 ILE C O 1
ATOM 5747 N N . GLU C 1 744 ? 175.666 185.986 188.366 1.00 43.11 744 GLU C N 1
ATOM 5748 C CA . GLU C 1 744 ? 176.905 186.586 187.908 1.00 43.11 744 GLU C CA 1
ATOM 5749 C C . GLU C 1 744 ? 178.071 185.780 188.451 1.00 43.11 744 GLU C C 1
ATOM 5750 O O . GLU C 1 744 ? 178.201 185.608 189.666 1.00 43.11 744 GLU C O 1
ATOM 5756 N N . LEU C 1 745 ? 178.896 185.271 187.555 1.00 42.74 745 LEU C N 1
ATOM 5757 C CA . LEU C 1 745 ? 180.137 184.592 187.899 1.00 42.74 745 LEU C CA 1
ATOM 5758 C C . LEU C 1 745 ? 181.264 185.504 187.450 1.00 42.74 745 LEU C C 1
ATOM 5759 O O . LEU C 1 745 ? 181.522 185.642 186.253 1.00 42.74 745 LEU C O 1
ATOM 5764 N N . GLY C 1 746 ? 181.914 186.144 188.404 1.00 43.69 746 GLY C N 1
ATOM 5765 C CA . GLY C 1 746 ? 183.008 187.022 188.081 1.00 43.69 746 GLY C CA 1
ATOM 5766 C C . GLY C 1 746 ? 184.296 186.544 188.697 1.00 43.69 746 GLY C C 1
ATOM 5767 O O . GLY C 1 746 ? 184.319 186.140 189.859 1.00 43.69 746 GLY C O 1
ATOM 5768 N N . CYS C 1 747 ? 185.374 186.574 187.928 1.00 47.29 747 CYS C N 1
ATOM 5769 C CA . CYS C 1 747 ? 186.678 186.216 188.453 1.00 47.29 747 CYS C CA 1
ATOM 5770 C C . CYS C 1 747 ? 187.746 186.873 187.600 1.00 47.29 747 CYS C C 1
ATOM 5771 O O . CYS C 1 747 ? 187.538 187.083 186.401 1.00 47.29 747 CYS C O 1
ATOM 5774 N N . PRO C 1 748 ? 188.884 187.234 188.190 1.00 48.63 748 PRO C N 1
ATOM 5775 C CA . PRO C 1 748 ? 189.988 187.763 187.383 1.00 48.63 748 PRO C CA 1
ATOM 5776 C C . PRO C 1 748 ? 190.695 186.697 186.576 1.00 48.63 748 PRO C C 1
ATOM 5777 O O . PRO C 1 748 ? 191.358 187.029 185.590 1.00 48.63 748 PRO C O 1
ATOM 5781 N N . GLY C 1 749 ? 190.581 185.434 186.965 1.00 48.68 749 GLY C N 1
ATOM 5782 C CA . GLY C 1 749 ? 191.196 184.356 186.229 1.00 48.68 749 GLY C CA 1
ATOM 5783 C C . GLY C 1 749 ? 190.249 183.757 185.218 1.00 48.68 749 GLY C C 1
ATOM 5784 O O . GLY C 1 749 ? 189.619 184.479 184.447 1.00 48.68 749 GLY C O 1
ATOM 5785 N N . GLN C 1 750 ? 190.116 182.442 185.222 1.00 48.46 750 GLN C N 1
ATOM 5786 C CA . GLN C 1 750 ? 189.307 181.760 184.231 1.00 48.46 750 GLN C CA 1
ATOM 5787 C C . GLN C 1 750 ? 188.136 181.046 184.886 1.00 48.46 750 GLN C C 1
ATOM 5788 O O . GLN C 1 750 ? 188.220 180.610 186.036 1.00 48.46 750 GLN C O 1
ATOM 5794 N N . ILE C 1 751 ? 187.043 180.952 184.147 1.00 45.20 751 ILE C N 1
ATOM 5795 C CA . ILE C 1 751 ? 185.909 180.128 184.529 1.00 45.20 751 ILE C CA 1
ATOM 5796 C C . ILE C 1 751 ? 186.014 178.819 183.766 1.00 45.20 751 ILE C C 1
ATOM 5797 O O . ILE C 1 751 ? 185.968 178.803 182.533 1.00 45.20 751 ILE C O 1
ATOM 5802 N N . LEU C 1 752 ? 186.172 177.725 184.494 1.00 44.66 752 LEU C N 1
ATOM 5803 C CA . LEU C 1 752 ? 186.374 176.413 183.904 1.00 44.66 752 LEU C CA 1
ATOM 5804 C C . LEU C 1 752 ? 185.153 175.552 184.178 1.00 44.66 752 LEU C C 1
ATOM 5805 O O . LEU C 1 752 ? 184.741 175.401 185.330 1.00 44.66 752 LEU C O 1
ATOM 5810 N N . LEU C 1 753 ? 184.570 175.006 183.122 1.00 44.62 753 LEU C N 1
ATOM 5811 C CA . LEU C 1 753 ? 183.483 174.046 183.225 1.00 44.62 753 LEU C CA 1
ATOM 5812 C C . LEU C 1 753 ? 184.002 172.694 182.767 1.00 44.62 753 LEU C C 1
ATOM 5813 O O . LEU C 1 753 ? 184.469 172.559 181.633 1.00 44.62 753 LEU C O 1
ATOM 5818 N N . LYS C 1 754 ? 183.933 171.707 183.646 1.00 45.34 754 LYS C N 1
ATOM 5819 C CA . LYS C 1 754 ? 184.437 170.381 183.340 1.00 45.34 754 LYS C CA 1
ATOM 5820 C C . LYS C 1 754 ? 183.327 169.350 183.325 1.00 45.34 754 LYS C C 1
ATOM 5821 O O . LYS C 1 754 ? 182.539 169.274 184.257 1.00 45.34 754 LYS C O 1
#

Sequence (792 aa):
GTRNVIRTPANNKLRMEDKRGEEHIKLSTEYGGKTQLNLGHNVDASRELRGEGAELRTDDWISIRGGKGIFISADMQPQAQGKMLDMDEAIRQLEQALSLARSMAKAATAANATQGDISCQQRLNASLTDLTAPGMLLHAPDGIGMVSARALRIASGSESVGIMSGDNTDITAGQSFTVVAEGAVSLLSRNQGMQLLAAKGRVNIQAQSDDLSMSSQQNLDIQSSEGKVTVSANQELILACGGAYIKLSGGNIELGCPGQILLKGTRNVIRTPANNKLRMEDKRGEEHIKLSTEYGGKTQLNLGHNVDASRELRGEGAELRTDDWISIRGGKGIFISADMQPQAQGKMLDMDEAIRQLEQALSLARSMAKAATAANATQGDISCQQRLNASLTDLTAPGMLLHAPDGIGMVSARALRIASGSESVGIMSGDNTDITAGQSFTVVAEGAVSLLSRNQGMQLLAAKGRVNIQAQSDDLSMSSQQNLDIQSSEGKVTVSANQELILACGGAYIKLSGGNIELGCPGQILLKGTRNVIRTPANNKLRMEDKRGEEHIKLSTEYGGKTQLNLGHNVDASRELRGEGAELRTDDWISIRGGKGIFISADMQPQAQGKMLDMDEAIRQLEQALSLARSMAKAATAANATQGDISCQQRLNASLTDLTAPGMLLHAPDGIGMVSARALRIASGSESVGIMSGDNTDITAGQSFTVVAEGAVSLLSRNQGMQLLAAKGRVNIQAQSDDLSMSSQQNLDIQSSEGKVTVSANQELILACGGAYIKLSGGNIELGCPGQILLK

Foldseek 3Di:
DQWDWDADPQGQIFIWGRDPPQTKTWGWGPPQNTQIWIAAQDADPVRHGPDGGIDGDGNDDDDDDDQLAAEAEQDDDPPVPDDPLPCVVLLVVLVVQLVVLVVVQVVCVVVVFDGDDSPVSVVVSVCSVSNRHHYYGHYYPPDDDDDDPDDDDDDDPPDDDDDGDPDDDDDDDPPDDDDDDPDDDTDDDDPDDDDDDDPDDDDDDDPPPDDDDDDDPDDDDDDDPPDDDDDDDDAKDWDDDDQWIWICHDNDIDTDHPDDDDDD/DQWDWDADPQGQIFIWGRDPPQTKTWGWGPPQNTQIWIAAQDADPVRHGPDGGIDGDGNDDDDDDDQLAAEAEQDDDPPVPDDPLPCVVLLVVLVVQLVVLVVVQVVCVVVVFDGDDSPVSVVVSVCSVSNRHHYYGHYYPPDDDDDDPDDDDDDDPPDDDDDGDPDDDDDDDPPDDDDDDPDDDTDDDDPDDDDDDDPDDDDDDDPPPDDDDDDDPDDDDDDDPPDDDDDDDDAKDWDDDDQWIWICHDNDIDTDHPDDDDDD/DQWDWDADPQGQIFIWGRDPPQTKTWGWGPPQNTQIWIAAQDADPVRHGPDGGIDGDGNDDDDDDDQLAAEAEQDDDPPVPDDPLPCVVLLVVLVVQLVVLVVVQVVCVVVVFDGDDSPVSVVVSVCSVSNRHHYYGHYYPPDDDDDDPDDDDDDDPPDDDDDGDPDDDDDDDPPDDDDDDPDDDTDDDDPDDDDDDDPDDDDDDDPPPDDDDDDDPDDDDDDDPPDDDDDDDDAKDWDDDDQWIWICHDNDIDTDHPDDDDDD

Radius of gyration: 31.43 Å; Cα contacts (8 Å, |Δi|>4): 3066; chains: 3; bounding box: 43×42×108 Å

B-factor: mean 44.21, std 6.13, range [34.83, 63.05]

Solvent-accessible surface area: 24180 Å² total; per-residue (Å²): 103,68,53,79,72,68,128,6,97,8,39,0,34,4,19,4,12,5,106,142,50,59,15,3,0,31,1,4,0,56,34,14,17,48,0,1,1,4,0,0,18,5,12,49,109,78,136,110,66,9,12,42,0,0,0,1,0,0,19,8,44,0,0,0,4,0,3,74,0,0,0,0,0,0,21,94,12,77,70,10,126,32,110,0,28,59,4,90,49,0,30,126,6,0,91,82,4,12,65,40,8,109,57,2,5,143,12,0,80,86,7,116,12,37,83,18,30,35,68,0,2,77,100,4,12,66,15,0,36,70,1,102,19,38,0,0,0,0,0,0,36,33,0,0,0,0,0,0,26,96,0,0,0,3,1,2,7,66,11,0,0,0,2,4,0,22,41,15,0,13,1,8,0,10,81,5,0,3,1,8,0,54,1,1,0,1,0,0,0,74,58,101,0,0,25,0,0,0,27,117,14,113,0,8,0,38,0,42,45,43,46,0,17,0,23,2,50,66,52,0,55,1,79,1,52,90,0,77,0,33,4,27,9,82,91,27,0,33,1,30,3,42,56,1,51,0,54,0,26,56,17,61,0,30,2,1,16,107,44,102,44,63,81,129,104,68,53,80,70,69,128,6,100,8,40,0,35,4,19,3,11,5,104,145,50,59,15,4,1,32,0,3,0,55,33,14,17,49,0,1,2,5,0,0,18,4,11,47,107,80,138,109,66,9,13,41,0,0,0,2,0,0,19,7,44,0,0,0,4,0,3,74,0,0,0,0,0,0,21,94,12,74,70,10,125,32,113,0,27,59,4,91,49,0,30,125,6,0,91,82,3,13,67,41,7,107,57,2,4,146,12,0,79,86,7,116,11,36,82,18,29,36,67,0,3,77,98,3,12,65,16,0,36,70,0,102,21,38,0,0,0,0,0,0,37,33,0,0,0,0,0,0,26,97,0,0,0,2,1,2,6,64,11,0,0,0,2,5,0,20,41,16,0,13,1,8,0,11,81,5,0,4,1,8,0,54,1,1,0,1,0,0,0,73,58,100,0,0,24,0,0,0,26,117,14,113,0,8,0,37,0,44,44,43,46,0,16,0,22,2,50,66,53,0,55,1,78,1,54,89,0,77,0,33,4,27,9,82,92,27,0,33,1,30,2,43,57,1,53,0,53,0,27,57,17,59,0,31,1,1,17,107,45,100,42,63,81,128,104,68,53,80,70,67,127,6,98,8,39,0,35,3,20,4,11,6,105,144,50,59,16,3,1,32,1,3,0,55,34,13,15,49,0,2,1,4,0,0,18,5,12,48,107,79,137,109,66,9,13,41,0,0,0,2,0,0,19,7,44,0,0,0,5,0,3,77,0,0,0,0,0,0,21,92,11,75,72,11,126,31,111,0,27,60,4,92,49,0,29,124,6,0,91,82,3,13,65,41,7,110,57,2,5,143,13,0,79,86,7,117,12,37,82,18,29,34,67,2,2,76,98,3,12,66,15,0,36,72,1,103,20,38,0,0,0,0,0,0,36,32,0,0,0,0,0,0,27,97,0,0,0,3,0,1,7,66,11,0,0,0,2,4,0,21,42,14,0,14,1,7,0,10,82,4,0,3,0,8,0,54,0,1,0,1,0,1,0,73,57,101,0,0,24,0,0,0,27,117,13,111,0,8,0,38,0,44,43,42,45,0,17,0,22,2,50,64,53,0,56,1,78,1,51,92,0,78,0,32,4,27,8,82,91,27,0,33,1,29,3,43,57,0,50,0,52,0,27,56,17,60,0,30,2,1,16,106,44,102,42,63,80,127